Protein AF-A0A0F9G7W8-F1 (afdb_monomer_lite)

Structure (mmCIF, N/CA/C/O backbone):
data_AF-A0A0F9G7W8-F1
#
_entry.id   AF-A0A0F9G7W8-F1
#
loop_
_atom_site.group_PDB
_atom_site.id
_atom_site.type_symbol
_atom_site.label_atom_id
_atom_site.label_alt_id
_atom_site.label_comp_id
_atom_site.label_asym_id
_atom_site.label_entity_id
_atom_site.label_seq_id
_atom_site.pdbx_PDB_ins_code
_atom_site.Cartn_x
_atom_site.Cartn_y
_atom_site.Cartn_z
_atom_site.occupancy
_atom_site.B_iso_or_equiv
_atom_site.auth_seq_id
_atom_site.auth_comp_id
_atom_site.auth_asym_id
_atom_site.auth_atom_id
_atom_site.pdbx_PDB_model_num
ATOM 1 N N . LEU A 1 1 ? -9.297 -5.944 -15.151 1.00 23.00 1 LEU A N 1
ATOM 2 C CA . LEU A 1 1 ? -9.914 -6.360 -13.876 1.00 23.00 1 LEU A CA 1
ATOM 3 C C . LEU A 1 1 ? -9.633 -7.842 -13.700 1.00 23.00 1 LEU A C 1
ATOM 5 O O . LEU A 1 1 ? -10.410 -8.670 -14.150 1.00 23.00 1 LEU A O 1
ATOM 9 N N . ARG A 1 2 ? -8.434 -8.141 -13.203 1.00 21.84 2 ARG A N 1
ATOM 10 C CA . ARG A 1 2 ? -8.062 -9.428 -12.622 1.00 21.84 2 ARG A CA 1
ATOM 11 C C . ARG A 1 2 ? -7.786 -9.089 -11.164 1.00 21.84 2 ARG A C 1
ATOM 13 O O . ARG A 1 2 ? -6.900 -8.276 -10.921 1.00 21.84 2 ARG A O 1
ATOM 20 N N . THR A 1 3 ? -8.579 -9.625 -10.257 1.00 26.27 3 THR A N 1
ATOM 21 C CA . THR A 1 3 ? -8.222 -9.757 -8.845 1.00 26.27 3 THR A CA 1
ATOM 22 C C . THR A 1 3 ? -8.043 -11.253 -8.625 1.00 26.27 3 THR A C 1
ATOM 24 O O . THR A 1 3 ? -8.816 -12.047 -9.161 1.00 26.27 3 THR A O 1
ATOM 27 N N . ALA A 1 4 ? -6.936 -11.623 -7.990 1.00 26.84 4 ALA A N 1
ATOM 28 C CA . ALA A 1 4 ? -6.398 -12.979 -7.971 1.00 26.84 4 ALA A CA 1
ATOM 29 C C . ALA A 1 4 ? -7.162 -13.938 -7.040 1.00 26.84 4 ALA A C 1
ATOM 31 O O . ALA A 1 4 ? -6.878 -15.128 -7.055 1.00 26.84 4 ALA A O 1
ATOM 32 N N . ASP A 1 5 ? -8.188 -13.456 -6.331 1.00 31.34 5 ASP A N 1
ATOM 33 C CA . ASP A 1 5 ? -8.738 -14.167 -5.169 1.00 31.34 5 ASP A CA 1
ATOM 34 C C . ASP A 1 5 ? -10.220 -14.554 -5.335 1.00 31.34 5 ASP A C 1
ATOM 36 O O . ASP A 1 5 ? -10.938 -14.774 -4.365 1.00 31.34 5 ASP A O 1
ATOM 40 N N . GLN A 1 6 ? -10.721 -14.638 -6.573 1.00 32.00 6 GLN A N 1
ATOM 41 C CA . GLN A 1 6 ? -12.046 -15.214 -6.824 1.00 32.00 6 GLN A CA 1
ATOM 42 C C . GLN A 1 6 ? -11.948 -16.738 -6.946 1.00 32.00 6 GLN A C 1
ATOM 44 O O . GLN A 1 6 ? -11.664 -17.274 -8.021 1.00 32.00 6 GLN A O 1
ATOM 49 N N . THR A 1 7 ? -12.229 -17.447 -5.855 1.00 27.14 7 THR A N 1
ATOM 50 C CA . THR A 1 7 ? -12.437 -18.898 -5.877 1.00 27.14 7 THR A CA 1
ATOM 51 C C . THR A 1 7 ? -13.788 -19.190 -6.537 1.00 27.14 7 THR A C 1
ATOM 53 O O . THR A 1 7 ? -14.851 -18.980 -5.957 1.00 27.14 7 THR A O 1
ATOM 56 N N . TYR A 1 8 ? -13.777 -19.650 -7.789 1.00 30.50 8 TYR A N 1
ATOM 57 C CA . TYR A 1 8 ? -14.986 -20.151 -8.445 1.00 30.50 8 TYR A CA 1
ATOM 58 C C . TYR A 1 8 ? -15.306 -21.547 -7.898 1.00 30.50 8 TYR A C 1
ATOM 60 O O . TYR A 1 8 ? -14.638 -22.519 -8.252 1.00 30.50 8 TYR A O 1
ATOM 68 N N . TYR A 1 9 ? -16.339 -21.675 -7.065 1.00 30.62 9 TYR A N 1
ATOM 69 C CA . TYR A 1 9 ? -16.829 -22.987 -6.638 1.00 30.62 9 TYR A CA 1
ATOM 70 C C . TYR A 1 9 ? -17.721 -23.600 -7.721 1.00 30.62 9 TYR A C 1
ATOM 72 O O . TYR A 1 9 ? -18.700 -23.008 -8.181 1.00 30.62 9 TYR A O 1
ATOM 80 N N . LYS A 1 10 ? -17.383 -24.821 -8.137 1.00 30.02 10 LYS A N 1
ATOM 81 C CA . LYS A 1 10 ? -18.175 -25.622 -9.071 1.00 30.02 10 LYS A CA 1
ATOM 82 C C . LYS A 1 10 ? -19.400 -26.166 -8.323 1.00 30.02 10 LYS A C 1
ATOM 84 O O . LYS A 1 10 ? -19.295 -27.155 -7.605 1.00 30.02 10 LYS A O 1
ATOM 89 N N . LEU A 1 11 ? -20.556 -25.520 -8.462 1.00 29.97 11 LEU A N 1
ATOM 90 C CA . LEU A 1 11 ? -21.805 -25.980 -7.843 1.00 29.97 11 LEU A CA 1
ATOM 91 C C . LEU A 1 11 ? -22.350 -27.216 -8.577 1.00 29.97 11 LEU A C 1
ATOM 93 O O . LEU A 1 11 ? -22.837 -27.137 -9.707 1.00 29.97 11 LEU A O 1
ATOM 97 N N . LEU A 1 12 ? -22.267 -28.373 -7.918 1.00 30.42 12 LEU A N 1
ATOM 98 C CA . LEU A 1 12 ? -23.045 -29.560 -8.265 1.00 30.42 12 LEU A CA 1
ATOM 99 C C . LEU A 1 12 ? -24.502 -29.306 -7.855 1.00 30.42 12 LEU A C 1
ATOM 101 O O . LEU A 1 12 ? -24.755 -28.798 -6.767 1.00 30.42 12 LEU A O 1
ATOM 105 N N . LYS A 1 13 ? -25.456 -29.679 -8.717 1.00 30.19 13 LYS A N 1
ATOM 106 C CA . LYS A 1 13 ? -26.905 -29.375 -8.638 1.00 30.19 13 LYS A CA 1
ATOM 107 C C . LYS A 1 13 ? -27.612 -29.791 -7.326 1.00 30.19 13 LYS A C 1
ATOM 109 O O . LYS A 1 13 ? -28.792 -29.502 -7.170 1.00 30.19 13 LYS A O 1
ATOM 114 N N . THR A 1 14 ? -26.916 -30.481 -6.424 1.00 30.72 14 THR A N 1
ATOM 115 C CA . THR A 1 14 ? -27.424 -31.058 -5.169 1.00 30.72 14 THR A CA 1
ATOM 116 C C . THR A 1 14 ? -26.479 -30.874 -3.971 1.00 30.72 14 THR A C 1
ATOM 118 O O . THR A 1 14 ? -26.746 -31.421 -2.905 1.00 30.72 14 THR A O 1
ATOM 121 N N . LEU A 1 15 ? -25.372 -30.133 -4.108 1.00 32.44 15 LEU A N 1
ATOM 122 C CA . LEU A 1 15 ? -24.405 -29.953 -3.021 1.00 32.44 15 LEU A CA 1
ATOM 123 C C . LEU A 1 15 ? -24.771 -28.734 -2.160 1.00 32.44 15 LEU A C 1
ATOM 125 O O . LEU A 1 15 ? -24.801 -27.612 -2.658 1.00 32.44 15 LEU A O 1
ATOM 129 N N . ILE A 1 16 ? -24.998 -28.954 -0.862 1.00 33.44 16 ILE A N 1
ATOM 130 C CA . ILE A 1 16 ? -25.050 -27.894 0.155 1.00 33.44 16 I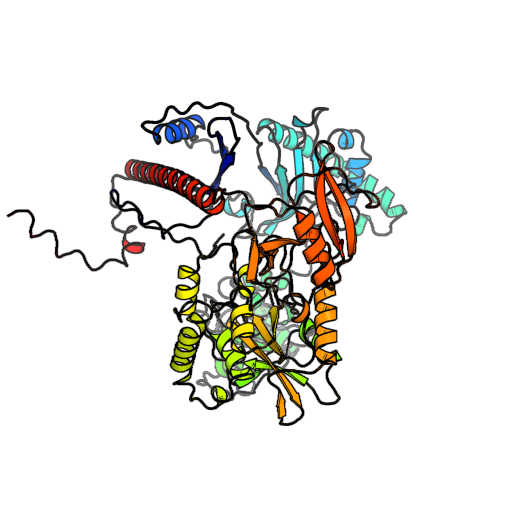LE A CA 1
ATOM 131 C C . ILE A 1 16 ? -23.592 -27.559 0.521 1.00 33.44 16 ILE A C 1
ATOM 133 O O . ILE A 1 16 ? -22.905 -28.447 1.031 1.00 33.44 16 ILE A O 1
ATOM 137 N N . PRO A 1 17 ? -23.081 -26.341 0.254 1.00 31.48 17 PRO A N 1
ATOM 138 C CA . PRO A 1 17 ? -21.703 -25.990 0.590 1.00 31.48 17 PRO A CA 1
ATOM 139 C C . PRO A 1 17 ? -21.502 -26.011 2.108 1.00 31.48 17 PRO A C 1
ATOM 141 O O . PRO A 1 17 ? -22.360 -25.525 2.855 1.00 31.48 17 PRO A O 1
ATOM 144 N N . GLN A 1 18 ? -20.370 -26.549 2.565 1.00 32.91 18 GLN A N 1
ATOM 145 C CA . GLN A 1 18 ? -20.012 -26.505 3.981 1.00 32.91 18 GLN A CA 1
ATOM 146 C C . GLN A 1 18 ? -19.641 -25.079 4.410 1.00 32.91 18 GLN A C 1
ATOM 148 O O . GLN A 1 18 ? -19.409 -24.184 3.594 1.00 32.91 18 GLN A O 1
ATOM 153 N N . LYS A 1 19 ? 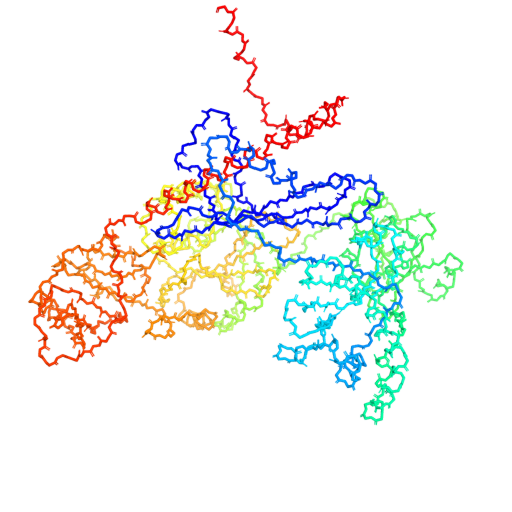-19.717 -24.835 5.719 1.00 31.39 19 LYS A N 1
ATOM 154 C CA . LYS A 1 19 ? -19.783 -23.499 6.325 1.00 31.39 19 LYS A CA 1
ATOM 155 C C . LYS A 1 19 ? -18.517 -22.676 6.069 1.00 31.39 19 LYS A C 1
ATOM 157 O O . LYS A 1 19 ? -18.593 -21.454 6.144 1.00 31.39 19 LYS A O 1
ATOM 162 N N . GLU A 1 20 ? -17.415 -23.337 5.745 1.00 31.55 20 GLU A N 1
ATOM 163 C CA . GLU A 1 20 ? -16.070 -22.770 5.655 1.00 31.55 20 GLU A CA 1
ATOM 164 C C . GLU A 1 20 ? -15.731 -22.186 4.266 1.00 31.55 20 GLU A C 1
ATOM 166 O O . GLU A 1 20 ? -14.623 -21.707 4.051 1.00 31.55 20 GLU A O 1
ATOM 171 N N . TRP A 1 21 ? -16.641 -22.262 3.286 1.00 32.38 21 TRP A N 1
ATOM 172 C CA . TRP A 1 21 ? -16.272 -22.129 1.869 1.00 32.38 21 TRP A CA 1
ATOM 173 C C . TRP A 1 21 ? -16.480 -20.744 1.220 1.00 32.38 21 TRP A C 1
ATOM 175 O O . TRP A 1 21 ? -16.381 -20.688 0.005 1.00 32.38 21 TRP A O 1
ATOM 185 N N . LEU A 1 22 ? -16.806 -19.633 1.905 1.00 32.06 22 LEU A N 1
ATOM 186 C CA . LEU A 1 22 ? -17.252 -18.401 1.198 1.00 32.06 22 LEU A CA 1
ATOM 187 C C . LEU A 1 22 ? -16.802 -17.052 1.836 1.00 32.06 22 LEU A C 1
ATOM 189 O O . LEU A 1 22 ? -17.061 -16.828 3.015 1.00 32.06 22 LEU A O 1
ATOM 193 N N . GLU A 1 23 ? -16.212 -16.135 1.033 1.00 29.83 23 GLU A N 1
ATOM 194 C CA . GLU A 1 23 ? -15.820 -14.726 1.342 1.00 29.83 23 GLU A CA 1
ATOM 195 C C . GLU A 1 23 ? -16.178 -13.752 0.165 1.00 29.83 23 GLU A C 1
ATOM 197 O O . GLU A 1 23 ? -15.945 -14.107 -0.992 1.00 29.83 23 GLU A O 1
ATOM 202 N N . GLY A 1 24 ? -16.692 -12.518 0.411 1.00 37.81 24 GLY A N 1
ATOM 203 C CA . GLY A 1 24 ? -16.895 -11.467 -0.637 1.00 37.81 24 GLY A CA 1
ATOM 204 C C . GLY A 1 24 ? -17.790 -10.240 -0.293 1.00 37.81 24 GLY A C 1
ATOM 205 O O . GLY A 1 24 ? -18.537 -10.288 0.679 1.00 37.81 24 GLY A O 1
ATOM 206 N N . GLU A 1 25 ? -17.659 -9.093 -0.998 1.00 36.28 25 GLU A N 1
ATOM 207 C CA . GLU A 1 25 ? -18.276 -7.760 -0.707 1.00 36.28 25 GLU A CA 1
ATOM 208 C C . GLU A 1 25 ? -19.538 -7.386 -1.536 1.00 36.28 25 GLU A C 1
ATOM 210 O O . GLU A 1 25 ? -19.779 -7.904 -2.624 1.00 36.28 25 GLU A O 1
ATOM 215 N N . SER A 1 26 ? -20.318 -6.424 -1.014 1.00 37.28 26 SER A N 1
ATOM 216 C CA . SER A 1 26 ? -21.720 -6.052 -1.305 1.00 37.28 26 SER A CA 1
ATOM 217 C C . SER A 1 26 ? -22.040 -5.388 -2.659 1.00 37.28 26 SER A C 1
ATOM 219 O O . SER A 1 26 ? -23.044 -4.683 -2.778 1.00 37.28 26 SER A O 1
ATOM 221 N N . THR A 1 27 ? -21.219 -5.583 -3.691 1.00 34.09 27 THR A N 1
ATOM 222 C CA . THR A 1 27 ? -21.482 -5.033 -5.032 1.00 34.09 27 THR A CA 1
ATOM 223 C C . THR A 1 27 ? -21.111 -6.035 -6.112 1.00 34.09 27 THR A C 1
ATOM 225 O O . THR A 1 27 ? -19.961 -6.451 -6.239 1.00 34.09 27 THR A O 1
ATOM 228 N N . LEU A 1 28 ? -22.090 -6.385 -6.947 1.00 37.16 28 LEU A N 1
ATOM 229 C CA . LEU A 1 28 ? -21.911 -7.341 -8.037 1.00 37.16 28 LEU A CA 1
ATOM 230 C C . LEU A 1 28 ? -21.816 -6.627 -9.376 1.00 37.16 28 LEU A C 1
ATOM 232 O O . LEU A 1 28 ? -22.776 -5.991 -9.797 1.00 37.16 28 LEU A O 1
ATOM 236 N N . LEU A 1 29 ? -20.678 -6.768 -10.059 1.00 32.53 29 LEU A N 1
ATOM 237 C CA . LEU A 1 29 ? -20.445 -6.232 -11.401 1.00 32.53 29 LEU A CA 1
ATOM 238 C C . LEU A 1 29 ? -20.524 -7.354 -12.446 1.00 32.53 29 LEU A C 1
ATOM 240 O O . LEU A 1 29 ? -19.671 -8.239 -12.487 1.00 32.53 29 LEU A O 1
ATOM 244 N N . PHE A 1 30 ? -21.502 -7.281 -13.346 1.00 39.03 30 PHE A N 1
ATOM 245 C CA . PHE A 1 30 ? -21.676 -8.233 -14.446 1.00 39.03 30 PHE A CA 1
ATOM 246 C C . PHE A 1 30 ? -21.196 -7.630 -15.761 1.00 39.03 30 PHE A C 1
ATOM 248 O O . PHE A 1 30 ? -21.455 -6.460 -16.034 1.00 39.03 30 PHE A O 1
ATOM 255 N N . LYS A 1 31 ? -20.554 -8.440 -16.610 1.00 33.62 31 LYS A N 1
ATOM 256 C CA . LYS A 1 31 ? -20.235 -8.077 -17.997 1.00 33.62 31 LYS A CA 1
ATOM 257 C C . LYS A 1 31 ? -21.196 -8.781 -18.952 1.00 33.62 31 LYS A C 1
ATOM 259 O O . LYS A 1 31 ? -21.222 -10.005 -19.010 1.00 33.62 31 LYS A O 1
ATOM 264 N N . ILE A 1 32 ? -21.966 -8.013 -19.714 1.00 36.69 32 ILE A N 1
ATOM 265 C CA . ILE A 1 32 ? -22.954 -8.505 -20.677 1.00 36.69 32 ILE A CA 1
ATOM 266 C C . ILE A 1 32 ? -22.279 -8.626 -22.044 1.00 36.69 32 ILE A C 1
ATOM 268 O O . ILE A 1 32 ? -21.900 -7.618 -22.640 1.00 36.69 32 ILE A O 1
ATOM 272 N N . TYR A 1 33 ? -22.127 -9.856 -22.537 1.00 38.28 33 TYR A N 1
ATOM 273 C CA . TYR A 1 33 ? -21.590 -10.126 -23.871 1.00 38.28 33 TYR A CA 1
ATOM 274 C C . TYR A 1 33 ? -22.617 -9.800 -24.964 1.00 38.28 33 TYR A C 1
ATOM 276 O O . TYR A 1 33 ? -23.781 -10.190 -24.862 1.00 38.28 33 TYR A O 1
ATOM 284 N N . ARG A 1 34 ? -22.180 -9.125 -26.034 1.00 40.69 34 ARG A N 1
ATOM 285 C CA . ARG A 1 34 ? -23.013 -8.774 -27.193 1.00 40.69 34 ARG A CA 1
ATOM 286 C C . ARG A 1 34 ? -22.567 -9.543 -28.437 1.00 40.69 34 ARG A C 1
ATOM 288 O O . ARG A 1 34 ? -21.439 -9.346 -28.894 1.00 40.69 34 ARG A O 1
ATOM 295 N N . PRO A 1 35 ? -23.424 -10.391 -29.031 1.00 36.34 35 PRO A N 1
ATOM 296 C CA . PRO A 1 35 ? -23.064 -11.121 -30.240 1.00 36.34 35 PRO A CA 1
ATOM 297 C C . PRO A 1 35 ? -22.774 -10.164 -31.409 1.00 36.34 35 PRO A C 1
ATOM 299 O O . PRO A 1 35 ? -23.658 -9.450 -31.881 1.00 36.34 35 PRO A O 1
ATOM 302 N N . GLY A 1 36 ? -21.534 -10.177 -31.908 1.00 44.19 36 GLY A N 1
ATOM 303 C CA . GLY A 1 36 ? -21.121 -9.433 -33.107 1.00 44.19 36 GLY A CA 1
ATOM 304 C C . GLY A 1 36 ? -20.304 -8.157 -32.872 1.00 44.19 36 GLY A C 1
ATOM 305 O O . GLY A 1 36 ? -19.852 -7.572 -33.853 1.00 44.19 36 GLY A O 1
ATOM 306 N N . GLU A 1 37 ? -20.047 -7.757 -31.625 1.00 38.19 37 GLU A N 1
ATOM 307 C CA . GLU A 1 37 ? -19.111 -6.676 -31.282 1.00 38.19 37 GLU A CA 1
ATOM 308 C C . GLU A 1 37 ? -17.849 -7.287 -30.652 1.00 38.19 37 GLU A C 1
ATOM 310 O O . GLU A 1 37 ? -17.926 -7.954 -29.622 1.00 38.19 37 GLU A O 1
ATOM 315 N N . LYS A 1 38 ? -16.669 -7.092 -31.264 1.00 39.72 38 LYS A N 1
ATOM 316 C CA . LYS A 1 38 ? -15.417 -7.737 -30.808 1.00 39.72 38 LYS A CA 1
ATOM 317 C C . LYS A 1 38 ? -14.989 -7.332 -29.387 1.00 39.72 38 LYS A C 1
ATOM 319 O O . LYS A 1 38 ? -14.254 -8.094 -28.770 1.00 39.72 38 LYS A O 1
ATOM 324 N N . GLU A 1 39 ? -15.471 -6.202 -28.858 1.00 37.16 39 GLU A N 1
ATOM 325 C CA . GLU A 1 39 ? -15.174 -5.723 -27.492 1.00 37.16 39 GLU A CA 1
ATOM 326 C C . GLU A 1 39 ? -16.352 -4.976 -26.818 1.00 37.16 39 GLU A C 1
ATOM 328 O O . GLU A 1 39 ? -16.152 -4.171 -25.910 1.00 37.16 39 GLU A O 1
ATOM 333 N N . GLY A 1 40 ? -17.597 -5.234 -27.233 1.00 34.81 40 GLY A N 1
ATOM 334 C CA . GLY A 1 40 ? -18.789 -4.576 -26.681 1.00 34.81 40 GLY A CA 1
ATOM 335 C C . GLY A 1 40 ? -19.328 -5.271 -25.430 1.00 34.81 40 GLY A C 1
ATOM 336 O O . GLY A 1 40 ? -20.328 -5.983 -25.498 1.00 34.81 40 GLY A O 1
ATOM 337 N N . TRP A 1 41 ? -18.670 -5.105 -24.284 1.00 38.78 41 TRP A N 1
ATOM 338 C CA . TRP A 1 41 ? -19.203 -5.584 -23.003 1.00 38.78 41 TRP A CA 1
ATOM 339 C C . TRP A 1 41 ? -20.097 -4.504 -22.382 1.00 38.78 41 TRP A C 1
ATOM 341 O O . TRP A 1 41 ? -19.620 -3.406 -22.105 1.00 38.78 41 TRP A O 1
ATOM 351 N N . GLY A 1 42 ? -21.379 -4.801 -22.150 1.00 35.47 42 GLY A N 1
ATOM 352 C CA . GLY A 1 42 ? -22.220 -3.988 -21.259 1.00 35.47 42 GLY A CA 1
ATOM 353 C C . GLY A 1 42 ? -21.886 -4.273 -19.794 1.00 35.47 42 GLY A C 1
ATOM 354 O O . GLY A 1 42 ? -21.317 -5.325 -19.498 1.00 35.47 42 GLY A O 1
ATOM 355 N N . THR A 1 43 ? -22.240 -3.381 -18.874 1.00 36.72 43 THR A N 1
ATOM 356 C CA . THR A 1 43 ? -22.031 -3.582 -17.432 1.00 36.72 43 THR A CA 1
ATOM 357 C C . THR A 1 43 ? -23.344 -3.453 -16.679 1.00 36.72 43 THR A C 1
ATOM 359 O O . THR A 1 43 ? -24.102 -2.520 -16.915 1.00 36.72 43 THR A O 1
ATOM 362 N N . ALA A 1 44 ? -23.641 -4.390 -15.783 1.00 37.59 44 ALA A N 1
ATOM 363 C CA . ALA A 1 44 ? -24.753 -4.247 -14.849 1.00 37.59 44 ALA A CA 1
ATOM 364 C C . ALA A 1 44 ? -24.230 -4.307 -13.416 1.00 37.59 44 ALA A C 1
ATOM 366 O O . ALA A 1 44 ? -23.313 -5.082 -13.138 1.00 37.59 44 ALA A O 1
ATOM 367 N N . THR A 1 45 ? -24.801 -3.495 -12.527 1.00 38.09 45 THR A N 1
ATOM 368 C CA . THR A 1 45 ? -24.526 -3.552 -11.088 1.00 38.09 45 THR A CA 1
ATOM 369 C C . THR A 1 45 ? -25.801 -3.819 -10.309 1.00 38.09 45 THR A C 1
ATOM 371 O O . THR A 1 45 ? -26.861 -3.289 -10.650 1.00 38.09 45 THR A O 1
ATOM 374 N N . ILE A 1 46 ? -25.709 -4.660 -9.281 1.00 41.31 46 ILE A N 1
ATOM 375 C CA . ILE A 1 46 ? -26.776 -4.839 -8.295 1.00 41.31 46 ILE A CA 1
ATOM 376 C C . ILE A 1 46 ? -26.258 -4.326 -6.957 1.00 41.31 46 ILE A C 1
ATOM 378 O O . ILE A 1 46 ? -25.272 -4.853 -6.439 1.00 41.31 46 ILE A O 1
ATOM 382 N N . ASP A 1 47 ? -26.957 -3.328 -6.423 1.00 41.41 47 ASP A N 1
ATOM 383 C CA . ASP A 1 47 ? -26.747 -2.767 -5.090 1.00 41.41 47 ASP A CA 1
ATOM 384 C C . ASP A 1 47 ? -27.940 -3.177 -4.207 1.00 41.41 47 ASP A C 1
ATOM 386 O O . ASP A 1 47 ? -29.092 -3.106 -4.653 1.00 41.41 47 ASP A O 1
ATOM 390 N N . TYR A 1 48 ? -27.704 -3.616 -2.969 1.00 44.00 48 TYR A N 1
ATOM 391 C CA . TYR A 1 48 ? -28.771 -3.912 -2.006 1.00 44.00 48 TYR A CA 1
ATOM 392 C C . TYR A 1 48 ? -28.660 -3.010 -0.777 1.00 44.00 48 TYR A C 1
ATOM 394 O O . TYR A 1 48 ? -27.563 -2.673 -0.337 1.00 44.00 48 TYR A O 1
ATOM 402 N N . TYR A 1 49 ? -29.809 -2.629 -0.218 1.00 43.66 49 TYR A N 1
ATOM 403 C CA . TYR A 1 49 ? -29.895 -1.772 0.965 1.00 43.66 49 TYR A CA 1
ATOM 404 C C . TYR A 1 49 ? -30.643 -2.493 2.086 1.00 43.66 49 TYR A C 1
ATOM 406 O O . TYR A 1 49 ? -31.655 -3.152 1.840 1.00 43.66 49 TYR A O 1
ATOM 414 N N . THR A 1 50 ? -30.157 -2.346 3.316 1.00 39.31 50 THR A N 1
ATOM 415 C CA . THR A 1 50 ? -30.827 -2.808 4.537 1.00 39.31 50 THR A CA 1
ATOM 416 C C . THR A 1 50 ? -31.451 -1.613 5.249 1.00 39.31 50 THR A C 1
ATOM 418 O O . THR A 1 50 ? -30.737 -0.667 5.578 1.00 39.31 50 THR A O 1
ATOM 421 N N . GLY A 1 51 ? -32.759 -1.653 5.494 1.00 38.72 51 GLY A N 1
ATOM 422 C CA . GLY A 1 51 ? -33.419 -0.802 6.484 1.00 38.72 51 GLY A CA 1
ATOM 423 C C . GLY A 1 51 ? -33.880 -1.662 7.657 1.00 38.72 51 GLY A C 1
ATOM 424 O O . GLY A 1 51 ? -34.257 -2.813 7.448 1.00 38.72 51 GLY A O 1
ATOM 425 N N . ASP A 1 52 ? -33.864 -1.117 8.873 1.00 41.59 52 ASP A N 1
ATOM 426 C CA . ASP A 1 52 ? -34.239 -1.852 10.093 1.00 41.59 52 ASP A CA 1
ATOM 427 C C . ASP A 1 52 ? -35.735 -2.238 10.150 1.00 41.59 52 ASP A C 1
ATOM 429 O O . ASP A 1 52 ? -36.132 -3.031 11.002 1.00 41.59 52 ASP A O 1
ATOM 433 N N . THR A 1 53 ? -36.576 -1.715 9.245 1.00 38.03 53 THR A N 1
ATOM 434 C CA . THR A 1 53 ? -38.042 -1.900 9.276 1.00 38.03 53 THR A CA 1
ATOM 435 C C . THR A 1 53 ? -38.734 -2.093 7.913 1.00 38.03 53 THR A C 1
ATOM 437 O O . THR A 1 53 ? -39.956 -2.221 7.888 1.00 38.03 53 THR A O 1
ATOM 440 N N . GLU A 1 54 ? -38.016 -2.172 6.783 1.00 41.69 54 GLU A N 1
ATOM 441 C CA . GLU A 1 54 ? -38.628 -2.326 5.444 1.00 41.69 54 GLU A CA 1
ATOM 442 C C . GLU A 1 54 ? -38.146 -3.577 4.675 1.00 41.69 54 GLU A C 1
ATOM 444 O O . GLU A 1 54 ? -37.022 -4.038 4.891 1.00 41.69 54 GLU A O 1
ATOM 449 N N . PRO A 1 55 ? -38.974 -4.150 3.768 1.00 41.50 55 PRO A N 1
ATOM 450 C CA . PRO A 1 55 ? -38.602 -5.319 2.971 1.00 41.50 55 PRO A CA 1
ATOM 451 C C . PRO A 1 55 ? -37.393 -5.053 2.060 1.00 41.50 55 PRO A C 1
ATOM 453 O O . PRO A 1 55 ? -37.184 -3.944 1.570 1.00 41.50 55 PRO A O 1
ATOM 456 N N . TYR A 1 56 ? -36.614 -6.110 1.802 1.00 43.22 56 TYR A N 1
ATOM 457 C CA . TYR A 1 56 ? -35.391 -6.073 0.995 1.00 43.22 56 TYR A CA 1
ATOM 458 C C . TYR A 1 56 ? -35.584 -5.354 -0.350 1.00 43.22 56 TYR A C 1
ATOM 460 O O . TYR A 1 56 ? -36.412 -5.755 -1.170 1.00 43.22 56 TYR A O 1
ATOM 468 N N . ARG A 1 57 ? -34.759 -4.331 -0.611 1.00 45.06 57 ARG A N 1
ATOM 469 C CA . ARG A 1 57 ? -34.738 -3.600 -1.886 1.00 45.06 57 ARG A CA 1
ATOM 470 C C . ARG A 1 57 ? -33.428 -3.859 -2.626 1.00 45.06 57 ARG A C 1
ATOM 472 O O . ARG A 1 57 ? -32.357 -3.482 -2.155 1.00 45.06 57 ARG A O 1
ATOM 479 N N . ALA A 1 58 ? -33.530 -4.470 -3.805 1.00 47.53 58 ALA A N 1
ATOM 480 C CA . ALA A 1 58 ? -32.427 -4.614 -4.749 1.00 47.53 58 ALA A CA 1
ATOM 481 C C . ALA A 1 58 ? -32.567 -3.573 -5.867 1.00 47.53 58 ALA A C 1
ATOM 483 O O . ALA A 1 58 ? -33.632 -3.439 -6.474 1.00 47.53 58 ALA A O 1
ATOM 484 N N . VAL A 1 59 ? -31.495 -2.832 -6.145 1.00 48.94 59 VAL A N 1
ATOM 485 C CA . VAL A 1 59 ? -31.430 -1.864 -7.241 1.00 48.94 59 VAL A CA 1
ATOM 486 C C . VAL A 1 59 ? -30.512 -2.421 -8.316 1.00 48.94 59 VAL A C 1
ATOM 488 O O . VAL A 1 59 ? -29.306 -2.536 -8.123 1.00 48.94 59 VAL A O 1
ATOM 491 N N . MET A 1 60 ? -31.088 -2.756 -9.468 1.00 49.41 60 MET A N 1
ATOM 492 C CA . MET A 1 60 ? -30.339 -3.191 -10.642 1.00 49.41 60 MET A CA 1
ATOM 493 C C . MET A 1 60 ? -30.111 -2.000 -11.576 1.00 49.41 60 MET A C 1
ATOM 495 O O . MET A 1 60 ? -31.062 -1.404 -12.078 1.00 49.41 60 MET A O 1
ATOM 499 N N . THR A 1 61 ? -28.848 -1.662 -11.829 1.00 49.62 61 THR A N 1
ATOM 500 C CA . THR A 1 61 ? -28.454 -0.689 -12.855 1.00 49.62 61 THR A CA 1
ATOM 501 C C . THR A 1 61 ? -27.943 -1.449 -14.076 1.00 49.62 61 THR A C 1
ATOM 503 O O . THR A 1 61 ? -27.020 -2.247 -13.950 1.00 49.62 61 THR A O 1
ATOM 506 N N . ILE A 1 62 ? -28.515 -1.202 -15.257 1.00 51.47 62 ILE A N 1
ATOM 507 C CA . ILE A 1 62 ? -28.108 -1.842 -16.518 1.00 51.47 62 ILE A CA 1
ATOM 508 C C . ILE A 1 62 ? -27.509 -0.769 -17.436 1.00 51.47 62 ILE A C 1
ATOM 510 O O . ILE A 1 62 ? -28.224 0.125 -17.882 1.00 51.47 62 ILE A O 1
ATOM 514 N N . GLU A 1 63 ? -26.212 -0.849 -17.747 1.00 48.72 63 GLU A N 1
ATOM 515 C CA . GLU A 1 63 ? -25.584 -0.024 -18.785 1.00 48.72 63 GLU A CA 1
ATOM 516 C C . GLU A 1 63 ? -25.622 -0.773 -20.127 1.00 48.72 63 GLU A C 1
ATOM 518 O O . GLU A 1 63 ? -24.985 -1.816 -20.313 1.00 48.72 63 GLU A O 1
ATOM 523 N N . SER A 1 64 ? -26.375 -0.229 -21.087 1.00 48.25 64 SER A N 1
ATOM 524 C CA . SER A 1 64 ? -26.504 -0.777 -22.438 1.00 48.25 64 SER A CA 1
ATOM 525 C C . SER A 1 64 ? -26.064 0.245 -23.494 1.00 48.25 64 SER A C 1
ATOM 527 O O . SER A 1 64 ? -26.555 1.368 -23.504 1.00 48.25 64 SER A O 1
ATOM 529 N N . THR A 1 65 ? -25.167 -0.124 -24.418 1.00 43.81 65 THR A N 1
ATOM 530 C CA . THR A 1 65 ? -24.912 0.649 -25.643 1.00 43.81 65 THR A CA 1
ATOM 531 C C . THR A 1 65 ? -26.118 0.537 -26.585 1.00 43.81 65 THR A C 1
ATOM 533 O O . THR A 1 65 ? -26.490 -0.554 -27.015 1.00 43.81 65 THR A O 1
ATOM 536 N N . VAL A 1 66 ? -26.766 1.653 -26.917 1.00 46.78 66 VAL A N 1
ATOM 537 C CA . VAL A 1 66 ? -27.821 1.684 -27.943 1.00 46.78 66 VAL A CA 1
ATOM 538 C C . VAL A 1 66 ? -27.135 1.853 -29.297 1.00 46.78 66 VAL A C 1
ATOM 540 O O . VAL A 1 66 ? -26.810 2.964 -29.698 1.00 46.78 66 VAL A O 1
ATOM 543 N N . GLY A 1 67 ? -26.847 0.745 -29.981 1.00 40.91 67 GLY A N 1
ATOM 544 C CA . GLY A 1 67 ? -26.345 0.785 -31.354 1.00 40.91 67 GLY A CA 1
ATOM 545 C C . GLY A 1 67 ? -27.471 1.161 -32.319 1.00 40.91 67 GLY A C 1
ATOM 546 O O . GLY A 1 67 ? -28.505 0.494 -32.361 1.00 40.91 67 GLY A O 1
ATOM 547 N N . THR A 1 68 ? -27.282 2.213 -33.112 1.00 38.56 68 THR A N 1
ATOM 548 C CA . THR A 1 68 ? -28.159 2.591 -34.231 1.00 38.56 68 THR A CA 1
ATOM 549 C C . THR A 1 68 ? -27.807 1.808 -35.499 1.00 38.56 68 THR A C 1
ATOM 551 O O . THR A 1 68 ? -27.723 2.377 -36.581 1.00 38.56 68 THR A O 1
ATOM 554 N N . ASP A 1 69 ? -27.621 0.491 -35.400 1.00 38.31 69 ASP A N 1
ATOM 555 C CA . ASP A 1 69 ? -27.460 -0.341 -36.593 1.00 38.31 69 ASP A CA 1
ATOM 556 C C . ASP A 1 69 ? -28.837 -0.714 -37.148 1.00 38.31 69 ASP A C 1
ATOM 558 O O . ASP A 1 69 ? -29.584 -1.518 -36.579 1.00 38.31 69 ASP A O 1
ATOM 562 N N . LYS A 1 70 ? -29.179 -0.114 -38.294 1.00 40.00 70 LYS A N 1
ATOM 563 C CA . LYS A 1 70 ? -30.304 -0.529 -39.139 1.00 40.00 70 LYS A CA 1
ATOM 564 C C . LYS A 1 70 ? -30.137 -2.015 -39.490 1.00 40.00 70 LYS A C 1
ATOM 566 O O . LYS A 1 70 ? -29.381 -2.352 -40.392 1.00 40.00 70 LYS A O 1
ATOM 571 N N . GLY A 1 71 ? -30.853 -2.900 -38.792 1.00 39.31 71 GLY A N 1
ATOM 572 C CA . GLY A 1 71 ? -31.047 -4.291 -39.222 1.00 39.31 71 GLY A CA 1
ATOM 573 C C . GLY A 1 71 ? -30.806 -5.399 -38.193 1.00 39.31 71 GLY A C 1
ATOM 574 O O . GLY A 1 71 ? -31.091 -6.551 -38.509 1.00 39.31 71 GLY A O 1
ATOM 575 N N . LYS A 1 72 ? -30.348 -5.117 -36.965 1.00 38.09 72 LYS A N 1
ATOM 576 C CA . LYS A 1 72 ? -30.257 -6.145 -35.906 1.00 38.09 72 LYS A CA 1
ATOM 577 C C . LYS A 1 72 ? -31.332 -5.921 -34.844 1.00 38.09 72 LYS A C 1
ATOM 579 O O . LYS A 1 72 ? -31.490 -4.809 -34.348 1.00 38.09 72 LYS A O 1
ATOM 584 N N . LYS A 1 73 ? -32.104 -6.975 -34.530 1.00 38.31 73 LYS A N 1
ATOM 585 C CA . LYS A 1 73 ? -33.174 -6.958 -33.516 1.00 38.31 73 LYS A CA 1
ATOM 586 C C . LYS A 1 73 ? -32.638 -6.339 -32.222 1.00 38.31 73 LYS A C 1
ATOM 588 O O . LYS A 1 73 ? -31.765 -6.914 -31.579 1.00 38.31 73 LYS A O 1
ATOM 593 N N . LYS A 1 74 ? -33.183 -5.175 -31.860 1.00 44.50 74 LYS A N 1
ATOM 594 C CA . LYS A 1 74 ? -33.003 -4.549 -30.549 1.00 44.50 74 LYS A CA 1
ATOM 595 C C . LYS A 1 74 ? -33.401 -5.575 -29.487 1.00 44.50 74 LYS A C 1
ATOM 597 O O . LYS A 1 74 ? -34.553 -6.005 -29.480 1.00 44.50 74 LYS A O 1
ATOM 602 N N . THR A 1 75 ? -32.495 -5.961 -28.595 1.00 46.88 75 THR A N 1
ATOM 603 C CA . THR A 1 75 ? -32.909 -6.628 -27.356 1.00 46.88 75 THR A CA 1
ATOM 604 C C . THR A 1 75 ? -33.657 -5.574 -26.546 1.00 46.88 75 THR A C 1
ATOM 606 O O . THR A 1 75 ? -33.035 -4.652 -26.020 1.00 46.88 75 THR A O 1
ATOM 609 N N . SER A 1 76 ? -34.992 -5.616 -26.561 1.00 54.19 76 SER A N 1
ATOM 610 C CA . SER A 1 76 ? -35.803 -4.631 -25.849 1.00 54.19 76 SER A CA 1
ATOM 611 C C . SER A 1 76 ? -35.538 -4.743 -24.349 1.00 54.19 76 SER A C 1
ATOM 613 O O . SER A 1 76 ? -35.326 -5.834 -23.817 1.00 54.19 76 SER A O 1
ATOM 615 N N . GLU A 1 77 ? -35.549 -3.609 -23.656 1.00 51.06 77 GLU A N 1
ATOM 616 C CA . GLU A 1 77 ? -35.464 -3.542 -22.194 1.00 51.06 77 GLU A CA 1
ATOM 617 C C . GLU A 1 77 ? -36.480 -4.491 -21.527 1.00 51.06 77 GLU A C 1
ATOM 619 O O . GLU A 1 77 ? -36.157 -5.172 -20.557 1.00 51.06 77 GLU A O 1
ATOM 624 N N . GLU A 1 78 ? -37.673 -4.628 -22.116 1.00 52.75 78 GLU A N 1
ATOM 625 C CA . GLU A 1 78 ? -38.717 -5.567 -21.690 1.00 52.75 78 GLU A CA 1
ATOM 626 C C . GLU A 1 78 ? -38.325 -7.041 -21.821 1.00 52.75 78 GLU A C 1
ATOM 628 O O . GLU A 1 78 ? -38.707 -7.847 -20.973 1.00 52.75 78 GLU A O 1
ATOM 633 N N . ALA A 1 79 ? -37.527 -7.408 -22.826 1.00 53.69 79 ALA A N 1
ATOM 634 C CA . ALA A 1 79 ? -37.027 -8.773 -22.967 1.00 53.69 79 ALA A CA 1
ATOM 635 C C . ALA A 1 79 ? -36.009 -9.113 -21.868 1.00 53.69 79 ALA A C 1
ATOM 637 O O . ALA A 1 79 ? -36.034 -10.218 -21.322 1.00 53.69 79 ALA A O 1
ATOM 638 N N . ILE A 1 80 ? -35.153 -8.154 -21.501 1.00 52.75 80 ILE A N 1
ATOM 639 C CA . ILE A 1 80 ? -34.198 -8.303 -20.393 1.00 52.75 80 ILE A CA 1
ATOM 640 C C . ILE A 1 80 ? -34.958 -8.369 -19.059 1.00 52.75 80 ILE A C 1
ATOM 642 O O . ILE A 1 80 ? -34.723 -9.275 -18.261 1.00 52.75 80 ILE A O 1
ATOM 646 N N . LYS A 1 81 ? -35.938 -7.478 -18.859 1.00 55.81 81 LYS A N 1
ATOM 647 C CA . LYS A 1 81 ? -36.818 -7.423 -17.681 1.00 55.81 81 LYS A CA 1
ATOM 648 C C . LYS A 1 81 ? -37.558 -8.741 -17.435 1.00 55.81 81 LYS A C 1
ATOM 650 O O . LYS A 1 81 ? -37.440 -9.314 -16.355 1.00 55.81 81 LYS A O 1
ATOM 655 N N . ASN A 1 82 ? -38.311 -9.228 -18.422 1.00 55.50 82 ASN A N 1
ATOM 656 C CA . ASN A 1 82 ? -39.150 -10.420 -18.260 1.00 55.50 82 ASN A CA 1
ATOM 657 C C . ASN A 1 82 ? -38.306 -11.682 -18.042 1.00 55.50 82 ASN A C 1
ATOM 659 O O . ASN A 1 82 ? -38.688 -12.553 -17.263 1.00 55.50 82 ASN A O 1
ATOM 663 N N . SER A 1 83 ? -37.127 -11.743 -18.665 1.00 50.28 83 SER A N 1
ATOM 664 C CA . SER A 1 83 ? -36.192 -12.854 -18.477 1.00 50.28 83 SER A CA 1
ATOM 665 C C . SER A 1 83 ? -35.649 -12.905 -17.050 1.00 50.28 83 SER A C 1
ATOM 667 O O . SER A 1 83 ? -35.626 -13.975 -16.456 1.00 50.28 83 SER A O 1
ATOM 669 N N . ILE A 1 84 ? -35.271 -11.765 -16.464 1.00 52.16 84 ILE A N 1
ATOM 670 C CA . ILE A 1 84 ? -34.733 -11.712 -15.095 1.00 52.16 84 ILE A CA 1
ATOM 671 C C . ILE A 1 84 ? -35.804 -12.082 -14.060 1.00 52.16 84 ILE A C 1
ATOM 673 O O . ILE A 1 84 ? -35.521 -12.857 -13.153 1.00 52.16 84 ILE A O 1
ATOM 677 N N . ILE A 1 85 ? -37.040 -11.593 -14.216 1.00 54.81 85 ILE A N 1
ATOM 678 C CA . ILE A 1 85 ? -38.153 -11.935 -13.310 1.00 54.81 85 ILE A CA 1
ATOM 679 C C . ILE A 1 85 ? -38.459 -13.439 -13.364 1.00 54.81 85 ILE A C 1
ATOM 681 O O . ILE A 1 85 ? -38.666 -14.062 -12.326 1.00 54.81 85 ILE A O 1
ATOM 685 N N . SER A 1 86 ? -38.430 -14.039 -14.559 1.00 52.69 86 SER A N 1
ATOM 686 C CA . SER A 1 86 ? -38.759 -15.459 -14.754 1.00 52.69 86 SER A CA 1
ATOM 687 C C . SER A 1 86 ? -37.804 -16.445 -14.064 1.00 52.69 86 SER A C 1
ATOM 689 O O . SER A 1 86 ? -38.160 -17.605 -13.882 1.00 52.69 86 SER A O 1
ATOM 691 N N . VAL A 1 87 ? -36.614 -15.993 -13.648 1.00 46.00 87 VAL A N 1
ATOM 692 C CA . VAL A 1 87 ? -35.610 -16.813 -12.947 1.00 46.00 87 VAL A CA 1
ATOM 693 C C . VAL A 1 87 ? -36.004 -17.090 -11.490 1.00 46.00 87 VAL A C 1
ATOM 695 O O . VAL A 1 87 ? -35.593 -18.100 -10.922 1.00 46.00 87 VAL A O 1
ATOM 698 N N . PHE A 1 88 ? -36.825 -16.234 -10.880 1.00 46.09 88 PHE A N 1
ATOM 699 C CA . PHE A 1 88 ? -37.218 -16.349 -9.475 1.00 46.09 88 PHE A CA 1
ATOM 700 C C . PHE A 1 88 ? -38.539 -17.107 -9.311 1.00 46.09 88 PHE A C 1
ATOM 702 O O . PHE A 1 88 ? -39.525 -16.587 -8.789 1.00 46.09 88 PHE A O 1
ATOM 709 N N . THR A 1 89 ? -38.581 -18.360 -9.762 1.00 41.75 89 THR A N 1
ATOM 710 C CA . THR A 1 89 ? -39.762 -19.213 -9.583 1.00 41.75 89 THR A CA 1
ATOM 711 C C . THR A 1 89 ? -39.994 -19.497 -8.096 1.00 41.75 89 THR A C 1
ATOM 713 O O . THR A 1 89 ? -39.206 -20.210 -7.477 1.00 41.75 89 THR A O 1
ATOM 716 N N . GLY A 1 90 ? -41.071 -18.941 -7.530 1.00 44.06 90 GLY A N 1
ATOM 717 C CA . GLY A 1 90 ? -41.485 -19.145 -6.134 1.00 44.06 90 GLY A CA 1
ATOM 718 C C . GLY A 1 90 ? -41.424 -17.907 -5.228 1.00 44.06 90 GLY A C 1
ATOM 719 O O . GLY A 1 90 ? -41.824 -18.007 -4.073 1.00 44.06 90 GLY A O 1
ATOM 720 N N . ALA A 1 91 ? -40.973 -16.749 -5.727 1.00 43.84 91 ALA A N 1
ATOM 721 C CA . ALA A 1 91 ? -41.002 -15.477 -4.996 1.00 43.84 91 ALA A CA 1
ATOM 722 C C . ALA A 1 91 ? -41.859 -14.434 -5.736 1.00 43.84 91 ALA A C 1
ATOM 724 O O . ALA A 1 91 ? -41.711 -14.257 -6.945 1.00 43.84 91 ALA A O 1
ATOM 725 N N . ASP A 1 92 ? -42.741 -13.727 -5.021 1.00 47.91 92 ASP A N 1
ATOM 726 C CA . ASP A 1 92 ? -43.556 -12.643 -5.590 1.00 47.91 92 ASP A CA 1
ATOM 727 C C . ASP A 1 92 ? -42.734 -11.341 -5.646 1.00 47.91 92 ASP A C 1
ATOM 729 O O . ASP A 1 92 ? -42.603 -10.616 -4.658 1.00 47.91 92 ASP A O 1
ATOM 733 N N . ILE A 1 93 ? -42.100 -11.071 -6.792 1.00 53.50 93 ILE A N 1
ATOM 734 C CA . ILE A 1 93 ? -41.240 -9.894 -6.981 1.00 53.50 93 ILE A CA 1
ATOM 735 C C . ILE A 1 93 ? -42.069 -8.711 -7.485 1.00 53.50 93 ILE A C 1
ATOM 737 O O . ILE A 1 93 ? -42.431 -8.638 -8.661 1.00 53.50 93 ILE A O 1
ATOM 741 N N . LYS A 1 94 ? -42.291 -7.719 -6.613 1.00 53.03 94 LYS A N 1
ATOM 742 C CA . LYS A 1 94 ? -42.893 -6.427 -6.979 1.00 53.03 94 LYS A CA 1
ATOM 743 C C . LYS A 1 94 ? -41.829 -5.374 -7.283 1.00 53.03 94 LYS A C 1
ATOM 745 O O . LYS A 1 94 ? -41.004 -5.038 -6.438 1.00 53.03 94 LYS A O 1
ATOM 750 N N . ILE A 1 95 ? -41.883 -4.804 -8.485 1.00 57.34 95 ILE A N 1
ATOM 751 C CA . ILE A 1 95 ? -41.025 -3.679 -8.883 1.00 57.34 95 ILE A CA 1
ATOM 752 C C . ILE A 1 95 ? -41.626 -2.378 -8.348 1.00 57.34 95 ILE A C 1
ATOM 754 O O . ILE A 1 95 ? -42.760 -2.041 -8.676 1.00 57.34 95 ILE A O 1
ATOM 758 N N . THR A 1 96 ? -40.850 -1.630 -7.565 1.00 53.19 96 THR A N 1
ATOM 759 C CA . THR A 1 96 ? -41.314 -0.407 -6.889 1.00 53.19 96 THR A CA 1
ATOM 760 C C . THR A 1 96 ? -40.967 0.895 -7.620 1.00 53.19 96 THR A C 1
ATOM 762 O O . THR A 1 96 ? -41.686 1.875 -7.461 1.00 53.19 96 THR A O 1
ATOM 765 N N . SER A 1 97 ? -39.902 0.950 -8.436 1.00 54.16 97 SER A N 1
ATOM 766 C CA . SER A 1 97 ? -39.486 2.186 -9.136 1.00 54.16 97 SER A CA 1
ATOM 767 C C . SER A 1 97 ? -38.577 1.930 -10.350 1.00 54.16 97 SER A C 1
ATOM 769 O O . SER A 1 97 ? -37.711 1.058 -10.270 1.00 54.16 97 SER A O 1
ATOM 771 N N . ARG A 1 98 ? -38.693 2.734 -11.424 1.00 53.44 98 ARG A N 1
ATOM 772 C CA . ARG A 1 98 ? -37.815 2.726 -12.620 1.00 53.44 98 ARG A CA 1
ATOM 773 C C . ARG A 1 98 ? -37.266 4.132 -12.898 1.00 53.44 98 ARG A C 1
ATOM 775 O O . ARG A 1 98 ? -38.066 5.023 -13.148 1.00 53.44 98 ARG A O 1
ATOM 782 N N . ASN A 1 99 ? -35.936 4.287 -12.959 1.00 56.16 99 ASN A N 1
ATOM 783 C CA . ASN A 1 99 ? -35.257 5.544 -13.318 1.00 56.16 99 ASN A CA 1
ATOM 784 C C . ASN A 1 99 ? -34.129 5.302 -14.340 1.00 56.16 99 ASN A C 1
ATOM 786 O O . ASN A 1 99 ? -33.317 4.395 -14.158 1.00 56.16 99 ASN A O 1
ATOM 790 N N . GLU A 1 100 ? -34.034 6.137 -15.378 1.00 56.19 100 GLU A N 1
ATOM 791 C CA . GLU A 1 100 ? -32.923 6.133 -16.340 1.00 56.19 100 GLU A CA 1
ATOM 792 C C . GLU A 1 100 ? -31.810 7.076 -15.848 1.00 56.19 100 GLU A C 1
ATOM 794 O O . GLU A 1 100 ? -32.041 8.267 -15.660 1.00 56.19 100 GLU A O 1
ATOM 799 N N . LYS A 1 101 ? -30.600 6.552 -15.592 1.00 58.16 101 LYS A N 1
ATOM 800 C CA . LYS A 1 101 ? -29.476 7.340 -15.031 1.00 58.16 101 LYS A CA 1
ATOM 801 C C . LYS A 1 101 ? -28.726 8.192 -16.076 1.00 58.16 101 LYS A C 1
ATOM 803 O O . LYS A 1 101 ? -27.895 9.015 -15.696 1.00 58.16 101 LYS A O 1
ATOM 808 N N . GLY A 1 102 ? -29.005 7.995 -17.366 1.00 62.41 102 GLY A N 1
ATOM 809 C CA . GLY A 1 102 ? -28.492 8.800 -18.477 1.00 62.41 102 GLY A CA 1
ATOM 810 C C . GLY A 1 102 ? -27.635 8.041 -19.501 1.00 62.41 102 GLY A C 1
ATOM 811 O O . GLY A 1 102 ? -27.016 7.017 -19.216 1.00 62.41 102 GLY A O 1
ATOM 812 N N . VAL A 1 103 ? -27.579 8.587 -20.712 1.00 66.31 103 VAL A N 1
ATOM 813 C CA . VAL A 1 103 ? -26.844 8.126 -21.888 1.00 66.31 103 VAL A CA 1
ATOM 814 C C . VAL A 1 103 ? -25.435 8.738 -21.908 1.00 66.31 103 VAL A C 1
ATOM 816 O O . VAL A 1 103 ? -25.229 9.933 -21.664 1.00 66.31 103 VAL A O 1
ATOM 819 N N . LYS A 1 104 ? -24.438 7.904 -22.217 1.00 74.31 104 LYS A N 1
ATOM 820 C CA . LYS A 1 104 ? -23.048 8.306 -22.489 1.00 74.31 104 LYS A CA 1
ATOM 821 C C . LYS A 1 104 ? -22.761 8.071 -23.972 1.00 74.31 104 LYS A C 1
ATOM 823 O O . LYS A 1 104 ? -23.146 7.037 -24.509 1.00 74.31 104 LYS A O 1
ATOM 828 N N . GLY A 1 105 ? -22.067 9.001 -24.624 1.00 71.69 105 GLY A N 1
ATOM 829 C CA . GLY A 1 105 ? -21.758 8.917 -26.054 1.00 71.69 105 GLY A CA 1
ATOM 830 C C . GLY A 1 105 ? -20.368 9.449 -26.390 1.00 71.69 105 GLY A C 1
ATOM 831 O O . GLY A 1 105 ? -19.811 10.270 -25.660 1.00 71.69 105 GLY A O 1
ATOM 832 N N . VAL A 1 106 ? -19.797 8.978 -27.498 1.00 84.25 106 VAL A N 1
ATOM 833 C CA . VAL A 1 106 ? -18.540 9.490 -28.061 1.00 84.25 106 VAL A CA 1
ATOM 834 C C . VAL A 1 106 ? -18.721 9.655 -29.565 1.00 84.25 106 VAL A C 1
ATOM 836 O O . VAL A 1 106 ? -19.282 8.775 -30.210 1.00 84.25 106 VAL A O 1
ATOM 839 N N . PHE A 1 107 ? -18.249 10.768 -30.119 1.00 87.19 107 PHE A N 1
ATOM 840 C CA . PHE A 1 107 ? -18.175 10.981 -31.561 1.00 87.19 107 PHE A CA 1
ATOM 841 C C . PHE A 1 107 ? -16.901 11.750 -31.931 1.00 87.19 107 PHE A C 1
ATOM 843 O O . PHE A 1 107 ? -16.309 12.443 -31.099 1.00 87.19 107 PHE A O 1
ATOM 850 N N . ALA A 1 108 ? -16.462 11.590 -33.177 1.00 87.19 108 ALA A N 1
ATOM 851 C CA . ALA A 1 108 ? -15.254 12.205 -33.708 1.00 87.19 108 ALA A CA 1
ATOM 852 C C . ALA A 1 108 ? -15.595 13.248 -34.775 1.00 87.19 108 ALA A C 1
ATOM 854 O O . ALA A 1 108 ? -16.477 13.026 -35.602 1.00 87.19 108 ALA A O 1
ATOM 855 N N . ILE A 1 109 ? -14.852 14.356 -34.790 1.00 87.56 109 ILE A N 1
ATOM 856 C CA . ILE A 1 109 ? -14.833 15.295 -35.917 1.00 87.56 109 ILE A CA 1
ATOM 857 C C . ILE A 1 109 ? -13.449 15.198 -36.575 1.00 87.56 109 ILE A C 1
ATOM 859 O O . ILE A 1 109 ? -12.464 15.645 -35.972 1.00 87.56 109 ILE A O 1
ATOM 863 N N . PRO A 1 110 ? -13.340 14.580 -37.767 1.00 82.75 110 PRO A N 1
ATOM 864 C CA . PRO A 1 110 ? -12.072 14.441 -38.474 1.00 82.75 110 PRO A CA 1
ATOM 865 C C . PRO A 1 110 ? -11.457 15.807 -38.779 1.00 82.75 110 PRO A C 1
ATOM 867 O O . PRO A 1 110 ? -12.174 16.753 -39.093 1.00 82.75 110 PRO A O 1
ATOM 870 N N . GLU A 1 111 ? -10.129 15.897 -38.703 1.00 79.81 111 GLU A N 1
ATOM 871 C CA . GLU A 1 111 ? -9.342 17.066 -39.131 1.00 79.81 111 GLU A CA 1
ATOM 872 C C . GLU A 1 111 ? -9.692 18.395 -38.434 1.00 79.81 111 GLU A C 1
ATOM 874 O O . GLU A 1 111 ? -9.238 19.460 -38.850 1.00 79.81 111 GLU A O 1
ATOM 879 N N . MET A 1 112 ? -10.436 18.334 -37.329 1.00 82.12 112 MET A N 1
ATOM 880 C CA . MET A 1 112 ? -10.764 19.481 -36.489 1.00 82.12 112 MET A CA 1
ATOM 881 C C . MET A 1 112 ? -9.818 19.566 -35.286 1.00 82.12 112 MET A C 1
ATOM 883 O O . MET A 1 112 ? -9.489 18.552 -34.669 1.00 82.12 112 MET A O 1
ATOM 887 N N . SER A 1 113 ? -9.414 20.786 -34.937 1.00 80.81 113 SER A N 1
ATOM 888 C CA . SER A 1 113 ? -8.600 21.125 -33.763 1.00 80.81 113 SER A CA 1
ATOM 889 C C . SER A 1 113 ? -9.196 22.356 -33.084 1.00 80.81 113 SER A C 1
ATOM 891 O O . SER A 1 113 ? -9.855 23.173 -33.731 1.00 80.81 113 SER A O 1
ATOM 893 N N . ILE A 1 114 ? -9.012 22.457 -31.769 1.00 85.38 114 ILE A N 1
ATOM 894 C CA . ILE A 1 114 ? -9.509 23.580 -30.977 1.00 85.38 114 ILE A CA 1
ATOM 895 C C . ILE A 1 114 ? -8.345 24.137 -30.165 1.00 85.38 114 ILE A C 1
ATOM 897 O O . ILE A 1 114 ? -7.846 23.496 -29.243 1.00 85.38 114 ILE A O 1
ATOM 901 N N . SER A 1 115 ? -7.963 25.380 -30.458 1.00 86.81 115 SER A N 1
ATOM 902 C CA . SER A 1 115 ? -7.166 26.176 -29.526 1.00 86.81 115 SER A CA 1
ATOM 903 C C . SER A 1 115 ? -7.990 26.424 -28.268 1.00 86.81 115 SER A C 1
ATOM 905 O O . SER A 1 115 ? -9.013 27.111 -28.316 1.00 86.81 115 SER A O 1
ATOM 907 N N . ARG A 1 116 ? -7.524 25.860 -27.151 1.00 84.69 116 ARG A N 1
ATOM 908 C CA . ARG A 1 116 ? -8.166 25.981 -25.842 1.00 84.69 116 ARG A CA 1
ATOM 909 C C . ARG A 1 116 ? -8.403 27.443 -25.467 1.00 84.69 116 ARG A C 1
ATOM 911 O O . ARG A 1 116 ? -9.523 27.777 -25.109 1.00 84.69 116 ARG A O 1
ATOM 918 N N . ASP A 1 117 ? -7.382 28.288 -25.577 1.00 85.81 117 ASP A N 1
ATOM 919 C CA . ASP A 1 117 ? -7.446 29.675 -25.104 1.00 85.81 117 ASP A CA 1
ATOM 920 C C . ASP A 1 117 ? -8.446 30.503 -25.922 1.00 85.81 117 ASP A C 1
ATOM 922 O O . ASP A 1 117 ? -9.291 31.193 -25.360 1.00 85.81 117 ASP A O 1
ATOM 926 N N . VAL A 1 118 ? -8.417 30.367 -27.253 1.00 88.94 118 VAL A N 1
ATOM 927 C CA . VAL A 1 118 ? -9.350 31.077 -28.146 1.00 88.94 118 VAL A CA 1
ATOM 928 C C . VAL A 1 118 ? -10.782 30.563 -27.977 1.00 88.94 118 VAL A C 1
ATOM 930 O O . VAL A 1 118 ? -11.739 31.320 -28.104 1.00 88.94 118 VAL A O 1
ATOM 933 N N . PHE A 1 119 ? -10.953 29.269 -27.703 1.00 89.56 119 PHE A N 1
ATOM 934 C CA . PHE A 1 119 ? -12.277 28.686 -27.502 1.00 89.56 119 PHE A CA 1
ATOM 935 C C . PHE A 1 119 ? -12.870 29.026 -26.133 1.00 89.56 119 PHE A C 1
ATOM 937 O O . PHE A 1 119 ? -14.079 29.201 -26.037 1.00 89.56 119 PHE A O 1
ATOM 944 N N . LEU A 1 120 ? -12.041 29.160 -25.094 1.00 88.25 120 LEU A N 1
ATOM 945 C CA . LEU A 1 120 ? -12.477 29.659 -23.790 1.00 88.25 120 LEU A CA 1
ATOM 946 C C . LEU A 1 120 ? -12.934 31.115 -23.877 1.00 88.25 120 LEU A C 1
ATOM 948 O O . LEU A 1 120 ? -14.006 31.419 -23.374 1.00 88.25 120 LEU A O 1
ATOM 952 N N . ASP A 1 121 ? -12.193 31.978 -24.579 1.00 89.38 121 ASP A N 1
ATOM 953 C CA . ASP A 1 121 ? -12.645 33.353 -24.831 1.00 89.38 121 ASP A CA 1
ATOM 954 C C . ASP A 1 121 ? -14.013 33.375 -25.526 1.00 89.38 121 ASP A C 1
ATOM 956 O O . ASP A 1 121 ? -14.926 34.060 -25.073 1.00 89.38 121 ASP A O 1
ATOM 960 N N . LEU A 1 122 ? -14.199 32.545 -26.559 1.00 90.38 122 LEU A N 1
ATOM 961 C CA . LEU A 1 122 ? -15.488 32.424 -27.235 1.00 90.38 122 LEU A CA 1
ATOM 962 C C . LEU A 1 122 ? -16.608 31.991 -26.272 1.00 90.38 122 LEU A C 1
ATOM 964 O O . LEU A 1 122 ? -17.698 32.551 -26.317 1.00 90.38 122 LEU A O 1
ATOM 968 N N . ILE A 1 123 ? -16.355 31.000 -25.413 1.00 89.62 123 ILE A N 1
ATOM 969 C CA . ILE A 1 123 ? -17.347 30.487 -24.456 1.00 89.62 123 ILE A CA 1
ATOM 970 C C . ILE A 1 123 ? -17.687 31.523 -23.385 1.00 89.62 123 ILE A C 1
ATOM 972 O O . ILE A 1 123 ? -18.835 31.589 -22.967 1.00 89.62 123 ILE A O 1
ATOM 976 N N . THR A 1 124 ? -16.728 32.332 -22.946 1.00 84.69 124 THR A N 1
ATOM 977 C CA . THR A 1 124 ? -16.950 33.307 -21.873 1.00 84.69 124 THR A CA 1
ATOM 978 C C . THR A 1 124 ? -17.531 34.622 -22.397 1.00 84.69 124 THR A C 1
ATOM 980 O O . THR A 1 124 ? -18.390 35.211 -21.745 1.00 84.69 124 THR A O 1
ATOM 983 N N . ASN A 1 125 ? -17.102 35.077 -23.580 1.00 85.31 125 ASN A N 1
ATOM 984 C CA . ASN A 1 125 ? -17.343 36.445 -24.048 1.00 85.31 125 ASN A CA 1
ATOM 985 C C . ASN A 1 125 ? -18.323 36.569 -25.224 1.00 85.31 125 ASN A C 1
ATOM 987 O O . ASN A 1 125 ? -18.856 37.657 -25.431 1.00 85.31 125 ASN A O 1
ATOM 991 N N . GLU A 1 126 ? -18.591 35.513 -26.002 1.00 88.44 126 GLU A N 1
ATOM 992 C CA . GLU A 1 126 ? -19.578 35.584 -27.090 1.00 88.44 126 GLU A CA 1
ATOM 993 C C . GLU A 1 126 ? -20.983 35.259 -26.548 1.00 88.44 126 GLU A C 1
ATOM 995 O O . GLU A 1 126 ? -21.237 34.097 -26.220 1.00 88.44 126 GLU A O 1
ATOM 1000 N N . PRO A 1 127 ? -21.930 36.221 -26.494 1.00 84.94 127 PRO A N 1
ATOM 1001 C CA . PRO A 1 127 ? -23.217 36.042 -25.806 1.00 84.94 127 PRO A CA 1
ATOM 1002 C C . PRO A 1 127 ? -24.041 34.853 -26.314 1.00 84.94 127 PRO A C 1
ATOM 1004 O O . PRO A 1 127 ? -24.709 34.165 -25.546 1.00 84.94 127 PRO A O 1
ATOM 1007 N N . MET A 1 128 ? -23.971 34.582 -27.620 1.00 84.12 128 MET A N 1
ATOM 1008 C CA . MET A 1 128 ? -24.663 33.450 -28.241 1.00 84.12 128 MET A CA 1
ATOM 1009 C C . MET A 1 128 ? -24.053 32.096 -27.875 1.00 84.12 128 MET A C 1
ATOM 1011 O O . MET A 1 128 ? -24.732 31.085 -28.001 1.00 84.12 128 MET A O 1
ATOM 1015 N N . VAL A 1 129 ? -22.782 32.047 -27.475 1.00 86.81 129 VAL A N 1
ATOM 1016 C CA . VAL A 1 129 ? -22.093 30.804 -27.103 1.00 86.81 129 VAL A CA 1
ATOM 1017 C C . VAL A 1 129 ? -22.142 30.610 -25.591 1.00 86.81 129 VAL A C 1
ATOM 1019 O O . VAL A 1 129 ? -22.464 29.508 -25.153 1.00 86.81 129 VAL A O 1
ATOM 1022 N N . SER A 1 130 ? -21.918 31.672 -24.812 1.00 85.44 130 SER A N 1
ATOM 1023 C CA . SER A 1 130 ? -21.934 31.652 -23.342 1.00 85.44 130 SER A CA 1
ATOM 1024 C C . SER A 1 130 ? -23.300 31.305 -22.749 1.00 85.44 130 SER A C 1
ATOM 1026 O O . SER A 1 130 ? -23.382 30.733 -21.666 1.00 85.44 130 SER A O 1
ATOM 1028 N N . HIS A 1 131 ? -24.383 31.582 -23.483 1.00 84.25 131 HIS A N 1
ATOM 1029 C CA . HIS A 1 131 ? -25.726 31.156 -23.095 1.00 84.25 131 HIS A CA 1
ATOM 1030 C C . HIS A 1 131 ? -25.887 29.627 -23.084 1.00 84.25 131 HIS A C 1
ATOM 1032 O O . HIS A 1 131 ? -26.628 29.093 -22.266 1.00 84.25 131 HIS A O 1
ATOM 1038 N N . TYR A 1 132 ? -25.192 28.916 -23.979 1.00 84.19 132 TYR A N 1
ATOM 1039 C CA . TYR A 1 132 ? -25.350 27.469 -24.151 1.00 84.19 132 TYR A CA 1
ATOM 1040 C C . TYR A 1 132 ? -24.188 26.655 -23.594 1.00 84.19 132 TYR A C 1
ATOM 1042 O O . TYR A 1 132 ? -24.384 25.489 -23.260 1.00 84.19 132 TYR A O 1
ATOM 1050 N N . LEU A 1 133 ? -22.980 27.218 -23.545 1.00 88.19 133 LEU A N 1
ATOM 1051 C CA . LEU A 1 133 ? -21.773 26.562 -23.060 1.00 88.19 133 LEU A CA 1
ATOM 1052 C C . LEU A 1 133 ? -21.157 27.360 -21.923 1.00 88.19 133 LEU A C 1
ATOM 1054 O O . LEU A 1 133 ? -21.019 28.572 -22.019 1.00 88.19 133 LEU A O 1
ATOM 1058 N N . TYR A 1 134 ? -20.698 26.660 -20.891 1.00 86.94 134 TYR A N 1
ATOM 1059 C CA . TYR A 1 134 ? -19.929 27.273 -19.814 1.00 86.94 134 TYR A CA 1
ATOM 1060 C C . TYR A 1 134 ? -18.893 26.305 -19.237 1.00 86.94 134 TYR A C 1
ATOM 1062 O O . TYR A 1 134 ? -18.941 25.086 -19.449 1.00 86.94 134 TYR A O 1
ATOM 1070 N N . VAL A 1 135 ? -17.931 26.865 -18.505 1.00 84.12 135 VAL A N 1
ATOM 1071 C CA . VAL A 1 135 ? -16.857 26.133 -17.823 1.00 84.12 135 VAL A CA 1
ATOM 1072 C C . VAL A 1 135 ? -16.974 26.373 -16.325 1.00 84.12 135 VAL A C 1
ATOM 1074 O O . VAL A 1 135 ? -17.231 27.490 -15.894 1.00 84.12 135 VAL A O 1
ATOM 1077 N N . ASP A 1 136 ? -16.792 25.323 -15.527 1.00 75.19 136 ASP A N 1
ATOM 1078 C CA . ASP A 1 136 ? -16.689 25.460 -14.072 1.00 75.19 136 ASP A CA 1
ATOM 1079 C C . ASP A 1 136 ? -15.246 25.805 -13.690 1.00 75.19 136 ASP A C 1
ATOM 1081 O O . ASP A 1 136 ? -14.363 24.942 -13.663 1.00 75.19 136 ASP A O 1
ATOM 1085 N N . GLU A 1 137 ? -15.011 27.083 -13.412 1.00 66.00 137 GLU A N 1
ATOM 1086 C CA . GLU A 1 137 ? -13.699 27.616 -13.039 1.00 66.00 137 GLU A CA 1
ATOM 1087 C C . GLU A 1 137 ? -13.338 27.363 -11.562 1.00 66.00 137 GLU A C 1
ATOM 1089 O O . GLU A 1 137 ? -12.197 27.583 -11.162 1.00 66.00 137 GLU A O 1
ATOM 1094 N N . THR A 1 138 ? -14.258 26.841 -10.737 1.00 63.03 138 THR A N 1
ATOM 1095 C CA . THR A 1 138 ? -14.025 26.670 -9.288 1.00 63.03 138 THR A CA 1
ATOM 1096 C C . THR A 1 138 ? -13.072 25.522 -8.944 1.00 63.03 138 THR A C 1
ATOM 1098 O O . THR A 1 138 ? -12.520 25.487 -7.843 1.00 63.03 138 THR A O 1
ATOM 1101 N N . ARG A 1 139 ? -12.864 24.570 -9.867 1.00 54.72 139 ARG A N 1
ATOM 1102 C CA . ARG A 1 139 ? -12.153 23.308 -9.588 1.00 54.72 139 ARG A CA 1
ATOM 1103 C C . ARG A 1 139 ? -10.745 23.193 -10.177 1.00 54.72 139 ARG A C 1
ATOM 1105 O O . ARG A 1 139 ? -9.967 22.406 -9.652 1.00 54.72 139 ARG A O 1
ATOM 1112 N N . ASP A 1 140 ? -10.395 23.922 -11.239 1.00 52.06 140 ASP A N 1
ATOM 1113 C CA . ASP A 1 140 ? -9.103 23.765 -11.935 1.00 52.06 140 ASP A CA 1
ATOM 1114 C C . ASP A 1 140 ? -8.767 24.986 -12.826 1.00 52.06 140 ASP A C 1
ATOM 1116 O O . ASP A 1 140 ? -9.069 24.996 -14.019 1.00 52.06 140 ASP A O 1
ATOM 1120 N N . LEU A 1 141 ? -8.079 26.000 -12.285 1.00 46.97 141 LEU A N 1
ATOM 1121 C CA . LEU A 1 141 ? -7.643 27.183 -13.057 1.00 46.97 141 LEU A CA 1
ATOM 1122 C C . LEU A 1 141 ? -6.189 27.119 -13.575 1.00 46.97 141 LEU A C 1
ATOM 1124 O O . LEU A 1 141 ? -5.797 27.967 -14.369 1.00 46.97 141 LEU A O 1
ATOM 1128 N N . SER A 1 142 ? -5.363 26.142 -13.166 1.00 46.88 142 SER A N 1
ATOM 1129 C CA . SER A 1 142 ? -3.893 26.273 -13.300 1.00 46.88 142 SER A CA 1
ATOM 1130 C C . SER A 1 142 ? -3.125 25.137 -13.991 1.00 46.88 142 SER A C 1
ATOM 1132 O O . SER A 1 142 ? -1.903 25.231 -14.106 1.00 46.88 142 SER A O 1
ATOM 1134 N N . SER A 1 143 ? -3.771 24.082 -14.508 1.00 46.47 143 SER A N 1
ATOM 1135 C CA . SER A 1 143 ? -3.061 23.046 -15.284 1.00 46.47 143 SER A CA 1
ATOM 1136 C C . SER A 1 143 ? -3.599 22.925 -16.711 1.00 46.47 143 SER A C 1
ATOM 1138 O O . SER A 1 143 ? -4.777 22.636 -16.921 1.00 46.47 143 SER A O 1
ATOM 1140 N N . GLN A 1 144 ? -2.728 23.122 -17.712 1.00 53.38 144 GLN A N 1
ATOM 1141 C CA . GLN A 1 144 ? -3.007 22.799 -19.118 1.00 53.38 144 GLN A CA 1
ATOM 1142 C C . GLN A 1 144 ? -3.198 21.278 -19.261 1.00 53.38 144 GLN A C 1
ATOM 1144 O O . GLN A 1 144 ? -2.291 20.538 -19.641 1.00 53.38 144 GLN A O 1
ATOM 1149 N N . LYS A 1 145 ? -4.383 20.775 -18.906 1.00 56.44 145 LYS A N 1
ATOM 1150 C CA . LYS A 1 145 ? -4.786 19.394 -19.179 1.00 56.44 145 LYS A CA 1
ATOM 1151 C C . LYS A 1 145 ? -5.080 19.274 -20.676 1.00 56.44 145 LYS A C 1
ATOM 1153 O O . LYS A 1 145 ? -5.735 20.137 -21.253 1.00 56.44 145 LYS A O 1
ATOM 1158 N N . GLY A 1 146 ? -4.664 18.169 -21.300 1.00 64.00 146 GLY A N 1
ATOM 1159 C CA . GLY A 1 146 ? -4.945 17.875 -22.718 1.00 64.00 146 GLY A CA 1
ATOM 1160 C C . GLY A 1 146 ? -6.424 17.602 -23.048 1.00 64.00 146 GLY A C 1
ATOM 1161 O O . GLY A 1 146 ? -6.734 17.186 -24.161 1.00 64.00 146 GLY A O 1
ATOM 1162 N N . VAL A 1 147 ? -7.329 17.787 -22.082 1.00 78.25 147 VAL A N 1
ATOM 1163 C CA . VAL A 1 147 ? -8.780 17.624 -22.220 1.00 78.25 147 VAL A CA 1
ATOM 1164 C C . VAL A 1 147 ? -9.450 18.897 -21.706 1.00 78.25 147 VAL A C 1
ATOM 1166 O O . VAL A 1 147 ? -9.171 19.335 -20.588 1.00 78.25 147 VAL A O 1
ATOM 1169 N N . LEU A 1 148 ? -10.332 19.480 -22.511 1.00 82.44 148 LEU A N 1
ATOM 1170 C CA . LEU A 1 148 ? -11.171 20.613 -22.134 1.00 82.44 148 LEU A CA 1
ATOM 1171 C C . LEU A 1 148 ? -12.546 20.099 -21.692 1.00 82.44 148 LEU A C 1
ATOM 1173 O O . LEU A 1 148 ? -13.186 19.326 -22.403 1.00 82.44 148 LEU A O 1
ATOM 1177 N N . TYR A 1 149 ? -12.959 20.493 -20.493 1.00 85.56 149 TYR A N 1
ATOM 1178 C CA . TYR A 1 149 ? -14.172 20.039 -19.822 1.00 85.56 149 TYR A CA 1
ATOM 1179 C C . TYR A 1 149 ? -15.195 21.172 -19.791 1.00 85.56 149 TYR A C 1
ATOM 1181 O O . TYR A 1 149 ? -14.872 22.249 -19.299 1.00 85.56 149 TYR A O 1
ATOM 1189 N N . LEU A 1 150 ? -16.388 20.934 -20.335 1.00 87.62 150 LEU A N 1
ATOM 1190 C CA . LEU A 1 150 ? -17.416 21.947 -20.576 1.00 87.62 150 LEU A CA 1
ATOM 1191 C C . LEU A 1 150 ? -18.799 21.416 -20.190 1.00 87.62 150 LEU A C 1
ATOM 1193 O O . LEU A 1 150 ? -19.043 20.205 -20.209 1.00 87.62 150 LEU A O 1
ATOM 1197 N N . TYR A 1 151 ? -19.724 22.329 -19.926 1.00 89.88 151 TYR A N 1
ATOM 1198 C CA . TYR A 1 151 ? -21.140 22.031 -19.750 1.00 89.88 151 TYR A CA 1
ATOM 1199 C C . TYR A 1 151 ? -21.949 22.660 -20.876 1.00 89.88 151 TYR A C 1
ATOM 1201 O O . TYR A 1 151 ? -21.662 23.782 -21.281 1.00 89.88 151 TYR A O 1
ATOM 1209 N N . TYR A 1 152 ? -22.946 21.932 -21.377 1.00 89.31 152 TYR A N 1
ATOM 1210 C CA . TYR A 1 152 ? -23.923 22.431 -22.336 1.00 89.31 152 TYR A CA 1
ATOM 1211 C C . TYR A 1 152 ? -25.309 22.457 -21.698 1.00 89.31 152 TYR A C 1
ATOM 1213 O O . TYR A 1 152 ? -25.806 21.405 -21.291 1.00 89.31 152 TYR A O 1
ATOM 1221 N N . SER A 1 153 ? -25.921 23.637 -21.630 1.00 87.00 153 SER A N 1
ATOM 1222 C CA . SER A 1 153 ? -27.251 23.839 -21.053 1.00 87.00 153 SER A CA 1
ATOM 1223 C C . SER A 1 153 ? -28.146 24.586 -22.041 1.00 87.00 153 SER A C 1
ATOM 1225 O O . SER A 1 153 ? -27.995 25.791 -22.205 1.00 87.00 153 SER A O 1
ATOM 1227 N N . PRO A 1 154 ? -29.066 23.899 -22.737 1.00 75.88 154 PRO A N 1
ATOM 1228 C CA . PRO A 1 154 ? -29.996 24.542 -23.664 1.00 75.88 154 PRO A CA 1
ATOM 1229 C C . PRO A 1 154 ? -31.201 25.213 -22.983 1.00 75.88 154 PRO A C 1
ATOM 1231 O O . PRO A 1 154 ? -32.058 25.741 -23.687 1.00 75.88 154 PRO A O 1
ATOM 1234 N N . GLY A 1 155 ? -31.294 25.169 -21.650 1.00 71.69 155 GLY A N 1
ATOM 1235 C CA . GLY A 1 155 ? -32.369 25.773 -20.860 1.00 71.69 155 GLY A CA 1
ATOM 1236 C C . GLY A 1 155 ? -32.046 25.801 -19.361 1.00 71.69 155 GLY A C 1
ATOM 1237 O O . GLY A 1 155 ? -30.968 25.373 -18.951 1.00 71.69 155 GLY A O 1
ATOM 1238 N N . ASP A 1 156 ? -32.993 26.268 -18.543 1.00 64.19 156 ASP A N 1
ATOM 1239 C CA . ASP A 1 156 ? -32.773 26.569 -17.113 1.00 64.19 156 ASP A CA 1
ATOM 1240 C C . ASP A 1 156 ? -32.894 25.356 -16.169 1.00 64.19 156 ASP A C 1
ATOM 1242 O O . ASP A 1 156 ? -32.724 25.474 -14.957 1.00 64.19 156 ASP A O 1
ATOM 1246 N N . SER A 1 157 ? -33.217 24.170 -16.692 1.00 71.06 157 SER A N 1
ATOM 1247 C CA . SER A 1 157 ? -33.368 22.969 -15.866 1.00 71.06 157 SER A CA 1
ATOM 1248 C C . SER A 1 157 ? -32.053 22.206 -15.747 1.00 71.06 157 SER A C 1
ATOM 1250 O O . SER A 1 157 ? -31.500 21.765 -16.754 1.00 71.06 157 SER A O 1
ATOM 1252 N N . GLU A 1 158 ? -31.625 21.917 -14.513 1.00 66.94 158 GLU A N 1
ATOM 1253 C CA . GLU A 1 158 ? -30.442 21.083 -14.243 1.00 66.94 158 GLU A CA 1
ATOM 1254 C C . GLU A 1 158 ? -30.506 19.698 -14.910 1.00 66.94 158 GLU A C 1
ATOM 1256 O O . GLU A 1 158 ? -29.478 19.126 -15.273 1.00 66.94 158 GLU A O 1
ATOM 1261 N N . SER A 1 159 ? -31.716 19.173 -15.136 1.00 65.38 159 SER A N 1
ATOM 1262 C CA . SER A 1 159 ? -31.932 17.898 -15.832 1.00 65.38 159 SER A CA 1
ATOM 1263 C C . SER A 1 159 ? -31.486 17.915 -17.302 1.00 65.38 159 SER A C 1
ATOM 1265 O O . SER A 1 159 ? -31.242 16.861 -17.886 1.00 65.38 159 SER A O 1
ATOM 1267 N N . GLN A 1 160 ? -31.337 19.099 -17.905 1.00 70.88 160 GLN A N 1
ATOM 1268 C CA . GLN A 1 160 ? -30.959 19.278 -19.308 1.00 70.88 160 GLN A CA 1
ATOM 1269 C C . GLN A 1 160 ? -29.462 19.549 -19.511 1.00 70.88 160 GLN A C 1
ATOM 1271 O O . GLN A 1 160 ? -29.026 19.697 -20.657 1.00 70.88 160 GLN A O 1
ATOM 1276 N N . ILE A 1 161 ? -28.668 19.574 -18.436 1.00 83.31 161 ILE A N 1
ATOM 1277 C CA . ILE A 1 161 ? -27.236 19.859 -18.513 1.00 83.31 161 ILE A CA 1
ATOM 1278 C C . ILE A 1 161 ? -26.481 18.631 -19.029 1.00 83.31 161 ILE A C 1
ATOM 1280 O O . ILE A 1 161 ? -26.438 17.575 -18.395 1.00 83.31 161 ILE A O 1
ATOM 1284 N N . LEU A 1 162 ? -25.809 18.795 -20.167 1.00 86.31 162 LEU A N 1
ATOM 1285 C CA . LEU A 1 162 ? -24.862 17.826 -20.702 1.00 86.31 162 LEU A CA 1
ATOM 1286 C C . LEU A 1 162 ? -23.445 18.153 -20.256 1.00 86.31 162 LEU A C 1
ATOM 1288 O O . LEU A 1 162 ? -22.995 19.292 -20.337 1.00 86.31 162 LEU A O 1
ATOM 1292 N N . THR A 1 163 ? -22.693 17.126 -19.879 1.00 88.94 163 THR A N 1
ATOM 1293 C CA . THR A 1 163 ? -21.255 17.265 -19.644 1.00 88.94 163 THR A CA 1
ATOM 1294 C C . THR A 1 163 ? -20.482 16.832 -20.885 1.00 88.94 163 THR A C 1
ATOM 1296 O O . THR A 1 163 ? -20.661 15.708 -21.363 1.00 88.94 163 THR A O 1
ATOM 1299 N N . VAL A 1 164 ? -19.600 17.701 -21.379 1.00 89.44 164 VAL A N 1
ATOM 1300 C CA . VAL A 1 164 ? -18.856 17.543 -22.633 1.00 89.44 164 VAL A CA 1
ATOM 1301 C C . VAL A 1 164 ? -17.350 17.565 -22.365 1.00 89.44 164 VAL A C 1
ATOM 1303 O O . VAL A 1 164 ? -16.829 18.450 -21.692 1.00 89.44 164 VAL A O 1
ATOM 1306 N N . PHE A 1 165 ? -16.627 16.603 -22.933 1.00 89.75 165 PHE A N 1
ATOM 1307 C CA . PHE A 1 165 ? -15.168 16.536 -22.885 1.00 89.75 165 PHE A CA 1
ATOM 1308 C C . PHE A 1 165 ? -14.611 16.613 -24.304 1.00 89.75 165 PHE A C 1
ATOM 1310 O O . PHE A 1 165 ? -14.929 15.765 -25.142 1.00 89.75 165 PHE A O 1
ATOM 1317 N N . LEU A 1 166 ? -13.745 17.591 -24.551 1.00 88.31 166 LEU A N 1
ATOM 1318 C CA . LEU A 1 166 ? -13.072 17.816 -25.825 1.00 88.31 166 LEU A CA 1
ATOM 1319 C C . LEU A 1 166 ? -11.597 17.445 -25.696 1.00 88.31 166 LEU A C 1
ATOM 1321 O O . LEU A 1 166 ? -10.918 17.867 -24.762 1.00 88.31 166 LEU A O 1
ATOM 1325 N N . SER A 1 167 ? -11.088 16.640 -26.622 1.00 88.00 167 SER A N 1
ATOM 1326 C CA . SER A 1 167 ? -9.679 16.233 -26.630 1.00 88.00 167 SER A CA 1
ATOM 1327 C C . SER A 1 167 ? -9.190 15.991 -28.048 1.00 88.00 167 SER A C 1
ATOM 1329 O O . SER A 1 167 ? -9.927 15.457 -28.871 1.00 88.00 167 SER A O 1
ATOM 1331 N N . GLU A 1 168 ? -7.943 16.337 -28.332 1.00 84.31 168 GLU A N 1
ATOM 1332 C CA . GLU A 1 168 ? -7.336 16.078 -29.639 1.00 84.31 168 GLU A CA 1
ATOM 1333 C C . GLU A 1 168 ? -6.689 14.693 -29.661 1.00 84.31 168 GLU A C 1
ATOM 1335 O O . GLU A 1 168 ? -5.969 14.306 -28.734 1.00 84.31 168 GLU A O 1
ATOM 1340 N N . ARG A 1 169 ? -6.963 13.912 -30.710 1.00 83.06 169 ARG A N 1
ATOM 1341 C CA . ARG A 1 169 ? -6.453 12.545 -30.860 1.00 83.06 169 ARG A CA 1
ATOM 1342 C C . ARG A 1 169 ? -6.008 12.263 -32.287 1.00 83.06 169 ARG A C 1
ATOM 1344 O O . ARG A 1 169 ? -6.308 12.990 -33.225 1.00 83.06 169 ARG A O 1
ATOM 1351 N N . THR A 1 170 ? -5.251 11.184 -32.451 1.00 81.06 170 THR A N 1
ATOM 1352 C CA . THR A 1 170 ? -4.849 10.653 -33.755 1.00 81.06 170 THR A CA 1
ATOM 1353 C C . THR A 1 170 ? -5.226 9.182 -33.808 1.00 81.06 170 THR A C 1
ATOM 1355 O O . THR A 1 170 ? -4.832 8.424 -32.920 1.00 81.06 170 THR A O 1
ATOM 1358 N N . ALA A 1 171 ? -5.964 8.783 -34.846 1.00 78.56 171 ALA A N 1
ATOM 1359 C CA . ALA A 1 171 ? -6.445 7.418 -35.008 1.00 78.56 171 ALA A CA 1
ATOM 1360 C C . ALA A 1 171 ? -5.277 6.418 -34.983 1.00 78.56 171 ALA A C 1
ATOM 1362 O O . ALA A 1 171 ? -4.312 6.523 -35.747 1.00 78.56 171 ALA A O 1
ATOM 1363 N N . SER A 1 172 ? -5.362 5.445 -34.081 1.00 74.81 172 SER A N 1
ATOM 1364 C CA . SER A 1 172 ? -4.382 4.372 -33.895 1.00 74.81 172 SER A CA 1
ATOM 1365 C C . SER A 1 172 ? -5.015 3.014 -34.201 1.00 74.81 172 SER A C 1
ATOM 1367 O O . SER A 1 172 ? -6.229 2.913 -34.349 1.00 74.81 172 SER A O 1
ATOM 1369 N N . ARG A 1 173 ? -4.214 1.943 -34.273 1.00 59.94 173 ARG A N 1
ATOM 1370 C CA . ARG A 1 173 ? -4.731 0.599 -34.602 1.00 59.94 173 ARG A CA 1
ATOM 1371 C C . ARG A 1 173 ? -5.737 0.051 -33.579 1.00 59.94 173 ARG A C 1
ATOM 1373 O O . ARG A 1 173 ? -6.480 -0.862 -33.912 1.00 59.94 173 ARG A O 1
ATOM 1380 N N . SER A 1 174 ? -5.748 0.591 -32.361 1.00 64.50 174 SER A N 1
ATOM 1381 C CA . SER A 1 174 ? -6.682 0.235 -31.287 1.00 64.50 174 SER A CA 1
ATOM 1382 C C . SER A 1 174 ? -7.814 1.253 -31.106 1.00 64.50 174 SER A C 1
ATOM 1384 O O . SER A 1 174 ? -8.550 1.172 -30.129 1.00 64.50 174 SER A O 1
ATOM 1386 N N . ASP A 1 175 ? -7.914 2.262 -31.974 1.00 70.44 175 ASP A N 1
ATOM 1387 C CA . ASP A 1 175 ? -8.944 3.298 -31.881 1.00 70.44 175 ASP A CA 1
ATOM 1388 C C . ASP A 1 175 ? -10.283 2.787 -32.436 1.00 70.44 175 ASP A C 1
ATOM 1390 O O . ASP A 1 175 ? -10.305 2.150 -33.492 1.00 70.44 175 ASP A O 1
ATOM 1394 N N . ILE A 1 176 ? -11.391 3.079 -31.744 1.00 75.88 176 ILE A N 1
ATOM 1395 C CA . ILE A 1 176 ? -12.737 2.615 -32.113 1.00 75.88 176 ILE A CA 1
ATOM 1396 C C . ILE A 1 176 ? -13.140 3.094 -33.509 1.00 75.88 176 ILE A C 1
ATOM 1398 O O . ILE A 1 176 ? -13.732 2.337 -34.269 1.00 75.88 176 ILE A O 1
ATOM 1402 N N . PHE A 1 177 ? -12.732 4.308 -33.883 1.00 79.50 177 PHE A N 1
ATOM 1403 C CA . PHE A 1 177 ? -13.052 4.888 -35.186 1.00 79.50 177 PHE A CA 1
ATOM 1404 C C . PHE A 1 177 ? -12.212 4.284 -36.320 1.00 79.50 177 PHE A C 1
ATOM 1406 O O . PHE A 1 177 ? -12.620 4.300 -37.478 1.00 79.50 177 PHE A O 1
ATOM 1413 N N . TYR A 1 178 ? -11.038 3.721 -36.006 1.00 72.75 178 TYR A N 1
ATOM 1414 C CA . TYR A 1 178 ? -10.251 2.960 -36.979 1.00 72.75 178 TYR A CA 1
ATOM 1415 C C . TYR A 1 178 ? -10.822 1.553 -37.164 1.00 72.75 178 TYR A C 1
ATOM 1417 O O . TYR A 1 178 ? -10.958 1.076 -38.292 1.00 72.75 178 TYR A O 1
ATOM 1425 N N . THR A 1 179 ? -11.188 0.882 -36.068 1.00 66.88 179 THR A N 1
ATOM 1426 C CA . THR A 1 179 ? -11.757 -0.470 -36.126 1.00 66.88 179 THR A CA 1
ATOM 1427 C C . THR A 1 179 ? -13.151 -0.487 -36.754 1.00 66.88 179 THR A C 1
ATOM 1429 O O . THR A 1 179 ? -13.466 -1.446 -37.461 1.00 66.88 179 THR A O 1
ATOM 1432 N N . SER A 1 180 ? -13.943 0.581 -36.590 1.00 70.56 180 SER A N 1
ATOM 1433 C CA . SER A 1 180 ? -15.231 0.775 -37.273 1.00 70.56 180 SER A CA 1
ATOM 1434 C C . SER A 1 180 ? -15.110 1.261 -38.725 1.00 70.56 180 SER A C 1
ATOM 1436 O O . SER A 1 180 ? -16.118 1.358 -39.418 1.00 70.56 180 SER A O 1
ATOM 1438 N N . LYS A 1 181 ? -13.884 1.502 -39.221 1.00 76.88 181 LYS A N 1
ATOM 1439 C CA . LYS A 1 181 ? -13.579 2.047 -40.561 1.00 76.88 181 LYS A CA 1
ATOM 1440 C C . LYS A 1 181 ? -14.131 3.459 -40.821 1.00 76.88 181 LYS A C 1
ATOM 1442 O O . LYS A 1 181 ? -14.216 3.870 -41.975 1.00 76.88 181 LYS A O 1
ATOM 1447 N N . GLU A 1 182 ? -14.459 4.212 -39.775 1.00 76.50 182 GLU A N 1
ATOM 1448 C CA . GLU A 1 182 ? -14.885 5.614 -39.872 1.00 76.50 182 GLU A CA 1
ATOM 1449 C C . GLU A 1 182 ? -13.702 6.574 -40.094 1.00 76.50 182 GLU A C 1
ATOM 1451 O O . GLU A 1 182 ? -13.858 7.608 -40.739 1.00 76.50 182 GLU A O 1
ATOM 1456 N N . LEU A 1 183 ? -12.506 6.230 -39.599 1.00 78.75 183 LEU A N 1
ATOM 1457 C CA . LEU A 1 183 ? -11.269 7.000 -39.767 1.00 78.75 183 LEU A CA 1
ATOM 1458 C C . LEU A 1 183 ? -10.114 6.126 -40.277 1.00 78.75 183 LEU A C 1
ATOM 1460 O O . LEU A 1 183 ? -9.957 4.966 -39.894 1.00 78.75 183 LEU A O 1
ATOM 1464 N N . LEU A 1 184 ? -9.239 6.712 -41.101 1.00 77.50 184 LEU A N 1
ATOM 1465 C CA . LEU A 1 184 ? -7.992 6.074 -41.531 1.00 77.50 184 LEU A CA 1
ATOM 1466 C C . LEU A 1 184 ? -6.923 6.120 -40.426 1.00 77.50 184 LEU A C 1
ATOM 1468 O O . LEU A 1 184 ? -6.930 6.982 -39.546 1.00 77.50 184 LEU A O 1
ATOM 1472 N N . LEU A 1 185 ? -5.960 5.192 -40.486 1.00 69.94 185 LEU A N 1
ATOM 1473 C CA . LEU A 1 185 ? -4.848 5.162 -39.536 1.00 69.94 185 LEU A CA 1
ATOM 1474 C C . LEU A 1 185 ? -4.039 6.464 -39.627 1.00 69.94 185 LEU A C 1
ATOM 1476 O O . LEU A 1 185 ? -3.623 6.879 -40.707 1.00 69.94 185 LEU A O 1
ATOM 1480 N N . PHE A 1 186 ? -3.752 7.055 -38.471 1.00 70.44 186 PHE A N 1
ATOM 1481 C CA . PHE A 1 186 ? -3.071 8.338 -38.309 1.00 70.44 186 PHE A CA 1
ATOM 1482 C C . PHE A 1 186 ? -3.865 9.588 -38.717 1.00 70.44 186 PHE A C 1
ATOM 1484 O O . PHE A 1 186 ? -3.262 10.662 -38.785 1.00 70.44 186 PHE A O 1
ATOM 1491 N N . THR A 1 187 ? -5.181 9.495 -38.932 1.00 79.19 187 THR A N 1
ATOM 1492 C CA . THR A 1 187 ? -6.031 10.682 -39.110 1.00 79.19 187 THR A CA 1
ATOM 1493 C C . THR A 1 187 ? -6.195 11.421 -37.776 1.00 79.19 187 THR A C 1
ATOM 1495 O O . THR A 1 187 ? -6.631 10.805 -36.796 1.00 79.19 187 THR A O 1
ATOM 1498 N N . PRO A 1 188 ? -5.826 12.713 -37.682 1.00 80.31 188 PRO A N 1
ATOM 1499 C CA . PRO A 1 188 ? -6.133 13.523 -36.511 1.00 80.31 188 PRO A CA 1
ATOM 1500 C C . PRO A 1 188 ? -7.632 13.825 -36.443 1.00 80.31 188 PRO A C 1
ATOM 1502 O O . PRO A 1 188 ? -8.275 14.037 -37.472 1.00 80.31 188 PRO A O 1
ATOM 1505 N N . TYR A 1 189 ? -8.188 13.856 -35.238 1.00 87.06 189 TYR A N 1
ATOM 1506 C CA . TYR A 1 189 ? -9.595 14.168 -35.016 1.00 87.06 189 TYR A CA 1
ATOM 1507 C C . TYR A 1 189 ? -9.817 14.816 -33.646 1.00 87.06 189 TYR A C 1
ATOM 1509 O O . TYR A 1 189 ? -9.093 14.543 -32.680 1.00 87.06 189 TYR A O 1
ATOM 1517 N N . LEU A 1 190 ? -10.859 15.641 -33.557 1.00 88.38 190 LEU A N 1
ATOM 1518 C CA . LEU A 1 190 ? -11.389 16.126 -32.292 1.00 88.38 190 LEU A CA 1
ATOM 1519 C C . LEU A 1 190 ? -12.304 15.048 -31.705 1.00 88.38 190 LEU A C 1
ATOM 1521 O O . LEU A 1 190 ? -13.340 14.711 -32.277 1.00 88.38 190 LEU A O 1
ATOM 1525 N N . ASN A 1 191 ? -11.907 14.499 -30.565 1.00 90.19 191 ASN A N 1
ATOM 1526 C CA . ASN A 1 191 ? -12.666 13.513 -29.814 1.00 90.19 191 ASN A CA 1
ATOM 1527 C C . ASN A 1 191 ? -13.615 14.214 -28.837 1.00 90.19 191 ASN A C 1
ATOM 1529 O O . ASN A 1 191 ? -13.152 14.892 -27.913 1.00 90.19 191 ASN A O 1
ATOM 1533 N N . ILE A 1 192 ? -14.919 13.994 -29.017 1.00 90.56 192 ILE A N 1
ATOM 1534 C CA . ILE A 1 192 ? -15.984 14.600 -28.218 1.00 90.56 192 ILE A CA 1
ATOM 1535 C C . ILE A 1 192 ? -16.687 13.499 -27.439 1.00 90.56 192 ILE A C 1
ATOM 1537 O O . ILE A 1 192 ? -17.306 12.601 -28.011 1.00 90.56 192 ILE A O 1
ATOM 1541 N N . ARG A 1 193 ? -16.592 13.561 -26.113 1.00 89.88 193 ARG A N 1
ATOM 1542 C CA . ARG A 1 193 ? -17.297 12.652 -25.207 1.00 89.88 193 ARG A CA 1
ATOM 1543 C C . ARG A 1 193 ? -18.401 13.413 -24.495 1.00 89.88 193 ARG A C 1
ATOM 1545 O O . ARG A 1 193 ? -18.151 14.486 -23.961 1.00 89.88 193 ARG A O 1
ATOM 1552 N N . VAL A 1 194 ? -19.588 12.824 -24.446 1.00 87.06 194 VAL A N 1
ATOM 1553 C CA . VAL A 1 194 ? -20.762 13.369 -23.761 1.00 87.06 194 VAL A CA 1
ATOM 1554 C C . VAL A 1 194 ? -21.186 12.409 -22.655 1.00 87.06 194 VAL A C 1
ATOM 1556 O O . VAL A 1 194 ? -21.170 11.188 -22.831 1.00 87.06 194 VAL A O 1
ATOM 1559 N N . SER A 1 195 ? -21.564 12.955 -21.505 1.00 83.38 195 SER A N 1
ATOM 1560 C CA . SER A 1 195 ? -22.145 12.201 -20.393 1.00 83.38 195 SER A CA 1
ATOM 1561 C C . SER A 1 195 ? -23.323 12.949 -19.778 1.00 83.38 195 SER A C 1
ATOM 1563 O O . SER A 1 195 ? -23.416 14.165 -19.937 1.00 83.38 195 SER A O 1
ATOM 1565 N N . ARG A 1 196 ? -24.170 12.216 -19.040 1.00 77.06 196 ARG A N 1
ATOM 1566 C CA . ARG A 1 196 ? -25.392 12.722 -18.386 1.00 77.06 196 ARG A CA 1
ATOM 1567 C C . ARG A 1 196 ? -26.489 13.171 -19.360 1.00 77.06 196 ARG A C 1
ATOM 1569 O O . ARG A 1 196 ? -27.340 13.964 -18.988 1.00 77.06 196 ARG A O 1
ATOM 1576 N N . ALA A 1 197 ? -26.498 12.652 -20.588 1.00 77.00 197 ALA A N 1
ATOM 1577 C CA . ALA A 1 197 ? -27.620 12.902 -21.485 1.00 77.00 197 ALA A CA 1
ATOM 1578 C C . ALA A 1 197 ? -28.863 12.146 -21.012 1.00 77.00 197 ALA A C 1
ATOM 1580 O O . ALA A 1 197 ? -28.770 10.980 -20.664 1.00 77.00 197 ALA A O 1
ATOM 1581 N N . MET A 1 198 ? -30.031 12.771 -21.015 1.00 72.75 198 MET A N 1
ATOM 1582 C CA . MET A 1 198 ? -31.297 12.114 -20.694 1.00 72.75 198 MET A CA 1
ATOM 1583 C C . MET A 1 198 ? -31.686 11.086 -21.757 1.00 72.75 198 MET A C 1
ATOM 1585 O O . MET A 1 198 ? -32.261 10.058 -21.434 1.00 72.75 198 MET A O 1
ATOM 1589 N N . ASN A 1 199 ? -31.397 11.374 -23.029 1.00 75.12 199 ASN A N 1
ATOM 1590 C CA . ASN A 1 199 ? -31.748 10.533 -24.171 1.00 75.12 199 ASN A CA 1
ATOM 1591 C C . ASN A 1 199 ? -30.872 10.857 -25.396 1.00 75.12 199 ASN A C 1
ATOM 1593 O O . ASN A 1 199 ? -30.085 11.808 -25.392 1.00 75.12 199 ASN A O 1
ATOM 1597 N N . LEU A 1 200 ? -31.014 10.058 -26.458 1.00 74.06 200 LEU A N 1
ATOM 1598 C CA . LEU A 1 200 ? -30.290 10.255 -27.720 1.00 74.06 200 LEU A CA 1
ATOM 1599 C C . LEU A 1 200 ? -30.660 11.574 -28.418 1.00 74.06 200 LEU A C 1
ATOM 1601 O O . LEU A 1 200 ? -29.774 12.229 -28.963 1.00 74.06 200 LEU A O 1
ATOM 1605 N N . ASP A 1 201 ? -31.914 12.021 -28.322 1.00 79.38 201 ASP A N 1
ATOM 1606 C CA . ASP A 1 201 ? -32.369 13.268 -28.955 1.00 79.38 201 ASP A CA 1
ATOM 1607 C C . ASP A 1 201 ? -31.654 14.502 -28.387 1.00 79.38 201 ASP A C 1
ATOM 1609 O O . ASP A 1 201 ? -31.403 15.484 -29.088 1.00 79.38 201 ASP A O 1
ATOM 1613 N N . GLN A 1 202 ? -31.298 14.484 -27.101 1.00 81.38 202 GLN A N 1
ATOM 1614 C CA . GLN A 1 202 ? -30.486 15.536 -26.490 1.00 81.38 202 GLN A CA 1
ATOM 1615 C C . GLN A 1 202 ? -29.054 15.545 -27.046 1.00 81.38 202 GLN A C 1
ATOM 1617 O O . GLN A 1 202 ? -28.496 16.618 -27.273 1.00 81.38 202 GLN A O 1
ATOM 1622 N N . ILE A 1 203 ? -28.473 14.370 -27.317 1.00 83.06 203 ILE A N 1
ATOM 1623 C CA . ILE A 1 203 ? -27.146 14.253 -27.938 1.00 83.06 203 ILE A CA 1
ATOM 1624 C C . ILE A 1 203 ? -27.187 14.768 -29.380 1.00 83.06 203 ILE A C 1
ATOM 1626 O O . ILE A 1 203 ? -26.277 15.484 -29.793 1.00 83.06 203 ILE A O 1
ATOM 1630 N N . ASP A 1 204 ? -28.229 14.445 -30.145 1.00 84.06 204 ASP A N 1
ATOM 1631 C CA . ASP A 1 204 ? -28.345 14.901 -31.532 1.00 84.06 204 ASP A CA 1
ATOM 1632 C C . ASP A 1 204 ? -28.604 16.411 -31.632 1.00 84.06 204 ASP A C 1
ATOM 1634 O O . ASP A 1 204 ? -27.977 17.082 -32.456 1.00 84.06 204 ASP A O 1
ATOM 1638 N N . ARG A 1 205 ? -29.411 16.985 -30.729 1.00 84.75 205 ARG A N 1
ATOM 1639 C CA . ARG A 1 205 ? -29.537 18.448 -30.593 1.00 84.75 205 ARG A CA 1
ATOM 1640 C C . ARG A 1 205 ? -28.211 19.106 -30.226 1.00 84.75 205 ARG A C 1
ATOM 1642 O O . ARG A 1 205 ? -27.842 20.110 -30.831 1.00 84.75 205 ARG A O 1
ATOM 1649 N N . PHE A 1 206 ? -27.457 18.511 -29.302 1.00 89.06 206 PHE A N 1
ATOM 1650 C CA . PHE A 1 206 ? -26.120 18.993 -28.971 1.00 89.06 206 PHE A CA 1
ATOM 1651 C C . PHE A 1 206 ? -25.179 18.944 -30.177 1.00 89.06 206 PHE A C 1
ATOM 1653 O O . PHE A 1 206 ? -24.484 19.921 -30.418 1.00 89.06 206 PHE A O 1
ATOM 1660 N N . LYS A 1 207 ? -25.170 17.872 -30.982 1.00 88.19 207 LYS A N 1
ATOM 1661 C CA . LYS A 1 207 ? -24.343 17.812 -32.205 1.00 88.19 207 LYS A CA 1
ATOM 1662 C C . LYS A 1 207 ? -24.661 18.962 -33.160 1.00 88.19 207 LYS A C 1
ATOM 1664 O O . LYS A 1 207 ? -23.738 19.565 -33.701 1.00 88.19 207 LYS A O 1
ATOM 1669 N N . GLN A 1 208 ? -25.944 19.272 -33.353 1.00 88.75 208 GLN A N 1
ATOM 1670 C CA . GLN A 1 208 ? -26.378 20.379 -34.208 1.00 88.75 208 GLN A CA 1
ATOM 1671 C C . GLN A 1 208 ? -25.937 21.733 -33.641 1.00 88.75 208 GLN A C 1
ATOM 1673 O O . GLN A 1 208 ? -25.304 22.514 -34.349 1.00 88.75 208 GLN A O 1
ATOM 1678 N N . ALA A 1 209 ? -26.195 21.987 -32.355 1.00 88.12 209 ALA A N 1
ATOM 1679 C CA . ALA A 1 209 ? -25.781 23.221 -31.690 1.00 88.12 209 ALA A CA 1
ATOM 1680 C C . ALA A 1 209 ? -24.253 23.381 -31.689 1.00 88.12 209 ALA A C 1
ATOM 1682 O O . ALA A 1 209 ? -23.727 24.439 -32.026 1.00 88.12 209 ALA A O 1
ATOM 1683 N N . PHE A 1 210 ? -23.523 22.308 -31.387 1.00 91.12 210 PHE A N 1
ATOM 1684 C CA . PHE A 1 210 ? -22.068 22.304 -31.368 1.00 91.12 210 PHE A CA 1
ATOM 1685 C C . PHE A 1 210 ? -21.483 22.536 -32.763 1.00 91.12 210 PHE A C 1
ATOM 1687 O O . PHE A 1 210 ? -20.519 23.281 -32.889 1.00 91.12 210 PHE A O 1
ATOM 1694 N N . ALA A 1 211 ? -22.084 21.992 -33.826 1.00 89.38 211 ALA A N 1
ATOM 1695 C CA . ALA A 1 211 ? -21.668 22.286 -35.197 1.00 89.38 211 ALA A CA 1
ATOM 1696 C C . ALA A 1 211 ? -21.790 23.784 -35.534 1.00 89.38 211 ALA A C 1
ATOM 1698 O O . ALA A 1 211 ? -20.881 24.345 -36.147 1.00 89.38 211 ALA A O 1
ATOM 1699 N N . VAL A 1 212 ? -22.864 24.444 -35.084 1.00 90.31 212 VAL A N 1
ATOM 1700 C CA . VAL A 1 212 ? -23.029 25.902 -35.224 1.00 90.31 212 VAL A CA 1
ATOM 1701 C C . VAL A 1 212 ? -21.964 26.649 -34.419 1.00 90.31 212 VAL A C 1
ATOM 1703 O O . VAL A 1 212 ? -21.318 27.547 -34.952 1.00 90.31 212 VAL A O 1
ATOM 1706 N N . ILE A 1 213 ? -21.713 26.248 -33.171 1.00 91.31 213 ILE A N 1
ATOM 1707 C CA . ILE A 1 213 ? -20.684 26.860 -32.315 1.00 91.31 213 ILE A CA 1
ATOM 1708 C C . ILE A 1 213 ? -19.289 26.720 -32.936 1.00 91.31 213 ILE A C 1
ATOM 1710 O O . ILE A 1 213 ? -18.518 27.677 -32.930 1.00 91.31 213 ILE A O 1
ATOM 1714 N N . LEU A 1 214 ? -18.964 25.569 -33.530 1.00 90.19 214 LEU A N 1
ATOM 1715 C CA . LEU A 1 214 ? -17.705 25.379 -34.251 1.00 90.19 214 LEU A CA 1
ATOM 1716 C C . LEU A 1 214 ? -17.599 26.279 -35.487 1.00 90.19 214 LEU A C 1
ATOM 1718 O O . LEU A 1 214 ? -16.504 26.725 -35.831 1.00 90.19 214 LEU A O 1
ATOM 1722 N N . ASP A 1 215 ? -18.713 26.573 -36.154 1.00 90.31 215 ASP A N 1
ATOM 1723 C CA . ASP A 1 215 ? -18.723 27.519 -37.267 1.00 90.31 215 ASP A CA 1
ATOM 1724 C C . ASP A 1 215 ? -18.474 28.960 -36.802 1.00 90.31 215 ASP A C 1
ATOM 1726 O O . ASP A 1 215 ? -17.649 29.666 -37.388 1.00 90.31 215 ASP A O 1
ATOM 1730 N N . VAL A 1 216 ? -19.109 29.372 -35.699 1.00 90.81 216 VAL A N 1
ATOM 1731 C CA . VAL A 1 216 ? -18.848 30.669 -35.052 1.00 90.81 216 VAL A CA 1
ATOM 1732 C C . VAL A 1 216 ? -17.388 30.758 -34.611 1.00 90.81 216 VAL A C 1
ATOM 1734 O O . VAL A 1 216 ? -16.722 31.748 -34.911 1.00 90.81 216 VAL A O 1
ATOM 1737 N N . TYR A 1 217 ? -16.861 29.704 -33.984 1.00 91.69 217 TYR A N 1
ATOM 1738 C CA . TYR A 1 217 ? -15.460 29.607 -33.584 1.00 91.69 217 TYR A CA 1
ATOM 1739 C C . TYR A 1 217 ? -14.516 29.842 -34.763 1.00 91.69 217 TYR A C 1
ATOM 1741 O O . TYR A 1 217 ? -13.643 30.703 -34.679 1.00 91.69 217 TYR A O 1
ATOM 1749 N N . ARG A 1 218 ? -14.722 29.150 -35.892 1.00 89.56 218 ARG A N 1
ATOM 1750 C CA . ARG A 1 218 ? -13.894 29.338 -37.095 1.00 89.56 218 ARG A CA 1
ATOM 1751 C C . ARG A 1 218 ? -13.931 30.777 -37.609 1.00 89.56 218 ARG A C 1
ATOM 1753 O O . ARG A 1 218 ? -12.888 31.301 -37.983 1.00 89.56 218 ARG A O 1
ATOM 1760 N N . LYS A 1 219 ? -15.102 31.422 -37.603 1.00 91.75 219 LYS A N 1
ATOM 1761 C CA . LYS A 1 219 ? -15.267 32.814 -38.063 1.00 91.75 219 LYS A CA 1
ATOM 1762 C C . LYS A 1 219 ? -14.633 33.836 -37.116 1.00 91.75 219 LYS A C 1
ATOM 1764 O O . LYS A 1 219 ? -14.086 34.832 -37.579 1.00 91.75 219 LYS A O 1
ATOM 1769 N N . LYS A 1 220 ? -14.712 33.607 -35.802 1.00 91.69 220 LYS A N 1
ATOM 1770 C CA . LYS A 1 220 ? -14.245 34.539 -34.758 1.00 91.69 220 LYS A CA 1
ATOM 1771 C C . LYS A 1 220 ? -12.787 34.330 -34.353 1.00 91.69 220 LYS A C 1
ATOM 1773 O O . LYS A 1 220 ? -12.193 35.227 -33.754 1.00 91.69 220 LYS A O 1
ATOM 1778 N N . PHE A 1 221 ? -12.193 33.193 -34.707 1.00 92.12 221 PHE A N 1
ATOM 1779 C CA . PHE A 1 221 ? -10.840 32.820 -34.305 1.00 92.12 221 PHE A CA 1
ATOM 1780 C C . PHE A 1 221 ? -9.806 33.916 -34.565 1.00 92.12 221 PHE A C 1
ATOM 1782 O O . PHE A 1 221 ? -9.099 34.326 -33.649 1.00 92.12 221 PHE A O 1
ATOM 1789 N N . ASP A 1 222 ? -9.722 34.408 -35.805 1.00 90.19 222 ASP A N 1
ATOM 1790 C CA . ASP A 1 222 ? -8.703 35.389 -36.181 1.00 90.19 222 ASP A CA 1
ATOM 1791 C C . ASP A 1 222 ? -8.903 36.727 -35.466 1.00 90.19 222 ASP A C 1
ATOM 1793 O O . ASP A 1 222 ? -7.918 37.367 -35.094 1.00 90.19 222 ASP A O 1
ATOM 1797 N N . SER A 1 223 ? -10.156 37.138 -35.236 1.00 92.50 223 SER A N 1
ATOM 1798 C CA . SER A 1 223 ? -10.452 38.358 -34.481 1.00 92.50 223 SER A CA 1
ATOM 1799 C C . SER A 1 223 ? -10.048 38.236 -33.014 1.00 92.50 223 SER A C 1
ATOM 1801 O O . SER A 1 223 ? -9.386 39.136 -32.507 1.00 92.50 223 SER A O 1
ATOM 1803 N N . ILE A 1 224 ? -10.368 37.114 -32.363 1.00 92.50 224 ILE A N 1
ATOM 1804 C CA . ILE A 1 224 ? -10.021 36.865 -30.958 1.00 92.50 224 ILE A CA 1
ATOM 1805 C C . ILE A 1 224 ? -8.501 36.764 -30.810 1.00 92.50 224 ILE A C 1
ATOM 1807 O O . ILE A 1 224 ? -7.896 37.482 -30.018 1.00 92.50 224 ILE A O 1
ATOM 1811 N N . ALA A 1 225 ? -7.852 35.937 -31.637 1.00 90.00 225 ALA A N 1
ATOM 1812 C CA . ALA A 1 225 ? -6.404 35.770 -31.605 1.00 90.00 225 ALA A CA 1
ATOM 1813 C C . ALA A 1 225 ? -5.667 37.099 -31.822 1.00 90.00 225 ALA A C 1
ATOM 1815 O O . ALA A 1 225 ? -4.648 37.332 -31.181 1.00 90.00 225 ALA A O 1
ATOM 1816 N N . LYS A 1 226 ? -6.190 37.991 -32.677 1.00 91.12 226 LYS A N 1
ATOM 1817 C CA . LYS A 1 226 ? -5.618 39.326 -32.899 1.00 91.12 226 LYS A CA 1
ATOM 1818 C C . LYS A 1 226 ? -5.703 40.219 -31.660 1.00 91.12 226 LYS A C 1
ATOM 1820 O O . LYS A 1 226 ? -4.751 40.950 -31.412 1.00 91.12 226 LYS A O 1
ATOM 1825 N N . VAL A 1 227 ? -6.799 40.171 -30.898 1.00 92.00 227 VAL A N 1
ATOM 1826 C CA . VAL A 1 227 ? -6.937 40.938 -29.645 1.00 92.00 227 VAL A CA 1
ATOM 1827 C C . VAL A 1 227 ? -5.866 40.509 -28.643 1.00 92.00 227 VAL A C 1
ATOM 1829 O O . VAL A 1 227 ? -5.158 41.353 -28.100 1.00 92.00 227 VAL A O 1
ATOM 1832 N N . TYR A 1 228 ? -5.687 39.200 -28.461 1.00 90.25 228 TYR A N 1
ATOM 1833 C CA . TYR A 1 228 ? -4.694 38.670 -27.528 1.00 90.25 228 TYR A CA 1
ATOM 1834 C C . TYR A 1 228 ? -3.251 38.819 -28.017 1.00 90.25 228 TYR A C 1
ATOM 1836 O O . TYR A 1 228 ? -2.376 39.057 -27.194 1.00 90.25 228 TYR A O 1
ATOM 1844 N N . GLU A 1 229 ? -2.986 38.755 -29.325 1.00 91.44 229 GLU A N 1
ATOM 1845 C CA . GLU A 1 229 ? -1.641 38.949 -29.896 1.00 91.44 229 GLU A CA 1
ATOM 1846 C C . GLU A 1 229 ? -1.036 40.317 -29.535 1.00 91.44 229 GLU A C 1
ATOM 1848 O O . GLU A 1 229 ? 0.177 40.429 -29.372 1.00 91.44 229 GLU A O 1
ATOM 1853 N N . VAL A 1 230 ? -1.871 41.353 -29.374 1.00 91.25 230 VAL A N 1
ATOM 1854 C CA . VAL A 1 230 ? -1.430 42.701 -28.965 1.00 91.25 230 VAL A CA 1
ATOM 1855 C C . VAL A 1 230 ? -0.838 42.700 -27.553 1.00 91.25 230 VAL A C 1
ATOM 1857 O O . VAL A 1 230 ? 0.088 43.457 -27.274 1.00 91.25 230 VAL A O 1
ATOM 1860 N N . VAL A 1 231 ? -1.363 41.854 -26.665 1.00 91.31 231 VAL A N 1
ATOM 1861 C CA . VAL A 1 231 ? -0.972 41.793 -25.248 1.00 91.31 231 VAL A CA 1
ATOM 1862 C C . VAL A 1 231 ? 0.023 40.656 -24.988 1.00 91.31 231 VAL A C 1
ATOM 1864 O O . VAL A 1 231 ? 0.885 40.767 -24.119 1.00 91.31 231 VAL A O 1
ATOM 1867 N N . ILE A 1 232 ? -0.071 39.568 -25.753 1.00 88.12 232 ILE A N 1
ATOM 1868 C CA . ILE A 1 232 ? 0.728 38.349 -25.627 1.00 88.12 232 ILE A CA 1
ATOM 1869 C C . ILE A 1 232 ? 1.411 38.082 -26.979 1.00 88.12 232 ILE A C 1
ATOM 1871 O O . ILE A 1 232 ? 0.816 37.463 -27.867 1.00 88.12 232 ILE A O 1
ATOM 1875 N N . PRO A 1 233 ? 2.674 38.510 -27.156 1.00 87.62 233 PRO A N 1
ATOM 1876 C CA . PRO A 1 233 ? 3.406 38.275 -28.395 1.00 87.62 233 PRO A CA 1
ATOM 1877 C C . PRO A 1 233 ? 3.524 36.778 -28.719 1.00 87.62 233 PRO A C 1
ATOM 1879 O O . PRO A 1 233 ? 3.960 35.979 -27.889 1.00 87.62 233 PRO A O 1
ATOM 1882 N N . GLY A 1 234 ? 3.171 36.386 -29.944 1.00 83.44 234 GLY A N 1
ATOM 1883 C CA . GLY A 1 234 ? 3.205 35.000 -30.411 1.00 83.44 234 GLY A CA 1
ATOM 1884 C C . GLY A 1 234 ? 1.975 34.162 -30.047 1.00 83.44 234 GLY A C 1
ATOM 1885 O O . GLY A 1 234 ? 1.982 32.956 -30.317 1.00 83.44 234 GLY A O 1
ATOM 1886 N N . PHE A 1 235 ? 0.920 34.758 -29.485 1.00 85.00 235 PHE A N 1
ATOM 1887 C CA . PHE A 1 235 ? -0.322 34.074 -29.112 1.00 85.00 235 PHE A CA 1
ATOM 1888 C C . PHE A 1 235 ? -0.951 33.293 -30.275 1.00 85.00 235 PHE A C 1
ATOM 1890 O O . PHE A 1 235 ? -1.228 32.101 -30.145 1.00 85.00 235 PHE A O 1
ATOM 1897 N N . LYS A 1 236 ? -1.093 33.907 -31.452 1.00 82.69 236 LYS A N 1
ATOM 1898 C CA . LYS A 1 236 ? -1.601 33.283 -32.684 1.00 82.69 236 LYS A CA 1
ATOM 1899 C C . LYS A 1 236 ? -0.669 32.191 -33.221 1.00 82.69 236 LYS A C 1
ATOM 1901 O O . LYS A 1 236 ? -1.105 31.270 -33.903 1.00 82.69 236 LYS A O 1
ATOM 1906 N N . ASN A 1 237 ? 0.628 32.259 -32.928 1.00 79.88 237 ASN A N 1
ATOM 1907 C CA . ASN A 1 237 ? 1.565 31.203 -33.319 1.00 79.88 237 ASN A CA 1
ATOM 1908 C C . ASN A 1 237 ? 1.480 29.980 -32.398 1.00 79.88 237 ASN A C 1
ATOM 1910 O O . ASN A 1 237 ? 1.696 28.858 -32.871 1.00 79.88 237 ASN A O 1
ATOM 1914 N N . ALA A 1 238 ? 1.170 30.202 -31.118 1.00 75.81 238 ALA A N 1
ATOM 1915 C CA . ALA A 1 238 ? 0.912 29.163 -30.125 1.00 75.81 238 ALA A CA 1
ATOM 1916 C C . ALA A 1 238 ? -0.480 28.526 -30.287 1.00 75.81 238 ALA A C 1
ATOM 1918 O O . ALA A 1 238 ? -0.653 27.348 -29.981 1.00 75.81 238 ALA A O 1
ATOM 1919 N N . ASN A 1 239 ? -1.443 29.273 -30.831 1.00 77.69 239 ASN A N 1
ATOM 1920 C CA . ASN A 1 239 ? -2.831 28.867 -31.011 1.00 77.69 239 ASN A CA 1
ATOM 1921 C C . ASN A 1 239 ? -3.195 28.835 -32.505 1.00 77.69 239 ASN A C 1
ATOM 1923 O O . ASN A 1 239 ? -3.389 29.880 -33.114 1.00 77.69 239 ASN A O 1
ATOM 1927 N N . THR A 1 240 ? -3.300 27.648 -33.117 1.00 71.31 240 THR A N 1
ATOM 1928 C CA . THR A 1 240 ? -3.582 27.493 -34.562 1.00 71.31 240 THR A CA 1
ATOM 1929 C C . THR A 1 240 ? -4.867 26.707 -34.825 1.00 71.31 240 THR A C 1
ATOM 1931 O O . THR A 1 240 ? -5.048 25.654 -34.227 1.00 71.31 240 THR A O 1
ATOM 1934 N N . LEU A 1 241 ? -5.704 27.158 -35.773 1.00 65.56 241 LEU A N 1
ATOM 1935 C CA . LEU A 1 241 ? -6.925 26.450 -36.216 1.00 65.56 241 LEU A CA 1
ATOM 1936 C C . LEU A 1 241 ? -6.664 25.103 -36.895 1.00 65.56 241 LEU A C 1
ATOM 1938 O O . LEU A 1 241 ? -7.510 24.214 -36.874 1.00 65.56 241 LEU A O 1
ATOM 1942 N N . VAL A 1 242 ? -5.515 24.973 -37.558 1.00 61.44 242 VAL A N 1
ATOM 1943 C CA . VAL A 1 242 ? -5.162 23.783 -38.329 1.00 61.44 242 VAL A CA 1
ATOM 1944 C C . VAL A 1 242 ? -4.004 23.097 -37.643 1.00 61.44 242 VAL A C 1
ATOM 1946 O O . VAL A 1 242 ? -3.009 23.733 -37.289 1.00 61.44 242 VAL A O 1
ATOM 1949 N N . HIS A 1 243 ? -4.120 21.780 -37.514 1.00 52.47 243 HIS A N 1
ATOM 1950 C CA . HIS A 1 243 ? -3.072 20.921 -36.999 1.00 52.47 243 HIS A CA 1
ATOM 1951 C C . HIS A 1 243 ? -1.760 21.205 -37.752 1.00 52.47 243 HIS A C 1
ATOM 1953 O O . HIS A 1 243 ? -1.555 20.754 -38.884 1.00 52.47 243 HIS A O 1
ATOM 1959 N N . LYS A 1 244 ? -0.810 21.910 -37.123 1.00 47.25 244 LYS A N 1
ATOM 1960 C CA . LYS A 1 244 ? 0.585 21.785 -37.546 1.00 47.25 244 LYS A CA 1
ATOM 1961 C C . LYS A 1 244 ? 0.916 20.313 -37.337 1.00 47.25 244 LYS A C 1
ATOM 1963 O O . LYS A 1 244 ? 0.918 19.832 -36.201 1.00 47.25 244 LYS A O 1
ATOM 1968 N N . LYS A 1 245 ? 1.132 19.568 -38.434 1.00 41.59 245 LYS A N 1
ATOM 1969 C CA . LYS A 1 245 ? 1.735 18.227 -38.388 1.00 41.59 245 LYS A CA 1
ATOM 1970 C C . LYS A 1 245 ? 2.897 18.347 -37.415 1.00 41.59 245 LYS A C 1
ATOM 1972 O O . LYS A 1 245 ? 3.799 19.138 -37.684 1.00 41.59 245 LYS A O 1
ATOM 1977 N N . SER A 1 246 ? 2.859 17.636 -36.290 1.00 39.12 246 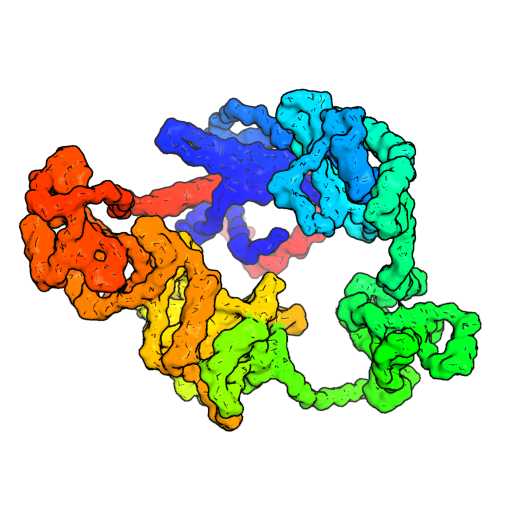SER A N 1
ATOM 1978 C CA . SER A 1 246 ? 3.930 17.666 -35.297 1.00 39.12 246 SER A CA 1
ATOM 1979 C C . SER A 1 246 ? 5.203 17.105 -35.937 1.00 39.12 246 SER A C 1
ATOM 1981 O O . SER A 1 246 ? 5.520 15.913 -35.920 1.00 39.12 246 SER A O 1
ATOM 1983 N N . ALA A 1 247 ? 5.923 17.994 -36.610 1.00 42.25 247 ALA A N 1
ATOM 1984 C CA . ALA A 1 247 ? 7.167 17.731 -37.283 1.00 42.25 247 ALA A CA 1
ATOM 1985 C C . ALA A 1 247 ? 8.235 17.593 -36.200 1.00 42.25 247 ALA A C 1
ATOM 1987 O O . ALA A 1 247 ? 8.816 18.575 -35.764 1.00 42.25 247 ALA A O 1
ATOM 1988 N N . GLY A 1 248 ? 8.491 16.371 -35.734 1.00 44.44 248 GLY A N 1
ATOM 1989 C CA . GLY A 1 248 ? 9.723 16.126 -34.979 1.00 44.44 248 GLY A CA 1
ATOM 1990 C C . GLY A 1 248 ? 9.803 14.844 -34.168 1.00 44.44 248 GLY A C 1
ATOM 1991 O O . GLY A 1 248 ? 10.906 14.389 -33.881 1.00 44.44 248 GLY A O 1
ATOM 1992 N N . ILE A 1 249 ? 8.681 14.221 -33.797 1.00 44.53 249 ILE A N 1
ATOM 1993 C CA . ILE A 1 249 ? 8.721 13.248 -32.689 1.00 44.53 249 ILE A CA 1
ATOM 1994 C C . ILE A 1 249 ? 8.363 11.814 -33.119 1.00 44.53 249 ILE A C 1
ATOM 1996 O O . ILE A 1 249 ? 9.040 10.882 -32.686 1.00 44.53 249 ILE A O 1
ATOM 2000 N N . ASN A 1 250 ? 7.440 11.640 -34.075 1.00 51.62 250 ASN A N 1
ATOM 2001 C CA . ASN A 1 250 ? 7.010 10.326 -34.590 1.00 51.62 250 ASN A CA 1
ATOM 2002 C C . ASN A 1 250 ? 7.631 9.905 -35.939 1.00 51.62 250 ASN A C 1
ATOM 2004 O O . ASN A 1 250 ? 7.355 8.806 -36.411 1.00 51.62 250 ASN A O 1
ATOM 2008 N N . LYS A 1 251 ? 8.485 10.724 -36.576 1.00 62.94 251 LYS A N 1
ATOM 2009 C CA . LYS A 1 251 ? 9.012 10.425 -37.927 1.00 62.94 251 LYS A CA 1
ATOM 2010 C C . LYS A 1 251 ? 9.884 9.166 -37.990 1.00 62.94 251 LYS A C 1
ATOM 2012 O O . LYS A 1 251 ? 9.772 8.437 -38.963 1.00 62.94 251 LYS A O 1
ATOM 2017 N N . ARG A 1 252 ? 10.749 8.912 -36.996 1.00 74.75 252 ARG A N 1
ATOM 2018 C CA . ARG A 1 252 ? 11.765 7.842 -37.095 1.00 74.75 252 ARG A CA 1
ATOM 2019 C C . ARG A 1 252 ? 11.144 6.449 -37.014 1.00 74.75 252 ARG A C 1
ATOM 2021 O O . ARG A 1 252 ? 11.342 5.661 -37.925 1.00 74.75 252 ARG A O 1
ATOM 2028 N N . ILE A 1 253 ? 10.324 6.187 -35.994 1.00 81.12 253 ILE A N 1
ATOM 2029 C CA . ILE A 1 253 ? 9.601 4.913 -35.893 1.00 81.12 253 ILE A CA 1
ATOM 2030 C C . ILE A 1 253 ? 8.597 4.737 -37.036 1.00 81.12 253 ILE A C 1
ATOM 2032 O O . ILE A 1 253 ? 8.517 3.654 -37.597 1.00 81.12 253 ILE A O 1
ATOM 2036 N N . LYS A 1 254 ? 7.905 5.811 -37.447 1.00 73.38 254 LYS A N 1
ATOM 2037 C CA . LYS A 1 254 ? 6.981 5.767 -38.585 1.00 73.38 254 LYS A CA 1
ATOM 2038 C C . LYS A 1 254 ? 7.709 5.423 -39.884 1.00 73.38 254 LYS A C 1
ATOM 2040 O O . LYS A 1 254 ? 7.229 4.580 -40.619 1.00 73.38 254 LYS A O 1
ATOM 2045 N N . ALA A 1 255 ? 8.874 6.018 -40.141 1.00 80.38 255 ALA A N 1
ATOM 2046 C CA . ALA A 1 255 ? 9.678 5.715 -41.323 1.00 80.38 255 ALA A CA 1
ATOM 2047 C C . ALA A 1 255 ? 10.210 4.273 -41.313 1.00 80.38 255 ALA A C 1
ATOM 2049 O O . ALA A 1 255 ? 10.183 3.621 -42.349 1.00 80.38 255 ALA A O 1
ATOM 2050 N N . LEU A 1 256 ? 10.642 3.766 -40.152 1.00 85.00 256 LEU A N 1
ATOM 2051 C CA . LEU A 1 256 ? 11.055 2.368 -39.997 1.00 85.00 256 LEU A CA 1
ATOM 2052 C C . LEU A 1 256 ? 9.877 1.415 -40.267 1.00 85.00 256 LEU A C 1
ATOM 2054 O O . LEU A 1 256 ? 10.002 0.505 -41.074 1.00 85.00 256 LEU A O 1
ATOM 2058 N N . GLN A 1 257 ? 8.707 1.682 -39.678 1.00 80.62 257 GLN A N 1
ATOM 2059 C CA . GLN A 1 257 ? 7.489 0.886 -39.880 1.00 80.62 257 GLN A CA 1
ATOM 2060 C C . GLN A 1 257 ? 6.916 0.976 -41.298 1.00 80.62 257 GLN A C 1
ATOM 2062 O O . GLN A 1 257 ? 6.268 0.037 -41.743 1.00 80.62 257 GLN A O 1
ATOM 2067 N N . THR A 1 258 ? 7.123 2.093 -42.001 1.00 76.50 258 THR A N 1
ATOM 2068 C CA . THR A 1 258 ? 6.782 2.218 -43.424 1.00 76.50 258 THR A CA 1
ATOM 2069 C C . THR A 1 258 ? 7.732 1.409 -44.303 1.00 76.50 258 THR A C 1
ATOM 2071 O O . THR A 1 258 ? 7.288 0.893 -45.320 1.00 76.50 258 THR A O 1
ATOM 2074 N N . GLN A 1 259 ? 9.015 1.309 -43.941 1.00 80.31 259 GLN A N 1
ATOM 2075 C CA . GLN A 1 259 ? 9.975 0.513 -44.704 1.00 80.31 259 GLN A CA 1
ATOM 2076 C C . GLN A 1 259 ? 9.748 -0.989 -44.511 1.00 80.31 259 GLN A C 1
ATOM 2078 O O . GLN A 1 259 ? 9.773 -1.722 -45.491 1.00 80.31 259 GLN A O 1
ATOM 2083 N N . ASP A 1 260 ? 9.526 -1.433 -43.272 1.00 77.56 260 ASP A N 1
ATOM 2084 C CA . ASP A 1 260 ? 9.305 -2.847 -42.967 1.00 77.56 260 ASP A CA 1
ATOM 2085 C C . ASP A 1 260 ? 8.415 -3.011 -41.722 1.00 77.56 260 ASP A C 1
ATOM 2087 O O . ASP A 1 260 ? 8.856 -2.917 -40.571 1.00 77.56 260 ASP A O 1
ATOM 2091 N N . SER A 1 261 ? 7.116 -3.227 -41.938 1.00 76.56 261 SER A N 1
ATOM 2092 C CA . SER A 1 261 ? 6.158 -3.362 -40.837 1.00 76.56 261 SER A CA 1
ATOM 2093 C C . SER A 1 261 ? 6.257 -4.689 -40.075 1.00 76.56 261 SER A C 1
ATOM 2095 O O . SER A 1 261 ? 5.700 -4.777 -38.978 1.00 76.56 261 SER A O 1
ATOM 2097 N N . GLU A 1 262 ? 6.945 -5.692 -40.629 1.00 71.94 262 GLU A N 1
ATOM 2098 C CA . GLU A 1 262 ? 7.109 -7.038 -40.057 1.00 71.94 262 GLU A CA 1
ATOM 2099 C C . GLU A 1 262 ? 8.380 -7.144 -39.209 1.00 71.94 262 GLU A C 1
ATOM 2101 O O . GLU A 1 262 ? 8.393 -7.831 -38.187 1.00 71.94 262 GLU A O 1
ATOM 2106 N N . LEU A 1 263 ? 9.414 -6.365 -39.537 1.00 78.88 263 LEU A N 1
ATOM 2107 C CA . LEU A 1 263 ? 10.593 -6.177 -38.695 1.00 78.88 263 LEU A CA 1
ATOM 2108 C C . LEU A 1 263 ? 10.318 -5.224 -37.515 1.00 78.88 263 LEU A C 1
ATOM 2110 O O . LEU A 1 263 ? 10.717 -5.493 -36.377 1.00 78.88 263 LEU A O 1
ATOM 2114 N N . PHE A 1 264 ? 9.618 -4.106 -37.753 1.00 86.12 264 PHE A N 1
ATOM 2115 C CA . PHE A 1 264 ? 9.401 -3.039 -36.761 1.00 86.12 264 PHE A CA 1
ATOM 2116 C C . PHE A 1 264 ? 8.040 -3.128 -36.049 1.00 86.12 264 PHE A C 1
ATOM 2118 O O . PHE A 1 264 ? 7.240 -2.183 -36.029 1.00 86.12 264 PHE A O 1
ATOM 2125 N N . ILE A 1 265 ? 7.793 -4.271 -35.409 1.00 77.88 265 ILE A N 1
ATOM 2126 C CA . ILE A 1 265 ? 6.526 -4.579 -34.733 1.00 77.88 265 ILE A CA 1
ATOM 2127 C C . ILE A 1 265 ? 6.352 -3.881 -33.373 1.00 77.88 265 ILE A C 1
ATOM 2129 O O . ILE A 1 265 ? 7.250 -3.230 -32.825 1.00 77.88 265 ILE A O 1
ATOM 2133 N N . HIS A 1 266 ? 5.157 -4.036 -32.796 1.00 72.06 266 HIS A N 1
ATOM 2134 C CA . HIS A 1 266 ? 4.853 -3.579 -31.442 1.00 72.06 266 HIS A CA 1
ATOM 2135 C C . HIS A 1 266 ? 5.862 -4.151 -30.426 1.00 72.06 266 HIS A C 1
ATOM 2137 O O . HIS A 1 266 ? 6.045 -5.363 -30.331 1.00 72.06 266 HIS A O 1
ATOM 2143 N N . GLY A 1 267 ? 6.504 -3.269 -29.652 1.00 77.19 267 GLY A N 1
ATOM 2144 C CA . GLY A 1 267 ? 7.575 -3.614 -28.706 1.00 77.19 267 GLY A CA 1
ATOM 2145 C C . GLY A 1 267 ? 8.990 -3.254 -29.182 1.00 77.19 267 GLY A C 1
ATOM 2146 O O . GLY A 1 267 ? 9.910 -3.192 -28.367 1.00 77.19 267 GLY A O 1
ATOM 2147 N N . TYR A 1 268 ? 9.181 -2.902 -30.458 1.00 85.44 268 TYR A N 1
ATOM 2148 C CA . TYR A 1 268 ? 10.489 -2.458 -30.953 1.00 85.44 268 TYR A CA 1
ATOM 2149 C C . TYR A 1 268 ? 11.034 -1.198 -30.242 1.00 85.44 268 TYR A C 1
ATOM 2151 O O . TYR A 1 268 ? 12.186 -1.230 -29.807 1.00 85.44 268 TYR A O 1
ATOM 2159 N N . PRO A 1 269 ? 10.254 -0.115 -30.016 1.00 83.69 269 PRO A N 1
ATOM 2160 C CA . PRO A 1 269 ? 10.763 1.083 -29.333 1.00 83.69 269 PRO A CA 1
ATOM 2161 C C . PRO A 1 269 ? 11.213 0.852 -27.886 1.00 83.69 269 PRO A C 1
ATOM 2163 O O . PRO A 1 269 ? 12.018 1.624 -27.368 1.00 83.69 269 PRO A O 1
ATOM 2166 N N . THR A 1 270 ? 10.694 -0.193 -27.235 1.00 78.69 270 THR A N 1
ATOM 2167 C CA . THR A 1 270 ? 11.128 -0.621 -25.899 1.00 78.69 270 THR A CA 1
ATOM 2168 C C . THR A 1 270 ? 12.410 -1.450 -25.938 1.00 78.69 270 THR A C 1
ATOM 2170 O O . THR A 1 270 ? 13.186 -1.399 -24.990 1.00 78.69 270 THR A O 1
ATOM 2173 N N . SER A 1 271 ? 12.668 -2.186 -27.024 1.00 83.62 271 SER A N 1
ATOM 2174 C CA . SER A 1 271 ? 13.924 -2.926 -27.213 1.00 83.62 271 SER A CA 1
ATOM 2175 C C . SER A 1 271 ? 15.062 -2.019 -27.689 1.00 83.62 271 SER A C 1
ATOM 2177 O O . SER A 1 271 ? 16.171 -2.096 -27.163 1.00 83.62 271 SER A O 1
ATOM 2179 N N . CYS A 1 272 ? 14.786 -1.129 -28.645 1.00 88.81 272 CYS A N 1
ATOM 2180 C CA . CYS A 1 272 ? 15.705 -0.100 -29.115 1.00 88.81 272 CYS A CA 1
ATOM 2181 C C . CYS A 1 272 ? 15.105 1.286 -28.846 1.00 88.81 272 CYS A C 1
ATOM 2183 O O . CYS A 1 272 ? 14.280 1.809 -29.606 1.00 88.81 272 CYS A O 1
ATOM 2185 N N . GLU A 1 273 ? 15.541 1.876 -27.731 1.00 83.38 273 GLU A N 1
ATOM 2186 C CA . GLU A 1 273 ? 15.109 3.200 -27.292 1.00 83.38 273 GLU A CA 1
ATOM 2187 C C . GLU A 1 273 ? 15.318 4.254 -28.381 1.00 83.38 273 GLU A C 1
ATOM 2189 O O . GLU A 1 273 ? 16.282 4.223 -29.146 1.00 83.38 273 GLU A O 1
ATOM 2194 N N . ARG A 1 274 ? 14.443 5.259 -28.407 1.00 80.88 274 ARG A N 1
ATOM 2195 C CA . ARG A 1 274 ? 14.355 6.269 -29.471 1.00 80.88 274 ARG A CA 1
ATOM 2196 C C . ARG A 1 274 ? 15.687 6.884 -29.916 1.00 80.88 274 ARG A C 1
ATOM 2198 O O . ARG A 1 274 ? 15.912 7.045 -31.113 1.00 80.88 274 ARG A O 1
ATOM 2205 N N . LYS A 1 275 ? 16.575 7.235 -28.979 1.00 84.88 275 LYS A N 1
ATOM 2206 C CA . LYS A 1 275 ? 17.881 7.860 -29.288 1.00 84.88 275 LYS A CA 1
ATOM 2207 C C . LYS A 1 275 ? 18.820 6.924 -30.057 1.00 84.88 275 LYS A C 1
ATOM 2209 O O . LYS A 1 275 ? 19.757 7.389 -30.696 1.00 84.88 275 LYS A O 1
ATOM 2214 N N . ARG A 1 276 ? 18.548 5.623 -29.998 1.00 88.81 276 ARG A N 1
ATOM 2215 C CA . ARG A 1 276 ? 19.324 4.543 -30.599 1.00 88.81 276 ARG A CA 1
ATOM 2216 C C . ARG A 1 276 ? 18.644 3.960 -31.834 1.00 88.81 276 ARG A C 1
ATOM 2218 O O . ARG A 1 276 ? 19.209 3.078 -32.461 1.00 88.81 276 ARG A O 1
ATOM 2225 N N . GLN A 1 277 ? 17.457 4.430 -32.205 1.00 91.94 277 GLN A N 1
ATOM 2226 C CA . GLN A 1 277 ? 16.788 3.934 -33.402 1.00 91.94 277 GLN A CA 1
ATOM 2227 C C . GLN A 1 277 ? 17.553 4.372 -34.658 1.00 91.94 277 GLN A C 1
ATOM 2229 O O . GLN A 1 277 ? 17.940 5.549 -34.739 1.00 91.94 277 GLN A O 1
ATOM 2234 N N . PRO A 1 278 ? 17.752 3.464 -35.627 1.00 93.06 278 PRO A N 1
ATOM 2235 C CA . PRO A 1 278 ? 18.377 3.787 -36.894 1.00 93.06 278 PRO A CA 1
ATOM 2236 C C . PRO A 1 278 ? 17.469 4.662 -37.760 1.00 93.06 278 PRO A C 1
ATOM 2238 O O . PRO A 1 278 ? 16.274 4.827 -37.507 1.00 93.06 278 PRO A O 1
ATOM 2241 N N . ILE A 1 279 ? 18.067 5.250 -38.786 1.00 91.81 279 ILE A N 1
ATOM 2242 C CA . ILE A 1 279 ? 17.387 6.015 -39.821 1.00 91.81 279 ILE A CA 1
ATOM 2243 C C . ILE A 1 279 ? 17.346 5.136 -41.077 1.00 91.81 279 ILE A C 1
ATOM 2245 O O . ILE A 1 279 ? 18.416 4.728 -41.541 1.00 91.81 279 ILE A O 1
ATOM 2249 N N . PRO A 1 280 ? 16.149 4.843 -41.610 1.00 89.88 280 PRO A N 1
ATOM 2250 C CA . PRO A 1 280 ? 16.004 4.116 -42.863 1.00 89.88 280 PRO A CA 1
ATOM 2251 C C . PRO A 1 280 ? 16.469 4.979 -44.042 1.00 89.88 280 PRO A C 1
ATOM 2253 O O . PRO A 1 280 ? 16.172 6.177 -44.082 1.00 89.88 280 PRO A O 1
ATOM 2256 N N . ILE A 1 281 ? 17.199 4.393 -44.990 1.00 88.81 281 ILE A N 1
ATOM 2257 C CA . ILE A 1 281 ? 17.636 5.059 -46.228 1.00 88.81 281 ILE A CA 1
ATOM 2258 C C . ILE A 1 281 ? 17.240 4.243 -47.461 1.00 88.81 281 ILE A C 1
ATOM 2260 O O . ILE A 1 281 ? 16.979 3.045 -47.368 1.00 88.81 281 ILE A O 1
ATOM 2264 N N . LEU A 1 282 ? 17.205 4.905 -48.619 1.00 83.50 282 LEU A N 1
ATOM 2265 C CA . LEU A 1 282 ? 16.976 4.264 -49.913 1.00 83.50 282 LEU A CA 1
ATOM 2266 C C . LEU A 1 282 ? 18.296 3.752 -50.500 1.00 83.50 282 LEU A C 1
ATOM 2268 O O . LEU A 1 282 ? 19.345 4.366 -50.301 1.00 83.50 282 LEU A O 1
ATOM 2272 N N . ASP A 1 283 ? 18.226 2.684 -51.291 1.00 80.19 283 ASP A N 1
ATOM 2273 C CA . ASP A 1 283 ? 19.386 2.048 -51.936 1.00 80.19 283 ASP A CA 1
ATOM 2274 C C . ASP A 1 283 ? 20.211 3.020 -52.796 1.00 80.19 283 ASP A C 1
ATOM 2276 O O . ASP A 1 283 ? 21.431 3.125 -52.659 1.00 80.19 283 ASP A O 1
ATOM 2280 N N . LYS A 1 284 ? 19.530 3.881 -53.564 1.00 82.94 284 LYS A N 1
ATOM 2281 C CA . LYS A 1 284 ? 20.168 4.946 -54.359 1.00 82.94 284 LYS A CA 1
ATOM 2282 C C . LYS A 1 284 ? 21.048 5.903 -53.539 1.00 82.94 284 LYS A C 1
ATOM 2284 O O . LYS A 1 284 ? 21.975 6.502 -54.082 1.00 82.94 284 LYS A O 1
ATOM 2289 N N . ASP A 1 285 ? 20.769 6.053 -52.244 1.00 84.19 285 ASP A N 1
ATOM 2290 C CA . ASP A 1 285 ? 21.488 6.960 -51.351 1.00 84.19 285 ASP A CA 1
ATOM 2291 C C . ASP A 1 285 ? 22.663 6.274 -50.630 1.00 84.19 285 ASP A C 1
ATOM 2293 O O . ASP A 1 285 ? 23.457 6.957 -49.981 1.00 84.19 285 ASP A O 1
ATOM 2297 N N . GLN A 1 286 ? 22.834 4.952 -50.753 1.00 84.94 286 GLN A N 1
ATOM 2298 C CA . GLN A 1 286 ? 23.890 4.209 -50.056 1.00 84.94 286 GLN A CA 1
ATOM 2299 C C . GLN A 1 286 ? 25.286 4.767 -50.367 1.00 84.94 286 GLN A C 1
ATOM 2301 O O . GLN A 1 286 ? 26.008 5.184 -49.457 1.00 84.94 286 GLN A O 1
ATOM 2306 N N . LYS A 1 287 ? 25.637 4.874 -51.657 1.00 84.94 287 LYS A N 1
ATOM 2307 C CA . LYS A 1 287 ? 26.946 5.390 -52.104 1.00 84.94 287 LYS A CA 1
ATOM 2308 C C . LYS A 1 287 ? 27.205 6.821 -51.627 1.00 84.94 287 LYS A C 1
ATOM 2310 O O . LYS A 1 287 ? 28.352 7.200 -51.399 1.00 84.94 287 LYS A O 1
ATOM 2315 N N . LYS A 1 288 ? 26.150 7.631 -51.473 1.00 89.75 288 LYS A N 1
ATOM 2316 C CA . LYS A 1 288 ? 26.247 9.003 -50.957 1.00 89.75 288 LYS A CA 1
ATOM 2317 C C . LYS A 1 288 ? 26.664 9.001 -49.487 1.00 89.75 288 LYS A C 1
ATOM 2319 O O . LYS A 1 288 ? 27.560 9.752 -49.114 1.00 89.75 288 LYS A O 1
ATOM 2324 N N . TRP A 1 289 ? 26.037 8.166 -48.662 1.00 84.69 289 TRP A N 1
ATOM 2325 C CA . TRP A 1 289 ? 26.330 8.101 -47.230 1.00 84.69 289 TRP A CA 1
ATOM 2326 C C . TRP A 1 289 ? 27.682 7.447 -46.932 1.00 84.69 289 TRP A C 1
ATOM 2328 O O . TRP A 1 289 ? 28.402 7.920 -46.053 1.00 84.69 289 TRP A O 1
ATOM 2338 N N . GLU A 1 290 ? 28.071 6.433 -47.703 1.00 85.25 290 GLU A N 1
ATOM 2339 C CA . GLU A 1 290 ? 29.391 5.799 -47.588 1.00 85.25 290 GLU A CA 1
ATOM 2340 C C . GLU A 1 290 ? 30.527 6.776 -47.932 1.00 85.25 290 GLU A C 1
ATOM 2342 O O . GLU A 1 290 ? 31.506 6.858 -47.191 1.00 85.25 290 GLU A O 1
ATOM 2347 N N . LYS A 1 291 ? 30.366 7.610 -48.974 1.00 85.69 291 LYS A N 1
ATOM 2348 C CA . LYS A 1 291 ? 31.319 8.691 -49.306 1.00 85.69 291 LYS A CA 1
ATOM 2349 C C . LYS A 1 291 ? 31.453 9.748 -48.206 1.00 85.69 291 LYS A C 1
ATOM 2351 O O . LYS A 1 291 ? 32.492 10.385 -48.098 1.00 85.69 291 LYS A O 1
ATOM 2356 N N . GLN A 1 292 ? 30.428 9.922 -47.371 1.00 83.38 292 GLN A N 1
ATOM 2357 C CA . GLN A 1 292 ? 30.464 10.803 -46.197 1.00 83.38 292 GLN A CA 1
ATOM 2358 C C . GLN A 1 292 ? 31.080 10.126 -44.959 1.00 83.38 292 GLN A C 1
ATOM 2360 O O . GLN A 1 292 ? 30.920 10.617 -43.841 1.00 83.38 292 GLN A O 1
ATOM 2365 N N . GLY A 1 293 ? 31.728 8.969 -45.128 1.00 81.12 293 GLY A N 1
ATOM 2366 C CA . GLY A 1 293 ? 32.333 8.206 -44.038 1.00 81.12 293 GLY A CA 1
ATOM 2367 C C . GLY A 1 293 ? 31.313 7.576 -43.086 1.00 81.12 293 GLY A C 1
ATOM 2368 O O . GLY A 1 293 ? 31.681 7.154 -41.989 1.00 81.12 293 GLY A O 1
ATOM 2369 N N . ARG A 1 294 ? 30.024 7.516 -43.460 1.00 85.88 294 ARG A N 1
ATOM 2370 C CA . ARG A 1 294 ? 28.994 6.895 -42.622 1.00 85.88 294 ARG A CA 1
ATOM 2371 C C . ARG A 1 294 ? 28.941 5.398 -42.865 1.00 85.88 294 ARG A C 1
ATOM 2373 O O . ARG A 1 294 ? 28.961 4.922 -43.995 1.00 85.88 294 ARG A O 1
ATOM 2380 N N . GLN A 1 295 ? 28.787 4.651 -41.780 1.00 89.00 295 GLN A N 1
ATOM 2381 C CA . GLN A 1 295 ? 28.564 3.219 -41.859 1.00 89.00 295 GLN A CA 1
ATOM 2382 C C . GLN A 1 295 ? 27.100 2.940 -42.214 1.00 89.00 295 GLN A C 1
ATOM 2384 O O . GLN A 1 295 ? 26.201 3.275 -41.442 1.00 89.00 295 GLN A O 1
ATOM 2389 N N . VAL A 1 296 ? 26.885 2.283 -43.352 1.00 89.69 296 VAL A N 1
ATOM 2390 C CA . VAL A 1 296 ? 25.588 1.728 -43.751 1.00 89.69 296 VAL A CA 1
ATOM 2391 C C . VAL A 1 296 ? 25.509 0.263 -43.311 1.00 89.69 296 VAL A C 1
ATOM 2393 O O . VAL A 1 296 ? 26.498 -0.482 -43.366 1.00 89.69 296 VAL A O 1
ATOM 2396 N N . MET A 1 297 ? 24.341 -0.138 -42.811 1.00 90.69 297 MET A N 1
ATOM 2397 C CA . MET A 1 297 ? 24.028 -1.514 -42.429 1.00 90.69 297 MET A CA 1
ATOM 2398 C C . MET A 1 297 ? 22.834 -2.017 -43.236 1.00 90.69 297 MET A C 1
ATOM 2400 O O . MET A 1 297 ? 21.789 -1.373 -43.246 1.00 90.69 297 MET A O 1
ATOM 2404 N N . ASN A 1 298 ? 22.993 -3.184 -43.855 1.00 89.25 298 ASN A N 1
ATOM 2405 C CA . ASN A 1 298 ? 21.922 -3.924 -44.511 1.00 89.25 298 ASN A CA 1
ATOM 2406 C C . ASN A 1 298 ? 21.391 -5.004 -43.560 1.00 89.25 298 ASN A C 1
ATOM 2408 O O . ASN A 1 298 ? 22.188 -5.778 -43.023 1.00 89.25 298 ASN A O 1
ATOM 2412 N N . TYR A 1 299 ? 20.082 -5.020 -43.300 1.00 86.19 299 TYR A N 1
ATOM 2413 C CA . TYR A 1 299 ? 19.467 -6.038 -42.446 1.00 86.19 299 TYR A CA 1
ATOM 2414 C C . TYR A 1 299 ? 17.976 -6.248 -42.759 1.00 86.19 299 TYR A C 1
ATOM 2416 O O . TYR A 1 299 ? 17.227 -5.277 -42.675 1.00 86.19 299 TYR A O 1
ATOM 2424 N N . PRO A 1 300 ? 17.513 -7.492 -42.983 1.00 80.19 300 PRO A N 1
ATOM 2425 C CA . PRO A 1 300 ? 18.294 -8.736 -43.078 1.00 80.19 300 PRO A CA 1
ATOM 2426 C C . PRO A 1 300 ? 19.308 -8.743 -44.235 1.00 80.19 300 PRO A C 1
ATOM 2428 O O . PRO A 1 300 ? 19.196 -7.942 -45.162 1.00 80.19 300 PRO A O 1
ATOM 2431 N N . LYS A 1 301 ? 20.322 -9.615 -44.172 1.00 74.81 301 LYS A N 1
ATOM 2432 C CA . LYS A 1 301 ? 21.346 -9.777 -45.223 1.00 74.81 301 LYS A CA 1
ATOM 2433 C C . LYS A 1 301 ? 20.667 -10.064 -46.570 1.00 74.81 301 LYS A C 1
ATOM 2435 O O . LYS A 1 301 ? 19.908 -11.019 -46.672 1.00 74.81 301 LYS A O 1
ATOM 2440 N N . GLY A 1 302 ? 20.932 -9.237 -47.581 1.00 66.56 302 GLY A N 1
ATOM 2441 C CA . GLY A 1 302 ? 20.343 -9.375 -48.921 1.00 66.56 302 GLY A CA 1
ATOM 2442 C C . GLY A 1 302 ? 18.959 -8.735 -49.092 1.00 66.56 302 GLY A C 1
ATOM 2443 O O . GLY A 1 302 ? 18.387 -8.827 -50.172 1.00 66.56 302 GLY A O 1
ATOM 2444 N N . SER A 1 303 ? 18.423 -8.070 -48.064 1.00 79.44 303 SER A N 1
ATOM 2445 C CA . SER A 1 303 ? 17.174 -7.300 -48.176 1.00 79.44 303 SER A CA 1
ATOM 2446 C C . SER A 1 303 ? 17.403 -5.911 -48.784 1.00 79.44 303 SER A C 1
ATOM 2448 O O . SER A 1 303 ? 18.530 -5.425 -48.854 1.00 79.44 303 SER A O 1
ATOM 2450 N N . THR A 1 304 ? 16.327 -5.206 -49.136 1.00 79.62 304 THR A N 1
ATOM 2451 C CA . THR A 1 304 ? 16.368 -3.779 -49.516 1.00 79.62 304 THR A CA 1
ATOM 2452 C C . THR A 1 304 ? 16.450 -2.835 -48.311 1.00 79.62 304 THR A C 1
ATOM 2454 O O . THR A 1 304 ? 16.409 -1.611 -48.460 1.00 79.62 304 THR A O 1
ATOM 2457 N N . ASN A 1 305 ? 16.540 -3.378 -47.095 1.00 83.88 305 ASN A N 1
ATOM 2458 C CA . ASN A 1 305 ? 16.516 -2.596 -45.870 1.00 83.88 305 ASN A CA 1
ATOM 2459 C C . ASN A 1 305 ? 17.916 -2.087 -45.526 1.00 83.88 305 ASN A C 1
ATOM 2461 O O . ASN A 1 305 ? 18.819 -2.851 -45.172 1.00 83.88 305 ASN A O 1
ATOM 2465 N N . LEU A 1 306 ? 18.089 -0.770 -45.619 1.00 89.81 306 LEU A N 1
ATOM 2466 C CA . LEU A 1 306 ? 19.351 -0.080 -45.378 1.00 89.81 306 LEU A CA 1
ATOM 2467 C C . LEU A 1 306 ? 19.195 0.966 -44.279 1.00 89.81 306 LEU A C 1
ATOM 2469 O O . LEU A 1 306 ? 18.267 1.777 -44.283 1.00 89.81 306 LEU A O 1
ATOM 2473 N N . PHE A 1 307 ? 20.146 0.965 -43.348 1.00 92.62 307 PHE A N 1
ATOM 2474 C CA . PHE A 1 307 ? 20.082 1.754 -42.126 1.00 92.62 307 PHE A CA 1
ATOM 2475 C C . PHE A 1 307 ? 21.376 2.520 -41.858 1.00 92.62 307 PHE A C 1
ATOM 2477 O O . PHE A 1 307 ? 22.479 1.982 -41.993 1.00 92.62 307 PHE A O 1
ATOM 2484 N N . ILE A 1 308 ? 21.227 3.756 -41.379 1.00 92.69 308 ILE A N 1
ATOM 2485 C CA . ILE A 1 308 ? 22.313 4.581 -40.830 1.00 92.69 308 ILE A CA 1
ATOM 2486 C C . ILE A 1 308 ? 21.966 5.062 -39.420 1.00 92.69 308 ILE A C 1
ATOM 2488 O O . ILE A 1 308 ? 20.819 4.988 -38.983 1.00 92.69 308 ILE A O 1
ATOM 2492 N N . CYS A 1 309 ? 22.949 5.604 -38.708 1.00 91.00 309 CYS A N 1
ATOM 2493 C CA . CYS A 1 309 ? 22.743 6.211 -37.396 1.00 91.00 309 CYS A CA 1
ATOM 2494 C C . CYS A 1 309 ? 22.986 7.723 -37.418 1.00 91.00 309 CYS A C 1
ATOM 2496 O O . CYS A 1 309 ? 23.671 8.259 -38.289 1.00 91.00 309 CYS A O 1
ATOM 2498 N N . SER A 1 310 ? 22.372 8.415 -36.459 1.00 83.31 310 SER A N 1
ATOM 2499 C CA . SER A 1 310 ? 22.433 9.874 -36.340 1.00 83.31 310 SER A CA 1
ATOM 2500 C C . SER A 1 310 ? 23.822 10.323 -35.885 1.00 83.31 310 SER A C 1
ATOM 2502 O O . SER A 1 310 ? 24.331 9.822 -34.883 1.00 83.31 310 SER A O 1
ATOM 2504 N N . THR A 1 311 ? 24.400 11.316 -36.559 1.00 74.81 311 THR A N 1
ATOM 2505 C CA . THR A 1 311 ? 25.695 11.915 -36.184 1.00 74.81 311 THR A CA 1
ATOM 2506 C C . THR A 1 311 ? 25.609 12.816 -34.958 1.00 74.81 311 THR A C 1
ATOM 2508 O O . THR A 1 311 ? 26.586 12.941 -34.225 1.00 74.81 311 THR A O 1
ATOM 2511 N N . ASP A 1 312 ? 24.426 13.368 -34.695 1.00 70.88 312 ASP A N 1
ATOM 2512 C CA . ASP A 1 312 ? 24.175 14.352 -33.630 1.00 70.88 312 ASP A CA 1
ATOM 2513 C C . ASP A 1 312 ? 23.974 13.697 -32.253 1.00 70.88 312 ASP A C 1
ATOM 2515 O O . ASP A 1 312 ? 23.555 14.331 -31.289 1.00 70.88 312 ASP A O 1
ATOM 2519 N N . THR A 1 313 ? 24.226 12.389 -32.157 1.00 70.31 313 THR A N 1
ATOM 2520 C CA . THR A 1 313 ? 24.040 11.607 -30.935 1.00 70.31 313 THR A CA 1
ATOM 2521 C C . THR A 1 313 ? 25.306 10.836 -30.592 1.00 70.31 313 THR A C 1
ATOM 2523 O O . THR A 1 313 ? 26.144 10.570 -31.454 1.00 70.31 313 THR A O 1
ATOM 2526 N N . LEU A 1 314 ? 25.413 10.403 -29.334 1.00 84.88 314 LEU A N 1
ATOM 2527 C CA . LEU A 1 314 ? 26.463 9.485 -28.889 1.00 84.88 314 LEU A CA 1
ATOM 2528 C C . LEU A 1 314 ? 26.458 8.164 -29.686 1.00 84.88 314 LEU A C 1
ATOM 2530 O O . LEU A 1 314 ? 27.482 7.503 -29.754 1.00 84.88 314 LEU A O 1
ATOM 2534 N N . TYR A 1 315 ? 25.339 7.781 -30.310 1.00 89.12 315 TYR A N 1
ATOM 2535 C CA . TYR A 1 315 ? 25.122 6.479 -30.944 1.00 89.12 315 TYR A CA 1
ATOM 2536 C C . TYR A 1 315 ? 25.322 6.531 -32.467 1.00 89.12 315 TYR A C 1
ATOM 2538 O O . TYR A 1 315 ? 24.359 6.469 -33.228 1.00 89.12 315 TYR A O 1
ATOM 2546 N N . LYS A 1 316 ? 26.572 6.658 -32.921 1.00 89.88 316 LYS A N 1
ATOM 2547 C CA . LYS A 1 316 ? 26.905 6.911 -34.338 1.00 89.88 316 LYS A CA 1
ATOM 2548 C C . LYS A 1 316 ? 26.995 5.660 -35.218 1.00 89.88 316 LYS A C 1
ATOM 2550 O O . LYS A 1 316 ? 27.007 5.788 -36.440 1.00 89.88 316 LYS A O 1
ATOM 2555 N N . PHE A 1 317 ? 27.050 4.464 -34.634 1.00 92.31 317 PHE A N 1
ATOM 2556 C CA . PHE A 1 317 ? 27.335 3.231 -35.373 1.00 92.31 317 PHE A CA 1
ATOM 2557 C C . PHE A 1 317 ? 26.132 2.280 -35.396 1.00 92.31 317 PHE A C 1
ATOM 2559 O O . PHE A 1 317 ? 25.637 1.924 -34.322 1.00 92.31 317 PHE A O 1
ATOM 2566 N N . PRO A 1 318 ? 25.666 1.829 -36.575 1.00 92.56 318 PRO A N 1
ATOM 2567 C CA . PRO A 1 318 ? 24.603 0.836 -36.658 1.00 92.56 318 PRO A CA 1
ATOM 2568 C C . PRO A 1 318 ? 25.102 -0.543 -36.218 1.00 92.56 318 PRO A C 1
ATOM 2570 O O . PRO A 1 318 ? 26.258 -0.911 -36.437 1.00 92.56 318 PRO A O 1
ATOM 2573 N N . GLY A 1 319 ? 24.211 -1.300 -35.588 1.00 93.44 319 GLY A N 1
ATOM 2574 C CA . GLY A 1 319 ? 24.459 -2.622 -35.037 1.00 93.44 319 GLY A CA 1
ATOM 2575 C C . GLY A 1 319 ? 23.188 -3.448 -34.895 1.00 93.44 319 GLY A C 1
ATOM 2576 O O . GLY A 1 319 ? 22.084 -2.989 -35.190 1.00 93.44 319 GLY A O 1
ATOM 2577 N N . LEU A 1 320 ? 23.365 -4.668 -34.394 1.00 92.12 320 LEU A N 1
ATOM 2578 C CA . LEU A 1 320 ? 22.294 -5.632 -34.166 1.00 92.12 320 LEU A CA 1
ATOM 2579 C C . LEU A 1 320 ? 22.226 -6.030 -32.691 1.00 92.12 320 LEU A C 1
ATOM 2581 O O . LEU A 1 320 ? 23.253 -6.201 -32.029 1.00 92.12 320 LEU A O 1
ATOM 2585 N N . MET A 1 321 ? 21.012 -6.221 -32.188 1.00 90.94 321 MET A N 1
ATOM 2586 C CA . MET A 1 321 ? 20.742 -6.804 -30.872 1.00 90.94 321 MET A CA 1
ATOM 2587 C C . MET A 1 321 ? 19.852 -8.034 -31.008 1.00 90.94 321 MET A C 1
ATOM 2589 O O . MET A 1 321 ? 19.075 -8.104 -31.948 1.00 90.94 321 MET A O 1
ATOM 2593 N N . LYS A 1 322 ? 19.946 -9.004 -30.092 1.00 87.88 322 LYS A N 1
ATOM 2594 C CA . LYS A 1 322 ? 19.073 -10.191 -30.125 1.00 87.88 322 LYS A CA 1
ATOM 2595 C C . LYS A 1 322 ? 17.603 -9.783 -30.021 1.00 87.88 322 LYS A C 1
ATOM 2597 O O . LYS A 1 322 ? 17.257 -8.991 -29.140 1.00 87.88 322 LYS A O 1
ATOM 2602 N N . ASN A 1 323 ? 16.770 -10.335 -30.896 1.00 84.88 323 ASN A N 1
ATOM 2603 C CA . ASN A 1 323 ? 15.336 -10.110 -30.872 1.00 84.88 323 ASN A CA 1
ATOM 2604 C C . ASN A 1 323 ? 14.681 -10.959 -29.773 1.00 84.88 323 ASN A C 1
ATOM 2606 O O . ASN A 1 323 ? 15.018 -12.125 -29.590 1.00 84.88 323 ASN A O 1
ATOM 2610 N N . LYS A 1 324 ? 13.766 -10.347 -29.022 1.00 84.56 324 LYS A N 1
ATOM 2611 C CA . LYS A 1 324 ? 12.939 -10.995 -27.987 1.00 84.56 324 LYS A CA 1
ATOM 2612 C C . LYS A 1 324 ? 11.442 -10.772 -28.230 1.00 84.56 324 LYS A C 1
ATOM 2614 O O . LYS A 1 324 ? 10.630 -11.004 -27.340 1.00 84.56 324 LYS A O 1
ATOM 2619 N N . LEU A 1 325 ? 11.093 -10.195 -29.377 1.00 81.12 325 LEU A N 1
ATOM 2620 C CA . LEU A 1 325 ? 9.723 -9.906 -29.769 1.00 81.12 325 LEU A CA 1
ATOM 2621 C C . LEU A 1 325 ? 9.124 -11.121 -30.483 1.00 81.12 325 LEU A C 1
ATOM 2623 O O . LEU A 1 325 ? 9.830 -12.065 -30.814 1.00 81.12 325 LEU A O 1
ATOM 2627 N N . LYS A 1 326 ? 7.814 -11.082 -30.745 1.00 77.44 326 LYS A N 1
ATOM 2628 C CA . LYS A 1 326 ? 7.077 -12.205 -31.349 1.00 77.44 326 LYS A CA 1
ATOM 2629 C C . LYS A 1 326 ? 7.609 -12.639 -32.721 1.00 77.44 326 LYS A C 1
ATOM 2631 O O . LYS A 1 326 ? 7.422 -13.784 -33.090 1.00 77.44 326 LYS A O 1
ATOM 2636 N N . ASN A 1 327 ? 8.271 -11.742 -33.451 1.00 72.31 327 ASN A N 1
ATOM 2637 C CA . ASN A 1 327 ? 8.889 -12.026 -34.746 1.00 72.31 327 ASN A CA 1
ATOM 2638 C C . ASN A 1 327 ? 10.333 -12.556 -34.622 1.00 72.31 327 ASN A C 1
ATOM 2640 O O . ASN A 1 327 ? 11.087 -12.472 -35.582 1.00 72.31 327 ASN A O 1
ATOM 2644 N N . SER A 1 328 ? 10.764 -13.049 -33.453 1.00 71.88 328 SER A N 1
ATOM 2645 C CA . SER A 1 328 ? 12.149 -13.494 -33.233 1.00 71.88 328 SER A CA 1
ATOM 2646 C C . SER A 1 328 ? 12.552 -14.728 -34.034 1.00 71.88 328 SER A C 1
ATOM 2648 O O . SER A 1 328 ? 13.743 -14.909 -34.272 1.00 71.88 328 SER A O 1
ATOM 2650 N N . GLU A 1 329 ? 11.591 -15.572 -34.416 1.00 61.72 329 GLU A N 1
ATOM 2651 C CA . GLU A 1 329 ? 11.846 -16.748 -35.259 1.00 61.72 329 GLU A CA 1
ATOM 2652 C C . GLU A 1 329 ? 12.260 -16.333 -36.675 1.00 61.72 329 GLU A C 1
ATOM 2654 O O . GLU A 1 329 ? 13.260 -16.818 -37.196 1.00 61.72 329 GLU A O 1
ATOM 2659 N N . GLU A 1 330 ? 11.548 -15.368 -37.257 1.00 61.25 330 GLU A N 1
ATOM 2660 C CA . GLU A 1 330 ? 11.813 -14.841 -38.599 1.00 61.25 330 GLU A CA 1
ATOM 2661 C C . GLU A 1 330 ? 12.942 -13.797 -38.608 1.00 61.25 330 GLU A C 1
ATOM 2663 O O . GLU A 1 330 ? 13.793 -13.773 -39.498 1.00 61.25 330 GLU A O 1
ATOM 2668 N N . TYR A 1 331 ? 13.012 -12.974 -37.560 1.00 76.88 331 TYR A N 1
ATOM 2669 C CA . TYR A 1 331 ? 14.031 -11.947 -37.371 1.00 76.88 331 TYR A CA 1
ATOM 2670 C C . TYR A 1 331 ? 14.782 -12.180 -36.057 1.00 76.88 331 TYR A C 1
ATOM 2672 O O . TYR A 1 331 ? 14.437 -11.586 -35.033 1.00 76.88 331 TYR A O 1
ATOM 2680 N N . PRO A 1 332 ? 15.869 -12.972 -36.045 1.00 77.50 332 PRO A N 1
ATOM 2681 C CA . PRO A 1 332 ? 16.620 -13.264 -34.819 1.00 77.50 332 PRO A CA 1
ATOM 2682 C C . PRO A 1 332 ? 17.278 -12.036 -34.168 1.00 77.50 332 PRO A C 1
ATOM 2684 O O . PRO A 1 332 ? 17.694 -12.078 -33.003 1.00 77.50 332 PRO A O 1
ATOM 2687 N N . TYR A 1 333 ? 17.382 -10.923 -34.903 1.00 89.94 333 TYR A N 1
ATOM 2688 C CA . TYR A 1 333 ? 18.012 -9.689 -34.453 1.00 89.94 333 TYR A CA 1
ATOM 2689 C C . TYR A 1 333 ? 17.158 -8.453 -34.762 1.00 89.94 333 TYR A C 1
ATOM 2691 O O . TYR A 1 333 ? 16.303 -8.459 -35.636 1.00 89.94 333 TYR A O 1
ATOM 2699 N N . LEU A 1 334 ? 17.416 -7.364 -34.040 1.00 92.69 334 LEU A N 1
ATOM 2700 C CA . LEU A 1 334 ? 16.812 -6.053 -34.260 1.00 92.69 334 LEU A CA 1
ATOM 2701 C C . LEU A 1 334 ? 17.902 -5.011 -34.557 1.00 92.69 334 LEU A C 1
ATOM 2703 O O . LEU A 1 334 ? 18.921 -4.984 -33.853 1.00 92.69 334 LEU A O 1
ATOM 2707 N N . PRO A 1 335 ? 17.700 -4.120 -35.544 1.00 93.62 335 PRO A N 1
ATOM 2708 C CA . PRO A 1 335 ? 18.649 -3.058 -35.855 1.00 93.62 335 PRO A CA 1
ATOM 2709 C C . PRO A 1 335 ? 18.590 -1.932 -34.812 1.00 93.62 335 PRO A C 1
ATOM 2711 O O . PRO A 1 335 ? 17.511 -1.469 -34.438 1.00 93.62 335 PRO A O 1
ATOM 2714 N N . CYS A 1 336 ? 19.752 -1.483 -34.328 1.00 94.44 336 CYS A N 1
ATOM 2715 C CA . CYS A 1 336 ? 19.881 -0.421 -33.323 1.00 94.44 336 CYS A CA 1
ATOM 2716 C C . CYS A 1 336 ? 21.243 0.300 -33.428 1.00 94.44 336 CYS A C 1
ATOM 2718 O O . CYS A 1 336 ? 22.189 -0.219 -34.013 1.00 94.44 336 CYS A O 1
ATOM 2720 N N . CYS A 1 337 ? 21.369 1.493 -32.849 1.00 93.69 337 CYS A N 1
ATOM 2721 C CA . CYS A 1 337 ? 22.570 2.330 -32.888 1.00 93.69 337 CYS A CA 1
ATOM 2722 C C . CYS A 1 337 ? 23.381 2.264 -31.581 1.00 93.69 337 CYS A C 1
ATOM 2724 O O . CYS A 1 337 ? 22.838 2.166 -30.471 1.00 93.69 337 CYS A O 1
ATOM 2726 N N . TYR A 1 338 ? 24.706 2.360 -31.719 1.00 91.81 338 TYR A N 1
ATOM 2727 C CA . TYR A 1 338 ? 25.693 2.183 -30.654 1.00 91.81 338 TYR A CA 1
ATOM 2728 C C . TYR A 1 338 ? 26.786 3.265 -30.677 1.00 91.81 338 TYR A C 1
ATOM 2730 O O . TYR A 1 338 ? 27.042 3.848 -31.732 1.00 91.81 338 TYR A O 1
ATOM 2738 N N . PRO A 1 339 ? 27.463 3.525 -29.539 1.00 89.00 339 PRO A N 1
ATOM 2739 C CA . PRO A 1 339 ? 28.538 4.519 -29.469 1.00 89.00 339 PRO A CA 1
ATOM 2740 C C . PRO A 1 339 ? 29.849 4.085 -30.109 1.00 89.00 339 PRO A C 1
ATOM 2742 O O . PRO A 1 339 ? 30.675 4.917 -30.462 1.00 89.00 339 PRO A O 1
ATOM 2745 N N . VAL A 1 340 ? 30.036 2.777 -30.252 1.00 89.69 340 VAL A N 1
ATOM 2746 C CA . VAL A 1 340 ? 31.261 2.170 -30.770 1.00 89.69 340 VAL A CA 1
ATOM 2747 C C . VAL A 1 340 ? 30.952 1.362 -32.019 1.00 89.69 340 VAL A C 1
ATOM 2749 O O . VAL A 1 340 ? 29.851 0.817 -32.144 1.00 89.69 340 VAL A O 1
ATOM 2752 N N . ASN A 1 341 ? 31.926 1.263 -32.920 1.00 88.88 341 ASN A N 1
ATOM 2753 C CA . ASN A 1 341 ? 31.800 0.493 -34.151 1.00 88.88 341 ASN A CA 1
ATOM 2754 C C . ASN A 1 341 ? 31.447 -0.977 -33.843 1.00 88.88 341 ASN A C 1
ATOM 2756 O O . ASN A 1 341 ? 32.076 -1.618 -33.003 1.00 88.88 341 ASN A O 1
ATOM 2760 N N . GLN A 1 342 ? 30.405 -1.493 -34.501 1.00 90.50 342 GLN A N 1
ATOM 2761 C CA . GLN A 1 342 ? 29.871 -2.842 -34.277 1.00 90.50 342 GLN A CA 1
ATOM 2762 C C . GLN A 1 342 ? 30.383 -3.882 -35.294 1.00 90.50 342 GLN A C 1
ATOM 2764 O O . GLN A 1 342 ? 30.039 -5.055 -35.172 1.00 90.50 342 GLN A O 1
ATOM 2769 N N . LYS A 1 343 ? 31.208 -3.481 -36.277 1.00 84.81 343 LYS A N 1
ATOM 2770 C CA . LYS A 1 343 ? 31.842 -4.367 -37.279 1.00 84.81 343 LYS A CA 1
ATOM 2771 C C . LYS A 1 343 ? 33.182 -4.964 -36.817 1.00 84.81 343 LYS A C 1
ATOM 2773 O O . LYS A 1 343 ? 33.855 -5.626 -37.598 1.00 84.81 343 LYS A O 1
ATOM 2778 N N . THR A 1 344 ? 33.590 -4.745 -35.567 1.00 78.50 344 THR A N 1
ATOM 2779 C CA . THR A 1 344 ? 34.872 -5.227 -35.028 1.00 78.50 344 THR A CA 1
ATOM 2780 C C . THR A 1 344 ? 34.684 -6.096 -33.781 1.00 78.50 344 THR A C 1
ATOM 2782 O O . THR A 1 344 ? 33.665 -6.027 -33.088 1.00 78.50 344 THR A O 1
ATOM 2785 N N . GLY A 1 345 ? 35.673 -6.946 -33.487 1.00 76.44 345 GLY A N 1
ATOM 2786 C CA . GLY A 1 345 ? 35.703 -7.785 -32.282 1.00 76.44 345 GLY A CA 1
ATOM 2787 C C . GLY A 1 345 ? 34.547 -8.790 -32.175 1.00 76.44 345 GLY A C 1
ATOM 2788 O O . GLY A 1 345 ? 34.001 -9.248 -33.172 1.00 76.44 345 GLY A O 1
ATOM 2789 N N . LYS A 1 346 ? 34.148 -9.140 -30.949 1.00 73.00 346 LYS A N 1
ATOM 2790 C CA . LYS A 1 346 ? 33.094 -10.138 -30.660 1.00 73.00 346 LYS A CA 1
ATOM 2791 C C . LYS A 1 346 ? 31.666 -9.549 -30.639 1.00 73.00 346 LYS A C 1
ATOM 2793 O O . LYS A 1 346 ? 30.812 -10.016 -29.892 1.00 73.00 346 LYS A O 1
ATOM 2798 N N . LYS A 1 347 ? 31.403 -8.464 -31.378 1.00 83.12 347 LYS A N 1
ATOM 2799 C CA . LYS A 1 347 ? 30.103 -7.759 -31.371 1.00 83.12 347 LYS A CA 1
ATOM 2800 C C . LYS A 1 347 ? 29.073 -8.456 -32.264 1.00 83.12 347 LYS A C 1
ATOM 2802 O O . LYS A 1 347 ? 29.430 -8.987 -33.308 1.00 83.12 347 LYS A O 1
ATOM 2807 N N . THR A 1 348 ? 27.793 -8.392 -31.888 1.00 83.19 348 THR A N 1
ATOM 2808 C CA . THR A 1 348 ? 26.682 -9.106 -32.550 1.00 83.19 348 THR A CA 1
ATOM 2809 C C . THR A 1 348 ? 26.613 -8.871 -34.058 1.00 83.19 348 THR A C 1
ATOM 2811 O O . THR A 1 348 ? 26.429 -9.826 -34.799 1.00 83.19 348 THR A O 1
ATOM 2814 N N . LEU A 1 349 ? 26.797 -7.627 -34.525 1.00 84.25 349 LEU A N 1
ATOM 2815 C CA . LEU A 1 349 ? 26.803 -7.333 -35.962 1.00 84.25 349 LEU A CA 1
ATOM 2816 C C . LEU A 1 349 ? 27.994 -7.999 -36.667 1.00 84.25 349 LEU A C 1
ATOM 2818 O O . LEU A 1 349 ? 27.808 -8.590 -37.719 1.00 84.25 349 LEU A O 1
ATOM 2822 N N . ASN A 1 350 ? 29.203 -7.940 -36.103 1.00 83.88 350 ASN A N 1
ATOM 2823 C CA . ASN A 1 350 ? 30.373 -8.597 -36.693 1.00 83.88 350 ASN A CA 1
ATOM 2824 C C . ASN A 1 350 ? 30.222 -10.127 -36.731 1.00 83.88 350 ASN A C 1
ATOM 2826 O O . ASN A 1 350 ? 30.587 -10.757 -37.714 1.00 83.88 350 ASN A O 1
ATOM 2830 N N . VAL A 1 351 ? 29.652 -10.709 -35.673 1.00 80.69 351 VAL A N 1
ATOM 2831 C CA . VAL A 1 351 ? 29.342 -12.143 -35.591 1.00 80.69 351 VAL A CA 1
ATOM 2832 C C . VAL A 1 351 ? 28.320 -12.539 -36.662 1.00 80.69 351 VAL A C 1
ATOM 2834 O O . VAL A 1 351 ? 28.559 -13.493 -37.391 1.00 80.69 351 VAL A O 1
ATOM 2837 N N . TYR A 1 352 ? 27.244 -11.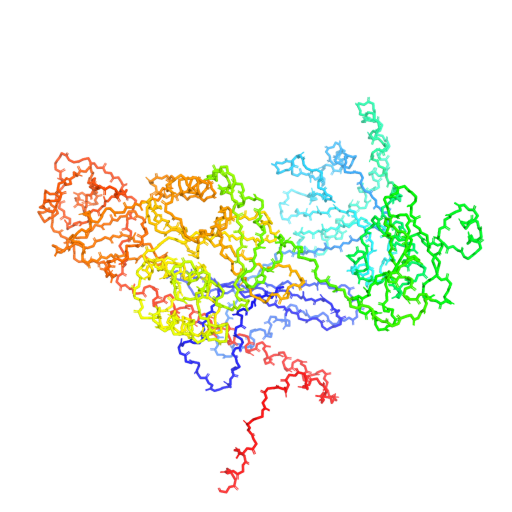758 -36.811 1.00 81.62 352 TYR A N 1
ATOM 2838 C CA . TYR A 1 352 ? 26.219 -11.943 -37.845 1.00 81.62 352 TYR A CA 1
ATOM 2839 C C . TYR A 1 352 ? 26.769 -11.792 -39.271 1.00 81.62 352 TYR A C 1
ATOM 2841 O O . TYR A 1 352 ? 26.372 -12.520 -40.169 1.00 81.62 352 TYR A O 1
ATOM 2849 N N . LEU A 1 353 ? 27.690 -10.851 -39.501 1.00 79.56 353 LEU A N 1
ATOM 2850 C CA . LEU A 1 353 ? 28.279 -10.631 -40.826 1.00 79.56 353 LEU A CA 1
ATOM 2851 C C . LEU A 1 353 ? 29.298 -11.709 -41.224 1.00 79.56 353 LEU A C 1
ATOM 2853 O O . LEU A 1 353 ? 29.508 -11.908 -42.418 1.00 79.56 353 LEU A O 1
ATOM 2857 N N . LYS A 1 354 ? 29.950 -12.357 -40.250 1.00 75.75 354 LYS A N 1
ATOM 2858 C CA . LYS A 1 354 ? 31.029 -13.337 -40.467 1.00 75.75 354 LYS A CA 1
ATOM 2859 C C . LYS A 1 354 ? 30.608 -14.793 -40.236 1.00 75.75 354 LYS A C 1
ATOM 2861 O O . LYS A 1 354 ? 31.479 -15.655 -40.260 1.00 75.75 354 LYS A O 1
ATOM 2866 N N . ASP A 1 355 ? 29.327 -15.049 -39.964 1.00 64.38 355 ASP A N 1
ATOM 2867 C CA . ASP A 1 355 ? 28.776 -16.381 -39.663 1.00 64.38 355 ASP A CA 1
ATOM 2868 C C . ASP A 1 355 ? 29.568 -17.141 -38.569 1.00 64.38 355 ASP A C 1
ATOM 2870 O O . ASP A 1 355 ? 29.711 -18.361 -38.593 1.00 64.38 355 ASP A O 1
ATOM 2874 N N . LEU A 1 356 ? 30.113 -16.414 -37.582 1.00 48.88 356 LEU A N 1
ATOM 2875 C CA . LEU A 1 356 ? 30.922 -17.001 -36.507 1.00 48.88 356 LEU A CA 1
ATOM 2876 C C . LEU A 1 356 ? 30.013 -17.569 -35.405 1.00 48.88 356 LEU A C 1
ATOM 2878 O O . LEU A 1 356 ? 29.185 -16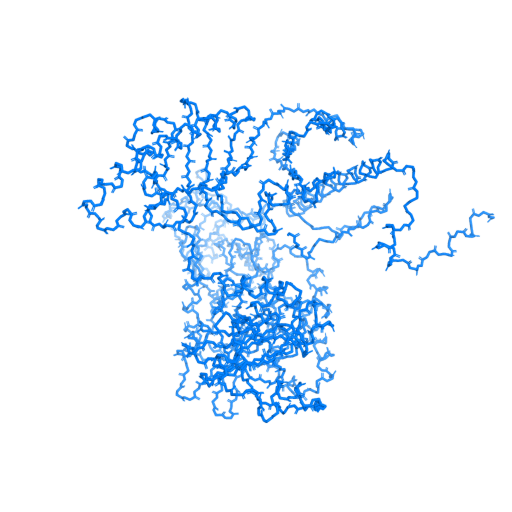.855 -34.842 1.00 48.88 356 LEU A O 1
ATOM 2882 N N . THR A 1 357 ? 30.176 -18.842 -35.043 1.00 40.25 357 THR A N 1
ATOM 2883 C CA . THR A 1 357 ? 29.405 -19.462 -33.956 1.00 40.25 357 THR A CA 1
ATOM 2884 C C . THR A 1 357 ? 29.707 -18.833 -32.588 1.00 40.25 357 THR A C 1
ATOM 2886 O O . THR A 1 357 ? 30.828 -18.441 -32.267 1.00 40.25 357 THR A O 1
ATOM 2889 N N . THR A 1 358 ? 28.638 -18.721 -31.799 1.00 39.53 358 THR A N 1
ATOM 2890 C CA . THR A 1 358 ? 28.445 -18.095 -30.478 1.00 39.53 358 THR A CA 1
ATOM 2891 C C . THR A 1 358 ? 29.643 -18.010 -29.525 1.00 39.53 358 THR A C 1
ATOM 2893 O O . THR A 1 358 ? 30.267 -19.013 -29.196 1.00 39.53 358 THR A O 1
ATOM 2896 N N . VAL A 1 359 ? 29.848 -16.822 -28.935 1.00 35.44 359 VAL A N 1
ATOM 2897 C CA . VAL A 1 359 ? 30.778 -16.602 -27.813 1.00 35.44 359 VAL A CA 1
ATOM 2898 C C . VAL A 1 359 ? 30.012 -16.413 -26.501 1.00 35.44 359 VAL A C 1
ATOM 2900 O O . VAL A 1 359 ? 29.239 -15.460 -26.354 1.00 35.44 359 VAL A O 1
ATOM 2903 N N . SER A 1 360 ? 30.280 -17.289 -25.530 1.00 35.81 360 SER A N 1
ATOM 2904 C CA . SER A 1 360 ? 29.938 -17.107 -24.115 1.00 35.81 360 SER A CA 1
ATOM 2905 C C . SER A 1 360 ? 30.619 -15.850 -23.561 1.00 35.81 360 SER A C 1
ATOM 2907 O O . SER A 1 360 ? 31.731 -15.502 -23.955 1.00 35.81 360 SER A O 1
ATOM 2909 N N . HIS A 1 361 ? 29.940 -15.115 -22.680 1.00 35.06 361 HIS A N 1
ATOM 2910 C CA . HIS A 1 361 ? 30.527 -13.956 -22.005 1.00 35.06 361 HIS A CA 1
ATOM 2911 C C . HIS A 1 361 ? 30.524 -14.173 -20.495 1.00 35.06 361 HIS A C 1
ATOM 2913 O O . HIS A 1 361 ? 29.525 -14.608 -19.920 1.00 35.06 361 HIS A O 1
ATOM 2919 N N . SER A 1 362 ? 31.670 -13.863 -19.887 1.00 28.77 362 SER A N 1
ATOM 2920 C CA . SER A 1 362 ? 31.908 -13.891 -18.450 1.00 28.77 362 SER A CA 1
ATOM 2921 C C . SER A 1 362 ? 31.079 -12.823 -17.731 1.00 28.77 362 SER A C 1
ATOM 2923 O O . SER A 1 362 ? 30.838 -11.729 -18.247 1.00 28.77 362 SER A O 1
ATOM 2925 N N . LYS A 1 363 ? 30.608 -13.171 -16.529 1.00 30.55 363 LYS A N 1
ATOM 2926 C CA . LYS A 1 363 ? 29.786 -12.316 -15.667 1.00 30.55 363 LYS A CA 1
ATOM 2927 C C . LYS A 1 363 ? 30.643 -11.190 -15.075 1.00 30.55 363 LYS A C 1
ATOM 2929 O O . LYS A 1 363 ? 31.462 -11.443 -14.200 1.00 30.55 363 LYS A O 1
ATOM 2934 N N . THR A 1 364 ? 30.403 -9.947 -15.481 1.00 30.77 364 THR A N 1
ATOM 2935 C CA . THR A 1 364 ? 30.668 -8.783 -14.627 1.00 30.77 364 THR A CA 1
ATOM 2936 C C . THR A 1 364 ? 29.493 -8.606 -13.662 1.00 30.77 364 THR A C 1
ATOM 2938 O O . THR A 1 364 ? 28.330 -8.571 -14.070 1.00 30.77 364 THR A O 1
ATOM 2941 N N . THR A 1 365 ? 29.783 -8.536 -12.363 1.00 31.89 365 THR A N 1
ATOM 2942 C CA . THR A 1 365 ? 28.805 -8.314 -11.289 1.00 31.89 365 THR A CA 1
ATOM 2943 C C . THR A 1 365 ? 28.322 -6.865 -11.307 1.00 31.89 365 THR A C 1
ATOM 2945 O O . THR A 1 365 ? 28.845 -6.012 -10.596 1.00 31.89 365 THR A O 1
ATOM 2948 N N . ASN A 1 366 ? 27.325 -6.566 -12.138 1.00 37.09 366 ASN A N 1
ATOM 2949 C CA . ASN A 1 366 ? 26.573 -5.320 -12.018 1.00 37.09 366 ASN A CA 1
ATOM 2950 C C . ASN A 1 366 ? 25.737 -5.390 -10.733 1.00 37.09 366 ASN A C 1
ATOM 2952 O O . ASN A 1 366 ? 24.826 -6.212 -10.647 1.00 37.09 366 ASN A O 1
ATOM 2956 N N . ILE A 1 367 ? 26.049 -4.552 -9.742 1.00 50.12 367 ILE A N 1
ATOM 2957 C CA . ILE A 1 367 ? 25.239 -4.409 -8.525 1.00 50.12 367 ILE A CA 1
ATOM 2958 C C . ILE A 1 367 ? 23.856 -3.897 -8.939 1.00 50.12 367 ILE A C 1
ATOM 2960 O O . ILE A 1 367 ? 23.732 -2.911 -9.671 1.00 50.12 367 ILE A O 1
ATOM 2964 N N . VAL A 1 368 ? 22.806 -4.608 -8.529 1.00 58.78 368 VAL A N 1
ATOM 2965 C CA . VAL A 1 368 ? 21.465 -4.429 -9.084 1.00 58.78 368 VAL A CA 1
ATOM 2966 C C . VAL A 1 368 ? 20.614 -3.512 -8.203 1.00 58.78 368 VAL A C 1
ATOM 2968 O O . VAL A 1 368 ? 20.427 -3.757 -7.014 1.00 58.78 368 VAL A O 1
ATOM 2971 N N . THR A 1 369 ? 20.059 -2.452 -8.794 1.00 58.81 369 THR A N 1
ATOM 2972 C CA . THR A 1 369 ? 19.242 -1.448 -8.083 1.00 58.81 369 THR A CA 1
ATOM 2973 C C . THR A 1 369 ? 17.756 -1.793 -8.027 1.00 58.81 369 THR A C 1
ATOM 2975 O O . THR A 1 369 ? 17.082 -1.427 -7.071 1.00 58.81 369 THR A O 1
ATOM 2978 N N . LYS A 1 370 ? 17.215 -2.461 -9.058 1.00 64.06 370 LYS A N 1
ATOM 2979 C CA . LYS A 1 370 ? 15.763 -2.685 -9.175 1.00 64.06 370 LYS A CA 1
ATOM 2980 C C . LYS A 1 370 ? 15.309 -4.142 -9.155 1.00 64.06 370 LYS A C 1
ATOM 2982 O O . LYS A 1 370 ? 14.180 -4.382 -8.730 1.00 64.06 370 LYS A O 1
ATOM 2987 N N . LYS A 1 371 ? 16.136 -5.074 -9.622 1.00 75.94 371 LYS A N 1
ATOM 2988 C CA . LYS A 1 371 ? 15.793 -6.502 -9.660 1.00 75.94 371 LYS A CA 1
ATOM 2989 C C . LYS A 1 371 ? 15.885 -7.159 -8.291 1.00 75.94 371 LYS A C 1
ATOM 2991 O O . LYS A 1 371 ? 16.550 -6.602 -7.416 1.00 75.94 371 LYS A O 1
ATOM 2996 N N . ALA A 1 372 ? 15.281 -8.335 -8.160 1.00 83.75 372 ALA A N 1
ATOM 2997 C CA . ALA A 1 372 ? 15.604 -9.249 -7.067 1.00 83.75 372 ALA A CA 1
ATOM 2998 C C . ALA A 1 372 ? 17.108 -9.554 -7.054 1.00 83.75 372 ALA A C 1
ATOM 3000 O O . ALA A 1 372 ? 17.727 -9.778 -8.103 1.00 83.75 372 ALA A O 1
ATOM 3001 N N . VAL A 1 373 ? 17.704 -9.468 -5.874 1.00 86.25 373 VAL A N 1
ATOM 3002 C CA . VAL A 1 373 ? 19.108 -9.767 -5.626 1.00 86.25 373 VAL A CA 1
ATOM 3003 C C . VAL A 1 373 ? 19.228 -11.266 -5.381 1.00 86.25 373 VAL A C 1
ATOM 3005 O O . VAL A 1 373 ? 18.474 -11.837 -4.606 1.00 86.25 373 VAL A O 1
ATOM 3008 N N . GLU A 1 374 ? 20.174 -11.921 -6.056 1.00 84.81 374 GLU A N 1
ATOM 3009 C CA . GLU A 1 374 ? 20.414 -13.351 -5.828 1.00 84.81 374 GLU A CA 1
ATOM 3010 C C . GLU A 1 374 ? 20.826 -13.602 -4.365 1.00 84.81 374 GLU A C 1
ATOM 3012 O O . GLU A 1 374 ? 21.543 -12.786 -3.778 1.00 84.81 374 GLU A O 1
ATOM 3017 N N . ALA A 1 375 ? 20.418 -14.745 -3.807 1.00 87.94 375 ALA A N 1
ATOM 3018 C CA . ALA A 1 375 ? 20.696 -15.124 -2.424 1.00 87.94 375 ALA A CA 1
ATOM 3019 C C . ALA A 1 375 ? 22.177 -14.920 -2.035 1.00 87.94 375 ALA A C 1
ATOM 3021 O O . ALA A 1 375 ? 23.090 -15.338 -2.753 1.00 87.94 375 ALA A O 1
ATOM 3022 N N . GLY A 1 376 ? 22.413 -14.239 -0.909 1.00 84.69 376 GLY A N 1
ATOM 3023 C CA . GLY A 1 376 ? 23.747 -13.920 -0.385 1.00 84.69 376 GLY A CA 1
ATOM 3024 C C . GLY A 1 376 ? 24.475 -12.769 -1.095 1.00 84.69 376 GLY A C 1
ATOM 3025 O O . GLY A 1 376 ? 25.542 -12.347 -0.646 1.00 84.69 376 GLY A O 1
ATOM 3026 N N . LYS A 1 377 ? 23.931 -12.222 -2.190 1.00 88.69 377 LYS A N 1
ATOM 3027 C CA . LYS A 1 377 ? 24.488 -11.028 -2.845 1.00 88.69 377 LYS A CA 1
ATOM 3028 C C . LYS A 1 377 ? 23.919 -9.749 -2.249 1.00 88.69 377 LYS A C 1
ATOM 3030 O O . LYS A 1 377 ? 22.878 -9.749 -1.602 1.00 88.69 377 LYS A O 1
ATOM 3035 N N . LEU A 1 378 ? 24.617 -8.645 -2.517 1.00 89.88 378 LEU A N 1
ATOM 3036 C CA . LEU A 1 378 ? 24.234 -7.303 -2.090 1.00 89.88 378 LEU A CA 1
ATOM 3037 C C . LEU A 1 378 ? 23.742 -6.467 -3.279 1.00 89.88 378 LEU A C 1
ATOM 3039 O O . LEU A 1 378 ? 24.296 -6.531 -4.381 1.00 89.88 378 LEU A O 1
ATOM 3043 N N . GLY A 1 379 ? 22.721 -5.655 -3.033 1.00 85.94 379 GLY A N 1
ATOM 3044 C CA . GLY A 1 379 ? 22.149 -4.677 -3.947 1.00 85.94 379 GLY A CA 1
ATOM 3045 C C . GLY A 1 379 ? 22.008 -3.302 -3.296 1.00 85.94 379 GLY A C 1
ATOM 3046 O O . GLY A 1 379 ? 22.107 -3.147 -2.079 1.00 85.94 379 GLY A O 1
ATOM 3047 N N . TYR A 1 380 ? 21.747 -2.290 -4.120 1.00 87.62 380 TYR A N 1
ATOM 3048 C CA . TYR A 1 380 ? 21.489 -0.931 -3.640 1.00 87.62 380 TYR A CA 1
ATOM 3049 C C . TYR A 1 380 ? 20.029 -0.739 -3.241 1.00 87.62 380 TYR A C 1
ATOM 3051 O O . TYR A 1 380 ? 19.131 -1.289 -3.883 1.00 87.62 380 TYR A O 1
ATOM 3059 N N . LEU A 1 381 ? 19.806 0.101 -2.231 1.00 87.56 381 LEU A N 1
ATOM 3060 C CA . LEU A 1 381 ? 18.478 0.511 -1.786 1.00 87.56 381 LEU A CA 1
ATOM 3061 C C . LEU A 1 381 ? 17.844 1.547 -2.733 1.00 87.56 381 LEU A C 1
ATOM 3063 O O . LEU A 1 381 ? 18.550 2.364 -3.334 1.00 87.56 381 LEU A O 1
ATOM 3067 N N . PRO A 1 382 ? 16.504 1.572 -2.842 1.00 86.94 382 PRO A N 1
ATOM 3068 C CA . PRO A 1 382 ? 15.774 2.690 -3.427 1.00 86.94 382 PRO A CA 1
ATOM 3069 C C . PRO A 1 382 ? 16.088 4.028 -2.747 1.00 86.94 382 PRO A C 1
ATOM 3071 O O . PRO A 1 382 ? 16.433 4.092 -1.568 1.00 86.94 382 PRO A O 1
ATOM 3074 N N . ARG A 1 383 ? 15.935 5.117 -3.506 1.00 83.81 383 ARG A N 1
ATOM 3075 C CA . ARG A 1 383 ? 16.428 6.450 -3.137 1.00 83.81 383 ARG A CA 1
ATOM 3076 C C . ARG A 1 383 ? 15.903 6.962 -1.789 1.00 83.81 383 ARG A C 1
ATOM 3078 O O . ARG A 1 383 ? 16.697 7.486 -1.014 1.00 83.81 383 ARG A O 1
ATOM 3085 N N . ASN A 1 384 ? 14.607 6.828 -1.499 1.00 85.56 384 ASN A N 1
ATOM 3086 C CA . ASN A 1 384 ? 14.043 7.345 -0.247 1.00 85.56 384 ASN A CA 1
ATOM 3087 C C . ASN A 1 384 ? 14.524 6.523 0.948 1.00 85.56 384 ASN A C 1
ATOM 3089 O O . ASN A 1 384 ? 14.957 7.098 1.941 1.00 85.56 384 ASN A O 1
ATOM 3093 N N . ILE A 1 385 ? 14.512 5.194 0.819 1.00 90.62 385 ILE A N 1
ATOM 3094 C CA . ILE A 1 385 ? 14.980 4.271 1.861 1.00 90.62 385 ILE A CA 1
ATOM 3095 C C . ILE A 1 385 ? 16.455 4.552 2.167 1.00 90.62 385 ILE A C 1
ATOM 3097 O O . ILE A 1 385 ? 16.822 4.739 3.324 1.00 90.62 385 ILE A O 1
ATOM 3101 N N . TYR A 1 386 ? 17.284 4.700 1.128 1.00 89.44 386 TYR A N 1
ATOM 3102 C CA . TYR A 1 386 ? 18.684 5.091 1.281 1.00 89.44 386 TYR A CA 1
ATOM 3103 C C . TYR A 1 386 ? 18.830 6.390 2.083 1.00 89.44 386 TYR A C 1
ATOM 3105 O O . TYR A 1 386 ? 19.582 6.423 3.050 1.00 89.44 386 TYR A O 1
ATOM 3113 N N . TYR A 1 387 ? 18.102 7.457 1.738 1.00 87.00 387 TYR A N 1
ATOM 3114 C CA . TYR A 1 387 ? 18.226 8.732 2.456 1.00 87.00 387 TYR A CA 1
ATOM 3115 C C . TYR A 1 387 ? 17.697 8.700 3.891 1.00 87.00 387 TYR A C 1
ATOM 3117 O O . TYR A 1 387 ? 18.210 9.443 4.729 1.00 87.00 387 TYR A O 1
ATOM 3125 N N . ILE A 1 388 ? 16.685 7.879 4.182 1.00 88.19 388 ILE A N 1
ATOM 3126 C CA . ILE A 1 388 ? 16.176 7.693 5.546 1.00 88.19 388 ILE A CA 1
ATOM 3127 C C . ILE A 1 388 ? 17.271 7.073 6.421 1.00 88.19 388 ILE A C 1
ATOM 3129 O O . ILE A 1 388 ? 17.558 7.595 7.496 1.00 88.19 388 ILE A O 1
ATOM 3133 N N . LEU A 1 389 ? 17.920 6.012 5.934 1.00 90.62 389 LEU A N 1
ATOM 3134 C CA . LEU A 1 389 ? 18.889 5.235 6.711 1.00 90.62 389 LEU A CA 1
ATOM 3135 C C . LEU A 1 389 ? 20.283 5.874 6.739 1.00 90.62 389 LEU A C 1
ATOM 3137 O O . LEU A 1 389 ? 20.944 5.898 7.775 1.00 90.62 389 LEU A O 1
ATOM 3141 N N . HIS A 1 390 ? 20.729 6.447 5.618 1.00 85.12 390 HIS A N 1
ATOM 3142 C CA . HIS A 1 390 ? 22.078 6.998 5.485 1.00 85.12 390 HIS A CA 1
ATOM 3143 C C . HIS A 1 390 ? 22.325 8.213 6.390 1.00 85.12 390 HIS A C 1
ATOM 3145 O O . HIS A 1 390 ? 23.465 8.474 6.756 1.00 85.12 390 HIS A O 1
ATOM 3151 N N . LYS A 1 391 ? 21.274 8.923 6.827 1.00 82.69 391 LYS A N 1
ATOM 3152 C CA . LYS A 1 391 ? 21.400 9.990 7.838 1.00 82.69 391 LYS A CA 1
ATOM 3153 C C . LYS A 1 391 ? 21.943 9.494 9.182 1.00 82.69 391 LYS A C 1
ATOM 3155 O O . LYS A 1 391 ? 22.487 10.296 9.933 1.00 82.69 391 LYS A O 1
ATOM 3160 N N . SER A 1 392 ? 21.792 8.206 9.475 1.00 81.75 392 SER A N 1
ATOM 3161 C CA . SER A 1 392 ? 22.297 7.571 10.696 1.00 81.75 392 SER A CA 1
ATOM 3162 C C . SER A 1 392 ? 23.581 6.769 10.464 1.00 81.75 392 SER A C 1
ATOM 3164 O O . SER A 1 392 ? 24.069 6.134 11.395 1.00 81.75 392 SER A O 1
ATOM 3166 N N . ALA A 1 393 ? 24.121 6.762 9.240 1.00 83.75 393 ALA A N 1
ATOM 3167 C CA . ALA A 1 393 ? 25.347 6.046 8.906 1.00 83.75 393 ALA A CA 1
ATOM 3168 C C . ALA A 1 393 ? 26.584 6.864 9.307 1.00 83.75 393 ALA A C 1
ATOM 3170 O O . ALA A 1 393 ? 26.693 8.050 8.987 1.00 83.75 393 ALA A O 1
ATOM 3171 N N . ALA A 1 394 ? 27.547 6.226 9.972 1.00 83.31 394 ALA A N 1
ATOM 3172 C CA . ALA A 1 394 ? 28.855 6.820 10.220 1.00 83.31 394 ALA A CA 1
ATOM 3173 C C . ALA A 1 394 ? 29.734 6.811 8.951 1.00 83.31 394 ALA A C 1
ATOM 3175 O O . ALA A 1 394 ? 29.416 6.206 7.924 1.00 83.31 394 ALA A O 1
ATOM 3176 N N . LYS A 1 395 ? 30.895 7.475 9.012 1.00 80.69 395 LYS A N 1
ATOM 3177 C CA . LYS A 1 395 ? 31.856 7.509 7.897 1.00 80.69 395 LYS A CA 1
ATOM 3178 C C . LYS A 1 395 ? 32.289 6.084 7.513 1.00 80.69 395 LYS A C 1
ATOM 3180 O O . LYS A 1 395 ? 32.830 5.358 8.345 1.00 80.69 395 LYS A O 1
ATOM 3185 N N . ASN A 1 396 ? 32.138 5.733 6.233 1.00 84.12 396 ASN A N 1
ATOM 3186 C CA . ASN A 1 396 ? 32.394 4.402 5.651 1.00 84.12 396 ASN A CA 1
ATOM 3187 C C . ASN A 1 396 ? 31.380 3.303 6.023 1.00 84.12 396 ASN A C 1
ATOM 3189 O O . ASN A 1 396 ? 31.669 2.125 5.807 1.00 84.12 396 ASN A O 1
ATOM 3193 N N . GLU A 1 397 ? 30.221 3.663 6.571 1.00 89.75 397 GLU A N 1
ATOM 3194 C CA . GLU A 1 397 ? 29.085 2.752 6.690 1.00 89.75 397 GLU A CA 1
ATOM 3195 C C . GLU A 1 397 ? 28.144 2.912 5.492 1.00 89.75 397 GLU A C 1
ATOM 3197 O O . GLU A 1 397 ? 27.822 4.028 5.079 1.00 89.75 397 GLU A O 1
ATOM 3202 N N . GLU A 1 398 ? 27.679 1.793 4.942 1.00 91.19 398 GLU A N 1
ATOM 3203 C CA . GLU A 1 398 ? 26.739 1.780 3.821 1.00 91.19 398 GLU A CA 1
ATOM 3204 C C . GLU A 1 398 ? 25.573 0.835 4.110 1.00 91.19 398 GLU A C 1
ATOM 3206 O O . GLU A 1 398 ? 25.774 -0.312 4.510 1.00 91.19 398 GLU A O 1
ATOM 3211 N N . PHE A 1 399 ? 24.349 1.318 3.893 1.00 93.38 399 PHE A N 1
ATOM 3212 C CA . PHE A 1 399 ? 23.154 0.484 3.939 1.00 93.38 399 PHE A CA 1
ATOM 3213 C C . PHE A 1 399 ? 22.893 -0.128 2.562 1.00 93.38 399 PHE A C 1
ATOM 3215 O O . PHE A 1 399 ? 22.824 0.580 1.554 1.00 93.38 399 PHE A O 1
ATOM 3222 N N . LEU A 1 400 ? 22.736 -1.447 2.531 1.00 93.62 400 LEU A N 1
ATOM 3223 C CA . LEU A 1 400 ? 22.538 -2.259 1.332 1.00 93.62 400 LEU A CA 1
ATOM 3224 C C . LEU A 1 400 ? 21.375 -3.226 1.565 1.00 93.62 400 LEU A C 1
ATOM 3226 O O . LEU A 1 400 ? 20.962 -3.437 2.700 1.00 93.62 400 LEU A O 1
ATOM 3230 N N . ARG A 1 401 ? 20.856 -3.832 0.498 1.00 93.38 401 ARG A N 1
ATOM 3231 C CA . ARG A 1 401 ? 19.903 -4.950 0.595 1.00 93.38 401 ARG A CA 1
ATOM 3232 C C . ARG A 1 401 ? 20.597 -6.262 0.248 1.00 93.38 401 ARG A C 1
ATOM 3234 O O . ARG A 1 401 ? 21.328 -6.312 -0.740 1.00 93.38 401 ARG A O 1
ATOM 3241 N N . GLN A 1 402 ? 20.408 -7.290 1.060 1.00 95.06 402 GLN A N 1
ATOM 3242 C CA . GLN A 1 402 ? 20.951 -8.630 0.887 1.00 95.06 402 GLN A CA 1
ATOM 3243 C C . GLN A 1 402 ? 19.838 -9.568 0.414 1.00 95.06 402 GLN A C 1
ATOM 3245 O O . GLN A 1 402 ? 18.784 -9.651 1.042 1.00 95.06 402 GLN A O 1
ATOM 3250 N N . GLY A 1 403 ? 20.077 -10.256 -0.703 1.00 92.12 403 GLY A N 1
ATOM 3251 C CA . GLY A 1 403 ? 19.117 -11.200 -1.271 1.00 92.12 403 GLY A CA 1
ATOM 3252 C C . GLY A 1 403 ? 19.002 -12.486 -0.451 1.00 92.12 403 GLY A C 1
ATOM 3253 O O . GLY A 1 403 ? 20.006 -12.978 0.074 1.00 92.12 403 GLY A O 1
ATOM 3254 N N . VAL A 1 404 ? 17.799 -13.060 -0.415 1.00 92.38 404 VAL A N 1
ATOM 3255 C CA . VAL A 1 404 ? 17.497 -14.419 0.082 1.00 92.38 404 VAL A CA 1
ATOM 3256 C C . VAL A 1 404 ? 16.954 -15.282 -1.065 1.00 92.38 404 VAL A C 1
ATOM 3258 O O . VAL A 1 404 ? 16.982 -14.849 -2.222 1.00 92.38 404 VAL A O 1
ATOM 3261 N N . ALA A 1 405 ? 16.526 -16.523 -0.809 1.00 90.12 405 ALA A N 1
ATOM 3262 C CA . ALA A 1 405 ? 15.937 -17.333 -1.871 1.00 90.12 405 ALA A CA 1
ATOM 3263 C C . ALA A 1 405 ? 14.611 -16.717 -2.352 1.00 90.12 405 ALA A C 1
ATOM 3265 O O . ALA A 1 405 ? 13.828 -16.170 -1.576 1.00 90.12 405 ALA A O 1
ATOM 3266 N N . ILE A 1 406 ? 14.359 -16.778 -3.663 1.00 88.81 406 ILE A N 1
ATOM 3267 C CA . ILE A 1 406 ? 13.095 -16.309 -4.240 1.00 88.81 406 ILE A CA 1
ATOM 3268 C C . ILE A 1 406 ? 12.041 -17.377 -3.959 1.00 88.81 406 ILE A C 1
ATOM 3270 O O . ILE A 1 406 ? 12.019 -18.414 -4.618 1.00 88.81 406 ILE A O 1
ATOM 3274 N N . SER A 1 407 ? 11.199 -17.124 -2.962 1.00 89.94 407 SER A N 1
ATOM 3275 C CA . SER A 1 407 ? 10.164 -18.047 -2.500 1.00 89.94 407 SER A CA 1
ATOM 3276 C C . SER A 1 407 ? 9.013 -17.287 -1.827 1.00 89.94 407 SER A C 1
ATOM 3278 O O . SER A 1 407 ? 9.162 -16.121 -1.431 1.00 89.94 407 SER A O 1
ATOM 3280 N N . ASN A 1 408 ? 7.892 -17.983 -1.618 1.00 93.25 408 ASN A N 1
ATOM 3281 C CA . ASN A 1 408 ? 6.765 -17.510 -0.803 1.00 93.25 408 ASN A CA 1
ATOM 3282 C C . ASN A 1 408 ? 7.147 -17.312 0.678 1.00 93.25 408 ASN A C 1
ATOM 3284 O O . ASN A 1 408 ? 6.418 -16.665 1.425 1.00 93.25 408 ASN A O 1
ATOM 3288 N N . ASN A 1 409 ? 8.327 -17.797 1.075 1.00 94.88 409 ASN A N 1
ATOM 3289 C CA . ASN A 1 409 ? 8.881 -17.707 2.419 1.00 94.88 409 ASN A CA 1
ATOM 3290 C C . ASN A 1 409 ? 9.985 -16.650 2.551 1.00 94.88 409 ASN A C 1
ATOM 3292 O O . ASN A 1 409 ? 10.566 -16.514 3.623 1.00 94.88 409 ASN A O 1
ATOM 3296 N N . SER A 1 410 ? 10.271 -15.866 1.505 1.00 95.56 410 SER A N 1
ATOM 3297 C CA . SER A 1 410 ? 11.380 -14.897 1.528 1.00 95.56 410 SER A CA 1
ATOM 3298 C C . SER A 1 410 ? 11.307 -13.876 2.676 1.00 95.56 410 SER A C 1
ATOM 3300 O O . SER A 1 410 ? 12.348 -13.383 3.117 1.00 95.56 410 SER A O 1
ATOM 3302 N N . PHE A 1 411 ? 10.114 -13.584 3.212 1.00 97.19 411 PHE A N 1
ATOM 3303 C CA . PHE A 1 411 ? 9.978 -12.769 4.423 1.00 97.19 411 PHE A CA 1
ATOM 3304 C C . PHE A 1 411 ? 10.511 -13.490 5.672 1.00 97.19 411 PHE A C 1
ATOM 3306 O O . PHE A 1 411 ? 11.356 -12.932 6.370 1.00 97.19 411 PHE A O 1
ATOM 3313 N N . ILE A 1 412 ? 10.099 -14.745 5.897 1.00 96.19 412 ILE A N 1
ATOM 3314 C CA . ILE A 1 412 ? 10.627 -15.604 6.971 1.00 96.19 412 ILE A CA 1
ATOM 3315 C C . ILE A 1 412 ? 12.142 -15.715 6.844 1.00 96.19 412 ILE A C 1
ATOM 3317 O O . ILE A 1 412 ? 12.861 -15.428 7.794 1.00 96.19 412 ILE A O 1
ATOM 3321 N N . GLU A 1 413 ? 12.639 -16.068 5.658 1.00 95.69 413 GLU A N 1
ATOM 3322 C CA . GLU A 1 413 ? 14.073 -16.255 5.423 1.00 95.69 413 GLU A CA 1
ATOM 3323 C C . GLU A 1 413 ? 14.885 -14.989 5.722 1.00 95.69 413 GLU A C 1
ATOM 3325 O O . GLU A 1 413 ? 16.016 -15.074 6.193 1.00 95.69 413 GLU A O 1
ATOM 3330 N N . THR A 1 414 ? 14.312 -13.811 5.463 1.00 97.19 414 THR A N 1
ATOM 3331 C CA . THR A 1 414 ? 14.931 -12.520 5.780 1.00 97.19 414 THR A CA 1
ATOM 3332 C C . THR A 1 414 ? 15.069 -12.313 7.290 1.00 97.19 414 THR A C 1
ATOM 3334 O O . THR A 1 414 ? 16.109 -11.838 7.746 1.00 97.19 414 THR A O 1
ATOM 3337 N N . VAL A 1 415 ? 14.046 -12.677 8.066 1.00 97.12 415 VAL A N 1
ATOM 3338 C CA . VAL A 1 415 ? 14.058 -12.554 9.533 1.00 97.12 415 VAL A CA 1
ATOM 3339 C C . VAL A 1 415 ? 14.947 -13.622 10.170 1.00 97.12 415 VAL A C 1
ATOM 3341 O O . VAL A 1 415 ? 15.757 -13.284 11.032 1.00 97.12 415 VAL A O 1
ATOM 3344 N N . LEU A 1 416 ? 14.887 -14.868 9.686 1.00 95.75 416 LEU A N 1
ATOM 3345 C CA . LEU A 1 416 ? 15.797 -15.947 10.086 1.00 95.75 416 LEU A CA 1
ATOM 3346 C C . LEU A 1 416 ? 17.253 -15.550 9.845 1.00 95.75 416 LEU A C 1
ATOM 3348 O O . LEU A 1 416 ? 18.072 -15.633 10.746 1.00 95.75 416 LEU A O 1
ATOM 3352 N N . LEU A 1 417 ? 17.576 -15.030 8.659 1.00 95.31 417 LEU A N 1
ATOM 3353 C CA . LEU A 1 417 ? 18.926 -14.556 8.354 1.00 95.31 417 LEU A CA 1
ATOM 3354 C C . LEU A 1 417 ? 19.394 -13.447 9.306 1.00 95.31 417 LEU A C 1
ATOM 3356 O O . LEU A 1 417 ? 20.589 -13.324 9.561 1.00 95.31 417 LEU A O 1
ATOM 3360 N N . ALA A 1 418 ? 18.472 -12.619 9.799 1.00 96.62 418 ALA A N 1
ATOM 3361 C CA . ALA A 1 418 ? 18.814 -11.517 10.681 1.00 96.62 418 ALA A CA 1
ATOM 3362 C C . ALA A 1 418 ? 19.008 -11.938 12.140 1.00 96.62 418 ALA A C 1
ATOM 3364 O O . ALA A 1 418 ? 19.869 -11.372 12.814 1.00 96.62 418 ALA A O 1
ATOM 3365 N N . LEU A 1 419 ? 18.198 -12.876 12.634 1.00 95.62 419 LEU A N 1
ATOM 3366 C CA . LEU A 1 419 ? 18.068 -13.152 14.067 1.00 95.62 419 LEU A CA 1
ATOM 3367 C C . LEU A 1 419 ? 18.448 -14.579 14.464 1.00 95.62 419 LEU A C 1
ATOM 3369 O O . LEU A 1 419 ? 18.802 -14.793 15.623 1.00 95.62 419 LEU A O 1
ATOM 3373 N N . ASP A 1 420 ? 18.405 -15.529 13.531 1.00 93.50 420 ASP A N 1
ATOM 3374 C CA . ASP A 1 420 ? 18.741 -16.924 13.776 1.00 93.50 420 ASP A CA 1
ATOM 3375 C C . ASP A 1 420 ? 20.213 -17.211 13.412 1.00 93.50 420 ASP A C 1
ATOM 3377 O O . ASP A 1 420 ? 20.591 -17.180 12.235 1.00 93.50 420 ASP A O 1
ATOM 3381 N N . PRO A 1 421 ? 21.079 -17.491 14.405 1.00 87.31 421 PRO A N 1
ATOM 3382 C CA . PRO A 1 421 ? 22.509 -17.679 14.177 1.00 87.31 421 PRO A CA 1
ATOM 3383 C C . PRO A 1 421 ? 22.847 -18.972 13.425 1.00 87.31 421 PRO A C 1
ATOM 3385 O O . PRO A 1 421 ? 23.987 -19.124 12.971 1.00 87.31 421 PRO A O 1
ATOM 3388 N N . ASP A 1 422 ? 21.913 -19.917 13.318 1.00 88.44 422 ASP A N 1
ATOM 3389 C CA . ASP A 1 422 ? 22.143 -21.197 12.661 1.00 88.44 422 ASP A CA 1
ATOM 3390 C C . ASP A 1 422 ? 21.659 -21.188 11.213 1.00 88.44 422 ASP A C 1
ATOM 3392 O O . ASP A 1 422 ? 22.289 -21.832 10.374 1.00 88.44 422 ASP A O 1
ATOM 3396 N N . TYR A 1 423 ? 20.658 -20.370 10.873 1.00 90.56 423 TYR A N 1
ATOM 3397 C CA . TYR A 1 423 ? 20.094 -20.303 9.520 1.00 90.56 423 TYR A CA 1
ATOM 3398 C C . TYR A 1 423 ? 21.125 -20.041 8.408 1.00 90.56 423 TYR A C 1
ATOM 3400 O O . TYR A 1 423 ? 21.065 -20.654 7.337 1.00 90.56 423 TYR A O 1
ATOM 3408 N N . GLU A 1 424 ? 22.108 -19.159 8.634 1.00 86.00 424 GLU A N 1
ATOM 3409 C CA . GLU A 1 424 ? 23.147 -18.873 7.630 1.00 86.00 424 GLU A CA 1
ATOM 3410 C C . GLU A 1 424 ? 24.047 -20.092 7.355 1.00 86.00 424 GLU A C 1
ATOM 3412 O O . GLU A 1 424 ? 24.499 -20.281 6.222 1.00 86.00 424 GLU A O 1
ATOM 3417 N N . LYS A 1 425 ? 24.277 -20.940 8.367 1.00 88.06 425 LYS A N 1
ATOM 3418 C CA . LYS A 1 425 ? 25.165 -22.113 8.297 1.00 88.06 425 LYS A CA 1
ATOM 3419 C C . LYS A 1 425 ? 24.513 -23.304 7.591 1.00 88.06 425 LYS A C 1
ATOM 3421 O O . LYS A 1 425 ? 25.221 -24.226 7.187 1.00 88.06 425 LYS A O 1
ATOM 3426 N N . ILE A 1 426 ? 23.188 -23.293 7.447 1.00 87.75 426 ILE A N 1
ATOM 3427 C CA . ILE A 1 426 ? 22.424 -24.383 6.836 1.00 87.75 426 ILE A CA 1
ATOM 3428 C C . ILE A 1 426 ? 22.697 -24.426 5.322 1.00 87.75 426 ILE A C 1
ATOM 3430 O O . ILE A 1 426 ? 22.614 -23.390 4.647 1.00 87.75 426 ILE A O 1
ATOM 3434 N N . PRO A 1 427 ? 23.001 -25.604 4.743 1.00 84.56 427 PRO A N 1
ATOM 3435 C CA . PRO A 1 427 ? 23.101 -25.767 3.296 1.00 84.56 427 PRO A CA 1
ATOM 3436 C C . PRO A 1 427 ? 21.814 -25.334 2.584 1.00 84.56 427 PRO A C 1
ATOM 3438 O O . PRO A 1 427 ? 20.709 -25.585 3.051 1.00 84.56 427 PRO A O 1
ATOM 3441 N N . ASN A 1 428 ? 21.928 -24.721 1.402 1.00 79.75 428 ASN A N 1
ATOM 3442 C CA . ASN A 1 428 ? 20.747 -24.231 0.675 1.00 79.75 428 ASN A CA 1
ATOM 3443 C C . ASN A 1 428 ? 19.713 -25.327 0.341 1.00 79.75 428 ASN A C 1
ATOM 3445 O O . ASN A 1 428 ? 18.551 -24.989 0.146 1.00 79.75 428 ASN A O 1
ATOM 3449 N N . SER A 1 429 ? 20.114 -26.602 0.261 1.00 80.62 429 SER A N 1
ATOM 3450 C CA . SER A 1 429 ? 19.196 -27.735 0.064 1.00 80.62 429 SER A CA 1
ATOM 3451 C C . SER A 1 429 ? 18.242 -27.939 1.240 1.00 80.62 429 SER A C 1
ATOM 3453 O O . SER A 1 429 ? 17.101 -28.336 1.027 1.00 80.62 429 SER A O 1
ATOM 3455 N N . ASP A 1 430 ? 18.692 -27.615 2.452 1.00 86.25 430 ASP A N 1
ATOM 3456 C CA . ASP A 1 430 ? 18.022 -27.990 3.702 1.00 86.25 430 ASP A CA 1
ATOM 3457 C C . ASP A 1 430 ? 17.237 -26.802 4.291 1.00 86.25 430 ASP A C 1
ATOM 3459 O O . ASP A 1 430 ? 16.374 -26.966 5.150 1.00 86.25 430 ASP A O 1
ATOM 3463 N N . LYS A 1 431 ? 17.473 -25.582 3.781 1.00 86.56 431 LYS A N 1
ATOM 3464 C CA . LYS A 1 431 ? 16.757 -24.363 4.197 1.00 86.56 431 LYS A CA 1
ATOM 3465 C C . LYS A 1 431 ? 15.246 -24.448 3.998 1.00 86.56 431 LYS A C 1
ATOM 3467 O O . LYS A 1 431 ? 14.506 -23.871 4.785 1.00 86.56 431 LYS A O 1
ATOM 3472 N N . VAL A 1 432 ? 14.783 -25.162 2.971 1.00 87.81 432 VAL A N 1
ATOM 3473 C CA . VAL A 1 432 ? 13.344 -25.339 2.707 1.00 87.81 432 VAL A CA 1
ATOM 3474 C C . VAL A 1 432 ? 12.673 -26.106 3.847 1.00 87.81 432 VAL A C 1
ATOM 3476 O O . VAL A 1 432 ? 11.607 -25.710 4.314 1.00 87.81 432 VAL A O 1
ATOM 3479 N N . GLU A 1 433 ? 13.311 -27.177 4.319 1.00 88.06 433 GLU A N 1
ATOM 3480 C CA . GLU A 1 433 ? 12.818 -27.971 5.444 1.00 88.06 433 GLU A CA 1
ATOM 3481 C C . GLU A 1 433 ? 12.890 -27.180 6.751 1.00 88.06 433 GLU A C 1
ATOM 3483 O O . GLU A 1 433 ? 11.905 -27.118 7.480 1.00 88.06 433 GLU A O 1
ATOM 3488 N N . TYR A 1 434 ? 13.989 -26.459 6.976 1.00 91.44 434 TYR A N 1
ATOM 3489 C CA . TYR A 1 434 ? 14.133 -25.595 8.146 1.00 91.44 434 TYR A CA 1
ATOM 3490 C C . TYR A 1 434 ? 13.039 -24.518 8.232 1.00 91.44 434 TYR A C 1
ATOM 3492 O O . TYR A 1 434 ? 12.456 -24.292 9.289 1.00 91.44 434 TYR A O 1
ATOM 3500 N N . VAL A 1 435 ? 12.719 -23.865 7.111 1.00 91.94 435 VAL A N 1
ATOM 3501 C CA . VAL A 1 435 ? 11.635 -22.874 7.038 1.00 91.94 435 VAL A CA 1
ATOM 3502 C C . VAL A 1 435 ? 10.277 -23.513 7.331 1.00 91.94 435 VAL A C 1
ATOM 3504 O O . VAL A 1 435 ? 9.452 -22.901 8.008 1.00 91.94 435 VAL A O 1
ATOM 3507 N N . ARG A 1 436 ? 10.030 -24.739 6.857 1.00 89.75 436 ARG A N 1
ATOM 3508 C CA . ARG A 1 436 ? 8.794 -25.476 7.158 1.00 89.75 436 ARG A CA 1
ATOM 3509 C C . ARG A 1 436 ? 8.676 -25.772 8.655 1.00 89.75 436 ARG A C 1
ATOM 3511 O O . ARG A 1 436 ? 7.619 -25.547 9.237 1.00 89.75 436 ARG A O 1
ATOM 3518 N N . ASP A 1 437 ? 9.758 -26.212 9.285 1.00 89.38 437 ASP A N 1
ATOM 3519 C CA . ASP A 1 437 ? 9.779 -26.492 10.723 1.00 89.38 437 ASP A CA 1
ATOM 3520 C C . ASP A 1 437 ? 9.620 -25.207 11.547 1.00 89.38 437 ASP A C 1
ATOM 3522 O O . ASP A 1 437 ? 8.871 -25.179 12.525 1.00 89.38 437 ASP A O 1
ATOM 3526 N N . PHE A 1 438 ? 10.229 -24.105 11.099 1.00 92.31 438 PHE A N 1
ATOM 3527 C CA . PHE A 1 438 ? 10.007 -22.785 11.682 1.00 92.31 438 PHE A CA 1
ATOM 3528 C C . PHE A 1 438 ? 8.528 -22.374 11.624 1.00 92.31 438 PHE A C 1
ATOM 3530 O O . PHE A 1 438 ? 7.982 -21.925 12.629 1.00 92.31 438 PHE A O 1
ATOM 3537 N N . ARG A 1 439 ? 7.849 -22.575 10.487 1.00 92.19 439 ARG A N 1
ATOM 3538 C CA . ARG A 1 439 ? 6.408 -22.293 10.347 1.00 92.19 439 ARG A CA 1
ATOM 3539 C C . ARG A 1 439 ? 5.557 -23.129 11.307 1.00 92.19 439 ARG A C 1
ATOM 3541 O O . ARG A 1 439 ? 4.636 -22.587 11.912 1.00 92.19 439 ARG A O 1
ATOM 3548 N N . ASN A 1 440 ? 5.899 -24.402 11.516 1.00 87.69 440 ASN A N 1
ATOM 3549 C CA . ASN A 1 440 ? 5.225 -25.253 12.504 1.00 87.69 440 ASN A CA 1
ATOM 3550 C C . ASN A 1 440 ? 5.363 -24.701 13.932 1.00 87.69 440 ASN A C 1
ATOM 3552 O O . ASN A 1 440 ? 4.380 -24.649 14.669 1.00 87.69 440 ASN A O 1
ATOM 3556 N N . ASN A 1 441 ? 6.560 -24.243 14.309 1.00 87.62 441 ASN A N 1
ATOM 3557 C CA . ASN A 1 441 ? 6.791 -23.627 15.620 1.00 87.62 441 ASN A CA 1
ATOM 3558 C C . ASN A 1 441 ? 6.036 -22.301 15.764 1.00 87.62 441 ASN A C 1
ATOM 3560 O O . ASN A 1 441 ? 5.498 -21.996 16.827 1.00 87.62 441 ASN A O 1
ATOM 3564 N N . LEU A 1 442 ? 5.970 -21.523 14.685 1.00 87.00 442 LEU A N 1
ATOM 3565 C CA . LEU A 1 442 ? 5.290 -20.237 14.669 1.00 87.00 442 LEU A CA 1
ATOM 3566 C C . LEU A 1 442 ? 3.767 -20.382 14.802 1.00 87.00 442 LEU A C 1
ATOM 3568 O O . LEU A 1 442 ? 3.138 -19.571 15.474 1.00 87.00 442 LEU A O 1
ATOM 3572 N N . ALA A 1 443 ? 3.181 -21.437 14.229 1.00 84.62 443 ALA A N 1
ATOM 3573 C CA . ALA A 1 443 ? 1.753 -21.739 14.341 1.00 84.62 443 ALA A CA 1
ATOM 3574 C C . ALA A 1 443 ? 1.295 -22.026 15.784 1.00 84.62 443 ALA A C 1
ATOM 3576 O O . ALA A 1 443 ? 0.110 -21.912 16.084 1.00 84.62 443 ALA A O 1
ATOM 3577 N N . ALA A 1 444 ? 2.219 -22.389 16.681 1.00 78.94 444 ALA A N 1
ATOM 3578 C CA . ALA A 1 444 ? 1.924 -22.592 18.097 1.00 78.94 444 ALA A CA 1
ATOM 3579 C C . ALA A 1 444 ? 1.883 -21.280 18.903 1.00 78.94 444 ALA A C 1
ATOM 3581 O O . ALA A 1 444 ? 1.457 -21.297 20.061 1.00 78.94 444 ALA A O 1
ATOM 3582 N N . GLN A 1 445 ? 2.320 -20.154 18.323 1.00 75.38 445 GLN A N 1
ATOM 3583 C CA . GLN A 1 445 ? 2.324 -18.877 19.025 1.00 75.38 445 GLN A CA 1
ATOM 3584 C C . GLN A 1 445 ? 0.938 -18.248 19.072 1.00 75.38 445 GLN A C 1
ATOM 3586 O O . GLN A 1 445 ? 0.310 -17.982 18.049 1.00 75.38 445 GLN A O 1
ATOM 3591 N N . LYS A 1 446 ? 0.496 -17.941 20.290 1.00 68.38 446 LYS A N 1
ATOM 3592 C CA . LYS A 1 446 ? -0.691 -17.125 20.538 1.00 68.38 446 LYS A CA 1
ATOM 3593 C C . LYS A 1 446 ? -0.245 -15.686 20.708 1.00 68.38 446 LYS A C 1
ATOM 3595 O O . LYS A 1 446 ? 0.510 -15.401 21.630 1.00 68.38 446 LYS A O 1
ATOM 3600 N N . VAL A 1 447 ? -0.704 -14.790 19.842 1.00 66.38 447 VAL A N 1
ATOM 3601 C CA . VAL A 1 447 ? -0.277 -13.389 19.891 1.00 66.38 447 VAL A CA 1
ATOM 3602 C C . VAL A 1 447 ? -1.486 -12.477 19.724 1.00 66.38 447 VAL A C 1
ATOM 3604 O O . VAL A 1 447 ? -2.152 -12.487 18.692 1.00 66.38 447 VAL A O 1
ATOM 3607 N N . ALA A 1 448 ? -1.784 -11.672 20.744 1.00 67.88 448 ALA A N 1
ATOM 3608 C CA . ALA A 1 448 ? -2.884 -10.713 20.685 1.00 67.88 448 ALA A CA 1
ATOM 3609 C C . ALA A 1 448 ? -2.551 -9.488 19.807 1.00 67.88 448 ALA A C 1
ATOM 3611 O O . ALA A 1 448 ? -3.456 -8.892 19.220 1.00 67.88 448 ALA A O 1
ATOM 3612 N N . SER A 1 449 ? -1.271 -9.117 19.653 1.00 63.69 449 SER A N 1
ATOM 3613 C CA . SER A 1 449 ? -0.867 -7.933 18.871 1.00 63.69 449 SER A CA 1
ATOM 3614 C C . SER A 1 449 ? -1.128 -8.037 17.371 1.00 63.69 449 SER A C 1
ATOM 3616 O O . SER A 1 449 ? -1.410 -7.015 16.741 1.00 63.69 449 SER A O 1
ATOM 3618 N N . VAL A 1 450 ? -1.138 -9.245 16.797 1.00 73.88 450 VAL A N 1
ATOM 3619 C CA . VAL A 1 450 ? -1.426 -9.439 15.363 1.00 73.88 450 VAL A CA 1
ATOM 3620 C C . VAL A 1 450 ? -2.893 -9.216 15.009 1.00 73.88 450 VAL A C 1
ATOM 3622 O O . VAL A 1 450 ? -3.237 -9.078 13.840 1.00 73.88 450 VAL A O 1
ATOM 3625 N N . ILE A 1 451 ? -3.787 -9.100 15.990 1.00 76.88 451 ILE A N 1
ATOM 3626 C CA . ILE A 1 451 ? -5.232 -8.999 15.740 1.00 76.88 451 ILE A CA 1
ATOM 3627 C C . ILE A 1 451 ? -5.608 -7.732 14.971 1.00 76.88 451 ILE A C 1
ATOM 3629 O O . ILE A 1 451 ? -6.599 -7.722 14.239 1.00 76.88 451 ILE A O 1
ATOM 3633 N N . GLN A 1 452 ? -4.788 -6.679 15.041 1.00 83.94 452 GLN A N 1
ATOM 3634 C CA . GLN A 1 452 ? -4.966 -5.507 14.180 1.00 83.94 452 GLN A CA 1
ATOM 3635 C C . GLN A 1 452 ? -4.863 -5.838 12.684 1.00 83.94 452 GLN A C 1
ATOM 3637 O O . GLN A 1 452 ? -5.564 -5.222 11.878 1.00 83.94 452 GLN A O 1
ATOM 3642 N N . GLU A 1 453 ? -4.008 -6.799 12.327 1.00 85.00 453 GLU A N 1
ATOM 3643 C CA . GLU A 1 453 ? -3.751 -7.265 10.957 1.00 85.00 453 GLU A CA 1
ATOM 3644 C C . GLU A 1 453 ? -4.792 -8.306 10.506 1.00 85.00 453 GLU A C 1
ATOM 3646 O O . GLU A 1 453 ? -5.100 -8.437 9.312 1.00 85.00 453 GLU A O 1
ATOM 3651 N N . LEU A 1 454 ? -5.387 -8.991 11.486 1.00 82.50 454 LEU A N 1
ATOM 3652 C CA . LEU A 1 454 ? -6.230 -10.176 11.333 1.00 82.50 454 LEU A CA 1
ATOM 3653 C C . LEU A 1 454 ? -7.715 -9.923 11.649 1.00 82.50 454 LEU A C 1
ATOM 3655 O O . LEU A 1 454 ? -8.466 -10.869 11.846 1.00 82.50 454 LEU A O 1
ATOM 3659 N N . TYR A 1 455 ? -8.157 -8.662 11.683 1.00 75.69 455 TYR A N 1
ATOM 3660 C CA . TYR A 1 455 ? -9.497 -8.249 12.142 1.00 75.69 455 TYR A CA 1
ATOM 3661 C C . TYR A 1 455 ? -10.696 -8.949 11.462 1.00 75.69 455 TYR A C 1
ATOM 3663 O O . TYR A 1 455 ? -11.812 -8.903 11.979 1.00 75.69 455 TYR A O 1
ATOM 3671 N N . ASP A 1 456 ? -10.499 -9.539 10.285 1.00 73.75 456 ASP A N 1
ATOM 3672 C CA . ASP A 1 456 ? -11.502 -10.255 9.491 1.00 73.75 456 ASP A CA 1
ATOM 3673 C C . ASP A 1 456 ? -11.114 -11.714 9.182 1.00 73.75 456 ASP A C 1
ATOM 3675 O O . ASP A 1 456 ? -11.797 -12.359 8.386 1.00 73.75 456 ASP A O 1
ATOM 3679 N N . LEU A 1 457 ? -10.043 -12.233 9.795 1.00 72.75 457 LEU A N 1
ATOM 3680 C CA . LEU A 1 457 ? -9.561 -13.602 9.612 1.00 72.75 457 LEU A CA 1
ATOM 3681 C C . LEU A 1 457 ? -9.873 -14.462 10.841 1.00 72.75 457 LEU A C 1
ATOM 3683 O O . LEU A 1 457 ? -9.784 -14.008 11.978 1.00 72.75 457 LEU A O 1
ATOM 3687 N N . ASP A 1 458 ? -10.240 -15.716 10.589 1.00 74.56 458 ASP A N 1
ATOM 3688 C CA . ASP A 1 458 ? -10.483 -16.720 11.625 1.00 74.56 458 ASP A CA 1
ATOM 3689 C C . ASP A 1 458 ? -9.179 -17.406 12.057 1.00 74.56 458 ASP A C 1
ATOM 3691 O O . ASP A 1 458 ? -8.289 -17.625 11.231 1.00 74.56 458 ASP A O 1
ATOM 3695 N N . GLU A 1 459 ? -9.078 -17.780 13.335 1.00 73.94 459 GLU A N 1
ATOM 3696 C CA . GLU A 1 459 ? -7.874 -18.379 13.934 1.00 73.94 459 GLU A CA 1
ATOM 3697 C C . GLU A 1 459 ? -7.478 -19.678 13.218 1.00 73.94 459 GLU A C 1
ATOM 3699 O O . GLU A 1 459 ? -6.307 -19.876 12.893 1.00 73.94 459 GLU A O 1
ATOM 3704 N N . GLU A 1 460 ? -8.453 -20.521 12.861 1.00 80.00 460 GLU A N 1
ATOM 3705 C CA . GLU A 1 460 ? -8.201 -21.763 12.119 1.00 80.00 460 GLU A CA 1
ATOM 3706 C C . GLU A 1 460 ? -7.590 -21.494 10.737 1.00 80.00 460 GLU A C 1
ATOM 3708 O O . GLU A 1 460 ? -6.668 -22.194 10.307 1.00 80.00 460 GLU A O 1
ATOM 3713 N N . LYS A 1 461 ? -8.072 -20.454 10.042 1.00 83.12 461 LYS A N 1
ATOM 3714 C CA . LYS A 1 461 ? -7.529 -20.035 8.743 1.00 83.12 461 LYS A CA 1
ATOM 3715 C C . LYS A 1 461 ? -6.111 -19.495 8.892 1.00 83.12 461 LYS A C 1
ATOM 3717 O O . LYS A 1 461 ? -5.256 -19.860 8.098 1.00 83.12 461 LYS A O 1
ATOM 3722 N N . ILE A 1 462 ? -5.848 -18.689 9.919 1.00 81.44 462 ILE A N 1
ATOM 3723 C CA . ILE A 1 462 ? -4.514 -18.142 10.197 1.00 81.44 462 ILE A CA 1
ATOM 3724 C C . ILE A 1 462 ? -3.514 -19.270 10.438 1.00 81.44 462 ILE A C 1
ATOM 3726 O O . ILE A 1 462 ? -2.460 -19.296 9.809 1.00 81.44 462 ILE A O 1
ATOM 3730 N N . VAL A 1 463 ? -3.856 -20.231 11.297 1.00 85.75 463 VAL A N 1
ATOM 3731 C CA . VAL A 1 463 ? -3.001 -21.392 11.576 1.00 85.75 463 VAL A CA 1
ATOM 3732 C C . VAL A 1 463 ? -2.765 -22.199 10.303 1.00 85.75 463 VAL A C 1
ATOM 3734 O O . VAL A 1 463 ? -1.627 -22.554 10.004 1.00 85.75 463 VAL A O 1
ATOM 3737 N N . LYS A 1 464 ? -3.811 -22.444 9.507 1.00 88.31 464 LYS A N 1
ATOM 3738 C CA . LYS A 1 464 ? -3.683 -23.142 8.224 1.00 88.31 464 LYS A CA 1
ATOM 3739 C C . LYS A 1 464 ? -2.752 -22.406 7.257 1.00 88.31 464 LYS A C 1
ATOM 3741 O O . LYS A 1 464 ? -1.885 -23.041 6.663 1.00 88.31 464 LYS A O 1
ATOM 3746 N N . ASP A 1 465 ? -2.908 -21.093 7.131 1.00 89.12 465 ASP A N 1
ATOM 3747 C CA . ASP A 1 465 ? -2.086 -20.256 6.260 1.00 89.12 465 ASP A CA 1
ATOM 3748 C C . ASP A 1 465 ? -0.632 -20.231 6.748 1.00 89.12 465 ASP A C 1
ATOM 3750 O O . ASP A 1 465 ? 0.280 -20.333 5.934 1.00 89.12 465 ASP A O 1
ATOM 3754 N N . ILE A 1 466 ? -0.386 -20.181 8.065 1.00 89.88 466 ILE A N 1
ATOM 3755 C CA . ILE A 1 466 ? 0.962 -20.294 8.640 1.00 89.88 466 ILE A CA 1
ATOM 3756 C C . ILE A 1 466 ? 1.562 -21.666 8.337 1.00 89.88 466 ILE A C 1
ATOM 3758 O O . ILE A 1 466 ? 2.730 -21.727 7.980 1.00 89.88 466 ILE A O 1
ATOM 3762 N N . LEU A 1 467 ? 0.812 -22.762 8.422 1.00 89.88 467 LEU A N 1
ATOM 3763 C CA . LEU A 1 467 ? 1.350 -24.108 8.196 1.00 89.88 467 LEU A CA 1
ATOM 3764 C C . LEU A 1 467 ? 1.616 -24.431 6.715 1.00 89.88 467 LEU A C 1
ATOM 3766 O O . LEU A 1 467 ? 2.437 -25.300 6.426 1.00 89.88 467 LEU A O 1
ATOM 3770 N N . ASP A 1 468 ? 0.960 -23.745 5.777 1.00 91.00 468 ASP A N 1
ATOM 3771 C CA . ASP A 1 468 ? 1.102 -24.007 4.341 1.00 91.00 468 ASP A CA 1
ATOM 3772 C C . ASP A 1 468 ? 2.321 -23.270 3.732 1.00 91.00 468 ASP A C 1
ATOM 3774 O O . ASP A 1 468 ? 2.295 -22.044 3.588 1.00 91.00 468 ASP A O 1
ATOM 3778 N N . PRO A 1 469 ? 3.398 -23.975 3.327 1.00 86.94 469 PRO A N 1
ATOM 3779 C CA . PRO A 1 469 ? 4.601 -23.346 2.773 1.00 86.94 469 PRO A CA 1
ATOM 3780 C C . PRO A 1 469 ? 4.386 -22.704 1.394 1.00 86.94 469 PRO A C 1
ATOM 3782 O O . PRO A 1 469 ? 5.219 -21.891 0.978 1.00 86.94 469 PRO A O 1
ATOM 3785 N N . GLU A 1 470 ? 3.300 -23.051 0.694 1.00 89.69 470 GLU A N 1
ATOM 3786 C CA . GLU A 1 470 ? 2.920 -22.451 -0.586 1.00 89.69 470 GLU A CA 1
ATOM 3787 C C . GLU A 1 470 ? 2.159 -21.134 -0.393 1.00 89.69 470 GLU A C 1
ATOM 3789 O O . GLU A 1 470 ? 2.078 -20.330 -1.323 1.00 89.69 470 GLU A O 1
ATOM 3794 N N . VAL A 1 471 ? 1.653 -20.849 0.810 1.00 91.12 471 VAL A N 1
ATOM 3795 C CA . VAL A 1 471 ? 1.054 -19.550 1.129 1.00 91.12 471 VAL A CA 1
ATOM 3796 C C . VAL A 1 471 ? 2.155 -18.519 1.373 1.00 91.12 471 VAL A C 1
ATOM 3798 O O . VAL A 1 471 ? 3.077 -18.714 2.175 1.00 91.12 471 VAL A O 1
ATOM 3801 N N . ILE A 1 472 ? 2.041 -17.386 0.674 1.00 92.81 472 ILE A N 1
ATOM 3802 C CA . ILE A 1 472 ? 2.945 -16.242 0.821 1.00 92.81 472 ILE A CA 1
ATOM 3803 C C . ILE A 1 472 ? 2.899 -15.758 2.265 1.00 92.81 472 ILE A C 1
ATOM 3805 O O . ILE A 1 472 ? 1.852 -15.347 2.765 1.00 92.81 472 ILE A O 1
ATOM 3809 N N . PHE A 1 473 ? 4.059 -15.736 2.910 1.00 92.69 473 PHE A N 1
ATOM 3810 C CA . PHE A 1 473 ? 4.198 -15.177 4.243 1.00 92.69 473 PHE A CA 1
ATOM 3811 C C . PHE A 1 473 ? 4.287 -13.644 4.152 1.00 92.69 473 PHE A C 1
ATOM 3813 O O . PHE A 1 473 ? 5.374 -13.069 4.133 1.00 92.69 473 PHE A O 1
ATOM 3820 N N . ASP A 1 474 ? 3.141 -12.974 3.985 1.00 92.69 474 ASP A N 1
ATOM 3821 C CA . ASP A 1 474 ? 3.081 -11.525 3.763 1.00 92.69 474 ASP A CA 1
ATOM 3822 C C . ASP A 1 474 ? 3.304 -10.733 5.066 1.00 92.69 474 ASP A C 1
ATOM 3824 O O . ASP A 1 474 ? 2.583 -10.877 6.055 1.00 92.69 474 ASP A O 1
ATOM 3828 N N . SER A 1 475 ? 4.268 -9.814 5.031 1.00 94.19 475 SER A N 1
ATOM 3829 C CA . SER A 1 475 ? 4.517 -8.784 6.051 1.00 94.19 475 SER A CA 1
ATOM 3830 C C . SER A 1 475 ? 3.303 -7.951 6.454 1.00 94.19 475 SER A C 1
ATOM 3832 O O . SER A 1 475 ? 3.298 -7.366 7.531 1.00 94.19 475 SER A O 1
ATOM 3834 N N . LYS A 1 476 ? 2.260 -7.858 5.634 1.00 91.62 476 LYS A N 1
ATOM 3835 C CA . LYS A 1 476 ? 1.029 -7.171 6.030 1.00 91.62 476 LYS A CA 1
ATOM 3836 C C . LYS A 1 476 ? 0.197 -7.927 7.064 1.00 91.62 476 LYS A C 1
ATOM 3838 O O . LYS A 1 476 ? -0.716 -7.316 7.606 1.00 91.62 476 LYS A O 1
ATOM 3843 N N . ILE A 1 477 ? 0.443 -9.222 7.234 1.00 88.69 477 ILE A N 1
ATOM 3844 C CA . ILE A 1 477 ? -0.384 -10.134 8.035 1.00 88.69 477 ILE A CA 1
ATOM 3845 C C . ILE A 1 477 ? 0.418 -10.738 9.193 1.00 88.69 477 ILE A C 1
ATOM 3847 O O . ILE A 1 477 ? -0.133 -10.999 10.260 1.00 88.69 477 ILE A O 1
ATOM 3851 N N . PHE A 1 478 ? 1.708 -11.001 8.970 1.00 89.81 478 PHE A N 1
ATOM 3852 C CA . PHE A 1 478 ? 2.520 -11.793 9.891 1.00 89.81 478 PHE A CA 1
ATOM 3853 C C . PHE A 1 478 ? 3.697 -11.029 10.506 1.00 89.81 478 PHE A C 1
ATOM 3855 O O . PHE A 1 478 ? 4.591 -11.653 11.077 1.00 89.81 478 PHE A O 1
ATOM 3862 N N . THR A 1 479 ? 3.738 -9.695 10.398 1.00 91.12 479 THR A N 1
ATOM 3863 C CA . THR A 1 479 ? 4.845 -8.924 10.991 1.00 91.12 479 THR A CA 1
ATOM 3864 C C . THR A 1 479 ? 4.826 -9.041 12.511 1.00 91.12 479 THR A C 1
ATOM 3866 O O . THR A 1 479 ? 5.828 -9.474 13.082 1.00 91.12 479 THR A O 1
ATOM 3869 N N . GLY A 1 480 ? 3.684 -8.765 13.153 1.00 86.44 480 GLY A N 1
ATOM 3870 C CA . GLY A 1 480 ? 3.567 -8.867 14.612 1.00 86.44 480 GLY A CA 1
ATOM 3871 C C . GLY A 1 480 ? 3.872 -10.270 15.159 1.00 86.44 480 GLY A C 1
ATOM 3872 O O . GLY A 1 480 ? 4.408 -10.409 16.254 1.00 86.44 480 GLY A O 1
ATOM 3873 N N . LEU A 1 481 ? 3.621 -11.323 14.372 1.00 87.50 481 LEU A N 1
ATOM 3874 C CA . LEU A 1 481 ? 3.881 -12.708 14.775 1.00 87.50 481 LEU A CA 1
ATOM 3875 C C . LEU A 1 481 ? 5.386 -12.988 14.899 1.00 87.50 481 LEU A C 1
ATOM 3877 O O . LEU A 1 481 ? 5.833 -13.621 15.854 1.00 87.50 481 LEU A O 1
ATOM 3881 N N . LEU A 1 482 ? 6.174 -12.490 13.942 1.00 91.38 482 LEU A N 1
ATOM 3882 C CA . LEU A 1 482 ? 7.633 -12.606 13.966 1.00 91.38 482 LEU A CA 1
ATOM 3883 C C . LEU A 1 482 ? 8.264 -11.674 15.008 1.00 91.38 482 LEU A C 1
ATOM 3885 O O . LEU A 1 482 ? 9.252 -12.051 15.640 1.00 91.38 482 LEU A O 1
ATOM 3889 N N . GLU A 1 483 ? 7.694 -10.480 15.204 1.00 89.25 483 GLU A N 1
ATOM 3890 C CA . GLU A 1 483 ? 8.102 -9.559 16.272 1.00 89.25 483 GLU A CA 1
ATOM 3891 C C . GLU A 1 483 ? 7.947 -10.203 17.651 1.00 89.25 483 GLU A C 1
ATOM 3893 O O . GLU A 1 483 ? 8.894 -10.167 18.437 1.00 89.25 483 GLU A O 1
ATOM 3898 N N . ALA A 1 484 ? 6.806 -10.847 17.910 1.00 85.25 484 ALA A N 1
ATOM 3899 C CA . ALA A 1 484 ? 6.543 -11.556 19.156 1.00 85.25 484 ALA A CA 1
ATOM 3900 C C . ALA A 1 484 ? 7.461 -12.776 19.335 1.00 85.25 484 ALA A C 1
ATOM 3902 O O . ALA A 1 484 ? 8.085 -12.921 20.382 1.00 85.25 484 ALA A O 1
ATOM 3903 N N . TYR A 1 485 ? 7.610 -13.622 18.305 1.00 89.12 485 TYR A N 1
ATOM 3904 C CA . TYR A 1 485 ? 8.425 -14.842 18.395 1.00 89.12 485 TYR A CA 1
ATOM 3905 C C . TYR A 1 485 ? 9.892 -14.559 18.756 1.00 89.12 485 TYR A C 1
ATOM 3907 O O . TYR A 1 485 ? 10.488 -15.278 19.555 1.00 89.12 485 TYR A O 1
ATOM 3915 N N . TYR A 1 486 ? 10.484 -13.519 18.163 1.00 90.12 486 TYR A N 1
ATOM 3916 C CA . TYR A 1 486 ? 11.892 -13.169 18.372 1.00 90.12 486 TYR A CA 1
ATOM 3917 C C . TYR A 1 486 ? 12.126 -12.068 19.414 1.00 90.12 486 TYR A C 1
ATOM 3919 O O . TYR A 1 486 ? 13.275 -11.654 19.594 1.00 90.12 486 TYR A O 1
ATOM 3927 N N . ASP A 1 487 ? 11.066 -11.565 20.051 1.00 88.25 487 ASP A N 1
ATOM 3928 C CA . ASP A 1 487 ? 11.091 -10.353 20.873 1.00 88.25 487 ASP A CA 1
ATOM 3929 C C . ASP A 1 487 ? 11.863 -9.208 20.182 1.00 88.25 487 ASP A C 1
ATOM 3931 O O . ASP A 1 487 ? 12.836 -8.637 20.682 1.00 88.25 487 ASP A O 1
ATOM 3935 N N . CYS A 1 488 ? 11.447 -8.887 18.958 1.00 91.38 488 CYS A N 1
ATOM 3936 C CA . CYS A 1 488 ? 12.127 -7.928 18.092 1.00 91.38 488 CYS A CA 1
ATOM 3937 C C . CYS A 1 488 ? 11.168 -6.866 17.540 1.00 91.38 488 CYS A C 1
ATOM 3939 O O . CYS A 1 488 ? 9.998 -6.800 17.910 1.00 91.38 488 CYS A O 1
ATOM 3941 N N . GLN A 1 489 ? 11.696 -5.978 16.703 1.00 90.69 489 GLN A N 1
ATOM 3942 C CA . GLN A 1 489 ? 10.928 -4.998 15.943 1.00 90.69 489 GLN A CA 1
ATOM 3943 C C . GLN A 1 489 ? 11.245 -5.161 14.465 1.00 90.69 489 GLN A C 1
ATOM 3945 O O . GLN A 1 489 ? 12.411 -5.289 14.094 1.00 90.69 489 GLN A O 1
ATOM 3950 N N . ILE A 1 490 ? 10.243 -5.115 13.603 1.00 94.06 490 ILE A N 1
ATOM 3951 C CA . ILE A 1 490 ? 10.412 -5.310 12.170 1.00 94.06 490 ILE A CA 1
ATOM 3952 C C . ILE A 1 490 ? 9.842 -4.095 11.450 1.00 94.06 490 ILE A C 1
ATOM 3954 O O . ILE A 1 490 ? 8.668 -3.754 11.549 1.00 94.06 490 ILE A O 1
ATOM 3958 N N . ILE A 1 491 ? 10.696 -3.432 10.675 1.00 94.12 491 ILE A N 1
ATOM 3959 C CA . ILE A 1 491 ? 10.304 -2.284 9.863 1.00 94.12 491 ILE A CA 1
ATOM 3960 C C . ILE A 1 491 ? 10.405 -2.685 8.404 1.00 94.12 491 ILE A C 1
ATOM 3962 O O . ILE A 1 491 ? 11.496 -2.918 7.876 1.00 94.12 491 ILE A O 1
ATOM 3966 N N . VAL A 1 492 ? 9.254 -2.725 7.744 1.00 95.38 492 VAL A N 1
ATOM 3967 C CA . VAL A 1 492 ? 9.163 -3.106 6.340 1.00 95.38 492 VAL A CA 1
ATOM 3968 C C . VAL A 1 492 ? 9.085 -1.856 5.476 1.00 95.38 492 VAL A C 1
ATOM 3970 O O . VAL A 1 492 ? 8.222 -0.997 5.643 1.00 95.38 492 VAL A O 1
ATOM 3973 N N . PHE A 1 493 ? 10.003 -1.755 4.524 1.00 95.12 493 PHE A N 1
ATOM 3974 C CA . PHE A 1 493 ? 9.943 -0.794 3.437 1.00 95.12 493 PHE A CA 1
ATOM 3975 C C . PHE A 1 493 ? 9.450 -1.489 2.177 1.00 95.12 493 PHE A C 1
ATOM 3977 O O . PHE A 1 493 ? 9.859 -2.607 1.880 1.00 95.12 493 PHE A O 1
ATOM 3984 N N . THR A 1 494 ? 8.630 -0.813 1.384 1.00 93.56 494 THR A N 1
ATOM 3985 C CA . THR A 1 494 ? 8.075 -1.370 0.150 1.00 93.56 494 THR A CA 1
ATOM 3986 C C . THR A 1 494 ? 8.324 -0.463 -1.043 1.00 93.56 494 THR A C 1
ATOM 3988 O O . THR A 1 494 ? 8.462 0.754 -0.904 1.00 93.56 494 THR A O 1
ATOM 3991 N N . ARG A 1 495 ? 8.391 -1.050 -2.241 1.00 86.75 495 ARG A N 1
ATOM 3992 C CA . ARG A 1 495 ? 8.418 -0.324 -3.516 1.00 86.75 495 ARG A CA 1
ATOM 3993 C C . ARG A 1 495 ? 7.257 -0.754 -4.403 1.00 86.75 495 ARG A C 1
ATOM 3995 O O . ARG A 1 495 ? 7.201 -1.901 -4.844 1.00 86.75 495 ARG A O 1
ATOM 4002 N N . THR A 1 496 ? 6.426 0.214 -4.780 1.00 78.25 496 THR A N 1
ATOM 4003 C CA . THR A 1 496 ? 5.320 0.037 -5.732 1.00 78.25 496 THR A CA 1
ATOM 4004 C C . THR A 1 496 ? 5.569 0.811 -7.030 1.00 78.25 496 THR A C 1
ATOM 4006 O O . THR A 1 496 ? 6.488 1.631 -7.120 1.00 78.25 496 THR A O 1
ATOM 4009 N N . ASP A 1 497 ? 4.745 0.578 -8.055 1.00 69.06 497 ASP A N 1
ATOM 4010 C CA . ASP A 1 497 ? 4.813 1.337 -9.313 1.00 69.06 497 ASP A CA 1
ATOM 4011 C C . ASP A 1 497 ? 4.529 2.834 -9.115 1.00 69.06 497 ASP A C 1
ATOM 4013 O O . ASP A 1 497 ? 5.094 3.668 -9.828 1.00 69.06 497 ASP A O 1
ATOM 4017 N N . GLN A 1 498 ? 3.685 3.167 -8.131 1.00 70.25 498 GLN A N 1
ATOM 4018 C CA . GLN A 1 498 ? 3.374 4.542 -7.736 1.00 70.25 498 GLN A CA 1
ATOM 4019 C C . GLN A 1 498 ? 4.506 5.155 -6.898 1.00 70.25 498 GLN A C 1
ATOM 4021 O O . GLN A 1 498 ? 4.823 6.330 -7.066 1.00 70.25 498 GLN A O 1
ATOM 4026 N N . GLN A 1 499 ? 5.161 4.352 -6.053 1.00 75.00 499 GLN A N 1
ATOM 4027 C CA . GLN A 1 499 ? 6.207 4.786 -5.121 1.00 75.00 499 GLN A CA 1
ATOM 4028 C C . GLN A 1 499 ? 7.547 4.110 -5.438 1.00 75.00 499 GLN A C 1
ATOM 4030 O O . GLN A 1 499 ? 8.107 3.335 -4.660 1.00 75.00 499 GLN A O 1
ATOM 4035 N N . GLN A 1 500 ? 8.104 4.427 -6.612 1.00 73.44 500 GLN A N 1
ATOM 4036 C CA . GLN A 1 500 ? 9.318 3.770 -7.127 1.00 73.44 500 GLN A CA 1
ATOM 4037 C C . GLN A 1 500 ? 10.583 4.014 -6.289 1.00 73.44 500 GLN A C 1
ATOM 4039 O O . GLN A 1 500 ? 11.562 3.279 -6.435 1.00 73.44 500 GLN A O 1
ATOM 4044 N N . ASN A 1 501 ? 10.585 5.047 -5.443 1.00 78.38 501 ASN A N 1
ATOM 4045 C CA . ASN A 1 501 ? 11.718 5.391 -4.582 1.00 78.38 501 ASN A CA 1
ATOM 4046 C C . ASN A 1 501 ? 11.662 4.721 -3.201 1.00 78.38 501 ASN A C 1
ATOM 4048 O O . ASN A 1 501 ? 12.607 4.894 -2.432 1.00 78.38 501 ASN A O 1
ATOM 4052 N N . GLY A 1 502 ? 10.616 3.937 -2.928 1.00 84.56 502 GLY A N 1
ATOM 4053 C CA . GLY A 1 502 ? 10.393 3.239 -1.668 1.00 84.56 502 GLY A CA 1
ATOM 4054 C C . GLY A 1 502 ? 9.691 4.093 -0.607 1.00 84.56 502 GLY A C 1
ATOM 4055 O O . GLY A 1 502 ? 9.868 5.314 -0.565 1.00 84.56 502 GLY A O 1
ATOM 4056 N N . GLU A 1 503 ? 8.912 3.437 0.246 1.00 89.88 503 GLU A N 1
ATOM 4057 C CA . GLU A 1 503 ? 8.193 4.008 1.393 1.00 89.88 503 GLU A CA 1
ATOM 4058 C C . GLU A 1 503 ? 8.045 2.971 2.521 1.00 89.88 503 GLU A C 1
ATOM 4060 O O . GLU A 1 503 ? 8.459 1.825 2.351 1.00 89.88 503 GLU A O 1
ATOM 4065 N N . PHE A 1 504 ? 7.480 3.363 3.666 1.00 90.62 504 PHE A N 1
ATOM 4066 C CA . PHE A 1 504 ? 7.108 2.418 4.725 1.00 90.62 504 PHE A CA 1
ATOM 4067 C C . PHE A 1 504 ? 5.907 1.579 4.293 1.00 90.62 504 PHE A C 1
ATOM 4069 O O . PHE A 1 504 ? 4.932 2.114 3.766 1.00 90.62 504 PHE A O 1
ATOM 4076 N N . GLU A 1 505 ? 5.953 0.277 4.555 1.00 91.69 505 GLU A N 1
ATOM 4077 C CA . GLU A 1 505 ? 4.756 -0.548 4.514 1.00 91.69 505 GLU A CA 1
ATOM 4078 C C . GLU A 1 505 ? 4.038 -0.457 5.858 1.00 91.69 505 GLU A C 1
ATOM 4080 O O . GLU A 1 505 ? 4.618 -0.709 6.914 1.00 91.69 505 GLU A O 1
ATOM 4085 N N . ILE A 1 506 ? 2.762 -0.085 5.800 1.00 89.38 506 ILE A N 1
ATOM 4086 C CA . ILE A 1 506 ? 1.862 -0.223 6.937 1.00 89.38 506 ILE A CA 1
ATOM 4087 C C . ILE A 1 506 ? 1.264 -1.631 6.875 1.00 89.38 506 ILE A C 1
ATOM 4089 O O . ILE A 1 506 ? 0.795 -2.004 5.786 1.00 89.38 506 ILE A O 1
ATOM 4093 N N . PRO A 1 507 ? 1.259 -2.399 7.984 1.00 89.44 507 PRO A N 1
ATOM 4094 C CA . PRO A 1 507 ? 0.552 -3.666 8.050 1.00 89.44 507 PRO A CA 1
ATOM 4095 C C . PRO A 1 507 ? -0.914 -3.525 7.652 1.00 89.44 507 PRO A C 1
ATOM 4097 O O . PRO A 1 507 ? -1.445 -2.425 7.483 1.00 89.44 507 PRO A O 1
ATOM 4100 N N . ARG A 1 508 ? -1.593 -4.647 7.456 1.00 87.56 508 ARG A N 1
ATOM 4101 C CA . ARG A 1 508 ? -3.017 -4.642 7.145 1.00 87.56 508 ARG A CA 1
ATOM 4102 C C . ARG A 1 508 ? -3.799 -4.052 8.317 1.00 87.56 508 ARG A C 1
ATOM 4104 O O . ARG A 1 508 ? -3.467 -4.269 9.473 1.00 87.56 508 ARG A O 1
ATOM 4111 N N . TYR A 1 509 ? -4.835 -3.277 8.014 1.00 87.19 509 TYR A N 1
ATOM 4112 C CA . TYR A 1 509 ? -5.706 -2.709 9.036 1.00 87.19 509 TYR A CA 1
ATOM 4113 C C . TYR A 1 509 ? -7.070 -2.334 8.476 1.00 87.19 509 TYR A C 1
ATOM 4115 O O . TYR A 1 509 ? -7.267 -2.203 7.267 1.00 87.19 509 TYR A O 1
ATOM 4123 N N . THR A 1 510 ? -7.978 -2.053 9.400 1.00 77.56 510 THR A N 1
ATOM 4124 C CA . THR A 1 510 ? -9.222 -1.321 9.177 1.00 77.56 510 THR A CA 1
ATOM 4125 C C . THR A 1 510 ? -9.314 -0.194 10.210 1.00 77.56 510 THR A C 1
ATOM 4127 O O . THR A 1 510 ? -8.832 -0.343 11.331 1.00 77.56 510 THR A O 1
ATOM 4130 N N . GLN A 1 511 ? -9.856 0.966 9.821 1.00 77.25 511 GLN A N 1
ATOM 4131 C CA . GLN A 1 511 ? -9.978 2.164 10.680 1.00 77.25 511 GLN A CA 1
ATOM 4132 C C . GLN A 1 511 ? -8.650 2.699 11.278 1.00 77.25 511 GLN A C 1
ATOM 4134 O O . GLN A 1 511 ? -8.640 3.326 12.334 1.00 77.25 511 GLN A O 1
ATOM 4139 N N . GLY A 1 512 ? -7.527 2.491 10.581 1.00 84.44 512 GLY A N 1
ATOM 4140 C CA . GLY A 1 512 ? -6.175 2.876 11.014 1.00 84.44 512 GLY A CA 1
ATOM 4141 C C . GLY A 1 512 ? -5.404 1.747 11.712 1.00 84.44 512 GLY A C 1
ATOM 4142 O O . GLY A 1 512 ? -5.990 0.881 12.357 1.00 84.44 512 GLY A O 1
ATOM 4143 N N . TYR A 1 513 ? -4.077 1.746 11.584 1.00 87.25 513 TYR A N 1
ATOM 4144 C CA . TYR A 1 513 ? -3.177 0.853 12.314 1.00 87.25 513 TYR A CA 1
ATOM 4145 C C . TYR A 1 513 ? -2.547 1.624 13.472 1.00 87.25 513 TYR A C 1
ATOM 4147 O O . TYR A 1 513 ? -1.893 2.649 13.261 1.00 87.25 513 TYR A O 1
ATOM 4155 N N . LEU A 1 514 ? -2.770 1.158 14.698 1.00 86.75 514 LEU A N 1
ATOM 4156 C CA . LEU A 1 514 ? -2.199 1.770 15.890 1.00 86.75 514 LEU A CA 1
ATOM 4157 C C . LEU A 1 514 ? -0.851 1.113 16.154 1.00 86.75 514 LEU A C 1
ATOM 4159 O O . LEU A 1 514 ? -0.785 -0.032 16.591 1.00 86.75 514 LEU A O 1
ATOM 4163 N N . TYR A 1 515 ? 0.222 1.831 15.835 1.00 80.00 515 TYR A N 1
ATOM 4164 C CA . TYR A 1 515 ? 1.572 1.367 16.125 1.00 80.00 515 TYR A CA 1
ATOM 4165 C C . TYR A 1 515 ? 1.867 1.468 17.614 1.00 80.00 515 TYR A C 1
ATOM 4167 O O . TYR A 1 515 ? 1.569 2.488 18.234 1.00 80.00 515 TYR A O 1
ATOM 4175 N N . ASN A 1 516 ? 2.556 0.463 18.146 1.00 75.50 516 ASN A N 1
ATOM 4176 C CA . ASN A 1 516 ? 3.300 0.616 19.387 1.00 75.50 516 ASN A CA 1
ATOM 4177 C C . ASN A 1 516 ? 4.533 1.491 19.132 1.00 75.50 516 ASN A C 1
ATOM 4179 O O . ASN A 1 516 ? 5.114 1.495 18.041 1.00 75.50 516 ASN A O 1
ATOM 4183 N N . LYS A 1 517 ? 4.928 2.286 20.128 1.00 74.69 517 LYS A N 1
ATOM 4184 C CA . LYS A 1 517 ? 6.128 3.123 20.011 1.00 74.69 517 LYS A CA 1
ATOM 4185 C C . LYS A 1 517 ? 7.354 2.221 19.854 1.00 74.69 517 LYS A C 1
ATOM 4187 O O . LYS A 1 517 ? 7.482 1.223 20.560 1.00 74.69 517 LYS A O 1
ATOM 4192 N N . LEU A 1 518 ? 8.275 2.597 18.964 1.00 80.31 518 LEU A N 1
ATOM 4193 C CA . LEU A 1 518 ? 9.518 1.845 18.813 1.00 80.31 518 LEU A CA 1
ATOM 4194 C C . LEU A 1 518 ? 10.383 1.961 20.078 1.00 80.31 518 LEU A C 1
ATOM 4196 O O . LEU A 1 518 ? 10.550 3.070 20.593 1.00 80.31 518 LEU A O 1
ATOM 4200 N N . ILE A 1 519 ? 10.922 0.837 20.561 1.00 80.44 519 ILE A N 1
ATOM 4201 C CA . ILE A 1 519 ? 11.656 0.751 21.830 1.00 80.44 519 ILE A CA 1
ATOM 4202 C C . ILE A 1 519 ? 13.163 0.805 21.536 1.00 80.44 519 ILE A C 1
ATOM 4204 O O . ILE A 1 519 ? 13.708 -0.130 20.948 1.00 80.44 519 ILE A O 1
ATOM 4208 N N . PRO A 1 520 ? 13.875 1.874 21.941 1.00 78.81 520 PRO A N 1
ATOM 4209 C CA . PRO A 1 520 ? 15.329 1.919 21.824 1.00 78.81 520 PRO A CA 1
ATOM 4210 C C . PRO A 1 520 ? 15.992 0.728 22.523 1.00 78.81 520 PRO A C 1
ATOM 4212 O O . PRO A 1 520 ? 15.601 0.361 23.626 1.00 78.81 520 PRO A O 1
ATOM 4215 N N . GLY A 1 521 ? 17.003 0.134 21.888 1.00 81.06 521 GLY A N 1
ATOM 4216 C CA . GLY A 1 521 ? 17.706 -1.039 22.415 1.00 81.06 521 GLY A CA 1
ATOM 4217 C C . GLY A 1 521 ? 17.052 -2.388 22.092 1.00 81.06 521 GLY A C 1
ATOM 4218 O O . GLY A 1 521 ? 17.720 -3.407 22.228 1.00 81.06 521 GLY A O 1
ATOM 4219 N N . LYS A 1 522 ? 15.804 -2.424 21.597 1.00 89.19 522 LYS A N 1
ATOM 4220 C CA . LYS A 1 522 ? 15.192 -3.660 21.086 1.00 89.19 522 LYS A CA 1
ATOM 4221 C C . LYS A 1 522 ? 15.757 -3.992 19.701 1.00 89.19 522 LYS A C 1
ATOM 4223 O O . LYS A 1 522 ? 15.926 -3.101 18.859 1.00 89.19 522 LYS A O 1
ATOM 4228 N N . LYS A 1 523 ? 16.053 -5.274 19.448 1.00 94.75 523 LYS A N 1
ATOM 4229 C CA . LYS A 1 523 ? 16.578 -5.735 18.152 1.00 94.75 523 LYS A CA 1
ATOM 4230 C C . LYS A 1 523 ? 15.615 -5.342 17.041 1.00 94.75 523 LYS A C 1
ATOM 4232 O O . LYS A 1 523 ? 14.470 -5.777 17.038 1.00 94.75 523 LYS A O 1
ATOM 4237 N N . THR A 1 524 ? 16.083 -4.539 16.094 1.00 95.06 524 THR A N 1
ATOM 4238 C CA . THR A 1 524 ? 15.276 -4.067 14.969 1.00 95.06 524 THR A CA 1
ATOM 4239 C C . THR A 1 524 ? 15.784 -4.639 13.654 1.00 95.06 524 THR A C 1
ATOM 4241 O O . THR A 1 524 ? 16.935 -4.417 13.276 1.00 95.06 524 THR A O 1
ATOM 4244 N N . VAL A 1 525 ? 14.917 -5.331 12.925 1.00 96.94 525 VAL A N 1
ATOM 4245 C CA . VAL A 1 525 ? 15.168 -5.864 11.586 1.00 96.94 525 VAL A CA 1
ATOM 4246 C C . VAL A 1 525 ? 14.555 -4.921 10.557 1.00 96.94 525 VAL A C 1
ATOM 4248 O O . VAL A 1 525 ? 13.404 -4.501 10.671 1.00 96.94 525 VAL A O 1
ATOM 4251 N N . LEU A 1 526 ? 15.331 -4.569 9.535 1.00 96.88 526 LEU A N 1
ATOM 4252 C CA . LEU A 1 526 ? 14.873 -3.721 8.439 1.00 96.88 526 LEU A CA 1
ATOM 4253 C C . LEU A 1 526 ? 14.694 -4.577 7.186 1.00 96.88 526 LEU A C 1
ATOM 4255 O O . LEU A 1 526 ? 15.635 -5.226 6.736 1.00 96.88 526 LEU A O 1
ATOM 4259 N N . VAL A 1 527 ? 13.503 -4.559 6.600 1.00 97.94 527 VAL A N 1
ATOM 4260 C CA . VAL A 1 527 ? 13.129 -5.443 5.489 1.00 97.94 527 VAL A CA 1
ATOM 4261 C C . VAL A 1 527 ? 12.725 -4.622 4.274 1.00 97.94 527 VAL A C 1
ATOM 4263 O O . VAL A 1 527 ? 12.138 -3.550 4.403 1.00 97.94 527 VAL A O 1
ATOM 4266 N N . TYR A 1 528 ? 13.031 -5.114 3.076 1.00 96.81 528 TYR A N 1
ATOM 4267 C CA . TYR A 1 528 ? 12.653 -4.487 1.815 1.00 96.81 528 TYR A CA 1
ATOM 4268 C C . TYR A 1 528 ? 11.794 -5.416 0.947 1.00 96.81 528 TYR A C 1
ATOM 4270 O O . TYR A 1 528 ? 12.283 -6.418 0.434 1.00 96.81 528 TYR A O 1
ATOM 4278 N N . LYS A 1 529 ? 10.529 -5.043 0.735 1.00 96.00 529 LYS A N 1
ATOM 4279 C CA . LYS A 1 529 ? 9.533 -5.741 -0.092 1.00 96.00 529 LYS A CA 1
ATOM 4280 C C . LYS A 1 529 ? 9.426 -5.123 -1.488 1.00 96.00 529 LYS A C 1
ATOM 4282 O O . LYS A 1 529 ? 9.282 -3.906 -1.634 1.00 96.00 529 LYS A O 1
ATOM 4287 N N . HIS A 1 530 ? 9.447 -5.937 -2.546 1.00 91.50 530 HIS A N 1
ATOM 4288 C CA . HIS A 1 530 ? 9.255 -5.451 -3.918 1.00 91.50 530 HIS A CA 1
ATOM 4289 C C . HIS A 1 530 ? 8.821 -6.539 -4.920 1.00 91.50 530 HIS A C 1
ATOM 4291 O O . HIS A 1 530 ? 9.116 -7.716 -4.762 1.00 91.50 530 HIS A O 1
ATOM 4297 N N . MET A 1 531 ? 8.210 -6.127 -6.039 1.00 84.88 531 MET A N 1
ATOM 4298 C CA . MET A 1 531 ? 7.803 -7.014 -7.155 1.00 84.88 531 MET A CA 1
ATOM 4299 C C . MET A 1 531 ? 8.896 -7.207 -8.228 1.00 84.88 531 MET A C 1
ATOM 4301 O O . MET A 1 531 ? 8.612 -7.388 -9.410 1.00 84.88 531 MET A O 1
ATOM 4305 N N . GLY A 1 532 ? 10.173 -7.094 -7.849 1.00 78.00 532 GLY A N 1
ATOM 4306 C CA . GLY A 1 532 ? 11.291 -7.181 -8.806 1.00 78.00 532 GLY A CA 1
ATOM 4307 C C . GLY A 1 532 ? 11.191 -6.185 -9.973 1.00 78.00 532 GLY A C 1
ATOM 4308 O O . GLY A 1 532 ? 10.615 -5.099 -9.861 1.00 78.00 532 GLY A O 1
ATOM 4309 N N . MET A 1 533 ? 11.800 -6.534 -11.101 1.00 67.19 533 MET A N 1
ATOM 4310 C CA . MET A 1 533 ? 11.524 -5.954 -12.415 1.00 67.19 533 MET A CA 1
ATOM 4311 C C . MET A 1 533 ? 10.729 -6.948 -13.265 1.00 67.19 533 MET A C 1
ATOM 4313 O O . MET A 1 533 ? 10.785 -8.149 -13.036 1.00 67.19 533 MET A O 1
ATOM 4317 N N . ARG A 1 534 ? 10.115 -6.479 -14.362 1.00 54.22 534 ARG A N 1
ATOM 4318 C CA . ARG A 1 534 ? 9.475 -7.362 -15.361 1.00 54.22 534 ARG A CA 1
ATOM 4319 C C . ARG A 1 534 ? 10.373 -8.499 -15.864 1.00 54.22 534 ARG A C 1
ATOM 4321 O O . ARG A 1 534 ? 9.860 -9.493 -16.340 1.00 54.22 534 ARG A O 1
ATOM 4328 N N . SER A 1 535 ? 11.698 -8.339 -15.816 1.00 51.38 535 SER A N 1
ATOM 4329 C CA . SER A 1 535 ? 12.642 -9.389 -16.219 1.00 51.38 535 SER A CA 1
ATOM 4330 C C . SER A 1 535 ? 12.771 -10.539 -15.232 1.00 51.38 535 SER A C 1
ATOM 4332 O O . SER A 1 535 ? 13.373 -11.545 -15.588 1.00 51.38 535 SER A O 1
ATOM 4334 N N . ASP A 1 536 ? 12.315 -10.341 -14.001 1.00 61.22 536 ASP A N 1
ATOM 4335 C CA . ASP A 1 536 ? 12.510 -11.284 -12.905 1.00 61.22 536 ASP A CA 1
ATOM 4336 C C . ASP A 1 536 ? 11.354 -12.288 -12.839 1.00 61.22 536 ASP A C 1
ATOM 4338 O O . ASP A 1 536 ? 11.494 -13.311 -12.186 1.00 61.22 536 ASP A O 1
ATOM 4342 N N . ASN A 1 537 ? 10.246 -12.017 -13.551 1.00 68.19 537 ASN A N 1
ATOM 4343 C CA . ASN A 1 537 ? 9.051 -12.863 -13.618 1.00 68.19 537 ASN A CA 1
ATOM 4344 C C . ASN A 1 537 ? 8.539 -13.302 -12.236 1.00 68.19 537 ASN A C 1
ATOM 4346 O O . ASN A 1 537 ? 8.060 -14.419 -12.083 1.00 68.19 537 ASN A O 1
ATOM 4350 N N . LEU A 1 538 ? 8.651 -12.425 -11.235 1.00 75.88 538 LEU A N 1
ATOM 4351 C CA . LEU A 1 538 ? 8.114 -12.700 -9.910 1.00 75.88 538 LEU A CA 1
ATOM 4352 C C . LEU A 1 538 ? 6.588 -12.694 -9.970 1.00 75.88 538 LEU A C 1
ATOM 4354 O O . LEU A 1 538 ? 5.987 -11.700 -10.385 1.00 75.88 538 LEU A O 1
ATOM 4358 N N . GLU A 1 539 ? 5.984 -13.799 -9.551 1.00 79.88 539 GLU A N 1
ATOM 4359 C CA . GLU A 1 539 ? 4.533 -13.910 -9.388 1.00 79.88 539 GLU A CA 1
ATOM 4360 C C . GLU A 1 539 ? 4.078 -13.207 -8.104 1.00 79.88 539 GLU A C 1
ATOM 4362 O O . GLU A 1 539 ? 3.049 -12.533 -8.099 1.00 79.88 539 GLU A O 1
ATOM 4367 N N . ASN A 1 540 ? 4.919 -13.269 -7.067 1.00 86.06 540 ASN A N 1
ATOM 4368 C CA . ASN A 1 540 ? 4.638 -12.790 -5.718 1.00 86.06 540 ASN A CA 1
ATOM 4369 C C . ASN A 1 540 ? 5.662 -11.738 -5.253 1.00 86.06 540 ASN A C 1
ATOM 4371 O O . ASN A 1 540 ? 6.768 -11.663 -5.807 1.00 86.06 540 ASN A O 1
ATOM 4375 N N . PRO A 1 541 ? 5.329 -10.913 -4.240 1.00 91.12 541 PRO A N 1
ATOM 4376 C CA . PRO A 1 541 ? 6.288 -9.999 -3.630 1.00 91.12 541 PRO A CA 1
ATOM 4377 C C . PRO A 1 541 ? 7.499 -10.752 -3.077 1.00 91.12 541 PRO A C 1
ATOM 4379 O O . PRO A 1 541 ? 7.352 -11.779 -2.421 1.00 91.12 541 PRO A O 1
ATOM 4382 N N . HIS A 1 542 ? 8.692 -10.213 -3.316 1.00 94.56 542 HIS A N 1
ATOM 4383 C CA . HIS A 1 542 ? 9.935 -10.734 -2.764 1.00 94.56 542 HIS A CA 1
ATOM 4384 C C . HIS A 1 542 ? 10.478 -9.801 -1.685 1.00 94.56 542 HIS A C 1
ATOM 4386 O O . HIS A 1 542 ? 10.382 -8.573 -1.807 1.00 94.56 542 HIS A O 1
ATOM 4392 N N . TYR A 1 543 ? 11.050 -10.406 -0.651 1.00 97.06 543 TYR A N 1
ATOM 4393 C CA . TYR A 1 543 ? 11.617 -9.734 0.506 1.00 97.06 543 TYR A CA 1
ATOM 4394 C C . TYR A 1 543 ? 13.131 -9.891 0.525 1.00 97.06 543 TYR A C 1
ATOM 4396 O O . TYR A 1 543 ? 13.660 -10.952 0.210 1.00 97.06 543 TYR A O 1
ATOM 4404 N N . GLU A 1 544 ? 13.821 -8.825 0.906 1.00 97.25 544 GLU A N 1
ATOM 4405 C CA . GLU A 1 544 ? 15.271 -8.792 1.052 1.00 97.25 544 GLU A CA 1
ATOM 4406 C C . GLU A 1 544 ? 15.643 -8.107 2.372 1.00 97.25 544 GLU A C 1
ATOM 4408 O O . GLU A 1 544 ? 14.966 -7.172 2.817 1.00 97.25 544 GLU A O 1
ATOM 4413 N N . LEU A 1 545 ? 16.749 -8.533 2.985 1.00 97.88 545 LEU A N 1
ATOM 4414 C CA . LEU A 1 545 ? 17.218 -7.987 4.258 1.00 97.88 545 LEU A CA 1
ATOM 4415 C C . LEU A 1 545 ? 17.974 -6.679 4.040 1.00 97.88 545 LEU A C 1
ATOM 4417 O O . LEU A 1 545 ? 18.922 -6.639 3.259 1.00 97.88 545 LEU A O 1
ATOM 4421 N N . ILE A 1 546 ? 17.630 -5.610 4.751 1.00 97.12 546 ILE A N 1
ATOM 4422 C CA . ILE A 1 546 ? 18.440 -4.391 4.743 1.00 97.12 546 ILE A CA 1
ATOM 4423 C C . ILE A 1 546 ? 19.551 -4.532 5.784 1.00 97.12 546 ILE A C 1
ATOM 4425 O O . ILE A 1 546 ? 19.300 -4.602 6.983 1.00 97.12 546 ILE A O 1
ATOM 4429 N N . VAL A 1 547 ? 20.794 -4.512 5.313 1.00 95.56 547 VAL A N 1
ATOM 4430 C CA . VAL A 1 547 ? 22.001 -4.684 6.125 1.00 95.56 547 VAL A CA 1
ATOM 4431 C C . VAL A 1 547 ? 22.833 -3.410 6.143 1.00 95.56 547 VAL A C 1
ATOM 4433 O O . VAL A 1 547 ? 22.817 -2.626 5.190 1.00 95.56 547 VAL A O 1
ATOM 4436 N N . LYS A 1 548 ? 23.619 -3.216 7.204 1.00 94.25 548 LYS A N 1
ATOM 4437 C CA . LYS A 1 548 ? 24.649 -2.170 7.252 1.00 94.25 548 LYS A CA 1
ATOM 4438 C C . LYS A 1 548 ? 26.023 -2.800 7.129 1.00 94.25 548 LYS A C 1
ATOM 4440 O O . LYS A 1 548 ? 26.381 -3.679 7.905 1.00 94.25 548 LYS A O 1
ATOM 4445 N N . LYS A 1 549 ? 26.809 -2.331 6.167 1.00 92.69 549 LYS A N 1
ATOM 4446 C CA . LYS A 1 549 ? 28.169 -2.803 5.935 1.00 92.69 549 LYS A CA 1
ATOM 4447 C C . LYS A 1 549 ? 29.179 -1.770 6.408 1.00 92.69 549 LYS A C 1
ATOM 4449 O O . LYS A 1 549 ? 29.122 -0.610 6.007 1.00 92.69 549 LYS A O 1
ATOM 4454 N N . TYR A 1 550 ? 30.142 -2.219 7.206 1.00 90.25 550 TYR A N 1
ATOM 4455 C CA . TYR A 1 550 ? 31.328 -1.456 7.575 1.00 90.25 550 TYR A CA 1
ATOM 4456 C C . TYR A 1 550 ? 32.571 -2.304 7.300 1.00 90.25 550 TYR A C 1
ATOM 4458 O O . TYR A 1 550 ? 32.867 -3.275 7.999 1.00 90.25 550 TYR A O 1
ATOM 4466 N N . LYS A 1 551 ? 33.317 -1.953 6.247 1.00 85.69 551 LYS A N 1
ATOM 4467 C CA . LYS A 1 551 ? 34.449 -2.754 5.743 1.00 85.69 551 LYS A CA 1
ATOM 4468 C C . LYS A 1 551 ? 34.022 -4.205 5.436 1.00 85.69 551 LYS A C 1
ATOM 4470 O O . LYS A 1 551 ? 33.291 -4.434 4.474 1.00 85.69 551 LYS A O 1
ATOM 4475 N N . LYS A 1 552 ? 34.503 -5.181 6.217 1.00 85.38 552 LYS A N 1
ATOM 4476 C CA . LYS A 1 552 ? 34.183 -6.615 6.085 1.00 85.38 552 LYS A CA 1
ATOM 4477 C C . LYS A 1 552 ? 33.067 -7.079 7.027 1.00 85.38 552 LYS A C 1
ATOM 4479 O O . LYS A 1 552 ? 32.662 -8.227 6.926 1.00 85.38 552 LYS A O 1
ATOM 4484 N N . ILE A 1 553 ? 32.602 -6.216 7.927 1.00 88.62 553 ILE A N 1
ATOM 4485 C CA . ILE A 1 553 ? 31.568 -6.545 8.908 1.00 88.62 553 ILE A CA 1
ATOM 4486 C C . ILE A 1 553 ? 30.210 -6.181 8.309 1.00 88.62 553 ILE A C 1
ATOM 4488 O O . ILE A 1 553 ? 30.031 -5.065 7.808 1.00 88.62 553 ILE A O 1
ATOM 4492 N N . THR A 1 554 ? 29.278 -7.127 8.364 1.00 91.81 554 THR A N 1
ATOM 4493 C CA . THR A 1 554 ? 27.876 -6.938 7.992 1.00 91.81 554 THR A CA 1
ATOM 4494 C C . THR A 1 554 ? 27.041 -7.005 9.263 1.00 91.81 554 THR A C 1
ATOM 4496 O O . THR A 1 554 ? 27.189 -7.926 10.057 1.00 91.81 554 THR A O 1
ATOM 4499 N N . THR A 1 555 ? 26.193 -6.007 9.469 1.00 93.25 555 THR A N 1
ATOM 4500 C CA . THR A 1 555 ? 25.231 -5.943 10.568 1.00 93.25 555 THR A CA 1
ATOM 4501 C C . THR A 1 555 ? 23.841 -6.226 10.009 1.00 93.25 555 THR A C 1
ATOM 4503 O O . THR A 1 555 ? 23.400 -5.523 9.094 1.00 93.25 555 THR A O 1
ATOM 4506 N N . TRP A 1 556 ? 23.177 -7.245 10.556 1.00 94.38 556 TRP A N 1
ATOM 4507 C CA . TRP A 1 556 ? 21.892 -7.758 10.067 1.00 94.38 556 TRP A CA 1
ATOM 4508 C C . TRP A 1 556 ? 20.668 -7.278 10.862 1.00 94.38 556 TRP A C 1
ATOM 4510 O O . TRP A 1 556 ? 19.568 -7.249 10.321 1.00 94.38 556 TRP A O 1
ATOM 4520 N N . TYR A 1 557 ? 20.864 -6.835 12.105 1.00 94.69 557 TYR A N 1
ATOM 4521 C CA . TYR A 1 557 ? 19.845 -6.201 12.944 1.00 94.69 557 TYR A CA 1
ATOM 4522 C C . TYR A 1 557 ? 20.435 -4.995 13.684 1.00 94.69 557 TYR A C 1
ATOM 4524 O O . TYR A 1 557 ? 21.655 -4.845 13.792 1.00 94.69 557 TYR A O 1
ATOM 4532 N N . PHE A 1 558 ? 19.577 -4.114 14.192 1.00 92.81 558 PHE A N 1
ATOM 4533 C CA . PHE A 1 558 ? 19.978 -2.821 14.734 1.00 92.81 558 PHE A CA 1
ATOM 4534 C C . PHE A 1 558 ? 19.382 -2.568 16.112 1.00 92.81 558 PHE A C 1
ATOM 4536 O O . PHE A 1 558 ? 18.186 -2.719 16.310 1.00 92.81 558 PHE A O 1
ATOM 4543 N N . GLU A 1 559 ? 20.207 -2.082 17.032 1.00 89.56 559 GLU A N 1
ATOM 4544 C CA . GLU A 1 559 ? 19.786 -1.611 18.365 1.00 89.56 559 GLU A CA 1
ATOM 4545 C C . GLU A 1 559 ? 20.097 -0.109 18.539 1.00 89.56 559 GLU A C 1
ATOM 4547 O O . GLU A 1 559 ? 19.980 0.469 19.616 1.00 89.56 559 GLU A O 1
ATOM 4552 N N . ASN A 1 560 ? 20.531 0.549 17.457 1.00 80.44 560 ASN A N 1
ATOM 4553 C CA . ASN A 1 560 ? 21.029 1.918 17.482 1.00 80.44 560 ASN A CA 1
ATOM 4554 C C . ASN A 1 560 ? 19.893 2.944 17.632 1.00 80.44 560 ASN A C 1
ATOM 4556 O O . ASN A 1 560 ? 19.095 3.144 16.716 1.00 80.44 560 ASN A O 1
ATOM 4560 N N . GLU A 1 561 ? 19.892 3.670 18.748 1.00 80.06 561 GLU A N 1
ATOM 4561 C CA . GLU A 1 561 ? 18.870 4.670 19.074 1.00 80.06 561 GLU A CA 1
ATOM 4562 C C . GLU A 1 561 ? 18.736 5.784 18.019 1.00 80.06 561 GLU A C 1
ATOM 4564 O O . GLU A 1 561 ? 17.622 6.175 17.670 1.00 80.06 561 GLU A O 1
ATOM 4569 N N . LEU A 1 562 ? 19.846 6.277 17.453 1.00 84.38 562 LEU A N 1
ATOM 4570 C CA . LEU A 1 562 ? 19.814 7.347 16.447 1.00 84.38 562 LEU A CA 1
ATOM 4571 C C . LEU A 1 562 ? 19.138 6.889 15.146 1.00 84.38 562 LEU A C 1
ATOM 4573 O O . LEU A 1 562 ? 18.366 7.640 14.546 1.00 84.38 562 LEU A O 1
ATOM 4577 N N . LEU A 1 563 ? 19.418 5.661 14.700 1.00 87.56 563 LEU A N 1
ATOM 4578 C CA . LEU A 1 563 ? 18.743 5.040 13.562 1.00 87.56 563 LEU A CA 1
ATOM 4579 C C . LEU A 1 563 ? 17.241 4.944 13.814 1.00 87.56 563 LEU A C 1
ATOM 4581 O O . LEU A 1 563 ? 16.464 5.453 13.007 1.00 87.56 563 LEU A O 1
ATOM 4585 N N . LEU A 1 564 ? 16.844 4.365 14.948 1.00 85.62 564 LEU A N 1
ATOM 4586 C CA . LEU A 1 564 ? 15.436 4.168 15.289 1.00 85.62 564 LEU A CA 1
ATOM 4587 C C . LEU A 1 564 ? 14.692 5.493 15.413 1.00 85.62 564 LEU A C 1
ATOM 4589 O O . LEU A 1 564 ? 13.632 5.652 14.817 1.00 85.62 564 LEU A O 1
ATOM 4593 N N . ARG A 1 565 ? 15.273 6.488 16.089 1.00 83.25 565 ARG A N 1
ATOM 4594 C CA . ARG A 1 565 ? 14.681 7.824 16.214 1.00 83.25 565 ARG A CA 1
ATOM 4595 C C . ARG A 1 565 ? 14.469 8.484 14.853 1.00 83.25 565 ARG A C 1
ATOM 4597 O O . ARG A 1 565 ? 13.407 9.059 14.613 1.00 83.25 565 ARG A O 1
ATOM 4604 N N . ASN A 1 566 ? 15.450 8.397 13.954 1.00 85.50 566 ASN A N 1
ATOM 4605 C CA . ASN A 1 566 ? 15.330 8.962 12.612 1.00 85.50 566 ASN A CA 1
ATOM 4606 C C . ASN A 1 566 ? 14.241 8.245 11.810 1.00 85.50 566 ASN A C 1
ATOM 4608 O O . ASN A 1 566 ? 13.341 8.908 11.295 1.00 85.50 566 ASN A O 1
ATOM 4612 N N . VAL A 1 567 ? 14.270 6.913 11.759 1.00 87.81 567 VAL A N 1
ATOM 4613 C CA . VAL A 1 567 ? 13.265 6.097 11.061 1.00 87.81 567 VAL A CA 1
ATOM 4614 C C . VAL A 1 567 ? 11.862 6.382 11.605 1.00 87.81 567 VAL A C 1
ATOM 4616 O O . VAL A 1 567 ? 10.958 6.698 10.833 1.00 87.81 567 VAL A O 1
ATOM 4619 N N . TYR A 1 568 ? 11.701 6.395 12.927 1.00 83.19 568 TYR A N 1
ATOM 4620 C CA . TYR A 1 568 ? 10.433 6.678 13.594 1.00 83.19 568 TYR A CA 1
ATOM 4621 C C . TYR A 1 568 ? 9.915 8.095 13.313 1.00 83.19 568 TYR A C 1
ATOM 4623 O O . TYR A 1 568 ? 8.725 8.304 13.076 1.00 83.19 568 TYR A O 1
ATOM 4631 N N . SER A 1 569 ? 10.807 9.089 13.274 1.00 82.62 569 SER A N 1
ATOM 4632 C CA . SER A 1 569 ? 10.426 10.467 12.947 1.00 82.62 569 SER A CA 1
ATOM 4633 C C . SER A 1 569 ? 9.873 10.599 11.523 1.00 82.62 569 SER A C 1
ATOM 4635 O O . SER A 1 569 ? 8.896 11.319 11.312 1.00 82.62 569 SER A O 1
ATOM 4637 N N . TYR A 1 570 ? 10.452 9.879 10.555 1.00 85.38 570 TYR A N 1
ATOM 4638 C CA . TYR A 1 570 ? 9.933 9.827 9.189 1.00 85.38 570 TYR A CA 1
ATOM 4639 C C . TYR A 1 570 ? 8.614 9.071 9.125 1.00 85.38 570 TYR A C 1
ATOM 4641 O O . TYR A 1 570 ? 7.682 9.536 8.468 1.00 85.38 570 TYR A O 1
ATOM 4649 N N . PHE A 1 571 ? 8.523 7.952 9.843 1.00 83.38 571 PHE A N 1
ATOM 4650 C CA . PHE A 1 571 ? 7.304 7.170 9.954 1.00 83.38 571 PHE A CA 1
ATOM 4651 C C . PHE A 1 571 ? 6.126 8.054 10.400 1.00 83.38 571 PHE A C 1
ATOM 4653 O O . PHE A 1 571 ? 5.157 8.195 9.653 1.00 83.38 571 PHE A O 1
ATOM 4660 N N . LEU A 1 572 ? 6.257 8.776 11.520 1.00 78.75 572 LEU A N 1
ATOM 4661 C CA . LEU A 1 572 ? 5.209 9.666 12.043 1.00 78.75 572 LEU A CA 1
ATOM 4662 C C . LEU A 1 572 ? 4.845 10.822 11.099 1.00 78.75 572 LEU A C 1
ATOM 4664 O O . LEU A 1 572 ? 3.733 11.350 11.162 1.00 78.75 572 LEU A O 1
ATOM 4668 N N . GLN A 1 573 ? 5.771 11.267 10.247 1.00 80.75 573 GLN A N 1
ATOM 4669 C CA . GLN A 1 573 ? 5.484 12.279 9.225 1.00 80.75 573 GLN A CA 1
ATOM 4670 C C . GLN A 1 573 ? 4.701 11.696 8.047 1.00 80.75 573 GLN A C 1
ATOM 4672 O O . GLN A 1 573 ? 3.833 12.388 7.508 1.00 80.75 573 GLN A O 1
ATOM 4677 N N . SER A 1 574 ? 5.006 10.452 7.668 1.00 79.00 574 SER A N 1
ATOM 4678 C CA . SER A 1 574 ? 4.380 9.745 6.549 1.00 79.00 574 SER A CA 1
ATOM 4679 C C . SER A 1 574 ? 3.000 9.176 6.888 1.00 79.00 574 SER A C 1
ATOM 4681 O O . SER A 1 574 ? 2.093 9.260 6.064 1.00 79.00 574 SER A O 1
ATOM 4683 N N . TYR A 1 575 ? 2.812 8.674 8.111 1.00 85.31 575 TYR A N 1
ATOM 4684 C CA . TYR A 1 575 ? 1.571 8.067 8.574 1.00 85.31 575 TYR A CA 1
ATOM 4685 C C . TYR A 1 575 ? 0.914 8.947 9.641 1.00 85.31 575 TYR A C 1
ATOM 4687 O O . TYR A 1 575 ? 1.316 8.965 10.804 1.00 85.31 575 TYR A O 1
ATOM 4695 N N . LYS A 1 576 ? -0.086 9.734 9.228 1.00 85.50 576 LYS A N 1
ATOM 4696 C CA . LYS A 1 576 ? -0.831 10.641 10.111 1.00 85.50 576 LYS A CA 1
ATOM 4697 C C . LYS A 1 576 ? -2.215 10.069 10.379 1.00 85.50 576 LYS A C 1
ATOM 4699 O O . LYS A 1 576 ? -3.052 10.051 9.482 1.00 85.50 576 LYS A O 1
ATOM 4704 N N . LEU A 1 577 ? -2.450 9.662 11.620 1.00 84.25 577 LEU A N 1
ATOM 4705 C CA . LEU A 1 577 ? -3.752 9.210 12.091 1.00 84.25 577 LEU A CA 1
ATOM 4706 C C . LEU A 1 577 ? -4.340 10.243 13.058 1.00 84.25 577 LEU A C 1
ATOM 4708 O O . LEU A 1 577 ? -3.608 10.852 13.840 1.00 84.25 577 LEU A O 1
ATOM 4712 N N . TYR A 1 578 ? -5.653 10.447 12.990 1.00 81.50 578 TYR A N 1
ATOM 4713 C CA . TYR A 1 578 ? -6.387 11.340 13.880 1.00 81.50 578 TYR A CA 1
ATOM 4714 C C . TYR A 1 578 ? -7.480 10.552 14.599 1.00 81.50 578 TYR A C 1
ATOM 4716 O O . TYR A 1 578 ? -8.254 9.848 13.955 1.00 81.50 578 TYR A O 1
ATOM 4724 N N . LEU A 1 579 ? -7.533 10.676 15.923 1.00 72.62 579 LEU A N 1
ATOM 4725 C CA . LEU A 1 579 ? -8.550 10.074 16.773 1.00 72.62 579 LEU A CA 1
ATOM 4726 C C . LEU A 1 579 ? -9.503 11.158 17.276 1.00 72.62 579 LEU A C 1
ATOM 4728 O O . LEU A 1 579 ? -9.086 12.241 17.699 1.00 72.62 579 LEU A O 1
ATOM 4732 N N . ILE A 1 580 ? -10.797 10.852 17.233 1.00 58.06 580 ILE A N 1
ATOM 4733 C CA . ILE A 1 580 ? -11.851 11.739 17.730 1.00 58.06 580 ILE A CA 1
ATOM 4734 C C . ILE A 1 580 ? -11.611 12.008 19.222 1.00 58.06 580 ILE A C 1
ATOM 4736 O O . ILE A 1 580 ? -11.325 11.088 19.982 1.00 58.06 580 ILE A O 1
ATOM 4740 N N . GLY A 1 581 ? -11.690 13.277 19.628 1.00 59.50 581 GLY A N 1
ATOM 4741 C CA . GLY A 1 581 ? -11.487 13.710 21.018 1.00 59.50 581 GLY A CA 1
ATOM 4742 C C . GLY A 1 581 ? -10.025 13.797 21.478 1.00 59.50 581 GLY A C 1
ATOM 4743 O O . GLY A 1 581 ? -9.761 14.432 22.490 1.00 59.50 581 GLY A O 1
ATOM 4744 N N . ILE A 1 582 ? -9.075 13.225 20.728 1.00 67.94 582 ILE A N 1
ATOM 4745 C CA . ILE A 1 582 ? -7.638 13.207 21.076 1.00 67.94 582 ILE A CA 1
ATOM 4746 C C . ILE A 1 582 ? -6.815 14.070 20.110 1.00 67.94 582 ILE A C 1
ATOM 4748 O O . ILE A 1 582 ? -5.800 14.649 20.489 1.00 67.94 582 ILE A O 1
ATOM 4752 N N . GLY A 1 583 ? -7.249 14.191 18.851 1.00 77.88 583 GLY A N 1
ATOM 4753 C CA . GLY A 1 583 ? -6.501 14.887 17.807 1.00 77.88 583 GLY A CA 1
ATOM 4754 C C . GLY A 1 583 ? -5.549 13.939 17.083 1.00 77.88 583 GLY A C 1
ATOM 4755 O O . GLY A 1 583 ? -5.948 12.851 16.679 1.00 77.88 583 GLY A O 1
ATOM 4756 N N . ARG A 1 584 ? -4.299 14.349 16.848 1.00 83.75 584 ARG A N 1
ATOM 4757 C CA . ARG A 1 584 ? -3.326 13.513 16.127 1.00 83.75 584 ARG A CA 1
ATOM 4758 C C . ARG A 1 584 ? -2.855 12.368 17.024 1.00 83.75 584 ARG A C 1
ATOM 4760 O O . ARG A 1 584 ? -2.257 12.619 18.064 1.00 83.75 584 ARG A O 1
ATOM 4767 N N . TYR A 1 585 ? -3.072 11.133 16.585 1.00 82.88 585 TYR A N 1
ATOM 4768 C CA . TYR A 1 585 ? -2.562 9.948 17.262 1.00 82.88 585 TYR A CA 1
ATOM 4769 C C . TYR A 1 585 ? -1.032 9.959 17.290 1.00 82.88 585 TYR A C 1
ATOM 4771 O O . TYR A 1 585 ? -0.373 10.215 16.275 1.00 82.88 585 TYR A O 1
ATOM 4779 N N . ALA A 1 586 ? -0.482 9.645 18.455 1.00 77.88 586 ALA A N 1
ATOM 4780 C CA . ALA A 1 586 ? 0.917 9.318 18.649 1.00 77.88 586 ALA A CA 1
ATOM 4781 C C . ALA A 1 586 ? 0.982 7.895 19.203 1.00 77.88 586 ALA A C 1
ATOM 4783 O O . ALA A 1 586 ? 0.143 7.534 20.024 1.00 77.88 586 ALA A O 1
ATOM 4784 N N . ALA A 1 587 ? 1.958 7.100 18.759 1.00 76.88 587 ALA A N 1
ATOM 4785 C CA . ALA A 1 587 ? 2.136 5.758 19.299 1.00 76.88 587 ALA A CA 1
ATOM 4786 C C . ALA A 1 587 ? 2.393 5.823 20.806 1.00 76.88 587 ALA A C 1
ATOM 4788 O O . ALA A 1 587 ? 3.171 6.660 21.279 1.00 76.88 587 ALA A O 1
ATOM 4789 N N . ILE A 1 588 ? 1.765 4.907 21.528 1.00 75.69 588 ILE A N 1
ATOM 4790 C CA . ILE A 1 588 ? 1.841 4.804 22.981 1.00 75.69 588 ILE A CA 1
ATOM 4791 C C . ILE A 1 588 ? 2.571 3.502 23.301 1.00 75.69 588 ILE A C 1
ATOM 4793 O O . ILE A 1 588 ? 2.445 2.519 22.572 1.00 75.69 588 ILE A O 1
ATOM 4797 N N . THR A 1 589 ? 3.360 3.506 24.370 1.00 68.81 589 THR A N 1
ATOM 4798 C CA . THR A 1 589 ? 3.784 2.271 25.034 1.00 68.81 589 THR A CA 1
ATOM 4799 C C . THR A 1 589 ? 3.084 2.256 26.369 1.00 68.81 589 THR A C 1
ATOM 4801 O O . THR A 1 589 ? 3.206 3.222 27.123 1.00 68.81 589 THR A O 1
ATOM 4804 N N . LEU A 1 590 ? 2.350 1.188 26.643 1.00 71.94 590 LEU A N 1
ATOM 4805 C CA . LEU A 1 590 ? 1.801 0.964 27.967 1.00 71.94 590 LEU A CA 1
ATOM 4806 C C . LEU A 1 590 ? 2.940 0.458 28.854 1.00 71.94 590 LEU A C 1
ATOM 4808 O O . LEU A 1 590 ? 3.571 -0.537 28.492 1.00 71.94 590 LEU A O 1
ATOM 4812 N N . PRO A 1 591 ? 3.267 1.147 29.958 1.00 66.12 591 PRO A N 1
ATOM 4813 C CA . PRO A 1 591 ? 4.262 0.642 30.888 1.00 66.12 591 PRO A CA 1
ATOM 4814 C C . PRO A 1 591 ? 3.771 -0.689 31.474 1.00 66.12 591 PRO A C 1
ATOM 4816 O O . PRO A 1 591 ? 2.600 -0.754 31.864 1.00 66.12 591 PRO A O 1
ATOM 4819 N N . PRO A 1 592 ? 4.617 -1.731 31.570 1.00 68.62 592 PRO A N 1
ATOM 4820 C CA . PRO A 1 592 ? 4.227 -3.002 32.177 1.00 68.62 592 PRO A CA 1
ATOM 4821 C C . PRO A 1 592 ? 3.641 -2.822 33.581 1.00 68.62 592 PRO A C 1
ATOM 4823 O O . PRO A 1 592 ? 2.628 -3.435 33.904 1.00 68.62 592 PRO A O 1
ATOM 4826 N N . GLU A 1 593 ? 4.191 -1.901 34.385 1.00 71.69 593 GLU A N 1
ATOM 4827 C CA . GLU A 1 593 ? 3.659 -1.597 35.717 1.00 71.69 593 GLU A CA 1
ATOM 4828 C C . GLU A 1 593 ? 2.223 -1.049 35.705 1.00 71.69 593 GLU A C 1
ATOM 4830 O O . GLU A 1 593 ? 1.483 -1.244 36.663 1.00 71.69 593 GLU A O 1
ATOM 4835 N N . SER A 1 594 ? 1.804 -0.384 34.625 1.00 70.31 594 SER A N 1
ATOM 4836 C CA . SER A 1 594 ? 0.457 0.189 34.508 1.00 70.31 594 SER A CA 1
ATOM 4837 C C . SER A 1 594 ? -0.607 -0.859 34.173 1.00 70.31 594 SER A C 1
ATOM 4839 O O . SER A 1 594 ? -1.796 -0.562 34.262 1.00 70.31 594 SER A O 1
ATOM 4841 N N . LEU A 1 595 ? -0.191 -2.066 33.776 1.00 75.94 595 LEU A N 1
ATOM 4842 C CA . LEU A 1 595 ? -1.068 -3.185 33.431 1.00 75.94 595 LEU A CA 1
ATOM 4843 C C . LEU A 1 595 ? -0.833 -4.414 34.327 1.00 75.94 595 LEU A C 1
ATOM 4845 O O . LEU A 1 595 ? -1.333 -5.486 34.006 1.00 75.94 595 LEU A O 1
ATOM 4849 N N . ALA A 1 596 ? -0.082 -4.283 35.425 1.00 76.75 596 ALA A N 1
ATOM 4850 C CA . ALA A 1 596 ? 0.328 -5.423 36.251 1.00 76.75 596 ALA A CA 1
ATOM 4851 C C . ALA A 1 596 ? -0.859 -6.235 36.806 1.00 76.75 596 ALA A C 1
ATOM 4853 O O . ALA A 1 596 ? -0.791 -7.460 36.833 1.00 76.75 596 ALA A O 1
ATOM 4854 N N . ASP A 1 597 ? -1.956 -5.557 37.159 1.00 86.56 597 ASP A N 1
ATOM 4855 C CA . ASP A 1 597 ? -3.166 -6.168 37.733 1.00 86.56 597 ASP A CA 1
ATOM 4856 C C . ASP A 1 597 ? -4.263 -6.430 36.675 1.00 86.56 597 ASP A C 1
ATOM 4858 O O . ASP A 1 597 ? -5.433 -6.659 36.999 1.00 86.56 597 ASP A O 1
ATOM 4862 N N . VAL A 1 598 ? -3.919 -6.339 35.384 1.00 89.81 598 VAL A N 1
ATOM 4863 C CA . VAL A 1 598 ? -4.859 -6.537 34.276 1.00 89.81 598 VAL A CA 1
ATOM 4864 C C . VAL A 1 598 ? -4.943 -8.016 33.918 1.00 89.81 598 VAL A C 1
ATOM 4866 O O . VAL A 1 598 ? -3.978 -8.624 33.467 1.00 89.81 598 VAL A O 1
ATOM 4869 N N . VAL A 1 599 ? -6.146 -8.579 34.027 1.00 89.94 599 VAL A N 1
ATOM 4870 C CA . VAL A 1 599 ? -6.430 -9.983 33.685 1.00 89.94 599 VAL A CA 1
ATOM 4871 C C . VAL A 1 599 ? -6.933 -10.167 32.260 1.00 89.94 599 VAL A C 1
ATOM 4873 O O . VAL A 1 599 ? -6.944 -11.286 31.745 1.00 89.94 599 VAL A O 1
ATOM 4876 N N . GLY A 1 600 ? -7.366 -9.089 31.604 1.00 89.94 600 GLY A N 1
ATOM 4877 C CA . GLY A 1 600 ? -7.818 -9.177 30.225 1.00 89.94 600 GLY A CA 1
ATOM 4878 C C . GLY A 1 600 ? -8.009 -7.842 29.522 1.00 89.94 600 GLY A C 1
ATOM 4879 O O . GLY A 1 600 ? -8.174 -6.796 30.145 1.00 89.94 600 GLY A O 1
ATOM 4880 N N . GLN A 1 601 ? -8.023 -7.889 28.195 1.00 89.88 601 GLN A N 1
ATOM 4881 C CA . GLN A 1 601 ? -8.285 -6.763 27.309 1.00 89.88 601 GLN A CA 1
ATOM 4882 C C . GLN A 1 601 ? -9.501 -7.040 26.425 1.00 89.88 601 GLN A C 1
ATOM 4884 O O . GLN A 1 601 ? -9.709 -8.158 25.955 1.00 89.88 601 GLN A O 1
ATOM 4889 N N . VAL A 1 602 ? -10.300 -6.006 26.179 1.00 87.94 602 VAL A N 1
ATOM 4890 C CA . VAL A 1 602 ? -11.468 -6.071 25.295 1.00 87.94 602 VAL A CA 1
ATOM 4891 C C . VAL A 1 602 ? -11.090 -5.479 23.947 1.00 87.94 602 VAL A C 1
ATOM 4893 O O . VAL A 1 602 ? -10.730 -4.302 23.861 1.00 87.94 602 VAL A O 1
ATOM 4896 N N . ILE A 1 603 ? -11.208 -6.282 22.894 1.00 83.81 603 ILE A N 1
ATOM 4897 C CA . ILE A 1 603 ? -10.870 -5.901 21.520 1.00 83.81 603 ILE A CA 1
ATOM 4898 C C . ILE A 1 603 ? -12.148 -5.629 20.717 1.00 83.81 603 ILE A C 1
ATOM 4900 O O . ILE A 1 603 ? -13.126 -6.369 20.818 1.00 83.81 603 ILE A O 1
ATOM 4904 N N . ASP A 1 604 ? -12.162 -4.562 19.916 1.00 79.88 604 ASP A N 1
ATOM 4905 C CA . ASP A 1 604 ? -13.253 -4.296 18.978 1.00 79.88 604 ASP A CA 1
ATOM 4906 C C . ASP A 1 604 ? -13.104 -5.046 17.646 1.00 79.88 604 ASP A C 1
ATOM 4908 O O . ASP A 1 604 ? -12.092 -5.670 17.337 1.00 79.88 604 ASP A O 1
ATOM 4912 N N . ARG A 1 605 ? -14.130 -4.934 16.796 1.00 73.31 605 ARG A N 1
ATOM 4913 C CA . ARG A 1 605 ? -14.163 -5.554 15.459 1.00 73.31 605 ARG A CA 1
ATOM 4914 C C . ARG A 1 605 ? -13.073 -5.074 14.489 1.00 73.31 605 ARG A C 1
ATOM 4916 O O . ARG A 1 605 ? -13.016 -5.554 13.364 1.00 73.31 605 ARG A O 1
ATOM 4923 N N . TYR A 1 606 ? -12.295 -4.064 14.862 1.00 80.69 606 TYR A N 1
ATOM 4924 C CA . TYR A 1 606 ? -11.214 -3.489 14.063 1.00 80.69 606 TYR A CA 1
ATOM 4925 C C . TYR A 1 606 ? -9.831 -3.876 14.614 1.00 80.69 606 TYR A C 1
ATOM 4927 O O . TYR A 1 606 ? -8.802 -3.342 14.176 1.00 80.69 606 TYR A O 1
ATOM 4935 N N . GLY A 1 607 ? -9.816 -4.785 15.592 1.00 81.50 607 GLY A N 1
ATOM 4936 C CA . GLY A 1 607 ? -8.626 -5.268 16.270 1.00 81.50 607 GLY A CA 1
ATOM 4937 C C . GLY A 1 607 ? -8.027 -4.263 17.249 1.00 81.50 607 GLY A C 1
ATOM 4938 O O . GLY A 1 607 ? -6.841 -4.355 17.540 1.00 81.50 607 GLY A O 1
ATOM 4939 N N . LYS A 1 608 ? -8.794 -3.269 17.721 1.00 86.00 608 LYS A N 1
ATOM 4940 C CA . LYS A 1 608 ? -8.302 -2.245 18.657 1.00 86.00 608 LYS A CA 1
ATOM 4941 C C . LYS A 1 608 ? -8.757 -2.537 20.073 1.00 86.00 608 LYS A C 1
ATOM 4943 O O . LYS A 1 608 ? -9.919 -2.876 20.292 1.00 86.00 608 LYS A O 1
ATOM 4948 N N . THR A 1 609 ? -7.879 -2.320 21.041 1.00 87.56 609 THR A N 1
ATOM 4949 C CA . THR A 1 609 ? -8.245 -2.409 22.452 1.00 87.56 609 THR A CA 1
ATOM 4950 C C . THR A 1 609 ? -9.137 -1.237 22.832 1.00 87.56 609 THR A C 1
ATOM 4952 O O . THR A 1 609 ? -8.825 -0.078 22.548 1.00 87.56 609 THR A O 1
ATOM 4955 N N . ARG A 1 610 ? -10.280 -1.553 23.445 1.00 87.19 610 ARG A N 1
ATOM 4956 C CA . ARG A 1 610 ? -11.289 -0.599 23.931 1.00 87.19 610 ARG A CA 1
ATOM 4957 C C . ARG A 1 610 ? -11.401 -0.559 25.442 1.00 87.19 610 ARG A C 1
ATOM 4959 O O . ARG A 1 610 ? -12.122 0.293 25.959 1.00 87.19 610 ARG A O 1
ATOM 4966 N N . GLY A 1 611 ? -10.701 -1.452 26.129 1.00 90.31 611 GLY A N 1
ATOM 4967 C CA . GLY A 1 611 ? -10.623 -1.438 27.572 1.00 90.31 611 GLY A CA 1
ATOM 4968 C C . GLY A 1 611 ? -9.844 -2.602 28.157 1.00 90.31 611 GLY A C 1
ATOM 4969 O O . GLY A 1 611 ? -9.521 -3.562 27.456 1.00 90.31 611 GLY A O 1
ATOM 4970 N N . TYR A 1 612 ? -9.588 -2.499 29.455 1.00 91.50 612 TYR A N 1
ATOM 4971 C CA . TYR A 1 612 ? -8.891 -3.495 30.261 1.00 91.50 612 TYR A CA 1
ATOM 4972 C C . TYR A 1 612 ? -9.747 -3.884 31.463 1.00 91.50 612 TYR A C 1
ATOM 4974 O O . TYR A 1 612 ? -10.425 -3.038 32.047 1.00 91.50 612 TYR A O 1
ATOM 4982 N N . THR A 1 613 ? -9.712 -5.165 31.813 1.00 90.88 613 THR A N 1
ATOM 4983 C CA . THR A 1 613 ? -10.368 -5.735 32.992 1.00 90.88 613 THR A CA 1
ATOM 4984 C C . THR A 1 613 ? -9.300 -6.084 34.019 1.00 90.88 613 THR A C 1
ATOM 4986 O O . THR A 1 613 ? -8.341 -6.780 33.688 1.00 90.88 613 THR A O 1
ATOM 4989 N N . PHE A 1 614 ? -9.471 -5.601 35.244 1.00 90.75 614 PHE A N 1
ATOM 4990 C CA . PHE A 1 614 ? -8.556 -5.803 36.366 1.00 90.75 614 PHE A CA 1
ATOM 4991 C C . PHE A 1 614 ? -8.996 -6.978 37.251 1.00 90.75 614 PHE A C 1
ATOM 4993 O O . PHE A 1 614 ? -10.160 -7.388 37.210 1.00 90.75 614 PHE A O 1
ATOM 5000 N N . GLU A 1 615 ? -8.075 -7.518 38.055 1.00 86.62 615 GLU A N 1
ATOM 5001 C CA . GLU A 1 615 ? -8.328 -8.638 38.984 1.00 86.62 615 GLU A CA 1
ATOM 5002 C C . GLU A 1 615 ? -9.505 -8.394 39.942 1.00 86.62 615 GLU A C 1
ATOM 5004 O O . GLU A 1 615 ? -10.239 -9.320 40.289 1.00 86.62 615 GLU A O 1
ATOM 5009 N N . ASP A 1 616 ? -9.734 -7.142 40.341 1.00 84.12 616 ASP A N 1
ATOM 5010 C CA . ASP A 1 616 ? -10.830 -6.741 41.228 1.00 84.12 616 ASP A CA 1
ATOM 5011 C C . ASP A 1 616 ? -12.194 -6.606 40.517 1.00 84.12 616 ASP A C 1
ATOM 5013 O O . ASP A 1 616 ? -13.192 -6.204 41.127 1.00 84.12 616 ASP A O 1
ATOM 5017 N N . GLY A 1 617 ? -12.251 -6.967 39.231 1.00 84.81 617 GLY A N 1
ATOM 5018 C CA . GLY A 1 617 ? -13.442 -6.930 38.388 1.00 84.81 617 GLY A CA 1
ATOM 5019 C C . GLY A 1 617 ? -13.762 -5.547 37.819 1.00 84.81 617 GLY A C 1
ATOM 5020 O O . GLY A 1 617 ? -14.815 -5.377 37.198 1.00 84.81 617 GLY A O 1
ATOM 5021 N N . ILE A 1 618 ? -12.893 -4.549 38.015 1.00 90.81 618 ILE A N 1
ATOM 5022 C CA . ILE A 1 618 ? -13.075 -3.221 37.431 1.00 90.81 618 ILE A CA 1
ATOM 5023 C C . ILE A 1 618 ? -12.683 -3.244 35.956 1.00 90.81 618 ILE A C 1
ATOM 5025 O O . ILE A 1 618 ? -11.597 -3.675 35.577 1.00 90.81 618 ILE A O 1
ATOM 5029 N N . TYR A 1 619 ? -13.581 -2.736 35.114 1.00 91.00 619 TYR A N 1
ATOM 5030 C CA . TYR A 1 619 ? -13.316 -2.501 33.702 1.00 91.00 619 TYR A CA 1
ATOM 5031 C C . TYR A 1 619 ? -13.115 -1.020 33.438 1.00 91.00 619 TYR A C 1
ATOM 5033 O O . TYR A 1 619 ? -13.971 -0.195 33.772 1.00 91.00 619 TYR A O 1
ATOM 5041 N N . ILE A 1 620 ? -12.003 -0.700 32.787 1.00 90.38 620 ILE A N 1
ATOM 5042 C CA . ILE A 1 620 ? -11.737 0.636 32.275 1.00 90.38 620 ILE A CA 1
ATOM 5043 C C . ILE A 1 620 ? -11.952 0.627 30.765 1.00 90.38 620 ILE A C 1
ATOM 5045 O O . ILE A 1 620 ? -11.392 -0.203 30.056 1.00 90.38 620 ILE A O 1
ATOM 5049 N N . ALA A 1 621 ? -12.759 1.553 30.261 1.00 88.94 621 ALA A N 1
ATOM 5050 C CA . ALA A 1 621 ? -12.857 1.842 28.841 1.00 88.94 621 ALA A CA 1
ATOM 5051 C C . ALA A 1 621 ? -11.775 2.851 28.453 1.00 88.94 621 ALA A C 1
ATOM 5053 O O . ALA A 1 621 ? -11.534 3.832 29.161 1.00 88.94 621 ALA A O 1
ATOM 5054 N N . THR A 1 622 ? -11.148 2.630 27.308 1.00 86.00 622 THR A N 1
ATOM 5055 C CA . THR A 1 622 ? -10.097 3.492 26.774 1.00 86.00 622 THR A CA 1
ATOM 5056 C C . THR A 1 622 ? -10.494 4.004 25.399 1.00 86.00 622 THR A C 1
ATOM 5058 O O . THR A 1 622 ? -11.298 3.402 24.671 1.00 86.00 622 THR A O 1
ATOM 5061 N N . SER A 1 623 ? -9.872 5.106 24.989 1.00 82.62 623 SER A N 1
ATOM 5062 C CA . SER A 1 623 ? -9.738 5.376 23.559 1.00 82.62 623 SER A CA 1
ATOM 5063 C C . SER A 1 623 ? -9.072 4.192 22.831 1.00 82.62 623 SER A C 1
ATOM 5065 O O . SER A 1 623 ? -8.438 3.364 23.488 1.00 82.62 623 SER A O 1
ATOM 5067 N N . PRO A 1 624 ? -9.240 4.043 21.503 1.00 85.06 624 PRO A N 1
ATOM 5068 C CA . PRO A 1 624 ? -8.645 2.923 20.779 1.00 85.06 624 PRO A CA 1
ATOM 5069 C C . PRO A 1 624 ? -7.129 2.835 21.004 1.00 85.06 624 PRO A C 1
ATOM 5071 O O . PRO A 1 624 ? -6.409 3.794 20.720 1.00 85.06 624 PRO A O 1
ATOM 5074 N N . LEU A 1 625 ? -6.659 1.681 21.483 1.00 85.62 625 LEU A N 1
ATOM 5075 C CA . LEU A 1 625 ? -5.240 1.360 21.672 1.00 85.62 625 LEU A CA 1
ATOM 5076 C C . LEU A 1 625 ? -4.834 0.145 20.831 1.00 85.62 625 LEU A C 1
ATOM 5078 O O . LEU A 1 625 ? -5.678 -0.624 20.362 1.00 85.62 625 LEU A O 1
ATOM 5082 N N . ALA A 1 626 ? -3.528 -0.011 20.622 1.00 86.69 626 ALA A N 1
ATOM 5083 C CA . ALA A 1 626 ? -2.974 -1.250 20.092 1.00 86.69 626 ALA A CA 1
ATOM 5084 C C . ALA A 1 626 ? -3.121 -2.377 21.138 1.00 86.69 626 ALA A C 1
ATOM 5086 O O . ALA A 1 626 ? -2.988 -2.089 22.332 1.00 86.69 626 ALA A O 1
ATOM 5087 N N . PRO A 1 627 ? -3.379 -3.632 20.726 1.00 86.38 627 PRO A N 1
ATOM 5088 C CA . PRO A 1 627 ? -3.421 -4.757 21.652 1.00 86.38 627 PRO A CA 1
ATOM 5089 C C . PRO A 1 627 ? -2.082 -4.978 22.353 1.00 86.38 627 PRO A C 1
ATOM 5091 O O . PRO A 1 627 ? -1.020 -4.827 21.747 1.00 86.38 627 PRO A O 1
ATOM 5094 N N . ALA A 1 628 ? -2.154 -5.343 23.631 1.00 82.88 628 ALA A N 1
ATOM 5095 C CA . ALA A 1 628 ? -0.991 -5.743 24.417 1.00 82.88 628 ALA A CA 1
ATOM 5096 C C . ALA A 1 628 ? -0.695 -7.233 24.197 1.00 82.88 628 ALA A C 1
ATOM 5098 O O . ALA A 1 628 ? -1.632 -8.027 24.148 1.00 82.88 628 ALA A O 1
ATOM 5099 N N . ASP A 1 629 ? 0.578 -7.609 24.071 1.00 76.50 629 ASP A N 1
ATOM 5100 C CA . ASP A 1 629 ? 0.991 -8.982 23.741 1.00 76.50 629 ASP A CA 1
ATOM 5101 C C . ASP A 1 629 ? 0.623 -10.003 24.828 1.00 76.50 629 ASP A C 1
ATOM 5103 O O . ASP A 1 629 ? 0.043 -11.044 24.522 1.00 76.50 629 ASP A O 1
ATOM 5107 N N . ASP A 1 630 ? 0.876 -9.665 26.094 1.00 76.94 630 ASP A N 1
ATOM 5108 C CA . ASP A 1 630 ? 0.803 -10.601 27.227 1.00 76.94 630 ASP A CA 1
ATOM 5109 C C . ASP A 1 630 ? -0.547 -10.596 27.967 1.00 76.94 630 ASP A C 1
ATOM 5111 O O . ASP A 1 630 ? -0.655 -11.085 29.091 1.00 76.94 630 ASP A O 1
ATOM 5115 N N . ILE A 1 631 ? -1.593 -10.025 27.362 1.00 83.31 631 ILE A N 1
ATOM 5116 C CA . ILE A 1 631 ? -2.906 -9.878 28.004 1.00 83.31 631 ILE A CA 1
ATOM 5117 C C . ILE A 1 631 ? -3.964 -10.663 27.233 1.00 83.31 631 ILE A C 1
ATOM 5119 O O . ILE A 1 631 ? -4.181 -10.451 26.038 1.00 83.31 631 ILE A O 1
ATOM 5123 N N . TYR A 1 632 ? -4.683 -11.539 27.936 1.00 83.69 632 TYR A N 1
ATOM 5124 C CA . TYR A 1 632 ? -5.752 -12.337 27.342 1.00 83.69 632 TYR A CA 1
ATOM 5125 C C . TYR A 1 632 ? -6.891 -11.476 26.813 1.00 83.69 632 TYR A C 1
ATOM 5127 O O . TYR A 1 632 ? -7.256 -10.453 27.387 1.00 83.69 632 TYR A O 1
ATOM 5135 N N . ILE A 1 633 ? -7.505 -11.930 25.728 1.00 84.88 633 ILE A N 1
ATOM 5136 C CA . ILE A 1 633 ? -8.692 -11.282 25.184 1.00 84.88 633 ILE A CA 1
ATOM 5137 C C . ILE A 1 633 ? -9.899 -11.813 25.929 1.00 84.88 633 ILE A C 1
ATOM 5139 O O . ILE A 1 633 ? -10.127 -13.022 25.982 1.00 84.88 633 ILE A O 1
ATOM 5143 N N . VAL A 1 634 ? -10.667 -10.896 26.497 1.00 85.69 634 VAL A N 1
ATOM 5144 C CA . VAL A 1 634 ? -11.856 -11.206 27.285 1.00 85.69 634 VAL A CA 1
ATOM 5145 C C . VAL A 1 634 ? -13.045 -10.406 26.777 1.00 85.69 634 VAL A C 1
ATOM 5147 O O . VAL A 1 634 ? -12.904 -9.389 26.092 1.00 85.69 634 VAL A O 1
ATOM 5150 N N . GLU A 1 635 ? -14.242 -10.867 27.118 1.00 82.25 635 GLU A N 1
ATOM 5151 C CA . GLU A 1 635 ? -15.452 -10.085 26.898 1.00 82.25 635 GLU A CA 1
ATOM 5152 C C . GLU A 1 635 ? -15.536 -8.928 27.899 1.00 82.25 635 GLU A C 1
ATOM 5154 O O . GLU A 1 635 ? -15.053 -9.020 29.030 1.00 82.25 635 GLU A O 1
ATOM 5159 N N . ALA A 1 636 ? -16.180 -7.831 27.493 1.00 78.12 636 ALA A N 1
ATOM 5160 C CA . ALA A 1 636 ? -16.455 -6.734 28.413 1.00 78.12 636 ALA A CA 1
ATOM 5161 C C . ALA A 1 636 ? -17.399 -7.209 29.533 1.00 78.12 636 ALA A C 1
ATOM 5163 O O . ALA A 1 636 ? -18.420 -7.841 29.235 1.00 78.12 636 ALA A O 1
ATOM 5164 N N . PRO A 1 637 ? -17.118 -6.888 30.809 1.00 78.69 637 PRO A N 1
ATOM 5165 C CA . PRO A 1 637 ? -17.979 -7.310 31.900 1.00 78.69 637 PRO A CA 1
ATOM 5166 C C . PRO A 1 637 ? -19.368 -6.678 31.781 1.00 78.69 637 PRO A C 1
ATOM 5168 O O . PRO A 1 637 ? -19.530 -5.482 31.534 1.00 78.69 637 PRO A O 1
ATOM 5171 N N . ILE A 1 638 ? -20.388 -7.518 31.963 1.00 76.31 638 ILE A N 1
ATOM 5172 C CA . ILE A 1 638 ? -21.800 -7.125 31.859 1.00 76.31 638 ILE A CA 1
ATOM 5173 C C . ILE A 1 638 ? -22.232 -6.350 33.108 1.00 76.31 638 ILE A C 1
ATOM 5175 O O . ILE A 1 638 ? -23.013 -5.399 33.022 1.00 76.31 638 ILE A O 1
ATOM 5179 N N . GLU A 1 639 ? -21.744 -6.765 34.276 1.00 82.38 639 GLU A N 1
ATOM 5180 C CA . GLU A 1 639 ? -22.060 -6.107 35.535 1.00 82.38 639 GLU A CA 1
ATOM 5181 C C . GLU A 1 639 ? -21.135 -4.923 35.778 1.00 82.38 639 GLU A C 1
ATOM 5183 O O . GLU A 1 639 ? -19.912 -5.040 35.760 1.00 82.38 639 GLU A O 1
ATOM 5188 N N . ARG A 1 640 ? -21.740 -3.765 36.045 1.00 86.81 640 ARG A N 1
ATOM 5189 C CA . ARG A 1 640 ? -20.997 -2.564 36.415 1.00 86.81 640 ARG A CA 1
ATOM 5190 C C . ARG A 1 640 ? -20.695 -2.557 37.916 1.00 86.81 640 ARG A C 1
ATOM 5192 O O . ARG A 1 640 ? -21.576 -2.921 38.703 1.00 86.81 640 ARG A O 1
ATOM 5199 N N . PRO A 1 641 ? -19.515 -2.079 38.339 1.00 91.75 641 PRO A N 1
ATOM 5200 C CA . PRO A 1 641 ? -19.199 -1.906 39.752 1.00 91.75 641 PRO A CA 1
ATOM 5201 C C . PRO A 1 641 ? -20.053 -0.807 40.395 1.00 91.75 641 PRO A C 1
ATOM 5203 O O . PRO A 1 641 ? -20.640 0.044 39.726 1.00 91.75 641 PRO A O 1
ATOM 5206 N N . THR A 1 642 ? -20.127 -0.802 41.722 1.00 94.38 642 THR A N 1
ATOM 5207 C CA . THR A 1 642 ? -20.664 0.332 42.490 1.00 94.38 642 THR A CA 1
ATOM 5208 C C . THR A 1 642 ? -19.646 1.471 42.556 1.00 94.38 642 THR A C 1
ATOM 5210 O O . THR A 1 642 ? -18.439 1.235 42.508 1.00 94.38 642 THR A O 1
ATOM 5213 N N . TRP A 1 643 ? -20.107 2.707 42.775 1.00 93.88 643 TRP A N 1
ATOM 5214 C CA . TRP A 1 643 ? -19.204 3.845 42.996 1.00 93.88 643 TRP A CA 1
ATOM 5215 C C . TRP A 1 643 ? -18.193 3.600 44.130 1.00 93.88 643 TRP A C 1
ATOM 5217 O O . TRP A 1 643 ? -17.039 3.998 44.026 1.00 93.88 643 TRP A O 1
ATOM 5227 N N . LYS A 1 644 ? -18.581 2.884 45.196 1.00 94.50 644 LYS A N 1
ATOM 5228 C CA . LYS A 1 644 ? -17.671 2.540 46.302 1.00 94.50 644 LYS A CA 1
ATOM 5229 C C . LYS A 1 644 ? -16.487 1.684 45.836 1.00 94.50 644 LYS A C 1
ATOM 5231 O O . LYS A 1 644 ? -15.370 1.909 46.291 1.00 94.50 644 LYS A O 1
ATOM 5236 N N . GLN A 1 645 ? -16.736 0.721 44.947 1.00 95.00 645 GLN A N 1
ATOM 5237 C CA . GLN A 1 645 ? -15.692 -0.131 44.369 1.00 95.00 645 GLN A CA 1
ATOM 5238 C C . GLN A 1 645 ? -14.785 0.677 43.437 1.00 95.00 645 GLN A C 1
ATOM 5240 O O . GLN A 1 645 ? -13.571 0.622 43.592 1.00 95.00 645 GLN A O 1
ATOM 5245 N N . VAL A 1 646 ? -15.364 1.510 42.563 1.00 94.31 646 VAL A N 1
ATOM 5246 C CA . VAL A 1 646 ? -14.588 2.403 41.683 1.00 94.31 646 VAL A CA 1
ATOM 5247 C C . VAL A 1 646 ? -13.721 3.370 42.488 1.00 94.31 646 VAL A C 1
ATOM 5249 O O . VAL A 1 646 ? -12.545 3.536 42.191 1.00 94.31 646 VAL A O 1
ATOM 5252 N N . LEU A 1 647 ? -14.258 3.974 43.550 1.00 94.06 647 LEU A N 1
ATOM 5253 C CA . LEU A 1 647 ? -13.498 4.873 44.417 1.00 94.06 647 LEU A CA 1
ATOM 5254 C C . LEU A 1 647 ? -12.340 4.154 45.123 1.00 94.06 647 LEU A C 1
ATOM 5256 O O . LEU A 1 647 ? -11.288 4.757 45.332 1.00 94.06 647 LEU A O 1
ATOM 5260 N N . ASN A 1 648 ? -12.526 2.888 45.504 1.00 94.56 648 ASN A N 1
ATOM 5261 C CA . ASN A 1 648 ? -11.454 2.077 46.072 1.00 94.56 648 ASN A CA 1
ATOM 5262 C C . ASN A 1 648 ? -10.363 1.802 45.031 1.00 94.56 648 ASN A C 1
ATOM 5264 O O . ASN A 1 648 ? -9.201 2.075 45.303 1.00 94.56 648 ASN A O 1
ATOM 5268 N N . PHE A 1 649 ? -10.748 1.367 43.828 1.00 93.00 649 PHE A N 1
ATOM 5269 C CA . PHE A 1 649 ? -9.837 1.146 42.702 1.00 93.00 649 PHE A CA 1
ATOM 5270 C C . PHE A 1 649 ? -8.999 2.387 42.382 1.00 93.00 649 PHE A C 1
ATOM 5272 O O . PHE A 1 649 ? -7.773 2.306 42.326 1.00 93.00 649 PHE A O 1
ATOM 5279 N N . VAL A 1 650 ? -9.651 3.550 42.263 1.00 93.06 650 VAL A N 1
ATOM 5280 C CA . VAL A 1 650 ? -8.998 4.843 42.013 1.00 93.06 650 VAL A CA 1
ATOM 5281 C C . VAL A 1 650 ? -7.955 5.154 43.088 1.00 93.06 650 VAL A C 1
ATOM 5283 O O . VAL A 1 650 ? -6.852 5.579 42.759 1.00 93.06 650 VAL A O 1
ATOM 5286 N N . LYS A 1 651 ? -8.270 4.920 44.369 1.00 92.19 651 LYS A N 1
ATOM 5287 C CA . LYS A 1 651 ? -7.331 5.161 45.476 1.00 92.19 651 LYS A CA 1
ATOM 5288 C C . LYS A 1 651 ? -6.158 4.184 45.472 1.00 92.19 651 LYS A C 1
ATOM 5290 O O . LYS A 1 651 ? -5.030 4.624 45.659 1.00 92.19 651 LYS A O 1
ATOM 5295 N N . THR A 1 652 ? -6.418 2.894 45.263 1.00 89.69 652 THR A N 1
ATOM 5296 C CA . THR A 1 652 ? -5.386 1.845 45.242 1.00 89.69 652 THR A CA 1
ATOM 5297 C C . THR A 1 652 ? -4.361 2.089 44.139 1.00 89.69 652 THR A C 1
ATOM 5299 O O . THR A 1 652 ? -3.166 1.962 44.381 1.00 89.69 652 THR A O 1
ATOM 5302 N N . HIS A 1 653 ? -4.818 2.517 42.961 1.00 86.75 653 HIS A N 1
ATOM 5303 C CA . HIS A 1 653 ? -3.965 2.760 41.796 1.00 86.75 653 HIS A CA 1
ATOM 5304 C C . HIS A 1 653 ? -3.439 4.205 41.712 1.00 86.75 653 HIS A C 1
ATOM 5306 O O . HIS A 1 653 ? -2.823 4.579 40.717 1.00 86.75 653 HIS A O 1
ATOM 5312 N N . GLY A 1 654 ? -3.695 5.043 42.726 1.00 88.75 654 GLY A N 1
ATOM 5313 C CA . GLY A 1 654 ? -3.232 6.436 42.751 1.00 88.75 654 GLY A CA 1
ATOM 5314 C C . GLY A 1 654 ? -3.783 7.309 41.613 1.00 88.75 654 GLY A C 1
ATOM 5315 O O . GLY A 1 654 ? -3.112 8.242 41.178 1.00 88.75 654 GLY A O 1
ATOM 5316 N N . LEU A 1 655 ? -4.985 7.008 41.116 1.00 90.88 655 LEU A N 1
ATOM 5317 C CA . LEU A 1 655 ? -5.611 7.702 39.989 1.00 90.88 655 LEU A CA 1
ATOM 5318 C C . LEU A 1 655 ? -6.363 8.956 40.451 1.00 90.88 655 LEU A C 1
ATOM 5320 O O . LEU A 1 655 ? -6.846 9.040 41.582 1.00 90.88 655 LEU A O 1
ATOM 5324 N N . THR A 1 656 ? -6.530 9.923 39.547 1.00 92.25 656 THR A N 1
ATOM 5325 C CA . THR A 1 656 ? -7.298 11.150 39.822 1.00 92.25 656 THR A CA 1
ATOM 5326 C C . THR A 1 656 ? -8.568 11.189 38.983 1.00 92.25 656 THR A C 1
ATOM 5328 O O . THR A 1 656 ? -8.515 11.073 37.762 1.00 92.25 656 THR A O 1
ATOM 5331 N N . VAL A 1 657 ? -9.724 11.384 39.624 1.00 93.88 657 VAL A N 1
ATOM 5332 C CA . VAL A 1 657 ? -10.998 11.590 38.919 1.00 93.88 657 VAL A CA 1
ATOM 5333 C C . VAL A 1 657 ? -11.047 13.014 38.380 1.00 93.88 657 VAL A C 1
ATOM 5335 O O . VAL A 1 657 ? -10.890 13.967 39.139 1.00 93.88 657 VAL A O 1
ATOM 5338 N N . THR A 1 658 ? -11.286 13.161 37.079 1.00 91.31 658 THR A N 1
ATOM 5339 C CA . THR A 1 658 ? -11.319 14.471 36.412 1.00 91.31 658 THR A CA 1
ATOM 5340 C C . THR A 1 658 ? -12.748 14.943 36.157 1.00 91.31 658 T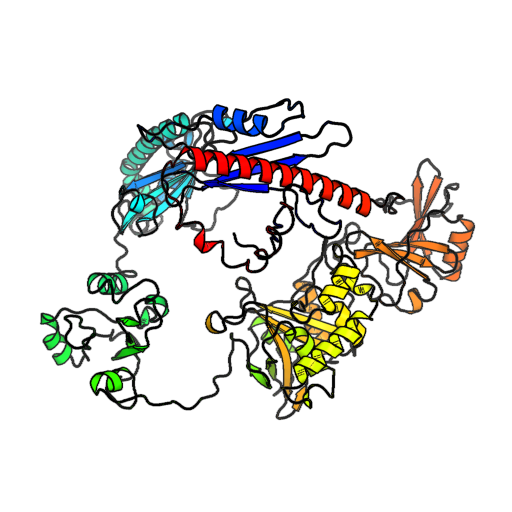HR A C 1
ATOM 5342 O O . THR A 1 658 ? -13.087 16.077 36.486 1.00 91.31 658 THR A O 1
ATOM 5345 N N . HIS A 1 659 ? -13.597 14.069 35.610 1.00 91.25 659 HIS A N 1
ATOM 5346 C CA . HIS A 1 659 ? -14.973 14.391 35.232 1.00 91.25 659 HIS A CA 1
ATOM 5347 C C . HIS A 1 659 ? -15.930 13.242 35.563 1.00 91.25 659 HIS A C 1
ATOM 5349 O O . HIS A 1 659 ? -15.515 12.085 35.634 1.00 91.25 659 HIS A O 1
ATOM 5355 N N . GLN A 1 660 ? -17.210 13.561 35.739 1.00 91.38 660 GLN A N 1
ATOM 5356 C CA . GLN A 1 660 ? -18.308 12.605 35.853 1.00 91.38 660 GLN A CA 1
ATOM 5357 C C . GLN A 1 660 ? -19.240 12.699 34.645 1.00 91.38 660 GLN A C 1
ATOM 5359 O O . GLN A 1 660 ? -19.451 13.778 34.081 1.00 91.38 660 GLN A O 1
ATOM 5364 N N . ASP A 1 661 ? -19.821 11.556 34.306 1.00 87.00 661 ASP A N 1
ATOM 5365 C CA . ASP A 1 661 ? -20.821 11.393 33.261 1.00 87.00 661 ASP A CA 1
ATOM 5366 C C . ASP A 1 661 ? -22.210 11.299 33.887 1.00 87.00 661 ASP A C 1
ATOM 5368 O O . ASP A 1 661 ? -22.417 10.506 34.812 1.00 87.00 661 ASP A O 1
ATOM 5372 N N . ILE A 1 662 ? -23.143 12.118 33.401 1.00 83.25 662 ILE A N 1
ATOM 5373 C CA . ILE A 1 662 ? -24.500 12.220 33.944 1.00 83.25 662 ILE A CA 1
ATOM 5374 C C . ILE A 1 662 ? -25.511 11.822 32.877 1.00 83.25 662 ILE A C 1
ATOM 5376 O O . ILE A 1 662 ? -25.535 12.377 31.780 1.00 83.25 662 ILE A O 1
ATOM 5380 N N . SER A 1 663 ? -26.398 10.904 33.244 1.00 81.00 663 SER A N 1
ATOM 5381 C CA . SER A 1 663 ? -27.561 10.509 32.459 1.00 81.00 663 SER A CA 1
ATOM 5382 C C . SER A 1 663 ? -28.768 10.433 33.389 1.00 81.00 663 SER A C 1
ATOM 5384 O O . SER A 1 663 ? -28.653 9.883 34.480 1.00 81.00 663 SER A O 1
ATOM 5386 N N . GLU A 1 664 ? -29.895 11.026 32.986 1.00 82.31 664 GLU A N 1
ATOM 5387 C CA . GLU A 1 664 ? -31.139 11.043 33.780 1.00 82.31 664 GLU A CA 1
ATOM 5388 C C . GLU A 1 664 ? -30.925 11.508 35.240 1.00 82.31 664 GLU A C 1
ATOM 5390 O O . GLU A 1 664 ? -31.402 10.887 36.186 1.00 82.31 664 GLU A O 1
ATOM 5395 N N . ASP A 1 665 ? -30.153 12.587 35.430 1.00 83.56 665 ASP A N 1
ATOM 5396 C CA . ASP A 1 665 ? -29.784 13.163 36.739 1.00 83.56 665 ASP A CA 1
ATOM 5397 C C . ASP A 1 665 ? -29.019 12.219 37.689 1.00 83.56 665 ASP A C 1
ATOM 5399 O O . ASP A 1 665 ? -28.869 12.488 38.886 1.00 83.56 665 ASP A O 1
ATOM 5403 N N . GLN A 1 666 ? -28.471 11.127 37.158 1.00 85.88 666 GLN A N 1
ATOM 5404 C CA . GLN A 1 666 ? -27.627 10.186 37.883 1.00 85.88 666 GLN A CA 1
ATOM 5405 C C . GLN A 1 666 ? -26.221 10.150 37.292 1.00 85.88 666 GLN A C 1
ATOM 5407 O O . GLN A 1 666 ? -26.030 10.193 36.078 1.00 85.88 666 GLN A O 1
ATOM 5412 N N . ALA A 1 667 ? -25.217 10.036 38.160 1.00 87.69 667 ALA A N 1
ATOM 5413 C CA . ALA A 1 667 ? -23.860 9.745 37.727 1.00 87.69 667 ALA A CA 1
ATOM 5414 C C . ALA A 1 667 ? -23.784 8.278 37.281 1.00 87.69 667 ALA A C 1
ATOM 5416 O O . ALA A 1 667 ? -24.196 7.389 38.030 1.00 87.69 667 ALA A O 1
ATOM 5417 N N . ILE A 1 668 ? -23.248 8.026 36.086 1.00 88.88 668 ILE A N 1
ATOM 5418 C CA . ILE A 1 668 ? -23.171 6.683 35.473 1.00 88.88 668 ILE A CA 1
ATOM 5419 C C . ILE A 1 668 ? -21.738 6.214 35.181 1.00 88.88 668 ILE A C 1
ATOM 5421 O O . ILE A 1 668 ? -21.517 5.046 34.847 1.00 88.88 668 ILE A O 1
ATOM 5425 N N . GLY A 1 669 ? -20.762 7.108 35.321 1.00 90.25 669 GLY A N 1
ATOM 5426 C CA . GLY A 1 669 ? -19.352 6.826 35.096 1.00 90.25 669 GLY A CA 1
ATOM 5427 C C . GLY A 1 669 ? -18.469 8.020 35.441 1.00 90.25 669 GLY A C 1
ATOM 5428 O O . GLY A 1 669 ? -18.959 9.126 35.687 1.00 90.25 669 GLY A O 1
ATOM 5429 N N . VAL A 1 670 ? -17.158 7.794 35.466 1.00 92.00 670 VAL A N 1
ATOM 5430 C CA . VAL A 1 670 ? -16.151 8.847 35.665 1.00 92.00 670 VAL A CA 1
ATOM 5431 C C . VAL A 1 670 ? -15.003 8.709 34.681 1.00 92.00 670 VAL A C 1
ATOM 5433 O O . VAL A 1 670 ? -14.605 7.599 34.330 1.00 92.00 670 VAL A O 1
ATOM 5436 N N . SER A 1 671 ? -14.418 9.840 34.299 1.00 90.81 671 SER A N 1
ATOM 5437 C CA . SER A 1 671 ? -13.103 9.867 33.675 1.00 90.81 671 SER A CA 1
ATOM 5438 C C . SER A 1 671 ? -12.004 9.989 34.709 1.00 90.81 671 SER A C 1
ATOM 5440 O O . SER A 1 671 ? -12.082 10.801 35.635 1.00 90.81 671 SER A O 1
ATOM 5442 N N . VAL A 1 672 ? -10.953 9.206 34.506 1.00 90.81 672 VAL A N 1
ATOM 5443 C CA . VAL A 1 672 ? -9.774 9.185 35.367 1.00 90.81 672 VAL A CA 1
ATOM 5444 C C . VAL A 1 672 ? -8.537 9.541 34.560 1.00 90.81 672 VAL A C 1
ATOM 5446 O O . VAL A 1 672 ? -8.435 9.199 33.381 1.00 90.81 672 VAL A O 1
ATOM 5449 N N . ASP A 1 673 ? -7.616 10.255 35.194 1.00 88.69 673 ASP A N 1
ATOM 5450 C CA . ASP A 1 673 ? -6.267 10.421 34.673 1.00 88.69 673 ASP A CA 1
ATOM 5451 C C . ASP A 1 673 ? -5.486 9.137 34.954 1.00 88.69 673 ASP A C 1
ATOM 5453 O O . ASP A 1 673 ? -5.321 8.747 36.114 1.00 88.69 673 ASP A O 1
ATOM 5457 N N . PHE A 1 674 ? -5.089 8.453 33.884 1.00 86.69 674 PHE A N 1
ATOM 5458 C CA . PHE A 1 674 ? -4.399 7.174 33.942 1.00 86.69 674 PHE A CA 1
ATOM 5459 C C . PHE A 1 674 ? -3.037 7.316 33.254 1.00 86.69 674 PHE A C 1
ATOM 5461 O O . PHE A 1 674 ? -2.990 7.745 32.095 1.00 86.69 674 PHE A O 1
ATOM 5468 N N . PRO A 1 675 ? -1.924 6.952 33.916 1.00 81.56 675 PRO A N 1
ATOM 5469 C CA . PRO A 1 675 ? -0.593 7.133 33.353 1.00 81.56 675 PRO A CA 1
ATOM 5470 C C . PRO A 1 675 ? -0.455 6.507 31.962 1.00 81.56 675 PRO A C 1
ATOM 5472 O O . PRO A 1 675 ? -0.730 5.328 31.761 1.00 81.56 675 PRO A O 1
ATOM 5475 N N . SER A 1 676 ? -0.004 7.300 30.989 1.00 76.50 676 SER A N 1
ATOM 5476 C CA . SER A 1 676 ? 0.257 6.877 29.602 1.00 76.50 676 SER A CA 1
ATOM 5477 C C . SER A 1 676 ? -0.962 6.442 28.774 1.00 76.50 676 SER A C 1
ATOM 5479 O O . SER A 1 676 ? -0.809 6.280 27.563 1.00 76.50 676 SER A O 1
ATOM 5481 N N . ILE A 1 677 ? -2.162 6.309 29.354 1.00 81.75 677 ILE A N 1
ATOM 5482 C CA . ILE A 1 677 ? -3.381 5.968 28.610 1.00 81.75 677 ILE A CA 1
ATOM 5483 C C . ILE A 1 677 ? -4.197 7.235 28.343 1.00 81.75 677 ILE A C 1
ATOM 5485 O O . ILE A 1 677 ? -4.765 7.815 29.270 1.00 81.75 677 ILE A O 1
ATOM 5489 N N . PRO A 1 678 ? -4.318 7.673 27.078 1.00 76.31 678 PRO A N 1
ATOM 5490 C CA . PRO A 1 678 ? -5.140 8.820 26.757 1.00 76.31 678 PRO A CA 1
ATOM 5491 C C . PRO A 1 678 ? -6.611 8.476 26.956 1.00 76.31 678 PRO A C 1
ATOM 5493 O O . PRO A 1 678 ? -7.150 7.582 26.299 1.00 76.31 678 PRO A O 1
ATOM 5496 N N . TYR A 1 679 ? -7.254 9.277 27.801 1.00 81.69 679 TYR A N 1
ATOM 5497 C CA . TYR A 1 679 ? -8.692 9.282 28.031 1.00 81.69 679 TYR A CA 1
ATOM 5498 C C . TYR A 1 679 ? -9.244 7.917 28.472 1.00 81.69 679 TYR A C 1
ATOM 5500 O O . TYR A 1 679 ? -9.589 7.053 27.660 1.00 81.69 679 TYR A O 1
ATOM 5508 N N . VAL A 1 680 ? -9.354 7.759 29.791 1.00 87.44 680 VAL A N 1
ATOM 5509 C CA . VAL A 1 680 ? -9.907 6.571 30.444 1.00 87.44 680 VAL A CA 1
ATOM 5510 C C . VAL A 1 680 ? -11.262 6.897 31.059 1.00 87.44 680 VAL A C 1
ATOM 5512 O O . VAL A 1 680 ? -11.462 7.971 31.636 1.00 87.44 680 VAL A O 1
ATOM 5515 N N . TYR A 1 681 ? -12.198 5.963 30.928 1.00 89.81 681 TYR A N 1
ATOM 5516 C CA . TYR A 1 681 ? -13.557 6.054 31.443 1.00 89.81 681 TYR A CA 1
ATOM 5517 C C . TYR A 1 681 ? -13.921 4.784 32.210 1.00 89.81 681 TYR A C 1
ATOM 5519 O O . TYR A 1 681 ? -13.765 3.680 31.697 1.00 89.81 681 TYR A O 1
ATOM 5527 N N . ILE A 1 682 ? -14.439 4.930 33.426 1.00 91.81 682 ILE A N 1
ATOM 5528 C CA . ILE A 1 682 ? -14.867 3.812 34.269 1.00 91.81 682 ILE A CA 1
ATOM 5529 C C . ILE A 1 682 ? -16.389 3.888 34.441 1.00 91.81 682 ILE A C 1
ATOM 5531 O O . ILE A 1 682 ? -16.869 4.774 35.157 1.00 91.81 682 ILE A O 1
ATOM 5535 N N . PRO A 1 683 ? -17.167 2.992 33.803 1.00 89.75 683 PRO A N 1
ATOM 5536 C CA . PRO A 1 683 ? -18.607 2.919 34.021 1.00 89.75 683 PRO A CA 1
ATOM 5537 C C . PRO A 1 683 ? -18.927 2.305 35.390 1.00 89.75 683 PRO A C 1
ATOM 5539 O O . PRO A 1 683 ? -18.272 1.363 35.831 1.00 89.75 683 PRO A O 1
ATOM 5542 N N . PHE A 1 684 ? -19.992 2.773 36.039 1.00 89.94 684 PHE A N 1
ATOM 5543 C CA . PHE A 1 684 ? -20.513 2.181 37.276 1.00 89.94 684 PHE A CA 1
ATOM 5544 C C . PHE A 1 684 ? -22.049 2.150 37.300 1.00 89.94 684 PHE A C 1
ATOM 5546 O O . PHE A 1 684 ? -22.721 2.629 36.383 1.00 89.94 684 PHE A O 1
ATOM 5553 N N . LYS A 1 685 ? -22.624 1.505 38.322 1.00 90.31 685 LYS A N 1
ATOM 5554 C CA . LYS A 1 685 ? -24.077 1.500 38.558 1.00 90.31 685 LYS A CA 1
ATOM 5555 C C . LYS A 1 685 ? -24.563 2.921 38.868 1.00 90.31 685 LYS A C 1
ATOM 5557 O O . LYS A 1 685 ? -23.940 3.554 39.721 1.00 90.31 685 LYS A O 1
ATOM 5562 N N . PRO A 1 686 ? -25.667 3.389 38.256 1.00 89.19 686 PRO A N 1
ATOM 5563 C CA . PRO A 1 686 ? -26.169 4.740 38.470 1.00 89.19 686 PRO A CA 1
ATOM 5564 C C . PRO A 1 686 ? -26.282 5.114 39.957 1.00 89.19 686 PRO A C 1
ATOM 5566 O O . PRO A 1 686 ? -26.749 4.318 40.775 1.00 89.19 686 PRO A O 1
ATOM 5569 N N . THR A 1 687 ? -25.826 6.315 40.311 1.00 92.38 687 THR A N 1
ATOM 5570 C CA . THR A 1 687 ? -25.842 6.851 41.683 1.00 92.38 687 THR A CA 1
ATOM 5571 C C . THR A 1 687 ? -26.163 8.345 41.674 1.00 92.38 687 THR A C 1
ATOM 5573 O O . THR A 1 687 ? -26.192 8.981 40.622 1.00 92.38 687 THR A O 1
ATOM 5576 N N . SER A 1 688 ? -26.393 8.932 42.848 1.00 91.88 688 SER A N 1
ATOM 5577 C CA . SER A 1 688 ? -26.522 10.383 42.991 1.00 91.88 688 SER A CA 1
ATOM 5578 C C . SER A 1 688 ? -25.285 11.120 42.466 1.00 91.88 688 SER A C 1
ATOM 5580 O O . SER A 1 688 ? -24.156 10.651 42.630 1.00 91.88 688 SER A O 1
ATOM 5582 N N . VAL A 1 689 ? -25.511 12.288 41.853 1.00 92.06 689 VAL A N 1
ATOM 5583 C CA . VAL A 1 689 ? -24.453 13.155 41.312 1.00 92.06 689 VAL A CA 1
ATOM 5584 C C . VAL A 1 689 ? -23.353 13.372 42.349 1.00 92.06 689 VAL A C 1
ATOM 5586 O O . VAL A 1 689 ? -23.609 13.749 43.499 1.00 92.06 689 VAL A O 1
ATOM 5589 N N . LEU A 1 690 ? -22.112 13.123 41.938 1.00 92.56 690 LEU A N 1
ATOM 5590 C CA . LEU A 1 690 ? -20.963 13.160 42.826 1.00 92.56 690 LEU A CA 1
ATOM 5591 C C . LEU A 1 690 ? -20.573 14.617 43.103 1.00 92.56 690 LEU A C 1
ATOM 5593 O O . LEU A 1 690 ? -20.345 15.407 42.185 1.00 92.56 690 LEU A O 1
ATOM 5597 N N . LYS A 1 691 ? -20.493 14.996 44.382 1.00 90.81 691 LYS A N 1
ATOM 5598 C CA . LYS A 1 691 ? -20.139 16.367 44.778 1.00 90.81 691 LYS A CA 1
ATOM 5599 C C . LYS A 1 691 ? -18.665 16.658 44.489 1.00 90.81 691 LYS A C 1
ATOM 5601 O O . LYS A 1 691 ? -17.801 15.863 44.842 1.00 90.81 691 LYS A O 1
ATOM 5606 N N . GLY A 1 692 ? -18.388 17.833 43.922 1.00 88.50 692 GLY A N 1
ATOM 5607 C CA . GLY A 1 692 ? -17.022 18.326 43.701 1.00 88.50 692 GLY A CA 1
ATOM 5608 C C . GLY A 1 692 ? -16.315 17.772 42.460 1.00 88.50 692 GLY A C 1
ATOM 5609 O O . GLY A 1 692 ? -15.136 18.051 42.284 1.00 88.50 692 GLY A O 1
ATOM 5610 N N . ILE A 1 693 ? -17.013 17.020 41.602 1.00 90.75 693 ILE A N 1
ATOM 5611 C CA . ILE A 1 693 ? -16.478 16.507 40.333 1.00 90.75 693 ILE A CA 1
ATOM 5612 C C . ILE A 1 693 ? -17.163 17.236 39.170 1.00 90.75 693 ILE A C 1
ATOM 5614 O O . ILE A 1 693 ? -18.391 17.341 39.138 1.00 90.75 693 ILE A O 1
ATOM 5618 N N . ALA A 1 694 ? -16.382 17.745 38.216 1.00 90.50 694 ALA A N 1
ATOM 5619 C CA . ALA A 1 694 ? -16.905 18.456 37.050 1.00 90.50 694 ALA A CA 1
ATOM 5620 C C . ALA A 1 694 ? -17.669 17.517 36.101 1.00 90.50 694 ALA A C 1
ATOM 5622 O O . ALA A 1 694 ? -17.355 16.337 35.995 1.00 90.50 694 ALA A O 1
ATOM 5623 N N . THR A 1 695 ? -18.661 18.033 35.383 1.00 85.19 695 THR A N 1
ATOM 5624 C CA . THR A 1 695 ? -19.413 17.287 34.361 1.00 85.19 695 THR A CA 1
ATOM 5625 C C . THR A 1 695 ? -18.790 17.419 32.979 1.00 85.19 695 THR A C 1
ATOM 5627 O O . THR A 1 695 ? -18.428 18.524 32.577 1.00 85.19 695 THR A O 1
ATOM 5630 N N . ALA A 1 696 ? -18.744 16.321 32.221 1.00 73.12 696 ALA A N 1
ATOM 5631 C CA . ALA A 1 696 ? -18.400 16.323 30.798 1.00 73.12 696 ALA A CA 1
ATOM 5632 C C . ALA A 1 696 ? -19.463 15.573 29.977 1.00 73.12 696 ALA A C 1
ATOM 5634 O O . ALA A 1 696 ? -20.013 14.576 30.435 1.00 73.12 696 ALA A O 1
ATOM 5635 N N . GLN A 1 697 ? -19.743 16.032 28.751 1.00 58.66 697 GLN A N 1
ATOM 5636 C CA . GLN A 1 697 ? -20.508 15.242 27.779 1.00 58.66 697 GLN A CA 1
ATOM 5637 C C . GLN A 1 697 ? -19.592 14.159 27.206 1.00 58.66 697 GLN A C 1
ATOM 5639 O O . GLN A 1 697 ? -18.693 14.453 26.414 1.00 58.66 697 GLN A O 1
ATOM 5644 N N . HIS A 1 698 ? -19.798 12.909 27.611 1.00 58.31 698 HIS A N 1
ATOM 5645 C CA . HIS A 1 698 ? -19.026 11.792 27.087 1.00 58.31 698 HIS A CA 1
ATOM 5646 C C . HIS A 1 698 ? -19.548 11.379 25.704 1.00 58.31 698 HIS A C 1
ATOM 5648 O O . HIS A 1 698 ? -20.710 11.012 25.529 1.00 58.31 698 HIS A O 1
ATOM 5654 N N . LEU A 1 699 ? -18.667 11.426 24.700 1.00 48.84 699 LEU A N 1
ATOM 5655 C CA . LEU A 1 699 ? -18.899 10.792 23.402 1.00 48.84 699 LEU A CA 1
ATOM 5656 C C . LEU A 1 699 ? -18.928 9.280 23.643 1.00 48.84 699 LEU A C 1
ATOM 5658 O O . LEU A 1 699 ? -17.890 8.676 23.901 1.00 48.84 699 LEU A O 1
ATOM 5662 N N . GLY A 1 700 ? -20.132 8.707 23.639 1.00 48.34 700 GLY A N 1
ATOM 5663 C CA . GLY A 1 700 ? -20.412 7.356 24.116 1.00 48.34 700 GLY A CA 1
ATOM 5664 C C . GLY A 1 700 ? -19.380 6.308 23.696 1.00 48.34 700 GLY A C 1
ATOM 5665 O O . GLY A 1 700 ? -19.207 6.004 22.513 1.00 48.34 700 GLY A O 1
ATOM 5666 N N . PHE A 1 701 ? -18.739 5.693 24.687 1.00 51.28 701 PHE A N 1
ATOM 5667 C CA . PHE A 1 701 ? -18.101 4.401 24.499 1.00 51.28 701 PHE A CA 1
ATOM 5668 C C . PHE A 1 701 ? -19.206 3.359 24.380 1.00 51.28 701 PHE A C 1
ATOM 5670 O O . PHE A 1 701 ? -19.846 2.992 25.364 1.00 51.28 701 PHE A O 1
ATOM 5677 N N . SER A 1 702 ? -19.462 2.898 23.158 1.00 45.62 702 SER A N 1
ATOM 5678 C CA . SER A 1 702 ? -20.287 1.714 22.953 1.00 45.62 702 SER A CA 1
ATOM 5679 C C . SER A 1 702 ? -19.556 0.520 23.561 1.00 45.62 702 SER A C 1
ATOM 5681 O O . SER A 1 702 ? -18.573 0.029 23.009 1.00 45.62 702 SER A O 1
ATOM 5683 N N . VAL A 1 703 ? -20.024 0.067 24.723 1.00 43.34 703 VAL A N 1
ATOM 5684 C CA . VAL A 1 703 ? -19.693 -1.267 25.224 1.00 43.34 703 VAL A CA 1
ATOM 5685 C C . VAL A 1 703 ? -20.323 -2.256 24.235 1.00 43.34 703 VAL A C 1
ATOM 5687 O O . VAL A 1 703 ? -21.524 -2.130 23.972 1.00 43.34 703 VAL A O 1
ATOM 5690 N N . PRO A 1 704 ? -19.559 -3.186 23.632 1.00 41.19 704 PRO A N 1
ATOM 5691 C CA . PRO A 1 704 ? -20.112 -4.175 22.712 1.00 41.19 704 PRO A CA 1
ATOM 5692 C C . PRO A 1 704 ? -21.276 -4.916 23.383 1.00 41.19 704 PRO A C 1
ATOM 5694 O O . PRO A 1 704 ? -21.121 -5.482 24.463 1.00 41.19 704 PRO A O 1
ATOM 5697 N N . THR A 1 705 ? -22.471 -4.857 22.796 1.00 37.47 705 THR A N 1
ATOM 5698 C CA . THR A 1 705 ? -23.670 -5.495 23.352 1.00 37.47 705 THR A CA 1
ATOM 5699 C C . THR A 1 705 ? -23.684 -7.003 23.078 1.00 37.47 705 THR A C 1
ATOM 5701 O O . THR A 1 705 ? -23.123 -7.470 22.095 1.00 37.47 705 THR A O 1
ATOM 5704 N N . LYS A 1 706 ? -24.370 -7.751 23.961 1.00 40.75 706 LYS A N 1
ATOM 5705 C CA . LYS A 1 706 ? -24.483 -9.227 24.056 1.00 40.75 706 LYS A CA 1
ATOM 5706 C C . LYS A 1 706 ? -24.744 -10.014 22.768 1.00 40.75 706 LYS A C 1
ATOM 5708 O O . LYS A 1 706 ? -24.535 -11.226 22.755 1.00 40.75 706 LYS A O 1
ATOM 5713 N N . GLU A 1 707 ? -25.275 -9.400 21.716 1.00 38.44 707 GLU A N 1
ATOM 5714 C CA . GLU A 1 707 ? -25.406 -10.130 20.463 1.00 38.44 707 GLU A CA 1
ATOM 5715 C C . GLU A 1 707 ? -24.029 -10.209 19.824 1.00 38.44 707 GLU A C 1
ATOM 5717 O O . GLU A 1 707 ? -23.372 -9.194 19.616 1.00 38.44 707 GLU A O 1
ATOM 5722 N N . ASN A 1 708 ? -23.600 -11.418 19.469 1.00 44.69 708 ASN A N 1
ATOM 5723 C CA . ASN A 1 708 ? -22.450 -11.608 18.603 1.00 44.69 708 ASN A CA 1
ATOM 5724 C C . ASN A 1 708 ? -22.825 -11.048 17.215 1.00 44.69 708 ASN A C 1
ATOM 5726 O O . ASN A 1 708 ? -23.226 -11.773 16.303 1.00 44.69 708 ASN A O 1
ATOM 5730 N N . ILE A 1 709 ? -22.780 -9.717 17.096 1.00 40.19 709 ILE A N 1
ATOM 5731 C CA . ILE A 1 709 ? -23.098 -8.940 15.902 1.00 40.19 709 ILE A CA 1
ATOM 5732 C C . ILE A 1 709 ? -22.185 -9.408 14.780 1.00 40.19 709 ILE A C 1
ATOM 5734 O O . ILE A 1 709 ? -22.628 -9.435 13.643 1.00 40.19 709 ILE A O 1
ATOM 5738 N N . LEU A 1 710 ? -20.968 -9.874 15.082 1.00 39.06 710 LEU A N 1
ATOM 5739 C CA . LEU A 1 710 ? -20.096 -10.551 14.130 1.00 39.06 710 LEU A CA 1
ATOM 5740 C C . LEU A 1 710 ? -20.747 -11.842 13.609 1.00 39.06 710 LEU A C 1
ATOM 5742 O O . LEU A 1 710 ? -20.936 -11.965 12.411 1.00 39.06 710 LEU A O 1
ATOM 5746 N N . LYS A 1 711 ? -21.219 -12.752 14.463 1.00 42.62 711 LYS A N 1
ATOM 5747 C CA . LYS A 1 711 ? -21.932 -13.979 14.056 1.00 42.62 711 LYS A CA 1
ATOM 5748 C C . LYS A 1 711 ? -23.222 -13.686 13.283 1.00 42.62 711 LYS A C 1
ATOM 5750 O O . LYS A 1 711 ? -23.507 -14.375 12.308 1.00 42.62 711 LYS A O 1
ATOM 5755 N N . LYS A 1 712 ? -23.976 -12.650 13.665 1.00 41.06 712 LYS A N 1
ATOM 5756 C CA . LYS A 1 712 ? -25.199 -12.199 12.972 1.00 41.06 712 LYS A CA 1
ATOM 5757 C C . LYS A 1 712 ? -24.883 -11.532 11.628 1.00 41.06 712 LYS A C 1
ATOM 5759 O O . LYS A 1 712 ? -25.526 -11.836 10.633 1.00 41.06 712 LYS A O 1
ATOM 5764 N N . THR A 1 713 ? -23.847 -10.699 11.567 1.00 41.97 713 THR A N 1
ATOM 5765 C CA . THR A 1 713 ? -23.364 -10.033 10.345 1.00 41.97 713 THR A CA 1
ATOM 5766 C C . THR A 1 713 ? -22.747 -11.040 9.380 1.00 41.97 713 THR A C 1
ATOM 5768 O O . THR A 1 713 ? -23.062 -11.003 8.198 1.00 41.97 713 THR A O 1
ATOM 5771 N N . LEU A 1 714 ? -21.948 -11.990 9.872 1.00 42.75 714 LEU A N 1
ATOM 5772 C CA . LEU A 1 714 ? -21.404 -13.111 9.104 1.00 42.75 714 LEU A CA 1
ATOM 5773 C C . LEU A 1 714 ? -22.530 -14.008 8.578 1.00 42.75 714 LEU A C 1
ATOM 5775 O O . LEU A 1 714 ? -22.516 -14.379 7.408 1.00 42.75 714 LEU A O 1
ATOM 5779 N N . ASN A 1 715 ? -23.547 -14.302 9.395 1.00 41.81 715 ASN A N 1
ATOM 5780 C CA . ASN A 1 715 ? -24.725 -15.052 8.955 1.00 41.81 715 ASN A CA 1
ATOM 5781 C C . ASN A 1 715 ? -25.528 -14.300 7.879 1.00 41.81 715 ASN A C 1
ATOM 5783 O O . ASN A 1 715 ? -25.951 -14.892 6.890 1.00 41.81 715 ASN A O 1
ATOM 5787 N N . ASN A 1 716 ? -25.701 -12.990 8.029 1.00 43.09 716 ASN A N 1
ATOM 5788 C CA . ASN A 1 716 ? -26.451 -12.173 7.076 1.00 43.09 716 ASN A CA 1
ATOM 5789 C C . ASN A 1 716 ? -25.680 -11.954 5.765 1.00 43.09 716 ASN A C 1
ATOM 5791 O O . ASN A 1 716 ? -26.273 -12.028 4.690 1.00 43.09 716 ASN A O 1
ATOM 5795 N N . ARG A 1 717 ? -24.356 -11.768 5.835 1.00 42.72 717 ARG A N 1
ATOM 5796 C CA . ARG A 1 717 ? -23.453 -11.735 4.673 1.00 42.72 717 ARG A CA 1
ATOM 5797 C C . ARG A 1 717 ? -23.503 -13.059 3.911 1.00 42.72 717 ARG A C 1
ATOM 5799 O O . ARG A 1 717 ? -23.682 -13.062 2.701 1.00 42.72 717 ARG A O 1
ATOM 5806 N N . LYS A 1 718 ? -23.496 -14.181 4.636 1.00 42.84 718 LYS A N 1
ATOM 5807 C CA . LYS A 1 718 ? -23.644 -15.529 4.076 1.00 42.84 718 LYS A CA 1
ATOM 5808 C C . LYS A 1 718 ? -24.964 -15.713 3.318 1.00 42.84 718 LYS A C 1
ATOM 5810 O O . LYS A 1 718 ? -24.964 -16.261 2.222 1.00 42.84 718 LYS A O 1
ATOM 5815 N N . ILE A 1 719 ? -26.089 -15.248 3.866 1.00 42.38 719 ILE A N 1
ATOM 5816 C CA . ILE A 1 719 ? -27.399 -15.311 3.187 1.00 42.38 719 ILE A CA 1
ATOM 5817 C C . ILE A 1 719 ? -27.403 -14.454 1.909 1.00 42.38 719 ILE A C 1
ATOM 5819 O O . ILE A 1 719 ? -27.941 -14.883 0.886 1.00 42.38 719 ILE A O 1
ATOM 5823 N N . ALA A 1 720 ? -26.769 -13.279 1.938 1.00 42.75 720 ALA A N 1
ATOM 5824 C CA . ALA A 1 720 ? -26.618 -12.431 0.757 1.00 42.75 720 ALA A CA 1
ATOM 5825 C C . ALA A 1 720 ? -25.776 -13.111 -0.341 1.00 42.75 720 ALA A C 1
ATOM 5827 O O . ALA A 1 720 ? -26.170 -13.095 -1.510 1.00 42.75 720 ALA A O 1
ATOM 5828 N N . ASP A 1 721 ? -24.690 -13.794 0.032 1.00 42.12 721 ASP A N 1
ATOM 5829 C CA . ASP A 1 721 ? -23.857 -14.557 -0.903 1.00 42.12 721 ASP A CA 1
ATOM 5830 C C . ASP A 1 721 ? -24.614 -15.740 -1.535 1.00 42.12 721 ASP A C 1
ATOM 5832 O O . ASP A 1 721 ? -24.455 -16.016 -2.726 1.00 42.12 721 ASP A O 1
ATOM 5836 N N . PHE A 1 722 ? -25.502 -16.405 -0.787 1.00 43.03 722 PHE A N 1
ATOM 5837 C CA . PHE A 1 722 ? -26.379 -17.451 -1.334 1.00 43.03 722 PHE A CA 1
ATOM 5838 C C . PHE A 1 722 ? -27.361 -16.909 -2.372 1.00 43.03 722 PHE A C 1
ATOM 5840 O O . PHE A 1 722 ? -27.517 -17.495 -3.446 1.00 43.03 722 PHE A O 1
ATOM 5847 N N . LEU A 1 723 ? -28.011 -15.782 -2.076 1.00 43.97 723 LEU A N 1
ATOM 5848 C CA . LEU A 1 723 ? -28.930 -15.133 -3.012 1.00 43.97 723 LEU A CA 1
ATOM 5849 C C . LEU A 1 723 ? -28.196 -14.689 -4.285 1.00 43.97 723 LEU A C 1
ATOM 5851 O O . LEU A 1 723 ? -28.689 -14.900 -5.393 1.00 43.97 723 LEU A O 1
ATOM 5855 N N . MET A 1 724 ? -26.982 -14.158 -4.139 1.00 43.97 724 MET A N 1
ATOM 5856 C CA . MET A 1 724 ? -26.086 -13.835 -5.248 1.00 43.97 724 MET A CA 1
ATOM 5857 C C . MET A 1 724 ? -25.754 -15.061 -6.110 1.00 43.97 724 MET A C 1
ATOM 5859 O O . MET A 1 724 ? -25.843 -14.994 -7.338 1.00 43.97 724 MET A O 1
ATOM 5863 N N . GLN A 1 725 ? -25.371 -16.182 -5.497 1.00 43.38 725 GLN A N 1
ATOM 5864 C CA . GLN A 1 725 ? -24.995 -17.398 -6.225 1.00 43.38 725 GLN A CA 1
ATOM 5865 C C . GLN A 1 725 ? -26.185 -18.041 -6.939 1.00 43.38 725 GLN A C 1
ATOM 5867 O O . GLN A 1 725 ? -26.042 -18.487 -8.078 1.00 43.38 725 GLN A O 1
ATOM 5872 N N . LEU A 1 726 ? -27.370 -18.033 -6.325 1.00 45.16 726 LEU A N 1
ATOM 5873 C CA . LEU A 1 726 ? -28.610 -18.482 -6.963 1.00 45.16 726 LEU A CA 1
ATOM 5874 C C . LEU A 1 726 ? -28.976 -17.604 -8.167 1.00 45.16 726 LEU A C 1
ATOM 5876 O O . LEU A 1 726 ? -29.351 -18.133 -9.215 1.00 45.16 726 LEU A O 1
ATOM 5880 N N . MET A 1 727 ? -28.783 -16.283 -8.069 1.00 44.22 727 MET A N 1
ATOM 5881 C CA . MET A 1 727 ? -28.955 -15.369 -9.205 1.00 44.22 727 MET A CA 1
ATOM 5882 C C . MET A 1 727 ? -27.946 -15.635 -10.332 1.00 44.22 727 MET A C 1
ATOM 5884 O O . MET A 1 727 ? -28.326 -15.676 -11.502 1.00 44.22 727 MET A O 1
ATOM 5888 N N . LEU A 1 728 ? -26.671 -15.868 -10.001 1.00 43.25 728 LEU A N 1
ATOM 5889 C CA . LEU A 1 728 ? -25.626 -16.229 -10.969 1.00 43.25 728 LEU A CA 1
ATOM 5890 C C . LEU A 1 728 ? -25.905 -17.577 -11.648 1.00 43.25 728 LEU A C 1
ATOM 5892 O O . LEU A 1 728 ? -25.718 -17.712 -12.858 1.00 43.25 728 LEU A O 1
ATOM 5896 N N . TYR A 1 729 ? -26.390 -18.564 -10.893 1.00 44.31 729 TYR A N 1
ATOM 5897 C CA . TYR A 1 729 ? -26.789 -19.867 -11.418 1.00 44.31 729 TYR A CA 1
ATOM 5898 C C . TYR A 1 729 ? -27.970 -19.740 -12.381 1.00 44.31 729 TYR A C 1
ATOM 5900 O O . TYR A 1 729 ? -27.896 -20.234 -13.510 1.00 44.31 729 TYR A O 1
ATOM 5908 N N . GLY A 1 730 ? -29.011 -19.007 -11.984 1.00 43.28 730 GLY A N 1
ATOM 5909 C CA . GLY A 1 730 ? -30.150 -18.696 -12.843 1.00 43.28 730 GLY A CA 1
ATOM 5910 C C . GLY A 1 730 ? -29.733 -17.995 -14.139 1.00 43.28 730 GLY A C 1
ATOM 5911 O O . GLY A 1 730 ? -30.155 -18.391 -15.226 1.00 43.28 730 GLY A O 1
ATOM 5912 N N . PHE A 1 731 ? -28.808 -17.034 -14.054 1.00 44.19 731 PHE A N 1
ATOM 5913 C CA . PHE A 1 731 ? -28.224 -16.380 -15.225 1.00 44.19 731 PHE A CA 1
ATOM 5914 C C . PHE A 1 731 ? -27.401 -17.340 -16.102 1.00 44.19 731 PHE A C 1
ATOM 5916 O O . PHE A 1 731 ? -27.446 -17.252 -17.328 1.00 44.19 731 PHE A O 1
ATOM 5923 N N . SER A 1 732 ? -26.676 -18.293 -15.511 1.00 42.31 732 SER A N 1
ATOM 5924 C CA . SER A 1 732 ? -25.890 -19.284 -16.260 1.00 42.31 732 SER A CA 1
ATOM 5925 C C . SER A 1 732 ? -26.764 -20.300 -17.012 1.00 42.31 732 SER A C 1
ATOM 5927 O O . SER A 1 732 ? -26.439 -20.670 -18.142 1.00 42.31 732 SER A O 1
ATOM 5929 N N . ILE A 1 733 ? -27.903 -20.699 -16.429 1.00 44.09 733 ILE A N 1
ATOM 5930 C CA . ILE A 1 733 ? -28.932 -21.506 -17.101 1.00 44.09 733 ILE A CA 1
ATOM 5931 C C . ILE A 1 733 ? -29.507 -20.725 -18.275 1.00 44.09 733 ILE A C 1
ATOM 5933 O O . ILE A 1 733 ? -29.534 -21.240 -19.391 1.00 44.09 733 ILE A O 1
ATOM 5937 N N . TRP A 1 734 ? -29.886 -19.467 -18.042 1.00 44.50 734 TRP A N 1
ATOM 5938 C CA . TRP A 1 734 ? -30.356 -18.580 -19.099 1.00 44.50 734 TRP A CA 1
ATOM 5939 C C . TRP A 1 734 ? -29.325 -18.473 -20.234 1.00 44.50 734 TRP A C 1
ATOM 5941 O O . TRP A 1 734 ? -29.664 -18.689 -21.393 1.00 44.50 734 TRP A O 1
ATOM 5951 N N . TYR A 1 735 ? -28.046 -18.249 -19.918 1.00 42.41 735 TYR A N 1
ATOM 5952 C CA . TYR A 1 735 ? -26.959 -18.157 -20.899 1.00 42.41 735 TYR A CA 1
ATOM 5953 C C . TYR A 1 735 ? -26.773 -19.451 -21.710 1.00 42.41 735 TYR A C 1
ATOM 5955 O O . TYR A 1 735 ? -26.608 -19.401 -22.930 1.00 42.41 735 TYR A O 1
ATOM 5963 N N . ARG A 1 736 ? -26.847 -20.619 -21.058 1.00 41.88 736 ARG A N 1
ATOM 5964 C CA . ARG A 1 736 ? -26.807 -21.928 -21.728 1.00 41.88 736 ARG A CA 1
ATOM 5965 C C . ARG A 1 736 ? -27.981 -22.093 -22.692 1.00 41.88 736 ARG A C 1
ATOM 5967 O O . ARG A 1 736 ? -27.775 -22.506 -23.832 1.00 41.88 736 ARG A O 1
ATOM 5974 N N . ASP A 1 737 ? -29.187 -21.758 -22.252 1.00 45.22 737 ASP A N 1
ATOM 5975 C CA . ASP A 1 737 ? -30.399 -21.938 -23.048 1.00 45.22 737 ASP A CA 1
ATOM 5976 C C . ASP A 1 737 ? -30.433 -20.961 -24.244 1.00 45.22 737 ASP A C 1
ATOM 5978 O O . ASP A 1 737 ? -30.865 -21.339 -25.333 1.00 45.22 737 ASP A O 1
ATOM 5982 N N . GLN A 1 738 ? -29.848 -19.762 -24.110 1.00 43.88 738 GLN A N 1
ATOM 5983 C CA . GLN A 1 738 ? -29.628 -18.827 -25.226 1.00 43.88 738 GLN A CA 1
ATOM 5984 C C . GLN A 1 738 ? -28.579 -19.322 -26.243 1.00 43.88 738 GLN A C 1
ATOM 5986 O O . GLN A 1 738 ? -28.712 -19.056 -27.436 1.00 43.88 738 GLN A O 1
ATOM 5991 N N . ILE A 1 739 ? -27.546 -20.061 -25.816 1.00 39.69 739 ILE A N 1
ATOM 5992 C CA . ILE A 1 739 ? -26.551 -20.661 -26.729 1.00 39.69 739 ILE A CA 1
ATOM 5993 C C . ILE A 1 739 ? -27.136 -21.862 -27.483 1.00 39.69 739 ILE A C 1
ATOM 5995 O O . ILE A 1 739 ? -26.896 -22.007 -28.684 1.00 39.69 739 ILE A O 1
ATOM 5999 N N . LEU A 1 740 ? -27.915 -22.709 -26.801 1.00 38.62 740 LEU A N 1
ATOM 6000 C CA . LEU A 1 740 ? -28.543 -23.893 -27.400 1.00 38.62 740 LEU A CA 1
ATOM 6001 C C . LEU A 1 740 ? -29.576 -23.522 -28.471 1.00 38.62 740 LEU A C 1
ATOM 6003 O O . LEU A 1 740 ? -29.719 -24.245 -29.455 1.00 38.62 740 LEU A O 1
ATOM 6007 N N . TRP A 1 741 ? -30.229 -22.366 -28.340 1.00 36.06 741 TRP A N 1
ATOM 6008 C CA . TRP A 1 741 ? -31.189 -21.874 -29.330 1.00 36.06 741 TRP A CA 1
ATOM 6009 C C . TRP A 1 741 ? -30.538 -21.362 -30.632 1.00 36.06 741 TRP A C 1
ATOM 6011 O O . TRP A 1 741 ? -31.222 -21.198 -31.638 1.00 36.06 741 TRP A O 1
ATOM 6021 N N . VAL A 1 742 ? -29.215 -21.131 -30.654 1.00 39.53 742 VAL A N 1
ATOM 6022 C CA . VAL A 1 742 ? -28.519 -20.466 -31.778 1.00 39.53 742 VAL A CA 1
ATOM 6023 C C . VAL A 1 742 ? -27.712 -21.425 -32.670 1.00 39.53 742 VAL A C 1
ATOM 6025 O O . VAL A 1 742 ? -27.355 -21.041 -33.784 1.00 39.53 742 VAL A O 1
ATOM 6028 N N . LYS A 1 743 ? -27.448 -22.682 -32.276 1.00 32.97 743 LYS A N 1
ATOM 6029 C CA . LYS A 1 743 ? -26.721 -23.637 -33.143 1.00 32.97 743 LYS A CA 1
ATOM 6030 C C . LYS A 1 743 ? -27.203 -25.084 -33.029 1.00 32.97 743 LYS A C 1
ATOM 6032 O O . LYS A 1 743 ? -26.615 -25.899 -32.322 1.00 32.97 743 LYS A O 1
ATOM 6037 N N . GLY A 1 744 ? -28.163 -25.447 -33.876 1.00 39.75 744 GLY A N 1
ATOM 6038 C CA . GLY A 1 744 ? -28.201 -26.791 -34.446 1.00 39.75 744 GLY A CA 1
ATOM 6039 C C . GLY A 1 744 ? -27.051 -26.958 -35.444 1.00 39.75 744 GLY A C 1
ATOM 6040 O O . GLY A 1 744 ? -27.256 -26.713 -36.620 1.00 39.75 744 GLY A O 1
ATOM 6041 N N . GLN A 1 745 ? -25.845 -27.281 -34.960 1.00 34.53 745 GLN A N 1
ATOM 6042 C CA . GLN A 1 745 ? -24.776 -28.040 -35.641 1.00 34.53 745 GLN A CA 1
ATOM 6043 C C . GLN A 1 745 ? -23.449 -27.904 -34.870 1.00 34.53 745 GLN A C 1
ATOM 6045 O O . GLN A 1 745 ? -22.867 -26.825 -34.757 1.00 34.53 745 GLN A O 1
ATOM 6050 N N . THR A 1 746 ? -23.017 -29.050 -34.331 1.00 39.62 746 THR A N 1
ATOM 6051 C CA . THR A 1 746 ? -21.646 -29.460 -33.969 1.00 39.62 746 THR A CA 1
ATOM 6052 C C . THR A 1 746 ? -20.740 -28.425 -33.297 1.00 39.62 746 THR A C 1
ATOM 6054 O O . THR A 1 746 ? -19.966 -27.723 -33.941 1.00 39.62 746 THR A O 1
ATOM 6057 N N . MET A 1 747 ? -20.742 -28.441 -31.961 1.00 30.31 747 MET A N 1
ATOM 6058 C CA . MET A 1 747 ? -19.739 -27.795 -31.112 1.00 30.31 747 MET A CA 1
ATOM 6059 C C . MET A 1 747 ? -18.910 -28.870 -30.380 1.00 30.31 747 MET A C 1
ATOM 6061 O O . MET A 1 747 ? -18.965 -28.983 -29.160 1.00 30.31 747 MET A O 1
ATOM 6065 N N . ARG A 1 748 ? -18.175 -29.709 -31.130 1.00 33.38 748 ARG A N 1
ATOM 6066 C CA . ARG A 1 748 ? -17.195 -30.652 -30.548 1.00 33.38 748 ARG A CA 1
ATOM 6067 C C . ARG A 1 748 ? -15.830 -30.010 -30.252 1.00 33.38 748 ARG A C 1
ATOM 6069 O O . ARG A 1 748 ? -15.090 -30.578 -29.464 1.00 33.38 748 ARG A O 1
ATOM 6076 N N . ASP A 1 749 ? -15.558 -28.793 -30.736 1.00 36.09 749 ASP A N 1
ATOM 6077 C CA . ASP A 1 749 ? -14.204 -28.210 -30.653 1.00 36.09 749 ASP A CA 1
ATOM 6078 C C . ASP A 1 749 ? -14.045 -27.017 -29.690 1.00 36.09 749 ASP A C 1
ATOM 6080 O O . ASP A 1 749 ? -12.936 -26.533 -29.489 1.00 36.09 749 ASP A O 1
ATOM 6084 N N . ILE A 1 750 ? -15.116 -26.545 -29.037 1.00 33.75 750 ILE A N 1
ATOM 6085 C CA . ILE A 1 750 ? -15.025 -25.458 -28.029 1.00 33.75 750 ILE A CA 1
ATOM 6086 C C . ILE A 1 750 ? -15.021 -26.002 -26.591 1.00 33.75 750 ILE A C 1
ATOM 6088 O O . ILE A 1 750 ? -14.600 -25.317 -25.661 1.00 33.75 750 ILE A O 1
ATOM 6092 N N . ILE A 1 751 ? -15.397 -27.267 -26.393 1.00 35.84 751 ILE A N 1
ATOM 6093 C CA . ILE A 1 751 ? -15.400 -27.894 -25.064 1.00 35.84 751 ILE A CA 1
ATOM 6094 C C . ILE A 1 751 ? -13.986 -28.395 -24.682 1.00 35.84 751 ILE A C 1
ATOM 6096 O O . ILE A 1 751 ? -13.673 -28.568 -23.506 1.00 35.84 751 ILE A O 1
ATOM 6100 N N . THR A 1 752 ? -13.062 -28.502 -25.638 1.00 32.69 752 THR A N 1
ATOM 6101 C CA . THR A 1 752 ? -11.713 -29.048 -25.406 1.00 32.69 752 THR A CA 1
ATOM 6102 C C . THR A 1 752 ? -10.738 -28.069 -24.735 1.00 32.69 752 THR A C 1
ATOM 6104 O O . THR A 1 752 ? -9.708 -28.502 -24.233 1.00 32.69 752 THR A O 1
ATOM 6107 N N . PHE A 1 753 ? -11.061 -26.772 -24.622 1.00 27.81 753 PHE A N 1
ATOM 6108 C CA . PHE A 1 753 ? -10.229 -25.815 -23.865 1.00 27.81 753 PHE A CA 1
ATOM 6109 C C . PHE A 1 753 ? -10.654 -25.654 -22.390 1.00 27.81 753 PHE A C 1
ATOM 6111 O O . PHE A 1 753 ? -10.012 -24.929 -21.636 1.00 27.81 753 PHE A O 1
ATOM 6118 N N . TRP A 1 754 ? -11.707 -26.361 -21.957 1.00 27.33 754 TRP A N 1
ATOM 6119 C CA . TRP A 1 754 ? -12.160 -26.411 -20.556 1.00 27.33 754 TRP A CA 1
ATOM 6120 C C . TRP A 1 754 ? -12.249 -27.840 -19.977 1.00 27.33 754 TRP A C 1
ATOM 6122 O O . TRP A 1 754 ? -12.650 -28.009 -18.828 1.00 27.33 754 TRP A O 1
ATOM 6132 N N . LEU A 1 755 ? -11.837 -28.870 -20.730 1.00 31.02 755 LEU A N 1
ATOM 6133 C CA . LEU A 1 755 ? -11.891 -30.288 -20.328 1.00 31.02 755 LEU A CA 1
ATOM 6134 C C . LEU A 1 755 ? -10.517 -30.946 -20.088 1.00 31.02 755 LEU A C 1
ATOM 6136 O O . LEU A 1 755 ? -10.349 -32.137 -20.322 1.00 31.02 755 LEU A O 1
ATOM 6140 N N . LEU A 1 756 ? -9.538 -30.210 -19.557 1.00 26.95 756 LEU A N 1
ATOM 6141 C CA . LEU A 1 756 ? -8.261 -30.788 -19.102 1.00 26.95 756 LEU A CA 1
ATOM 6142 C C . LEU A 1 756 ? -8.025 -30.650 -17.591 1.00 26.95 756 LEU A C 1
ATOM 6144 O O . LEU A 1 756 ? -6.902 -30.443 -17.155 1.00 26.95 756 LEU A O 1
ATOM 6148 N N . VAL A 1 757 ? -9.080 -30.830 -16.786 1.00 28.47 757 VAL A N 1
ATOM 6149 C CA . VAL A 1 757 ? -8.958 -31.242 -15.371 1.00 28.47 757 VAL A CA 1
ATOM 6150 C C . VAL A 1 757 ? -10.131 -32.156 -14.983 1.00 28.47 757 VAL A C 1
ATOM 6152 O O . VAL A 1 757 ? -10.932 -31.787 -14.135 1.00 28.47 757 VAL A O 1
ATOM 6155 N N . ILE A 1 758 ? -10.281 -33.322 -15.631 1.00 28.70 758 ILE A N 1
ATOM 6156 C CA . ILE A 1 758 ? -10.890 -34.533 -15.030 1.00 28.70 758 ILE A CA 1
ATOM 6157 C C . ILE A 1 758 ? -10.307 -35.774 -15.732 1.00 28.70 758 ILE A C 1
ATOM 6159 O O . ILE A 1 758 ? -10.680 -36.055 -16.870 1.00 28.70 758 ILE A O 1
ATOM 6163 N N . PRO A 1 759 ? -9.482 -36.577 -15.041 1.00 28.08 759 PRO A N 1
ATOM 6164 C CA . PRO A 1 759 ? -9.513 -38.014 -15.263 1.00 28.08 759 PRO A CA 1
ATOM 6165 C C . PRO A 1 759 ? -9.631 -38.740 -13.921 1.00 28.08 759 PRO A C 1
ATOM 6167 O O . PRO A 1 759 ? -8.622 -39.104 -13.352 1.00 28.08 759 PRO A O 1
ATOM 6170 N N . TYR A 1 760 ? -10.853 -38.928 -13.417 1.00 29.73 760 TYR A N 1
ATOM 6171 C CA . TYR A 1 760 ? -11.254 -40.022 -12.514 1.00 29.73 760 TYR A CA 1
ATOM 6172 C C . TYR A 1 760 ? -12.779 -39.971 -12.403 1.00 29.73 760 TYR A C 1
ATOM 6174 O O . TYR A 1 760 ? -13.293 -39.258 -11.556 1.00 29.73 760 TYR A O 1
ATOM 6182 N N . MET A 1 761 ? -13.498 -40.635 -13.315 1.00 28.19 761 MET A N 1
ATOM 6183 C CA . MET A 1 761 ? -14.923 -41.022 -13.193 1.00 28.19 761 MET A CA 1
ATOM 6184 C C . MET A 1 761 ? -15.331 -41.869 -14.415 1.00 28.19 761 MET A C 1
ATOM 6186 O O . MET A 1 761 ? -16.325 -41.608 -15.081 1.00 28.19 761 MET A O 1
ATOM 6190 N N . ALA A 1 762 ? -14.530 -42.889 -14.736 1.00 30.66 762 ALA A N 1
ATOM 6191 C CA . ALA A 1 762 ? -14.880 -43.915 -15.725 1.00 30.66 762 ALA A CA 1
ATOM 6192 C C . ALA A 1 762 ? -15.139 -45.294 -15.080 1.00 30.66 762 ALA A C 1
ATOM 6194 O O . ALA A 1 762 ? -15.134 -46.301 -15.773 1.00 30.66 762 ALA A O 1
ATOM 6195 N N . VAL A 1 763 ? -15.361 -45.362 -13.759 1.00 30.36 763 VAL A N 1
ATOM 6196 C CA . VAL A 1 763 ? -15.510 -46.647 -13.035 1.00 30.36 763 VAL A CA 1
ATOM 6197 C C . VAL A 1 763 ? -16.850 -46.795 -12.291 1.00 30.36 763 VAL A C 1
ATOM 6199 O O . VAL A 1 763 ? -17.193 -47.894 -11.878 1.00 30.36 763 VAL A O 1
ATOM 6202 N N . ILE A 1 764 ? -17.693 -45.760 -12.187 1.00 31.47 764 ILE A N 1
ATOM 6203 C CA . ILE A 1 764 ? -18.954 -45.836 -11.407 1.00 31.47 764 ILE A CA 1
ATOM 6204 C C . ILE A 1 764 ? -20.188 -45.635 -12.301 1.00 31.47 764 ILE A C 1
ATOM 6206 O O . ILE A 1 764 ? -21.113 -44.896 -11.987 1.00 31.47 764 ILE A O 1
ATOM 6210 N N . THR A 1 765 ? -20.199 -46.273 -13.469 1.00 30.55 765 THR A N 1
ATOM 6211 C CA . THR A 1 765 ? -21.409 -46.394 -14.313 1.00 30.55 765 THR A CA 1
ATOM 6212 C C . THR A 1 765 ? -21.583 -47.802 -14.887 1.00 30.55 765 THR A C 1
ATOM 6214 O O . THR A 1 765 ? -22.305 -47.991 -15.857 1.00 30.55 765 THR A O 1
ATOM 6217 N N . TRP A 1 766 ? -20.951 -48.803 -14.260 1.00 28.08 766 TRP A N 1
ATOM 6218 C CA . TRP A 1 766 ? -21.125 -50.223 -14.596 1.00 28.08 766 TRP A CA 1
ATOM 6219 C C . TRP A 1 766 ? -21.737 -51.069 -13.458 1.00 28.08 766 TRP A C 1
ATOM 6221 O O . TRP A 1 766 ? -21.978 -52.252 -13.645 1.00 28.08 766 TRP A O 1
ATOM 6231 N N . LEU A 1 767 ? -22.064 -50.481 -12.297 1.00 32.16 767 LEU A N 1
ATOM 6232 C CA . LEU A 1 767 ? -22.649 -51.212 -11.152 1.00 32.16 767 LEU A CA 1
ATOM 6233 C C . LEU A 1 767 ? -24.078 -50.788 -10.767 1.00 32.16 767 LEU A C 1
ATOM 6235 O O . LEU A 1 767 ? -24.492 -51.027 -9.642 1.00 32.16 767 LEU A O 1
ATOM 6239 N N . TRP A 1 768 ? -24.840 -50.157 -11.666 1.00 31.75 768 TRP A N 1
ATOM 6240 C CA . TRP A 1 768 ? -26.231 -49.748 -11.375 1.00 31.75 768 TRP A CA 1
ATOM 6241 C C . TRP A 1 768 ? -27.257 -50.148 -12.449 1.00 31.75 768 TRP A C 1
ATOM 6243 O O . TRP A 1 768 ? -28.349 -49.591 -12.516 1.00 31.75 768 TRP A O 1
ATOM 6253 N N . THR A 1 769 ? -26.931 -51.150 -13.268 1.00 40.09 769 THR A N 1
ATOM 6254 C CA . THR A 1 769 ? -27.907 -51.869 -14.113 1.00 40.09 769 THR A CA 1
ATOM 6255 C C . THR A 1 769 ? -27.735 -53.391 -14.023 1.00 40.09 769 THR A C 1
ATOM 6257 O O . THR A 1 769 ? -27.830 -54.076 -15.037 1.00 40.09 769 THR A O 1
ATOM 6260 N N . ASN A 1 770 ? -27.453 -53.894 -12.815 1.00 32.34 770 ASN A N 1
ATOM 6261 C CA . ASN A 1 770 ? -27.762 -55.246 -12.327 1.00 32.34 770 ASN A CA 1
ATOM 6262 C C . ASN A 1 770 ? -27.802 -55.227 -10.801 1.00 32.34 770 ASN A C 1
ATOM 6264 O O . ASN A 1 770 ? -26.821 -54.710 -10.219 1.00 32.34 770 ASN A O 1
#

pLDDT: mean 72.84, std 20.88, range [21.84, 97.94]

Secondary structure (DSSP, 8-state):
---TT-------TT----TTS----SEEEEEEE-TT-TT-EEEEEEEEE--SSS--EEEEEEE------TTS----HHHHHHHHHHT-TTS-----------EEEEEEEET----HHHHHHHHHH-HHHHTTEE--TTS-SS---SEEEEEE-SSS-GGGPEEEEEEEEE--TT-HHHHTTSS-TT-EEEEEEEEEESSHHHHHHHHHHHHHHHHHHHHHHHHHHHHHHHHSTTHHHHS-SS----TTSSHHHHHHHHH-TTTS-TTHHHHS-GGG--EEE-GGGHHHHHHTTPPPEESSTTSS-EEE--TTSS--EEEEEE--STTTTT-SEEEEEESS-SSSTT-HHHHHHTT-------------SSSPPPBT-EEPPPHHHHHHHHTTPPTTEEEEEEB--SSTTHHHHHHHHHH-TTGGGS-TTTHHHHHHHHHHHHHT---SGGGGT-TT--HHHHHHHHH-TTS---HHHHHHHHHHHHT-EEEEEEE-SS-TT-EEPPPS-SS---PBPP-TTS-EEEEEEE---TTS--SS-EEEEEEEEETTEEE-SB--HHHHHHHHHHHHHH---EETTTEE---B---GGGGTTEEEEEE-TTS-EEEEEETTS-EEEEEEEPPPTTS-B-PPPSSPPPHHHHHHHHHHTT-EEEEEEEETTEEEEEEEEETTEEEEEEEEEEEEPPTT-EE-------PPPSS-HHHHHHHHHHHHHHHHHHHHHHHHHHHHHHHHTT--S--SSSGGGT-SS----SSSSSSS--

Organism: NCBI:txid412755

Foldseek 3Di:
DDDPPDDDDDDDPPDDDDPPPDDDDFKDWDWCDDPPDPPDTWIKIWGWDDDPPDDTDIDIDTGDDDDPDPPDDPCDPVVVVVLLVVLPPPDDDDDDDDDDQWDKDKDKAFQWDFQPVLLQCCCVPVPLNVVFKDDDCPPDDDDPDQKDWIWGAPDDDPLLIKIKIKHKDFADPPDPCVVVVVDDHRTIIIMIIIISHPDVVSVVVVVVSVVVSVVVSVVCVVVSQVVVCVVPPCSPVVGDRGDPPPPDDCVALVQVCVVPVLQSDPCNCVVAPPQWRWHWDFPVCPVVCVVVVWDWDDPPDPDRTITFHDPVGLFGEKAWDADPDPSCVVPRIHITTHNDHQCDDPHRRVCSVVVPDDDDDDDDDDADEFFADPAQDKHAAFQVVQVLQVVVDDVQKGKIWHHRDQFLCQVVLLLCVQQPPCLVVDDPVCNLVVSLVVLVVLLPDDWLLLCQLQLPPDNVVVSVLSNDRNRRPDCLRCQRSSCVVRVAAEWEWEADPVRNRIDTDDHHFDLDDADAQDDQQGWYWYKYWYQGDPVNPRPDIHITTIWMDRPPDIRRTDNDPVSSVSNVVVVCVVDWDQFPPPGTDDHFDDDCVLCVQFQAFEADSGSWTQWTAGPLRWIKGAGTHRDDTPHHHDARDPAFAAPVSVVVVCVVQVKDWAAFEDDPQWTFWTWIDGPRTPIIITGHDTDHDDPPHHHDHDPDDPRDDPPPVVVVVSVVVVVVVVVVVSSVVSVVVVVVVVVVVPDPDDPPPPCVVVPPPDDDDPPPPPPPPD

Sequence (770 aa):
LRTADQTYYKLLKTLIPQKEWLEGESTLLFKIYRPGEKEGWGTATIDYYTGDTEPYRAVMTIESTVGTDKGKKKTSEEAIKNSIISVFTGADIKITSRNEKGVKGVFAIPEMSISRDVFLDLITNEPMVSHYLYVDETRDLSSQKGVLYLYYSPGDSESQILTVFLSERTASRSDIFYTSKELLLFTPYLNIRVSRAMNLDQIDRFKQAFAVILDVYRKKFDSIAKVYEVVIPGFKNANTLVHKKSAGINKRIKALQTQDSELFIHGYPTSCERKRQPIPILDKDQKKWEKQGRQVMNYPKGSTNLFICSTDTLYKFPGLMKNKLKNSEEYPYLPCCYPVNQKTGKKTLNVYLKDLTTVSHSKTTNIVTKKAVEAGKLGYLPRNIYYILHKSAAKNEEFLRQGVAISNNSFIETVLLALDPDYEKIPNSDKVEYVRDFRNNLAAQKVASVIQELYDLDEEKIVKDILDPEVIFDSKIFTGLLEAYYDCQIIVFTRTDQQQNGEFEIPRYTQGYLYNKLIPGKKTVLVYKHMGMRSDNLENPHYELIVKKYKKITTWYFENELLLRNVYSYFLQSYKLYLIGIGRYAAITLPPESLADVVGQVIDRYGKTRGYTFEDGIYIATSPLAPADDIYIVEAPIERPTWKQVLNFVKTHGLTVTHQDISEDQAIGVSVDFPSIPYVYIPFKPTSVLKGIATAQHLGFSVPTKENILKKTLNNRKIADFLMQLMLYGFSIWYRDQILWVKGQTMRDIITFWLLVIPYMAVITWLWTN

Radius of gyration: 35.08 Å; chains: 1; bounding box: 79×98×101 Å

InterPro domains:
  IPR043920 Protein of unknown function DUF5757 [PF19061] (262-346)